Protein 9OCJ (pdb70)

Radius of gyration: 37.41 Å; Cα contacts (8 Å, |Δi|>4): 1611; chains: 3; bounding box: 56×73×122 Å

Solvent-accessible surface area: 49151 Å² total; per-residue (Å²): 148,31,140,92,19,26,110,74,6,66,119,33,10,132,81,1,98,106,49,11,89,34,0,70,111,53,2,81,69,8,24,107,9,78,73,66,58,82,123,38,40,34,112,3,37,81,41,4,50,46,127,37,79,78,156,35,13,60,59,1,20,118,92,32,28,91,68,19,93,33,22,10,65,14,32,0,30,18,1,7,26,1,33,40,0,46,18,59,8,27,14,46,0,22,41,69,0,1,36,11,0,4,121,0,14,13,9,11,35,35,109,23,64,11,1,48,4,6,14,18,5,11,40,3,0,49,38,2,3,39,25,24,0,19,3,22,0,1,35,65,35,2,92,60,38,14,96,33,17,60,44,127,0,105,95,45,11,83,110,1,14,131,75,8,107,102,87,82,10,22,43,126,63,42,12,151,89,28,48,87,130,20,43,68,1,16,87,69,5,30,49,3,41,3,130,7,7,13,12,0,37,21,2,8,18,5,10,87,19,1,25,17,13,1,0,25,108,71,1,15,54,66,4,98,121,23,14,67,96,7,39,96,31,54,79,82,63,29,66,43,50,13,95,15,28,36,68,9,94,72,54,22,13,40,28,5,32,81,4,20,65,26,1,63,103,22,60,146,94,62,114,31,87,83,44,35,17,43,43,0,3,20,58,7,14,3,4,0,17,8,23,12,0,36,28,26,0,104,6,33,14,41,5,26,0,4,6,2,57,63,0,10,60,30,34,74,77,147,32,106,78,63,92,127,21,119,59,54,51,140,112,16,130,0,20,0,55,2,78,99,0,38,5,16,60,72,62,60,97,110,93,80,39,2,87,30,2,82,19,39,0,130,52,32,73,24,2,2,4,21,13,62,40,49,4,10,11,50,9,1,7,15,1,1,12,36,21,36,61,33,96,26,42,96,6,18,2,34,106,94,39,9,31,82,10,76,72,83,38,6,9,42,33,3,4,18,3,35,54,54,9,44,3,11,43,23,26,0,52,94,4,0,10,12,22,57,172,105,20,116,69,111,88,0,64,61,6,0,104,53,0,68,0,47,93,21,0,106,118,33,101,119,19,15,137,20,75,0,4,26,98,3,64,80,33,35,16,0,33,21,4,22,2,3,2,0,12,0,25,5,30,90,3,55,0,1,0,5,9,11,3,24,32,10,6,7,25,82,12,27,64,54,6,49,98,25,25,92,148,40,50,27,2,0,1,16,1,8,31,68,126,129,27,6,138,151,21,138,59,94,24,65,0,85,130,1,104,47,86,251,217,128,90,10,5,60,6,9,50,56,46,39,63,24,47,8,47,15,19,51,22,43,52,33,26,77,22,15,10,152,65,55,201,100,12,96,51,40,20,51,71,22,84,151,90,26,62,88,7,73,85,27,12,56,98,14,2,78,31,57,46,30,21,24,111,127,5,26,74,16,57,109,48,144,98,205,51,45,67,64,12,24,101,45,37,72,52,17,5,64,47,47,50,60,4,25,11,44,10,46,43,1,14,16,67,16,24,24,119,19,14,2,72,0,0,12,2,0,6,147,3,6,8,27,10,31,51,114,33,41,11,0,33,0,6,6,21,0,22,30,2,0,37,61,4,11,84,23,27,25,67,11,38,14,6,76,29,18,1,62,12,34,7,111,24,5,35,40,37,1,86,163,22,17,103,58,3,7,119,46,0,76,123,51,30,83,122,18,70,99,94,21,153,159,70,4,128,102,17,28,97,7,13,50,91,15,31,70,9,30,0,81,2,8,18,22,2,3,33,2,8,55,11,2,73,20,0,20,17,12,22,21,33,134,25,5,8,88,85,6,80,90,49,11,106,77,6,63,72,19,21,81,98,41,7,97,15,76,14,69,33,29,84,45,14,36,51,19,9,39,87,6,74,37,35,13,12,118,67,1,0,89,49,30,73,89,65,74,46,72,30,46,66,4,31,25,2,8,36,26,1,32,1,18,2,46,3,11,37,3,36,7,31,8,68,14,48,43,16,54,12,8,4,6,5,98,68,0,19,78,6,41,86,46,108,54,166,51,54,115,73,19,165,69,74,49,176,121,15,90,0,45,1,57,6,70,91,0,24,4,9,65,54,87,75,99,124,61,92,40,0,81,34,2,86,21,51,2,108,41,32,52,8,4,0,2,0,0,37,32,46,7,9,19,50,11,1,5,14,1,6,23,37,20,18,66,36,89,26,42,103,13,33,3,46,47,89,54,9,38,85,8,64,56,68,14,7,7,115,27,8,2,14,3,37,59,53,13,78,5,12,22,23,11,0,47,82,1,0,1,6,13,36,100,154,118,17,82,79,131,88,0,42,46,6,0,75,86,5,25,0,64,97,42,0,65,45,27,82,112,17,27,91,16,117,6,18,41,73,0,69,52,18,38,2,4,33,38,5,9,0,2,4,0,10,0,14,23,23,140,5,20,1,0,0,0,8,12,7,8,30,6,5,14,78,111,25,33,91,73,2,62,79,14,1,35,121,27,103,62,64,143,66,18,0,4,0,4,1,5,25,66,20,70,7,0,90,121,8,60,74,0,21,6,0,71,50,1,24,53,138,22,39,15,48,28,108,102,0,46,136,123,134,24,53,1,85,52,12,40,101,51,103

Secondary structure (DSSP, 8-state):
-HHHHHHGGGGG-HHHHHHHHHHHHHHHHHHHTHHHHHTTSS---HHHHHHHHHHHHHHHHHHHHHHHHHHHHHHHHHHHHHHHHHHHHHTS-TTHHHHS-HHHHHHIIIIIHHHHHHHHHHHHHHHHHHHHHHHHHHHHHHHH-HHHHHHHHTTHHHHHHHHHHSHHHHHHHHHHHHHHHHHHHHHHHHHHHTHHHHHHTT-HHHHHHHHHHHHHHHHHHHHHHHHHHHHHHHHHHHHHHHHHHHHHHHHHHHHHTTSS-HHHHHHHHHHHHHHHHHHHHHHHHHHHHHHHHHHTHHHHHHHHPPPSSPPP--B--S-----EEEEEEEE--TTSTTS-SEEEEEEEE-TT-EEEEE-STTSSHHHHHHHHTTSS--SEEEEEETTEEGGGB-HHHHHHHEEEE-SS----SSBHHHHHTTT-SSPPPHHHHHHHHHHHT-HHHHTTSTTGGG-B--TT-TTS-HHHHHHHHHHHHHTT--SEEEEESTTSS--HHHHHHHHHHHHT-GGGGG-EEEEE-S-GGGGGG-SEEEEEETTEEEEEE-HHHHHHHTSHHHHHHH--/-HHHHHHHHHHHTGGGHHHHHHHHHHHHHHHHHHTTHHHHHHHHHHHHHS---HHHHHHHHHHHHHHHHHHHHHHHHHHHHHHHHHHHHHHHHHHHHHHHHTTS-TTHHHHS-HHHHHHHHSSSHHHHHTIIIIIIHHHHHHHHHHHHHHHHHHHH-HHHHHHTTSS-SS-HHHHHHHHHHHHHHHHHHHHHHHHHHHHHHHHHHTHHHHHHHT-HHHHHHHHHHHHHHHHHHHHHHHHHHHHHHHHHHHHHHHHHHHHHHHHHHHHHTT---HHHHHHHHHHHHHHHHHHHHHHHHHHHHHHHHHHTHHHHHHHHPPPSSPPPP-B--S-----EEEEEEEE--TTSTTS-SEEEEEEEE-TT-EEEEE--TTSSHHHHHHHHTTSS--SEEEEEETTEEGGGB-HHHHHHHEEEE-SS----SSBHHHHHTTT-S---HHHHHHHHHHTT-HHHHTTSSSGGG-B--GGGTTS-HHHHHHHHHHHHHTT--SEEEEESTTSSS-HHHHHTT--TTSSS-SEEEEE-S-TTGGGG-SEEEEEETTEE--/--PPPHHHHHHHHHHHHHHHHHS-GGGG-

GO terms:
  GO:0015433 ABC-type peptide antigen transporter activity (F, IDA)
  GO:0042824 MHC class I peptide loading complex (C, IDA)
  GO:1904680 peptide transmembrane transporter activity (F, IMP)
  GO:0005789 endoplasmic reticulum membrane (C, IDA)
  GO:0042605 peptide antigen binding (F, IDA)
  GO:0015433 ABC-type peptide antigen transporter activity (F, EXP)
  GO:0005789 endoplasmic reticulum membrane (C, EXP)
  GO:0015433 ABC-type peptide antigen transporter activity (F, IMP)
  GO:0005524 ATP binding (F, IMP)
  GO:0005515 protein binding (F, IPI)
  GO:0033116 endoplasmic reticulum-Golgi intermediate compartment membrane (C, TAS)
  GO:0005789 endoplasmic reticulum membrane (C, TAS)
  GO:0030670 phagocytic vesicle membrane (C, TAS)
  GO:0005783 endoplasmic reticulum (C, IDA)
  GO:0015833 peptide transport (P, IDA)
  GO:0005524 ATP binding (F, IDA)
  GO:0016020 membrane (C, IDA)
  GO:0043531 ADP binding (F, IDA)
  GO:0042825 TAP complex (C, IDA)
  GO:0015433 ABC-type peptide antigen transporter activity (F, IGI)

Organism: Homo sapiens (NCBI:txid9606)

Nearest PDB structures (foldseek):
  8t46-assembly1_A  TM=7.840E-01  e=2.504E-68  Homo sapiens
  8t4f-assembly1_A  TM=7.287E-01  e=4.686E-63  Homo sapiens
  1jj7-assembly1_A  TM=9.822E-01  e=2.251E-39  Homo sapiens
  2ixe-assembly1_A  TM=9.748E-01  e=9.278E-34  Rattus norvegicus
  2ixf-assembly2_C  TM=9.710E-01  e=2.887E-33  Rattus norvegicus

InterPro domains:
  IPR003439 ABC transporter-like, ATP-binding domain [PF00005] (521-671)
  IPR003439 ABC transporter-like, ATP-binding domain [PS50893] (503-742)
  IPR003593 AAA+ ATPase domain [SM00382] (530-734)
  IPR011527 ABC transporte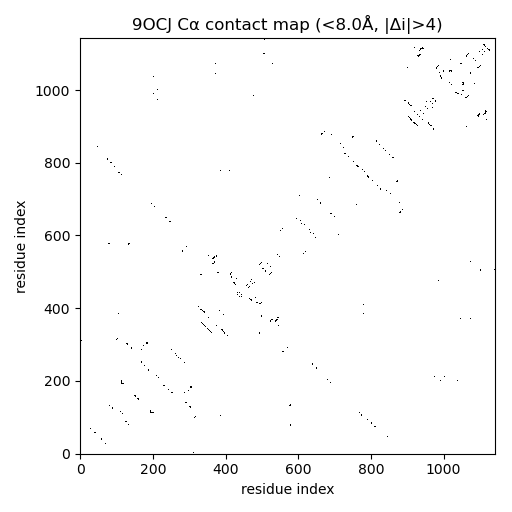r type 1, transmembrane domain [PF00664] (189-458)
  IPR011527 ABC transporter type 1, transmembrane domain [PS50929] (189-470)
  IPR013305 ABC transporter Tap-like [TIGR00958] (21-740)
  IPR017871 ABC transporter-like, conserved site [PS00211] (643-657)
  IPR027417 P-loop containing nucleoside triphosphate hydrolase [G3DSA:3.40.50.300] (500-740)
  IPR027417 P-loop containing nucleoside triphosphate hydrolase [SSF52540] (493-741)
  IPR036640 ABC transporter type 1, transmembrane domain superfamily [G3DSA:1.20.1560.10] (166-486)
  IPR036640 ABC transporter type 1, transmembrane domain superfamily [SSF90123] (174-489)
  IPR039421 Type 1 protein exporter [PTHR43394] (169-742)

Sequence (1143 aa):
NNKVLMWRLLKLSRPDLPLLVAAFFFLVLAVLGETLIPHYSGRVIDILGGDFDPHAFASAIFFMCLFSFGSSLSAGCRGGCFTYTMSRINLRIREQLFSSLLRQDLGFFQETKTGELNSRLSSDTTLMSNWLPLNANVLLRSLVKVVGLYGFMLSISPRLTLLSLLHMPFTIAAEKVYNTRHQEVLREIQDAVARAGQVVREAVGGLQTVRSFGAEEHEVCRYKEALEQCRQLYWRRDLERALYLLVRRVLHLGVQMLMLSCGLQQMQDGELTQGSLLSFMIYQESVGSYVQTLVYIYGDMLSNVGAAEKVFSYMDRQPNLPSPGTLAPTTLQGVVKFQDVSFAYPNRPDRPVLKGLTFTLRPGEVTALVGPNGSGKSTVAALLQNLYQPTGGQVLLDEKPISQYEHCYLHSQVVSVGQEPVLFSGSVRNNIAYGLQSCEDDKVMAAAQAAHADDFIQEMEHGIYTDVGEKGSQLAAGQKQRLAIARALVRDPRVLILDQATSALDVQCEQALQDWNSRGDRTVLVIAHRLQTVQRAHQILVLQEGKLQKRFKICPYHWYKQHMSLLFRRYYHKLDSIINPVRRLLGCLGSETRRLSLFLVLVVLSSLGEMAIPFFTGRLTDWFTRNLTLMSILTIASAVLEFVGDGIYNNTMGHVHSHLQGEVFGAVLRQETEFFQQNQTGNIMSRVTEDTSTLSDSLSENLSLFLWYLVRGLCLLGIMLWGSVSLTMVTLITLPLLFLLPKKVGKWYQLLEVQVRESLAKSSQVAIEALSAMPTVRSFANEEGEAQKFREKLQEIKTLNQKEAVAYAVNSWTTSISGMLLKVGILYIGGQLVTSGAVSSGNLVTFVLYQMQFTQAVEVLLSIYPRVQKAVGSSEKIFEYLDRTPRCPPSGLLTPLHLEGLVQFQDVSFAYPNRPDVLVLQGLTFTLRPGEVTALVGPNGSGKSTVAALLQNLYQPTGGQLLLDGKPLPQYEHRYLHRQVAAVGQEPQVFGRSLQENIAYGLTQKPTMEEITAAAVKSGAHSFISGLPQGYDTEVDEAGSQLSGGQRQAVALARALIRKPCVLILDDATSALDANSQLQVEQLLYESPERYSRSVLLITQHLSLVEQADHILFLEGGAIREGGTHQQLMEKKGCYWAMVQAP

Structure (mmCIF, N/CA/C/O backbone):
data_9OCJ
#
_entry.id   9OCJ
#
_cell.length_a   1.00
_cell.length_b   1.00
_cell.length_c   1.00
_cell.angle_alpha   90.00
_cell.angle_beta   90.00
_cell.angle_gamma   90.00
#
_symmetry.space_group_name_H-M   'P 1'
#
loop_
_entity.id
_entity.type
_entity.pdbx_description
1 polymer 'Antigen peptide transporter 2'
2 polymer 'TAP transporter inhibitor CPXV012'
3 polymer 'Antigen peptide transporter 1'
4 non-polymer "ADENOSINE-5'-TRIPHOSPHATE"
5 non-polymer 'MAGNESIUM ION'
#
loop_
_atom_site.group_PDB
_atom_site.id
_atom_site.type_symbol
_atom_site.label_atom_id
_atom_site.label_alt_id
_atom_site.label_comp_id
_atom_site.label_asym_id
_atom_site.label_entity_id
_atom_site.label_seq_id
_atom_site.pdbx_PDB_ins_code
_atom_site.Cartn_x
_atom_site.Cartn_y
_atom_site.Cartn_z
_atom_site.occupancy
_atom_site.B_iso_or_equiv
_atom_site.auth_seq_id
_atom_site.auth_comp_id
_atom_site.auth_asym_id
_atom_site.auth_atom_id
_atom_site.pdbx_PDB_model_num
ATOM 1 N N . ASN A 1 133 ? 169.501 179.917 187.818 1.00 122.72 133 ASN B N 1
ATOM 2 C CA . ASN A 1 133 ? 170.242 180.025 186.568 1.00 128.04 133 ASN B CA 1
ATOM 3 C C . ASN A 1 133 ? 171.743 179.923 186.796 1.00 130.67 133 ASN B C 1
ATOM 4 O O . ASN A 1 133 ? 172.424 179.125 186.154 1.00 130.10 133 ASN B O 1
ATOM 9 N N . ASN A 1 134 ? 172.253 180.747 187.713 1.00 124.45 134 ASN B N 1
ATOM 10 C CA . ASN A 1 134 ? 173.682 180.754 187.998 1.00 123.35 134 ASN B CA 1
ATOM 11 C C . ASN A 1 134 ? 174.164 179.435 188.585 1.00 123.79 134 ASN B C 1
ATOM 12 O O . ASN A 1 134 ? 175.359 179.134 188.502 1.00 124.28 134 ASN B O 1
ATOM 17 N N . LYS A 1 135 ? 173.265 178.642 189.173 1.00 120.21 135 LYS B N 1
ATOM 18 C CA . LYS A 1 135 ? 173.668 177.348 189.713 1.00 120.23 135 LYS B CA 1
ATOM 19 C C . LYS A 1 135 ? 174.159 176.420 188.609 1.00 118.30 135 LYS B C 1
ATOM 20 O O . LYS A 1 135 ? 175.123 175.672 188.800 1.00 117.18 135 LYS B O 1
ATOM 26 N N . VAL A 1 136 ? 173.511 176.458 187.444 1.00 118.22 136 VAL B N 1
ATOM 27 C CA . VAL A 1 136 ? 173.929 175.608 186.332 1.00 120.20 136 VAL B CA 1
ATOM 28 C C . VAL A 1 136 ? 175.322 176.001 185.852 1.00 121.52 136 VAL B C 1
ATOM 29 O O . VAL A 1 136 ? 176.171 175.140 185.591 1.00 123.21 136 VAL B O 1
ATOM 33 N N . LEU A 1 137 ? 175.580 177.305 185.726 1.00 115.55 137 LEU B N 1
ATOM 34 C CA . LEU A 1 137 ? 176.904 177.757 185.309 1.00 114.98 137 LEU B CA 1
ATOM 35 C C . LEU A 1 137 ? 177.960 177.395 186.345 1.00 116.42 137 LEU B C 1
ATOM 36 O O . LEU A 1 137 ? 179.081 177.000 185.996 1.00 117.26 137 LEU B O 1
ATOM 41 N N . MET A 1 138 ? 177.619 177.526 187.628 1.00 113.64 138 MET B N 1
ATOM 42 C CA . MET A 1 138 ? 178.545 177.141 188.685 1.00 112.44 138 MET B CA 1
ATOM 43 C C . MET A 1 138 ? 178.854 175.651 188.620 1.00 115.38 138 MET B C 1
ATOM 44 O O . MET A 1 138 ? 180.005 175.234 188.799 1.00 117.99 138 MET B O 1
ATOM 49 N N . TRP A 1 139 ? 177.834 174.834 188.354 1.00 115.64 139 TRP B N 1
ATOM 50 C CA . TRP A 1 139 ? 178.039 173.397 188.211 1.00 117.09 139 TRP B CA 1
ATOM 51 C C . TRP A 1 139 ? 178.910 173.081 187.002 1.00 118.50 139 TRP B C 1
ATOM 52 O O . TRP A 1 139 ? 179.731 172.159 187.043 1.00 119.52 139 TRP B O 1
ATOM 63 N N . ARG A 1 140 ? 178.735 173.826 185.909 1.00 109.43 140 ARG B N 1
ATOM 64 C CA . ARG A 1 140 ? 179.597 173.643 184.745 1.00 107.33 140 ARG B CA 1
ATOM 65 C C . ARG A 1 140 ? 181.048 173.962 185.081 1.00 106.20 140 ARG B C 1
ATOM 66 O O . ARG A 1 140 ? 181.965 173.221 184.700 1.00 107.47 140 ARG B O 1
ATOM 74 N N . LEU A 1 141 ? 181.274 175.063 185.801 1.00 104.49 141 LEU B N 1
ATOM 75 C CA . LEU A 1 141 ? 182.631 175.404 186.218 1.00 105.41 141 LEU B CA 1
ATOM 76 C C . LEU A 1 141 ? 183.214 174.324 187.119 1.00 104.78 141 LEU B C 1
ATOM 77 O O . LEU A 1 141 ? 184.402 173.999 187.020 1.00 102.97 141 LEU B O 1
ATOM 82 N N . LEU A 1 142 ? 182.393 173.765 188.009 1.00 108.97 142 LEU B N 1
ATOM 83 C CA . LEU A 1 142 ? 182.846 172.663 188.852 1.00 106.63 142 LEU B CA 1
ATOM 84 C C . LEU A 1 142 ? 183.223 171.451 188.006 1.00 108.15 142 LEU B C 1
ATOM 85 O O . LEU A 1 142 ? 184.230 170.784 188.268 1.00 108.45 142 LEU B O 1
ATOM 90 N N . LYS A 1 143 ? 182.413 171.148 186.989 1.00 111.13 143 LYS B N 1
ATOM 91 C CA . LYS A 1 143 ? 182.727 170.047 186.083 1.00 112.52 143 LYS B CA 1
ATOM 92 C C . LYS A 1 143 ? 184.053 170.277 185.375 1.00 110.05 143 LYS B C 1
ATOM 93 O O . LYS A 1 143 ? 184.805 169.328 185.124 1.00 109.39 143 LYS B O 1
ATOM 99 N N . LEU A 1 144 ? 184.355 171.531 185.038 1.00 103.09 144 LEU B N 1
ATOM 100 C CA . LEU A 1 144 ? 185.584 171.809 184.304 1.00 103.23 144 LEU B CA 1
ATOM 101 C C . LEU A 1 144 ? 186.822 171.665 185.182 1.00 107.64 144 LEU B C 1
ATOM 102 O O . LEU A 1 144 ? 187.909 171.371 184.672 1.00 105.95 144 LEU B O 1
ATOM 107 N N . SER A 1 145 ? 186.683 171.849 186.495 1.00 109.12 145 SER B N 1
ATOM 108 C CA . SER A 1 145 ? 187.841 171.897 187.381 1.00 102.88 145 SER B CA 1
ATOM 109 C C . SER A 1 145 ? 188.324 170.524 187.828 1.00 100.32 145 SER B C 1
ATOM 110 O O . SER A 1 145 ? 189.199 170.452 188.696 1.00 97.73 145 SER B O 1
ATOM 113 N N . ARG A 1 146 ? 187.776 169.444 187.277 1.00 104.43 146 ARG B N 1
ATOM 114 C CA . ARG A 1 146 ? 188.216 168.104 187.659 1.00 102.41 146 ARG B CA 1
ATOM 115 C C . ARG A 1 146 ? 189.714 167.861 187.490 1.00 103.93 146 ARG B C 1
ATOM 116 O O . ARG A 1 146 ? 190.311 167.260 188.399 1.00 107.76 146 ARG B O 1
ATOM 124 N N . PRO A 1 147 ? 190.377 168.272 186.402 1.00 100.00 147 PRO B N 1
ATOM 125 C CA . PRO A 1 147 ? 191.820 167.994 186.283 1.00 100.31 147 PRO B CA 1
ATOM 126 C C . PRO A 1 147 ? 192.684 168.687 187.328 1.00 97.47 147 PRO B C 1
ATOM 127 O O . PRO A 1 147 ? 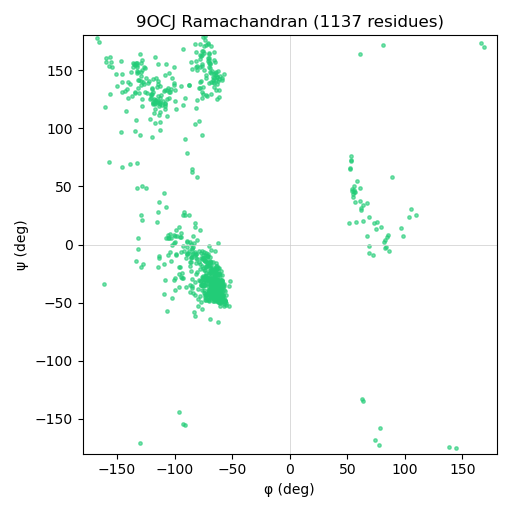193.894 168.435 187.360 1.00 98.90 147 PRO B O 1
ATOM 131 N N . ASP A 1 148 ? 192.118 169.546 188.172 1.00 98.78 148 ASP B N 1
ATOM 132 C CA . ASP A 1 148 ? 192.873 170.226 189.216 1.00 102.48 148 ASP B CA 1
ATOM 133 C C . ASP A 1 148 ? 192.628 169.648 190.604 1.00 108.05 148 ASP B C 1
ATOM 134 O O . ASP A 1 148 ? 193.069 170.242 191.592 1.00 113.36 148 ASP B O 1
ATOM 139 N N . LEU A 1 149 ? 191.937 168.514 190.700 1.00 107.17 149 LEU B N 1
ATOM 140 C CA . LEU A 1 149 ? 191.597 167.952 192.006 1.00 106.74 149 LEU B CA 1
ATOM 141 C C . LEU A 1 149 ? 192.805 167.590 192.870 1.00 108.84 149 LEU B C 1
ATOM 142 O O . LEU A 1 149 ? 192.786 167.921 194.071 1.00 110.73 149 LEU B O 1
ATOM 147 N N . PRO A 1 150 ? 193.851 166.922 192.365 1.00 104.34 150 PRO B N 1
ATOM 148 C CA . PRO A 1 150 ? 194.977 166.564 193.245 1.00 104.65 150 PRO B CA 1
ATOM 149 C C . PRO A 1 150 ? 195.684 167.758 193.859 1.00 104.21 150 PRO B C 1
ATOM 150 O O . PRO A 1 150 ? 196.375 167.595 194.871 1.00 105.03 150 PRO B O 1
ATOM 154 N N . LEU A 1 151 ? 195.547 168.947 193.278 1.00 95.95 151 LEU B N 1
ATOM 155 C CA . LEU A 1 151 ? 196.086 170.168 193.861 1.00 91.78 151 LEU B CA 1
ATOM 156 C C . LEU A 1 151 ? 195.092 170.860 194.783 1.00 95.07 151 LEU B C 1
ATOM 157 O O . LEU A 1 151 ? 195.485 171.411 195.819 1.00 104.43 151 LEU B O 1
ATOM 162 N N . LEU A 1 152 ? 193.805 170.829 194.431 1.00 91.74 152 LEU B N 1
ATOM 163 C CA . LEU A 1 152 ? 192.789 171.435 195.283 1.00 95.41 152 LEU B CA 1
ATOM 164 C C . LEU A 1 152 ? 192.698 170.724 196.625 1.00 100.13 152 LEU B C 1
ATOM 165 O O . LEU A 1 152 ? 192.452 171.362 197.656 1.00 100.30 152 LEU B O 1
ATOM 170 N N . VAL A 1 153 ? 192.884 169.402 196.636 1.00 108.09 153 VAL B N 1
ATOM 171 C CA . VAL A 1 153 ? 192.819 168.671 197.900 1.00 107.85 153 VAL B CA 1
ATOM 172 C C . VAL A 1 153 ? 193.933 169.126 198.840 1.00 104.25 153 VAL B C 1
ATOM 173 O O . VAL A 1 153 ? 193.703 169.352 200.036 1.00 108.01 153 VAL B O 1
ATOM 177 N N . ALA A 1 154 ? 195.147 169.300 198.313 1.00 94.77 154 ALA B N 1
ATOM 178 C CA . ALA A 1 154 ? 196.246 169.793 199.136 1.00 100.04 154 ALA B CA 1
ATOM 179 C C . ALA A 1 154 ? 196.004 171.231 199.573 1.00 103.27 154 ALA B C 1
ATOM 180 O O . ALA A 1 154 ? 196.352 171.612 200.698 1.00 108.44 154 ALA B O 1
ATOM 182 N N . ALA A 1 155 ? 195.414 172.045 198.695 1.00 99.55 155 ALA B N 1
ATOM 183 C CA . ALA A 1 155 ? 195.093 173.419 199.069 1.00 99.64 155 ALA B CA 1
ATOM 184 C C . ALA A 1 155 ? 194.126 173.452 200.246 1.00 100.85 155 ALA B C 1
ATOM 185 O O . ALA A 1 155 ? 194.320 174.208 201.205 1.00 105.75 155 ALA B O 1
ATOM 187 N N . PHE A 1 156 ? 193.083 172.620 200.200 1.00 97.99 156 PHE B N 1
ATOM 188 C CA . PHE A 1 156 ? 192.133 172.573 201.309 1.00 98.35 156 PHE B CA 1
ATOM 189 C C . PHE A 1 156 ? 192.768 172.012 202.575 1.00 103.62 156 PHE B C 1
ATOM 190 O O . PHE A 1 156 ? 192.437 172.455 203.681 1.00 108.23 156 PHE B O 1
ATOM 198 N N . PHE A 1 157 ? 193.672 171.040 202.439 1.00 102.65 157 PHE B N 1
ATOM 199 C CA . PHE A 1 157 ? 194.367 170.506 203.608 1.00 98.92 157 PHE B CA 1
ATOM 200 C C . PHE A 1 157 ? 195.197 171.588 204.296 1.00 100.85 157 PHE B C 1
ATOM 201 O O . PHE A 1 157 ? 195.154 171.742 205.526 1.00 105.78 157 PHE B O 1
ATOM 209 N N . PHE A 1 158 ? 195.952 172.358 203.510 1.00 97.88 158 PHE B N 1
ATOM 210 C CA . PHE A 1 158 ? 196.719 173.458 204.084 1.00 97.95 158 PHE B CA 1
ATOM 211 C C . PHE A 1 158 ? 195.812 174.534 204.664 1.00 96.10 158 PHE B C 1
ATOM 212 O O . PHE A 1 158 ? 196.152 175.147 205.682 1.00 101.48 158 PHE B O 1
ATOM 220 N N . LEU A 1 159 ? 194.661 174.780 204.034 1.00 91.44 159 LEU B N 1
ATOM 221 C CA . LEU A 1 159 ? 193.694 175.717 204.597 1.00 90.70 159 LEU B CA 1
ATOM 222 C C . LEU A 1 159 ? 193.234 175.263 205.975 1.00 94.95 159 LEU B C 1
ATOM 223 O O . LEU A 1 159 ? 193.147 176.070 206.909 1.00 97.55 159 LEU B O 1
ATOM 228 N N . VAL A 1 160 ? 192.931 173.972 206.116 1.00 103.18 160 VAL B N 1
ATOM 229 C CA . VAL A 1 160 ? 192.486 173.444 207.403 1.00 103.91 160 VAL B CA 1
ATOM 230 C C . VAL A 1 160 ? 193.584 173.598 208.448 1.00 106.44 160 VAL B C 1
ATOM 231 O O . VAL A 1 160 ? 193.332 174.032 209.580 1.00 109.05 160 VAL B O 1
ATOM 235 N N . LEU A 1 161 ? 194.823 173.252 208.082 1.00 109.63 161 LEU B N 1
ATOM 236 C CA . LEU A 1 161 ? 195.919 173.399 209.037 1.00 104.02 161 LEU B CA 1
ATOM 237 C C . LEU A 1 161 ? 196.113 174.849 209.460 1.00 105.60 161 LEU B C 1
ATOM 238 O O . LEU A 1 161 ? 196.302 175.127 210.650 1.00 112.89 161 LEU B O 1
ATOM 243 N N . ALA A 1 162 ? 196.066 175.786 208.511 1.00 112.61 162 ALA B N 1
ATOM 244 C CA . ALA A 1 162 ? 196.260 177.192 208.849 1.00 114.27 162 ALA B CA 1
ATOM 245 C C . ALA A 1 162 ? 195.138 177.706 209.741 1.00 117.13 162 ALA B C 1
ATOM 246 O O . ALA A 1 162 ? 195.382 178.461 210.691 1.00 120.22 162 ALA B O 1
ATOM 248 N N . VAL A 1 163 ? 193.895 177.320 209.442 1.00 115.09 163 VAL B N 1
ATOM 249 C CA . VAL A 1 163 ? 192.779 177.807 210.244 1.00 115.12 163 VAL B CA 1
ATOM 250 C C . VAL A 1 163 ? 192.826 177.214 211.647 1.00 118.35 163 VAL B C 1
ATOM 251 O O . VAL A 1 163 ? 192.412 177.865 212.614 1.00 119.29 163 VAL B O 1
ATOM 255 N N . LEU A 1 164 ? 193.325 175.984 211.791 1.00 123.75 164 LEU B N 1
ATOM 256 C CA . LEU A 1 164 ? 193.539 175.432 213.125 1.00 123.08 164 LEU B CA 1
ATOM 257 C C . LEU A 1 164 ? 194.630 176.206 213.857 1.00 122.22 164 LEU B C 1
ATOM 258 O O . LEU A 1 164 ? 194.490 176.541 215.038 1.00 122.29 164 LEU B O 1
ATOM 263 N N . GLY A 1 165 ? 195.734 176.489 213.165 1.00 130.86 165 GLY B N 1
ATOM 264 C CA . GLY A 1 165 ? 196.861 177.137 213.816 1.00 130.37 165 GLY B CA 1
ATOM 265 C C . GLY A 1 165 ? 196.565 178.559 214.253 1.00 131.19 165 GLY B C 1
ATOM 266 O O . GLY A 1 165 ? 197.087 179.026 215.269 1.00 132.97 165 GLY B O 1
ATOM 267 N N . GLU A 1 166 ? 195.738 179.274 213.487 1.00 142.87 166 GLU B N 1
ATOM 268 C CA . GLU A 1 166 ? 195.523 180.693 213.766 1.00 144.64 166 GLU B CA 1
ATOM 269 C C . GLU A 1 166 ? 194.805 180.900 215.097 1.00 144.37 166 GLU B C 1
ATOM 270 O O . GLU A 1 166 ? 195.033 181.905 215.782 1.00 144.80 166 GLU B O 1
ATOM 276 N N . THR A 1 167 ? 193.943 179.957 215.486 1.00 142.25 167 THR B N 1
ATOM 277 C CA . THR A 1 167 ? 193.127 180.123 216.685 1.00 144.28 167 THR B CA 1
ATOM 278 C C . THR A 1 167 ? 193.929 180.070 217.982 1.00 147.79 167 THR B C 1
ATOM 279 O O . THR A 1 167 ? 193.444 180.557 219.009 1.00 144.23 167 THR B O 1
ATOM 283 N N . LEU A 1 168 ? 195.131 179.492 217.972 1.00 156.92 168 LEU B N 1
ATOM 284 C CA . LEU A 1 168 ? 195.831 179.220 219.222 1.00 153.46 168 LEU B CA 1
ATOM 285 C C . LEU A 1 168 ? 196.878 180.267 219.580 1.00 154.84 168 LEU B C 1
ATOM 286 O O . LEU A 1 168 ? 197.427 180.223 220.688 1.00 156.07 168 LEU B O 1
ATOM 291 N N . ILE A 1 169 ? 197.185 181.197 218.672 1.00 159.73 169 ILE B N 1
ATOM 292 C CA . ILE A 1 169 ? 198.126 182.272 219.006 1.00 159.39 169 ILE B CA 1
ATOM 293 C C . ILE A 1 169 ? 197.593 183.180 220.106 1.00 159.74 169 ILE B C 1
ATOM 294 O O . ILE A 1 169 ? 198.333 183.447 221.067 1.00 160.85 169 ILE B O 1
ATOM 299 N N . PRO A 1 170 ? 196.353 183.690 220.051 1.00 161.32 170 PRO B N 1
ATOM 300 C CA . PRO A 1 170 ? 195.892 184.588 221.125 1.00 163.66 170 PRO B CA 1
ATOM 301 C C . PRO A 1 170 ? 195.879 183.949 222.503 1.00 163.33 170 PRO B C 1
ATOM 302 O O . PRO A 1 170 ? 196.054 184.660 223.501 1.00 163.29 170 PRO B O 1
ATOM 306 N N . HIS A 1 171 ? 195.679 182.633 222.592 1.00 155.04 171 HIS B N 1
ATOM 307 C CA . HIS A 1 171 ? 195.743 181.960 223.886 1.00 152.69 171 HIS B CA 1
ATOM 308 C C . HIS A 1 171 ? 197.096 182.179 224.550 1.00 153.08 171 HIS B C 1
ATOM 309 O O . HIS A 1 171 ? 197.174 182.582 225.718 1.00 155.03 171 HIS B O 1
ATOM 316 N N . TYR A 1 172 ? 198.179 181.942 223.812 1.00 157.64 172 TYR B N 1
ATOM 317 C CA . TYR A 1 172 ? 199.506 182.094 224.397 1.00 158.54 172 TYR B CA 1
ATOM 318 C C . TYR A 1 172 ? 199.881 183.564 224.524 1.00 158.48 172 TYR B C 1
ATOM 319 O O . TYR A 1 172 ? 200.636 183.941 225.429 1.00 160.39 172 TYR B O 1
ATOM 328 N N . SER A 1 173 ? 199.338 184.416 223.652 1.00 155.39 173 SER B N 1
ATOM 329 C CA . SER A 1 173 ? 199.496 185.853 223.850 1.00 156.02 173 SER B CA 1
ATOM 330 C C . SER A 1 173 ? 198.949 186.272 225.209 1.00 158.33 173 SER B C 1
ATOM 331 O O . SER A 1 173 ? 199.601 187.012 225.958 1.00 158.33 173 SER B O 1
ATOM 334 N N . GLY A 1 174 ? 197.752 185.791 225.549 1.00 166.95 174 GLY B N 1
ATOM 335 C CA . GLY A 1 174 ? 197.182 186.077 226.853 1.00 165.66 174 GLY B CA 1
ATOM 336 C C . GLY A 1 174 ? 197.946 185.435 227.993 1.00 167.26 174 GLY B C 1
ATOM 337 O O . GLY A 1 174 ? 198.087 186.032 229.063 1.00 168.35 174 GLY B O 1
ATOM 338 N N . ARG A 1 175 ? 198.445 184.215 227.789 1.00 163.27 175 ARG B N 1
ATOM 339 C CA . ARG A 1 175 ? 199.215 183.520 228.812 1.00 159.63 175 ARG B CA 1
ATOM 340 C C . ARG A 1 175 ? 200.616 184.100 228.990 1.00 159.66 175 ARG B C 1
ATOM 341 O O . ARG A 1 175 ? 201.322 183.713 229.926 1.00 158.69 175 ARG B O 1
ATOM 349 N N . VAL A 1 176 ? 201.036 185.005 228.105 1.00 160.65 176 VAL B N 1
ATOM 350 C CA . VAL A 1 176 ? 202.297 185.719 228.250 1.00 159.94 176 VAL B CA 1
ATOM 351 C C . VAL A 1 176 ? 202.094 187.116 228.822 1.00 158.32 176 VAL B C 1
ATOM 352 O O . VAL A 1 176 ? 202.891 187.580 229.652 1.00 159.05 176 VAL B O 1
ATOM 356 N N . ILE A 1 177 ? 201.031 187.803 228.398 1.00 161.59 177 ILE B N 1
ATOM 357 C CA . ILE A 1 177 ? 200.803 189.167 228.862 1.00 162.81 177 ILE B CA 1
ATOM 358 C C . ILE A 1 177 ? 200.536 189.194 230.363 1.00 164.64 177 ILE B C 1
ATOM 359 O O . ILE A 1 177 ? 200.940 190.136 231.056 1.00 163.70 177 ILE B O 1
ATOM 364 N N . ASP A 1 178 ? 199.879 188.162 230.899 1.00 171.76 178 ASP B N 1
ATOM 365 C CA . ASP A 1 178 ? 199.642 188.100 232.335 1.00 169.75 178 ASP B CA 1
ATOM 366 C C . ASP A 1 178 ? 200.891 187.716 233.119 1.00 168.93 178 ASP B C 1
ATOM 367 O O . ASP A 1 178 ? 201.054 188.174 234.255 1.00 170.29 178 ASP B O 1
ATOM 372 N N . ILE A 1 179 ? 201.769 186.888 232.547 1.00 161.32 179 ILE B N 1
ATOM 373 C CA . ILE A 1 179 ? 203.066 186.651 233.172 1.00 161.66 179 ILE B CA 1
ATOM 374 C C . ILE A 1 179 ? 203.847 187.952 233.261 1.00 163.09 179 ILE B C 1
ATOM 375 O O . ILE A 1 179 ? 204.530 188.218 234.257 1.00 162.27 179 ILE B O 1
ATOM 380 N N . LEU A 1 180 ? 203.758 188.786 232.224 1.00 169.26 180 LEU B N 1
ATOM 381 C CA . LEU A 1 180 ? 204.311 190.132 232.335 1.00 169.23 180 LEU B CA 1
ATOM 382 C C . LEU A 1 180 ? 203.609 190.934 233.424 1.00 168.71 180 LEU B C 1
ATOM 383 O O . LEU A 1 180 ? 204.261 191.687 234.155 1.00 167.84 180 LEU B O 1
ATOM 388 N N . GLY A 1 181 ? 202.288 190.789 233.543 1.00 163.91 181 GLY B N 1
ATOM 389 C CA . GLY A 1 181 ? 201.563 191.511 234.577 1.00 162.38 181 GLY B CA 1
ATOM 390 C C . GLY A 1 181 ? 201.909 191.056 235.983 1.00 162.58 181 GLY B C 1
ATOM 391 O O . GLY A 1 181 ? 202.109 191.881 236.879 1.00 160.40 181 GLY B O 1
ATOM 392 N N . GLY A 1 182 ? 201.987 189.749 236.198 1.00 175.06 182 GLY B N 1
ATOM 393 C CA . GLY A 1 182 ? 202.200 189.181 237.517 1.00 174.95 182 GLY B CA 1
ATOM 394 C C . GLY A 1 182 ? 203.658 188.942 237.839 1.00 175.92 182 GLY B C 1
ATOM 395 O O . GLY A 1 182 ? 204.555 189.600 237.303 1.00 175.33 182 GLY B O 1
ATOM 396 N N . ASP A 1 183 ? 203.897 187.991 238.741 1.00 186.37 183 ASP B N 1
ATOM 397 C CA . ASP A 1 183 ? 205.260 187.620 239.099 1.00 185.00 183 ASP B CA 1
ATOM 398 C C . ASP A 1 183 ? 205.980 187.069 237.876 1.00 184.48 183 ASP B C 1
ATOM 399 O O . ASP A 1 183 ? 205.394 186.330 237.079 1.00 183.86 183 ASP B O 1
ATOM 404 N N . PHE A 1 184 ? 207.257 187.428 237.729 1.00 178.37 184 PHE B N 1
ATOM 405 C CA . PHE A 1 184 ? 207.944 187.196 236.463 1.00 179.32 184 PHE B CA 1
ATOM 406 C C . PHE A 1 184 ? 208.182 185.709 236.217 1.00 181.24 184 PHE B C 1
ATOM 407 O O . PHE A 1 184 ? 207.634 185.138 235.266 1.00 183.00 184 PHE B O 1
ATOM 415 N N . ASP A 1 185 ? 208.985 185.060 237.072 1.00 177.22 185 ASP B N 1
ATOM 416 C CA . ASP A 1 185 ? 209.314 183.643 236.935 1.00 175.63 185 ASP B CA 1
ATOM 417 C C . ASP A 1 185 ? 209.846 183.347 235.536 1.00 176.46 185 ASP B C 1
ATOM 418 O O . ASP A 1 185 ? 209.117 182.796 234.700 1.00 177.16 185 ASP B O 1
ATOM 423 N N . PRO A 1 186 ? 211.101 183.706 235.246 1.00 169.87 186 PRO B N 1
ATOM 424 C CA . PRO A 1 186 ? 211.596 183.667 233.856 1.00 168.84 186 PRO B CA 1
ATOM 425 C C . PRO A 1 186 ? 211.383 182.345 233.130 1.00 169.47 186 PRO B C 1
ATOM 426 O O . PRO A 1 186 ? 211.212 182.350 231.902 1.00 169.89 186 PRO B O 1
ATOM 430 N N . HIS A 1 187 ? 211.404 181.214 233.840 1.00 171.71 187 HIS B N 1
ATOM 431 C CA . HIS A 1 187 ? 211.234 179.925 233.175 1.00 171.63 187 HIS B CA 1
ATOM 432 C C . HIS A 1 187 ? 209.869 179.819 232.503 1.00 171.63 187 HIS B C 1
ATOM 433 O O . HIS A 1 187 ? 209.772 179.389 231.346 1.00 171.79 187 HIS B O 1
ATOM 440 N N . ALA A 1 188 ? 208.805 180.213 233.209 1.00 164.85 188 ALA B N 1
ATOM 441 C CA . ALA A 1 188 ? 207.470 180.175 232.621 1.00 163.65 188 ALA B CA 1
ATOM 442 C C . ALA A 1 188 ? 207.370 181.114 231.426 1.00 163.53 188 ALA B C 1
ATOM 443 O O . ALA A 1 188 ? 206.770 180.768 230.399 1.00 162.77 188 ALA B O 1
ATOM 445 N N . PHE A 1 189 ? 207.960 182.304 231.547 1.00 157.86 189 PHE B N 1
ATOM 446 C CA . PHE A 1 189 ? 207.967 183.273 230.459 1.00 158.18 189 PHE B CA 1
ATOM 447 C C . PHE A 1 189 ? 208.600 182.679 229.204 1.00 157.33 189 PHE B C 1
ATOM 448 O O . PHE A 1 189 ? 208.011 182.709 228.114 1.00 157.67 189 PHE B O 1
ATOM 456 N N . ALA A 1 190 ? 209.796 182.104 229.351 1.00 158.89 190 ALA B N 1
ATOM 457 C CA . ALA A 1 190 ? 210.492 181.534 228.202 1.00 160.39 190 ALA B CA 1
ATOM 458 C C . ALA A 1 190 ? 209.733 180.349 227.617 1.00 161.61 190 ALA B C 1
ATOM 459 O O . ALA A 1 190 ? 209.658 180.195 226.390 1.00 162.43 190 ALA B O 1
ATOM 461 N N . SER A 1 191 ? 209.172 179.494 228.476 1.00 156.02 191 SER B N 1
ATOM 462 C CA . SER A 1 191 ? 208.451 178.325 227.982 1.00 155.18 191 SER B CA 1
ATOM 463 C C . SER A 1 191 ? 207.226 178.738 227.178 1.00 154.84 191 SER B C 1
ATOM 464 O O . SER A 1 191 ? 206.913 178.133 226.146 1.00 154.21 191 SER B O 1
ATOM 467 N N . ALA A 1 192 ? 206.509 179.764 227.642 1.00 154.80 192 ALA B N 1
ATOM 468 C CA . ALA A 1 192 ? 205.370 180.260 226.876 1.00 156.22 192 ALA B CA 1
ATOM 469 C C . ALA A 1 192 ? 205.818 180.876 225.555 1.00 157.97 192 ALA B C 1
ATOM 470 O O . ALA A 1 192 ? 205.186 180.656 224.511 1.00 157.95 192 ALA B O 1
ATOM 472 N N . ILE A 1 193 ? 206.916 181.637 225.578 1.00 153.51 193 ILE B N 1
ATOM 473 C CA . ILE A 1 193 ? 207.368 182.337 224.376 1.00 150.82 193 ILE B CA 1
ATOM 474 C C . ILE A 1 193 ? 207.792 181.349 223.295 1.00 151.08 193 ILE B C 1
ATOM 475 O O . ILE A 1 193 ? 207.525 181.554 222.101 1.00 152.64 193 ILE B O 1
ATOM 480 N N . PHE A 1 194 ? 208.480 180.276 223.689 1.00 147.78 194 PHE B N 1
ATOM 481 C CA . PHE A 1 194 ? 208.943 179.300 222.707 1.00 146.53 194 PHE B CA 1
ATOM 482 C C . PHE A 1 194 ? 207.769 178.663 221.969 1.00 148.08 194 PHE B C 1
ATOM 483 O O . PHE A 1 194 ? 207.790 178.525 220.738 1.00 152.09 194 PHE B O 1
ATOM 491 N N . PHE A 1 195 ? 206.726 178.279 222.708 1.00 148.87 195 PHE B N 1
ATOM 492 C CA . PHE A 1 195 ? 205.537 177.716 222.077 1.00 149.71 195 PHE B CA 1
ATOM 493 C C . PHE A 1 195 ? 204.840 178.745 221.193 1.00 149.63 195 PHE B C 1
ATOM 494 O O . PHE A 1 195 ? 204.329 178.405 220.115 1.00 150.23 195 PHE B O 1
ATOM 502 N N . MET A 1 196 ? 204.794 180.005 221.644 1.00 147.43 196 MET B N 1
ATOM 503 C CA . MET A 1 196 ? 204.247 181.074 220.810 1.00 147.28 196 MET B CA 1
ATOM 504 C C . MET A 1 196 ? 204.901 181.120 219.436 1.00 146.64 196 MET B C 1
ATOM 505 O O . MET A 1 196 ? 204.215 181.095 218.402 1.00 146.14 196 MET B O 1
ATOM 510 N N . CYS A 1 197 ? 206.234 181.185 219.411 1.00 139.87 197 CYS B N 1
ATOM 511 C CA . CYS A 1 197 ? 206.952 181.279 218.143 1.00 137.12 197 CYS B CA 1
ATOM 512 C C . CYS A 1 197 ? 206.762 180.020 217.304 1.00 139.68 197 CYS B C 1
ATOM 513 O O . CYS A 1 197 ? 206.622 180.092 216.077 1.00 142.66 197 CYS B O 1
ATOM 516 N N . LEU A 1 198 ? 206.748 178.853 217.957 1.00 142.82 198 LEU B N 1
ATOM 517 C CA . LEU A 1 198 ? 206.572 177.596 217.230 1.00 143.18 198 LEU B CA 1
ATOM 518 C C . LEU A 1 198 ? 205.239 177.603 216.490 1.00 141.85 198 LEU B C 1
ATOM 519 O O . LEU A 1 198 ? 205.176 177.283 215.292 1.00 142.84 198 LEU B O 1
ATOM 524 N N . PHE A 1 199 ? 204.162 177.973 217.184 1.00 135.72 199 PHE B N 1
ATOM 525 C CA . PHE A 1 199 ? 202.851 177.922 216.547 1.00 135.56 199 PHE B CA 1
ATOM 526 C C . PHE A 1 199 ? 202.701 179.006 215.487 1.00 137.50 199 PHE B C 1
ATOM 527 O O . PHE A 1 199 ? 202.075 178.767 214.442 1.00 140.81 199 PHE B O 1
ATOM 535 N N . SER A 1 200 ? 203.280 180.189 215.719 1.00 129.17 200 SER B N 1
ATOM 536 C CA . SER A 1 200 ? 203.269 181.211 214.677 1.00 128.98 200 SER B CA 1
ATOM 537 C C . SER A 1 200 ? 203.998 180.726 213.429 1.00 131.14 200 SER B C 1
ATOM 538 O O . SER A 1 200 ? 203.526 180.930 212.303 1.00 131.83 200 SER B O 1
ATOM 541 N N . PHE A 1 201 ? 205.145 180.068 213.616 1.00 129.82 201 PHE B N 1
ATOM 542 C CA . PHE A 1 201 ? 205.909 179.515 212.501 1.00 128.65 201 PHE B CA 1
ATOM 543 C C . PHE A 1 201 ? 205.073 178.518 211.703 1.00 130.27 201 PHE B C 1
ATOM 544 O O . PHE A 1 201 ? 205.014 178.575 210.463 1.00 130.60 201 PHE B O 1
ATOM 552 N N . GLY A 1 202 ? 204.413 177.593 212.406 1.00 122.66 202 GLY B N 1
ATOM 553 C CA . GLY A 1 202 ? 203.585 176.613 211.718 1.00 119.96 202 GLY B CA 1
ATOM 554 C C . GLY A 1 202 ? 202.448 177.235 210.928 1.00 120.69 202 GLY B C 1
ATOM 555 O O . GLY A 1 202 ? 202.213 176.869 209.765 1.00 124.45 202 GLY B O 1
ATOM 556 N N . SER A 1 203 ? 201.735 178.189 211.535 1.00 115.38 203 SER B N 1
ATOM 557 C CA . SER A 1 203 ? 200.633 178.840 210.835 1.00 115.87 203 SER B CA 1
ATOM 558 C C . SER A 1 203 ? 201.132 179.589 209.603 1.00 119.11 203 SER B C 1
ATOM 559 O O . SER A 1 203 ? 200.484 179.581 208.548 1.00 121.83 203 SER B O 1
ATOM 562 N N . SER A 1 204 ? 202.291 180.243 209.722 1.00 111.64 204 SER B N 1
ATOM 563 C CA . SER A 1 204 ? 202.857 180.957 208.582 1.00 110.68 204 SER B CA 1
ATOM 564 C C . SER A 1 204 ? 203.160 180.011 207.428 1.00 112.39 204 SER B C 1
ATOM 565 O O . SER A 1 204 ? 202.842 180.309 206.265 1.00 115.81 204 SER B O 1
ATOM 568 N N . LEU A 1 205 ? 203.784 178.868 207.728 1.00 105.59 205 LEU B N 1
ATOM 569 C CA . LEU A 1 205 ? 204.090 177.909 206.670 1.00 102.51 205 LEU B CA 1
ATOM 570 C C . LEU A 1 205 ? 202.819 177.423 205.985 1.00 102.13 205 LEU B C 1
ATOM 571 O O . LEU A 1 205 ? 202.757 177.338 204.746 1.00 104.94 205 LEU B O 1
ATOM 576 N N . SER A 1 206 ? 201.789 177.108 206.778 1.00 104.42 206 SER B N 1
ATOM 577 C CA . SER A 1 206 ? 200.536 176.638 206.193 1.00 103.78 206 SER B CA 1
ATOM 578 C C . SER A 1 206 ? 199.924 177.691 205.276 1.00 103.73 206 SER B C 1
ATOM 579 O O . SER A 1 206 ? 199.466 177.374 204.167 1.00 105.19 206 SER B O 1
ATOM 582 N N . ALA A 1 207 ? 199.918 178.953 205.716 1.00 98.13 207 ALA B N 1
ATOM 583 C CA . ALA A 1 207 ? 199.336 180.015 204.900 1.00 97.21 207 ALA B CA 1
ATOM 584 C C . ALA A 1 207 ? 200.089 180.185 203.587 1.00 100.83 207 ALA B C 1
ATOM 585 O O . ALA A 1 207 ? 199.472 180.348 202.523 1.00 106.84 207 ALA B O 1
ATOM 587 N N . GLY A 1 208 ? 201.422 180.149 203.637 1.00 89.50 208 GLY B N 1
ATOM 588 C CA . GLY A 1 208 ? 202.192 180.283 202.409 1.00 87.05 208 GLY B CA 1
ATOM 589 C C . GLY A 1 208 ? 201.911 179.169 201.418 1.00 88.90 208 GLY B C 1
ATOM 590 O O . GLY A 1 208 ? 201.720 179.420 200.217 1.00 89.54 208 GLY B O 1
ATOM 591 N N . CYS A 1 209 ? 201.873 177.923 201.903 1.00 101.26 209 CYS B N 1
ATOM 592 C CA . CYS A 1 209 ? 201.585 176.806 201.007 1.00 99.92 209 CYS B CA 1
ATOM 593 C C . CYS A 1 209 ? 200.196 176.935 200.390 1.00 100.69 209 CYS B C 1
ATOM 594 O O . CYS A 1 209 ? 200.017 176.697 199.184 1.00 109.52 209 CYS B O 1
ATOM 597 N N . ARG A 1 210 ? 199.205 177.322 201.199 1.00 88.66 210 ARG B N 1
ATOM 598 C CA . ARG A 1 210 ? 197.849 177.497 200.688 1.00 88.30 210 ARG B CA 1
ATOM 599 C C . ARG A 1 210 ? 197.807 178.540 199.579 1.00 88.20 210 ARG B C 1
ATOM 600 O O . ARG A 1 210 ? 197.195 178.323 198.521 1.00 93.54 210 ARG B O 1
ATOM 608 N N . GLY A 1 211 ? 198.457 179.684 199.804 1.00 81.24 211 GLY B N 1
ATOM 609 C CA . GLY A 1 211 ? 198.455 180.730 198.795 1.00 82.86 211 GLY B CA 1
ATOM 610 C C . GLY A 1 211 ? 199.086 180.285 197.490 1.00 85.44 211 GLY B C 1
ATOM 611 O O . GLY A 1 211 ? 198.534 180.521 196.407 1.00 92.01 211 GLY B O 1
ATOM 612 N N . GLY A 1 212 ? 200.244 179.626 197.573 1.00 79.65 212 GLY B N 1
ATOM 613 C CA . GLY A 1 212 ? 200.889 179.155 196.354 1.00 79.80 212 GLY B CA 1
ATOM 614 C C . GLY A 1 212 ? 200.019 178.188 195.572 1.00 80.51 212 GLY B C 1
ATOM 615 O O . GLY A 1 212 ? 199.858 178.315 194.348 1.00 91.08 212 GLY B O 1
ATOM 616 N N . CYS A 1 213 ? 199.432 177.211 196.273 1.00 85.96 213 CYS B N 1
ATOM 617 C CA . CYS A 1 213 ? 198.609 176.219 195.590 1.00 87.38 213 CYS B CA 1
ATOM 618 C C . CYS A 1 213 ? 197.407 176.865 194.912 1.00 92.75 213 CYS B C 1
ATOM 619 O O . CYS A 1 213 ? 197.084 176.540 193.759 1.00 97.69 213 CYS B O 1
ATOM 622 N N . PHE A 1 214 ? 196.736 177.793 195.601 1.00 88.30 214 PHE B N 1
ATOM 623 C CA . PHE A 1 214 ? 195.557 178.404 194.996 1.00 84.80 214 PHE B CA 1
ATOM 624 C C . PHE A 1 214 ? 195.920 179.276 193.799 1.00 84.52 214 PHE B C 1
ATOM 625 O O . PHE A 1 214 ? 195.177 179.302 192.806 1.00 91.66 214 PHE B O 1
ATOM 633 N N . THR A 1 215 ? 197.056 179.978 193.856 1.00 73.58 215 THR B N 1
ATOM 634 C CA . THR A 1 215 ? 197.476 180.762 192.697 1.00 75.21 215 THR B CA 1
ATOM 635 C C . THR A 1 215 ? 197.717 179.869 191.484 1.00 79.91 215 THR B C 1
ATOM 636 O O . THR A 1 215 ? 197.271 180.181 190.366 1.00 87.01 215 THR B O 1
ATOM 640 N N . TYR A 1 216 ? 198.415 178.745 191.684 1.00 67.42 216 TYR B N 1
ATOM 641 C CA . TYR A 1 216 ? 198.664 177.855 190.551 1.00 62.46 216 TYR B CA 1
ATOM 642 C C . TYR A 1 216 ? 197.361 177.286 189.996 1.00 74.68 216 TYR B C 1
ATOM 643 O O . TYR A 1 216 ? 197.204 177.154 188.771 1.00 85.74 216 TYR B O 1
ATOM 652 N N . THR A 1 217 ? 196.415 176.949 190.877 1.00 75.19 217 THR B N 1
ATOM 653 C CA . THR A 1 217 ? 195.122 176.452 190.415 1.00 73.15 217 THR B CA 1
ATOM 654 C C . THR A 1 217 ? 194.412 177.487 189.549 1.00 78.57 217 THR B C 1
ATOM 655 O O . THR A 1 217 ? 193.843 177.157 188.499 1.00 86.92 217 THR B O 1
ATOM 659 N N . MET A 1 218 ? 194.436 178.752 189.980 1.00 78.86 218 MET B N 1
ATOM 660 C CA . MET A 1 218 ? 193.804 179.809 189.194 1.00 73.12 218 MET B CA 1
ATOM 661 C C . MET A 1 218 ? 194.425 179.916 187.807 1.00 75.66 218 MET B C 1
ATOM 662 O O . MET A 1 218 ? 193.709 180.030 186.800 1.00 83.98 218 MET B O 1
ATOM 667 N N . SER A 1 219 ? 195.758 179.879 187.735 1.00 65.31 219 SER B N 1
ATOM 668 C CA . SER A 1 219 ? 196.410 179.986 186.430 1.00 64.08 219 SER B CA 1
ATOM 669 C C . SER A 1 219 ? 196.018 178.828 185.515 1.00 64.95 219 SER B C 1
ATOM 670 O O . SER A 1 219 ? 195.719 179.035 184.325 1.00 71.18 219 SER B O 1
ATOM 673 N N . ARG A 1 220 ? 196.004 177.605 186.054 1.00 72.01 220 ARG B N 1
ATOM 674 C CA . ARG A 1 220 ? 195.619 176.452 185.244 1.00 72.99 220 ARG B CA 1
ATOM 675 C C . ARG A 1 220 ? 194.193 176.587 184.724 1.00 80.92 220 ARG B C 1
ATOM 676 O O . ARG A 1 220 ? 193.922 176.293 183.550 1.00 92.39 220 ARG B O 1
ATOM 684 N N . ILE A 1 221 ? 193.268 177.020 185.584 1.00 67.32 221 ILE B N 1
ATOM 685 C CA . ILE A 1 221 ? 191.875 177.159 185.164 1.00 58.63 221 ILE B CA 1
ATOM 686 C C . ILE A 1 221 ? 191.761 178.182 184.041 1.00 59.76 221 ILE B C 1
ATOM 687 O O . ILE A 1 221 ? 191.038 177.975 183.056 1.00 69.05 221 ILE B O 1
ATOM 692 N N . ASN A 1 222 ? 192.472 179.306 184.171 1.00 59.67 222 ASN B N 1
ATOM 693 C CA . ASN A 1 222 ? 192.416 180.333 183.133 1.00 57.98 222 ASN B CA 1
ATOM 694 C C . ASN A 1 222 ? 192.897 179.793 181.791 1.00 57.93 222 ASN B C 1
ATOM 695 O O . ASN A 1 222 ? 192.255 180.006 180.749 1.00 63.56 222 ASN B O 1
ATOM 700 N N . LEU A 1 223 ? 194.035 179.090 181.794 1.00 62.43 223 LEU B N 1
ATOM 701 C CA . LEU A 1 223 ? 194.559 178.569 180.534 1.00 55.67 223 LEU B CA 1
ATOM 702 C C . LEU A 1 223 ? 193.608 177.555 179.911 1.00 59.03 223 LEU B C 1
ATOM 703 O O . LEU A 1 223 ? 193.390 177.561 178.689 1.00 70.72 223 LEU B O 1
ATOM 708 N N . ARG A 1 224 ? 193.029 176.677 180.732 1.00 71.77 224 ARG B N 1
ATOM 709 C CA . ARG A 1 224 ? 192.084 175.698 180.204 1.00 68.65 224 ARG B CA 1
ATOM 710 C C . ARG A 1 224 ? 190.875 176.380 179.576 1.00 73.79 224 ARG B C 1
ATOM 711 O O . ARG A 1 224 ? 190.415 175.977 178.498 1.00 79.69 224 ARG B O 1
ATOM 719 N N . ILE A 1 225 ? 190.353 177.419 180.234 1.00 69.52 225 ILE B N 1
ATOM 720 C CA . ILE A 1 225 ? 189.209 178.146 179.691 1.00 61.74 225 ILE B CA 1
ATOM 721 C C . ILE A 1 225 ? 189.553 178.735 178.330 1.00 65.91 225 ILE B C 1
ATOM 722 O O . ILE A 1 225 ? 188.780 178.615 177.369 1.00 70.74 225 ILE B O 1
ATOM 727 N N . ARG A 1 226 ? 190.716 179.385 178.229 1.00 63.34 226 ARG B N 1
ATOM 728 C CA . ARG A 1 226 ? 191.093 180.005 176.961 1.00 59.26 226 ARG B CA 1
ATOM 729 C C . ARG A 1 226 ? 191.206 178.967 175.850 1.00 63.39 226 ARG B C 1
ATOM 730 O O . ARG A 1 226 ? 190.714 179.177 174.731 1.00 69.18 226 ARG B O 1
ATOM 738 N N . GLU A 1 227 ? 191.857 177.838 176.141 1.00 69.45 227 GLU B N 1
ATOM 739 C CA . GLU A 1 227 ? 192.036 176.821 175.109 1.00 67.01 227 GLU B CA 1
ATOM 740 C C . GLU A 1 227 ? 190.700 176.262 174.638 1.00 67.55 227 GLU B C 1
ATOM 741 O O . GLU A 1 227 ? 190.475 176.130 173.426 1.00 68.62 227 GLU B O 1
ATOM 747 N N . GLN A 1 228 ? 189.798 175.945 175.573 1.00 66.97 228 GLN B N 1
ATOM 748 C CA . GLN A 1 228 ? 188.497 175.421 175.172 1.00 65.68 228 GLN B CA 1
ATOM 749 C C . GLN A 1 228 ? 187.712 176.441 174.361 1.00 69.80 228 GLN B C 1
ATOM 750 O O . GLN A 1 228 ? 187.069 176.085 173.367 1.00 74.06 228 GLN B O 1
ATOM 756 N N . LEU A 1 229 ? 187.753 177.713 174.764 1.00 66.43 229 LEU B N 1
ATOM 757 C CA . LEU A 1 229 ? 186.998 178.732 174.044 1.00 61.81 229 LEU B CA 1
ATOM 758 C C . LEU A 1 229 ? 187.498 178.883 172.614 1.00 68.70 229 LEU B C 1
ATOM 759 O O . LEU A 1 229 ? 186.700 178.982 171.674 1.00 74.15 229 LEU B O 1
ATOM 764 N N . PHE A 1 230 ? 188.819 178.896 172.421 1.00 63.94 230 PHE B N 1
ATOM 765 C CA . PHE A 1 230 ? 189.344 179.038 171.064 1.00 53.95 230 PHE B CA 1
ATOM 766 C C . PHE A 1 230 ? 189.004 177.819 170.211 1.00 61.14 230 PHE B C 1
ATOM 767 O O . PHE A 1 230 ? 188.594 177.950 169.045 1.00 59.39 230 PHE B O 1
ATOM 775 N N . SER A 1 231 ? 189.171 176.617 170.775 1.00 71.74 231 SER B N 1
ATOM 776 C CA . SER A 1 231 ? 188.850 175.410 170.018 1.00 60.16 231 SER B CA 1
ATOM 777 C C . SER A 1 231 ? 187.373 175.350 169.657 1.00 65.57 231 SER B C 1
ATOM 778 O O . SER A 1 231 ? 187.017 174.814 168.603 1.00 69.57 231 SER B O 1
ATOM 781 N N . SER A 1 232 ? 186.500 175.889 170.510 1.00 69.79 232 SER B N 1
ATOM 782 C CA . SER A 1 232 ? 185.081 175.922 170.179 1.00 58.33 232 SER B CA 1
ATOM 783 C C . SER A 1 232 ? 184.760 176.985 169.139 1.00 62.38 232 SER B C 1
ATOM 784 O O . SER A 1 232 ? 183.888 176.769 168.292 1.00 70.70 232 SER B O 1
ATOM 787 N N . LEU A 1 233 ? 185.442 178.132 169.188 1.00 67.75 233 LEU B N 1
ATOM 788 C CA . LEU A 1 233 ? 185.198 179.176 168.199 1.00 61.44 233 LEU B CA 1
ATOM 789 C C . LEU A 1 233 ? 185.599 178.723 166.804 1.00 55.89 233 LEU B C 1
ATOM 790 O O . LEU A 1 233 ? 184.949 179.088 165.818 1.00 56.24 233 LEU B O 1
ATOM 795 N N . LEU A 1 234 ? 186.671 177.936 166.696 1.00 65.93 234 LEU B N 1
ATOM 796 C CA . LEU A 1 234 ? 187.121 177.515 165.370 1.00 68.32 234 LEU B CA 1
ATOM 797 C C . LEU A 1 234 ? 186.109 176.633 164.642 1.00 74.17 234 LEU B C 1
ATOM 798 O O . LEU A 1 234 ? 186.231 176.454 163.426 1.00 77.80 234 LEU B O 1
ATOM 803 N N . ARG A 1 235 ? 185.118 176.075 165.343 1.00 82.66 235 ARG B N 1
ATOM 804 C CA . ARG A 1 235 ? 184.178 175.160 164.700 1.00 76.27 235 ARG B CA 1
ATOM 805 C C . ARG A 1 235 ? 183.008 175.868 164.029 1.00 78.22 235 ARG B C 1
ATOM 806 O O . ARG A 1 235 ? 182.305 175.243 163.230 1.00 78.16 235 ARG B O 1
ATOM 814 N N . GLN A 1 236 ? 182.775 177.140 164.336 1.00 76.22 236 GLN B N 1
ATOM 815 C CA . GLN A 1 236 ? 181.528 177.786 163.954 1.00 71.46 236 GLN B CA 1
ATOM 816 C C . GLN A 1 236 ? 181.439 177.994 162.446 1.00 74.46 236 GLN B C 1
ATOM 817 O O . GLN A 1 236 ? 182.449 178.073 161.744 1.00 75.12 236 GLN B O 1
ATOM 823 N N . ASP A 1 237 ? 180.206 178.082 161.955 1.00 73.98 237 ASP B N 1
ATOM 824 C CA . ASP A 1 237 ? 179.967 178.322 160.540 1.00 70.13 237 ASP B CA 1
ATOM 825 C C . ASP A 1 237 ? 180.363 179.743 160.160 1.00 75.50 237 ASP B C 1
ATOM 826 O O . ASP A 1 237 ? 180.471 180.631 161.009 1.00 82.68 237 ASP B O 1
ATOM 831 N N . LEU A 1 238 ? 180.572 179.954 158.859 1.00 72.16 238 LEU B N 1
ATOM 832 C CA . LEU A 1 238 ? 181.084 181.232 158.376 1.00 71.65 238 LEU B CA 1
ATOM 833 C C . LEU A 1 238 ? 180.132 182.389 158.646 1.00 75.96 238 LEU B C 1
ATOM 834 O O . LEU A 1 238 ? 180.582 183.536 158.728 1.00 80.83 238 LEU B O 1
ATOM 839 N N . GLY A 1 239 ? 178.831 182.123 158.774 1.00 68.01 239 GLY B N 1
ATOM 840 C CA . GLY A 1 239 ? 177.903 183.186 159.116 1.00 67.02 239 GLY B CA 1
ATOM 841 C C . GLY A 1 239 ? 178.162 183.781 160.485 1.00 69.55 239 GLY B C 1
ATOM 842 O O . GLY A 1 239 ? 177.917 184.968 160.708 1.00 72.77 239 GLY B O 1
ATOM 843 N N . PHE A 1 240 ? 178.665 182.968 161.416 1.00 72.30 240 PHE B N 1
ATOM 844 C CA . PHE A 1 240 ? 178.927 183.446 162.770 1.00 70.47 240 PHE B CA 1
ATOM 845 C C . PHE A 1 240 ? 179.959 184.566 162.779 1.00 75.04 240 PHE B C 1
ATOM 846 O O . PHE A 1 240 ? 179.894 185.473 163.618 1.00 80.12 240 PHE B O 1
ATOM 854 N N . PHE A 1 241 ? 180.918 184.525 161.857 1.00 74.98 241 PHE B N 1
ATOM 855 C CA . PHE A 1 241 ? 181.999 185.500 161.853 1.00 76.67 241 PHE B CA 1
ATOM 856 C C . PHE A 1 241 ? 181.622 186.815 161.188 1.00 80.34 241 PHE B C 1
ATOM 857 O O . PHE A 1 241 ? 182.416 187.761 161.239 1.00 83.46 241 PHE B O 1
ATOM 865 N N . GLN A 1 242 ? 180.446 186.905 160.574 1.00 85.75 242 GLN B N 1
ATOM 866 C CA . GLN A 1 242 ? 179.950 188.176 160.062 1.00 83.96 242 GLN B CA 1
ATOM 867 C C . GLN A 1 242 ? 179.009 188.878 161.027 1.00 90.75 242 GLN B C 1
ATOM 868 O O . GLN A 1 242 ? 178.880 190.104 160.967 1.00 97.31 242 GLN B O 1
ATOM 874 N N . GLU A 1 243 ? 178.349 188.133 161.913 1.00 95.06 243 GLU B N 1
ATOM 875 C CA . GLU A 1 243 ? 177.517 188.748 162.937 1.00 93.40 243 GLU B CA 1
ATOM 876 C C . GLU A 1 243 ? 178.331 189.321 164.088 1.00 91.73 243 GLU B C 1
ATOM 877 O O . GLU A 1 243 ? 177.776 190.060 164.907 1.00 96.21 243 GLU B O 1
ATOM 883 N N . THR A 1 244 ? 179.621 189.003 164.172 1.00 82.94 244 THR B N 1
ATOM 884 C CA . THR A 1 244 ? 180.467 189.460 165.262 1.00 82.99 244 THR B CA 1
ATOM 885 C C . THR A 1 244 ? 181.734 190.077 164.691 1.00 83.39 244 THR B C 1
ATOM 886 O O . THR A 1 244 ? 182.070 189.888 163.520 1.00 84.59 244 THR B O 1
ATOM 890 N N . LYS A 1 245 ? 182.434 190.825 165.536 1.00 81.23 245 LYS B N 1
ATOM 891 C CA . LYS A 1 245 ? 183.675 191.483 165.163 1.00 79.33 245 LYS B CA 1
ATOM 892 C C . LYS A 1 245 ? 184.854 190.734 165.767 1.00 80.41 245 LYS B C 1
ATOM 893 O O . LYS A 1 245 ? 184.745 190.161 166.854 1.00 88.60 245 LYS B O 1
ATOM 899 N N . THR A 1 246 ? 185.980 190.740 165.051 1.00 66.09 246 THR B N 1
ATOM 900 C CA . THR A 1 246 ? 187.159 190.019 165.519 1.00 63.47 246 THR B CA 1
ATOM 901 C C . THR A 1 246 ? 187.689 190.604 166.821 1.00 72.95 246 THR B C 1
ATOM 902 O O . THR A 1 246 ? 188.085 189.862 167.728 1.00 85.23 246 THR B O 1
ATOM 906 N N . GLY A 1 247 ? 187.710 191.934 166.930 1.00 71.43 247 GLY B N 1
ATOM 907 C CA . GLY A 1 247 ? 188.172 192.561 168.155 1.00 73.64 247 GLY B CA 1
ATOM 908 C C . GLY A 1 247 ? 187.317 192.217 169.356 1.00 70.71 247 GLY B C 1
ATOM 909 O O . GLY A 1 247 ? 187.838 192.034 170.459 1.00 72.57 247 GLY B O 1
ATOM 910 N N . GLU A 1 248 ? 186.002 192.112 169.163 1.00 68.33 248 GLU B N 1
ATOM 911 C CA . GLU A 1 248 ? 185.125 191.703 170.254 1.00 66.26 248 GLU B CA 1
ATOM 912 C C . GLU A 1 248 ? 185.414 190.270 170.685 1.00 74.91 248 GLU B C 1
ATOM 913 O O . GLU A 1 248 ? 185.446 189.968 171.882 1.00 81.68 248 GLU B O 1
ATOM 919 N N . LEU A 1 249 ? 185.632 189.371 169.725 1.00 67.87 249 LEU B N 1
ATOM 920 C CA . LEU A 1 249 ? 185.963 187.993 170.076 1.00 60.09 249 LEU B CA 1
ATOM 921 C C . LEU A 1 249 ? 187.279 187.926 170.839 1.00 62.33 249 LEU B C 1
ATOM 922 O O . LEU A 1 249 ? 187.405 187.193 171.828 1.00 70.33 249 LEU B O 1
ATOM 927 N N . ASN A 1 250 ? 188.275 188.694 170.395 1.00 57.83 250 ASN B N 1
ATOM 928 C CA . ASN A 1 250 ? 189.555 188.691 171.092 1.00 55.82 250 ASN B CA 1
ATOM 929 C C . ASN A 1 250 ? 189.432 189.287 172.486 1.00 67.41 250 ASN B C 1
ATOM 930 O O . ASN A 1 250 ? 190.100 188.825 173.416 1.00 74.60 250 ASN B O 1
ATOM 935 N N . SER A 1 251 ? 188.587 190.304 172.654 1.00 74.61 251 SER B N 1
ATOM 936 C CA . SER A 1 251 ? 188.342 190.862 173.976 1.00 68.60 251 SER B CA 1
ATOM 937 C C . SER A 1 251 ? 187.462 189.967 174.832 1.00 70.14 251 SER B C 1
ATOM 938 O O . SER A 1 251 ? 187.335 190.219 176.033 1.00 72.87 251 SER B O 1
ATOM 941 N N . ARG A 1 252 ? 186.810 188.971 174.239 1.00 78.95 252 ARG B N 1
ATOM 942 C CA . ARG A 1 252 ? 186.206 187.898 175.020 1.00 70.60 252 ARG B CA 1
ATOM 943 C C . ARG A 1 252 ? 187.241 186.870 175.454 1.00 72.70 252 ARG B C 1
ATOM 944 O O . ARG A 1 252 ? 187.167 186.351 176.571 1.00 79.94 252 ARG B O 1
ATOM 952 N N . LEU A 1 253 ? 188.200 186.554 174.580 1.00 72.95 253 LEU B N 1
ATOM 953 C CA . LEU A 1 253 ? 189.265 185.632 174.963 1.00 69.96 253 LEU B CA 1
ATOM 954 C C . LEU A 1 253 ? 190.123 186.209 176.081 1.00 75.48 253 LEU B C 1
ATOM 955 O O . LEU A 1 253 ? 190.507 185.493 177.013 1.00 74.53 253 LEU B O 1
ATOM 960 N N . SER A 1 254 ? 190.443 187.494 176.002 1.00 80.54 254 SER B N 1
ATOM 961 C CA . SER A 1 254 ? 191.250 188.138 177.025 1.00 74.11 254 SER B CA 1
ATOM 962 C C . SER A 1 254 ? 190.374 188.962 177.960 1.00 79.76 254 SER B C 1
ATOM 963 O O . SER A 1 254 ? 189.373 189.551 177.545 1.00 86.87 254 SER B O 1
ATOM 966 N N . SER A 1 255 ? 190.743 188.969 179.241 1.00 82.64 255 SER B N 1
ATOM 967 C CA . SER A 1 255 ? 190.130 189.832 180.247 1.00 83.84 255 SER B CA 1
ATOM 968 C C . SER A 1 255 ? 188.689 189.450 180.571 1.00 81.43 255 SER B C 1
ATOM 969 O O . SER A 1 255 ? 188.057 190.085 181.420 1.00 88.18 255 SER B O 1
ATOM 972 N N . ASP A 1 256 ? 188.152 188.429 179.905 1.00 75.58 256 ASP B N 1
ATOM 973 C CA . ASP A 1 256 ? 186.829 187.938 180.275 1.00 75.96 256 ASP B CA 1
ATOM 974 C C . ASP A 1 256 ? 186.921 186.578 180.953 1.00 81.66 256 ASP B C 1
ATOM 975 O O . ASP A 1 256 ? 186.091 186.243 181.805 1.00 84.26 256 ASP B O 1
ATOM 980 N N . THR A 1 257 ? 187.924 185.781 180.585 1.00 73.22 257 THR B N 1
ATOM 981 C CA . THR A 1 257 ? 188.115 184.486 181.222 1.00 69.42 257 THR B CA 1
ATOM 982 C C . THR A 1 257 ? 188.660 184.615 182.639 1.00 72.16 257 THR B C 1
ATOM 983 O O . THR A 1 257 ? 188.554 183.663 183.420 1.00 81.58 257 THR B O 1
ATOM 987 N N . THR A 1 258 ? 189.242 185.765 182.987 1.00 75.97 258 THR B N 1
ATOM 988 C CA . THR A 1 258 ? 189.753 185.960 184.340 1.00 83.69 258 THR B CA 1
ATOM 989 C C . THR A 1 258 ? 188.634 185.944 185.375 1.00 90.14 258 THR B C 1
ATOM 990 O O . THR A 1 258 ? 188.810 185.395 186.471 1.00 96.44 258 THR B O 1
ATOM 994 N N . LEU A 1 259 ? 187.486 186.546 185.051 1.00 81.83 259 LEU B N 1
ATOM 995 C CA . LEU A 1 259 ? 186.355 186.531 185.973 1.00 81.83 259 LEU B CA 1
ATOM 996 C C . LEU A 1 259 ? 185.883 185.109 186.238 1.00 79.43 259 LEU B C 1
ATOM 997 O O . LEU A 1 259 ? 185.557 184.759 187.378 1.00 83.33 259 LEU B O 1
ATOM 1002 N N . MET A 1 260 ? 185.834 184.277 185.197 1.00 73.80 260 MET B N 1
ATOM 1003 C CA . MET A 1 260 ? 185.518 182.868 185.383 1.00 78.05 260 MET B CA 1
ATOM 1004 C C . MET A 1 260 ? 186.625 182.128 186.120 1.00 81.67 260 MET B C 1
ATOM 1005 O O . MET A 1 260 ? 186.353 181.108 186.761 1.00 86.09 260 MET B O 1
ATOM 1010 N N . SER A 1 261 ? 187.862 182.616 186.040 1.00 81.14 261 SER B N 1
ATOM 1011 C CA . SER A 1 261 ? 188.972 181.999 186.752 1.00 80.36 261 SER B CA 1
ATOM 1012 C C . SER A 1 261 ? 188.958 182.300 188.243 1.00 86.31 261 SER B C 1
ATOM 1013 O O . SER A 1 261 ? 189.443 181.484 189.032 1.00 91.21 261 SER B O 1
ATOM 1016 N N . ASN A 1 262 ? 188.417 183.450 188.645 1.00 95.67 262 ASN B N 1
ATOM 1017 C CA . ASN A 1 262 ? 188.477 183.859 190.044 1.00 96.33 262 ASN B CA 1
ATOM 1018 C C . ASN A 1 262 ? 187.472 183.139 190.936 1.00 95.58 262 ASN B C 1
ATOM 1019 O O . ASN A 1 262 ? 187.526 183.312 192.158 1.00 95.27 262 ASN B O 1
ATOM 1024 N N . TRP A 1 263 ? 186.558 182.350 190.365 1.00 104.70 263 TRP B N 1
ATOM 1025 C CA . TRP A 1 263 ? 185.453 181.801 191.146 1.00 102.61 263 TRP B CA 1
ATOM 1026 C C . TRP A 1 263 ? 185.935 180.887 192.271 1.00 107.47 263 TRP B C 1
ATOM 1027 O O . TRP A 1 263 ? 185.775 181.203 193.454 1.00 112.93 263 TRP B O 1
ATOM 1038 N N . LEU A 1 264 ? 186.530 179.745 191.922 1.00 104.02 264 LEU B N 1
ATOM 1039 C CA . LEU A 1 264 ? 186.857 178.748 192.940 1.00 100.15 264 LEU B CA 1
ATOM 1040 C C . LEU A 1 264 ? 188.086 179.119 193.768 1.00 102.29 264 LEU B C 1
ATOM 1041 O O . LEU A 1 264 ? 187.991 179.160 195.002 1.00 104.55 264 LEU B O 1
ATOM 1046 N N . PRO A 1 265 ? 189.252 179.378 193.158 1.00 97.91 265 PRO B N 1
ATOM 1047 C CA . PRO A 1 265 ? 190.463 179.557 193.973 1.00 97.91 265 PRO B CA 1
ATOM 1048 C C . PRO A 1 265 ? 190.420 180.756 194.902 1.00 103.09 265 PRO B C 1
ATOM 1049 O O . PRO A 1 265 ? 191.131 180.751 195.913 1.00 108.05 265 PRO B O 1
ATOM 1053 N N . LEU A 1 266 ? 189.618 181.777 194.606 1.00 95.81 266 LEU B N 1
ATOM 1054 C CA . LEU A 1 266 ? 189.638 183.017 195.374 1.00 94.11 266 LEU B CA 1
ATOM 1055 C C . LEU A 1 266 ? 188.414 183.143 196.274 1.00 96.60 266 LEU B C 1
ATOM 1056 O O . LEU A 1 266 ? 188.558 183.288 197.489 1.00 102.99 266 LEU B O 1
ATOM 1061 N N . ASN A 1 267 ? 187.206 183.086 195.713 1.00 95.90 267 ASN B N 1
ATOM 1062 C CA . ASN A 1 267 ? 186.013 183.386 196.500 1.00 96.03 267 ASN B CA 1
ATOM 1063 C C . ASN A 1 267 ? 185.692 182.266 197.484 1.00 96.10 267 ASN B C 1
ATOM 1064 O O . ASN A 1 267 ? 185.450 182.519 198.671 1.00 104.57 267 ASN B O 1
ATOM 1069 N N . ALA A 1 268 ? 185.694 181.018 197.008 1.00 93.21 268 ALA B N 1
ATOM 1070 C CA . ALA A 1 268 ? 185.278 179.903 197.853 1.00 101.24 268 ALA B CA 1
ATOM 1071 C C . ALA A 1 268 ? 186.248 179.669 199.003 1.00 106.13 268 ALA B C 1
ATOM 1072 O O . ALA A 1 268 ? 185.828 179.258 200.090 1.00 108.13 268 ALA B O 1
ATOM 1074 N N . ASN A 1 269 ? 187.537 179.931 198.787 1.00 98.25 269 ASN B N 1
ATOM 1075 C CA . ASN A 1 269 ? 188.525 179.767 199.847 1.00 98.52 269 ASN B CA 1
ATOM 1076 C C . ASN A 1 269 ? 188.194 180.681 201.024 1.00 102.47 269 ASN B C 1
ATOM 1077 O O . ASN A 1 269 ? 188.085 180.229 202.173 1.00 105.12 269 ASN B O 1
ATOM 1082 N N . VAL A 1 270 ? 188.010 181.974 200.749 1.00 92.85 270 VAL B N 1
ATOM 1083 C CA . VAL A 1 270 ? 187.700 182.922 201.813 1.00 90.21 270 VAL B CA 1
ATOM 1084 C C . VAL A 1 270 ? 186.333 182.634 202.416 1.00 90.93 270 VAL B C 1
ATOM 1085 O O . VAL A 1 270 ? 186.138 182.791 203.627 1.00 92.08 270 VAL B O 1
ATOM 1089 N N . LEU A 1 271 ? 185.368 182.208 201.597 1.00 91.77 271 LEU B N 1
ATOM 1090 C CA . LEU A 1 271 ? 184.046 181.879 202.121 1.00 91.67 271 LEU B CA 1
ATOM 1091 C C . LEU A 1 271 ? 184.127 180.741 203.134 1.00 97.46 271 LEU B C 1
ATOM 1092 O O . LEU A 1 271 ? 183.548 180.819 204.225 1.00 101.02 271 LEU B O 1
ATOM 1097 N N . LEU A 1 272 ? 184.857 179.678 202.790 1.00 100.73 272 LEU B N 1
ATOM 1098 C CA . LEU A 1 272 ? 185.007 178.549 203.702 1.00 101.00 272 LEU B CA 1
ATOM 1099 C C . LEU A 1 272 ? 185.762 178.960 204.960 1.00 101.52 272 LEU B C 1
ATOM 1100 O O . LEU A 1 272 ? 185.399 178.555 206.073 1.00 102.94 272 LEU B O 1
ATOM 1105 N N . ARG A 1 273 ? 186.817 179.766 204.802 1.00 99.25 273 ARG B N 1
ATOM 1106 C CA . ARG A 1 273 ? 187.575 180.215 205.965 1.00 97.23 273 ARG B CA 1
ATOM 1107 C C . ARG A 1 273 ? 186.717 181.050 206.904 1.00 100.75 273 ARG B C 1
ATOM 1108 O O . ARG A 1 273 ? 186.875 180.964 208.127 1.00 102.50 273 ARG B O 1
ATOM 1116 N N . SER A 1 274 ? 185.809 181.858 206.358 1.00 96.57 274 SER B N 1
ATOM 1117 C CA . SER A 1 274 ? 184.930 182.654 207.207 1.00 93.21 274 SER B CA 1
ATOM 1118 C C . SER A 1 274 ? 183.886 181.780 207.891 1.00 96.40 274 SER B C 1
ATOM 1119 O O . SER A 1 274 ? 183.591 181.969 209.075 1.00 101.88 274 SER B O 1
ATOM 1122 N N . LEU A 1 275 ? 183.306 180.828 207.157 1.00 100.44 275 LEU B N 1
ATOM 1123 C CA . LEU A 1 275 ? 182.260 179.983 207.729 1.00 100.55 275 LEU B CA 1
ATOM 1124 C C . LEU A 1 275 ? 182.799 179.117 208.861 1.00 102.06 275 LEU B C 1
ATOM 1125 O O . LEU A 1 275 ? 182.161 178.975 209.917 1.00 105.91 275 LEU B O 1
ATOM 1130 N N . VAL A 1 276 ? 183.975 178.517 208.655 1.00 112.06 276 VAL B N 1
ATOM 1131 C CA . VAL A 1 276 ? 184.521 177.612 209.655 1.00 115.12 276 VAL B CA 1
ATOM 1132 C C . VAL A 1 276 ? 184.878 178.344 210.941 1.00 115.56 276 VAL B C 1
ATOM 1133 O O . VAL A 1 276 ? 184.943 177.720 212.006 1.00 119.19 276 VAL B O 1
ATOM 1137 N N . LYS A 1 277 ? 185.100 179.658 210.877 1.00 110.30 277 LYS B N 1
ATOM 1138 C CA . LYS A 1 277 ? 185.374 180.440 212.077 1.00 112.69 277 LYS B CA 1
ATOM 1139 C C . LYS A 1 277 ? 184.112 181.042 212.676 1.00 114.56 277 LYS B C 1
ATOM 1140 O O . LYS A 1 277 ? 184.041 181.226 213.899 1.00 118.23 277 LYS B O 1
ATOM 1146 N N . VAL A 1 278 ? 183.104 181.324 211.850 1.00 111.26 278 VAL B N 1
ATOM 1147 C CA . VAL A 1 278 ? 181.806 181.734 212.378 1.00 108.77 278 VAL B CA 1
ATOM 1148 C C . VAL A 1 278 ? 181.226 180.628 213.249 1.00 109.85 278 VAL B C 1
ATOM 1149 O O . VAL A 1 278 ? 180.701 180.880 214.343 1.00 113.61 278 VAL B O 1
ATOM 1153 N N . VAL A 1 279 ? 181.311 179.383 212.772 1.00 114.04 279 VAL B N 1
ATOM 1154 C CA . VAL A 1 279 ? 180.757 178.284 213.558 1.00 114.49 279 VAL B CA 1
ATOM 1155 C C . VAL A 1 279 ? 181.515 178.126 214.874 1.00 118.03 279 VAL B C 1
ATOM 1156 O O . VAL A 1 279 ? 180.906 177.854 215.917 1.00 120.57 279 VAL B O 1
ATOM 1160 N N . GLY A 1 280 ? 182.834 178.335 214.867 1.00 124.59 280 GLY B N 1
ATOM 1161 C CA . GLY A 1 280 ? 183.593 178.238 216.104 1.00 124.91 280 GLY B CA 1
ATOM 1162 C C . GLY A 1 280 ? 183.260 179.347 217.084 1.00 123.52 280 GLY B C 1
ATOM 1163 O O . GLY A 1 280 ? 183.166 179.118 218.294 1.00 120.64 280 GLY B O 1
ATOM 1164 N N . LEU A 1 281 ? 183.088 180.569 216.577 1.00 123.21 281 LEU B N 1
ATOM 1165 C CA . LEU A 1 281 ? 182.710 181.675 217.449 1.00 120.36 281 LEU B CA 1
ATOM 1166 C C . LEU A 1 281 ? 181.338 181.444 218.068 1.00 122.01 281 LEU B C 1
ATOM 1167 O O . LEU A 1 281 ? 181.131 181.727 219.254 1.00 123.84 281 LEU B O 1
ATOM 1172 N N . TYR A 1 282 ? 180.386 180.927 217.286 1.00 130.91 282 TYR B N 1
ATOM 1173 C CA . TYR A 1 282 ? 179.082 180.600 217.860 1.00 130.27 282 TYR B CA 1
ATOM 1174 C C . TYR A 1 282 ? 179.194 179.489 218.896 1.00 134.12 282 TYR B C 1
ATOM 1175 O O . TYR A 1 282 ? 178.510 179.521 219.928 1.00 138.03 282 TYR B O 1
ATOM 1184 N N . GLY A 1 283 ? 180.037 178.488 218.635 1.00 131.92 283 GLY B N 1
ATOM 1185 C CA . GLY A 1 283 ? 180.253 177.447 219.625 1.00 131.36 283 GLY B CA 1
ATOM 1186 C C . GLY A 1 283 ? 180.797 177.993 220.931 1.00 134.96 283 GLY B C 1
ATOM 1187 O O . GLY A 1 283 ? 180.371 177.583 222.013 1.00 134.18 283 GLY B O 1
ATOM 1188 N N . PHE A 1 284 ? 181.748 178.925 220.846 1.00 145.16 284 PHE B N 1
ATOM 1189 C CA . PHE A 1 284 ? 182.262 179.573 222.050 1.00 143.93 284 PHE B CA 1
ATOM 1190 C C . PHE A 1 284 ? 181.173 180.374 222.756 1.00 141.62 284 PHE B C 1
ATOM 1191 O O . PHE A 1 284 ? 181.074 180.353 223.988 1.00 139.80 284 PHE B O 1
ATOM 1199 N N . MET A 1 285 ? 180.350 181.096 221.990 1.00 138.98 285 MET B N 1
ATOM 1200 C CA . MET A 1 285 ? 179.294 181.903 222.595 1.00 135.43 285 MET B CA 1
ATOM 1201 C C . MET A 1 285 ? 178.263 181.045 223.313 1.00 135.50 285 MET B C 1
ATOM 1202 O O . MET A 1 285 ? 177.708 181.469 224.333 1.00 136.84 285 MET B O 1
ATOM 1207 N N . LEU A 1 286 ? 177.984 179.848 222.791 1.00 142.95 286 LEU B N 1
ATOM 1208 C CA . LEU A 1 286 ? 176.947 179.005 223.383 1.00 144.78 286 LEU B CA 1
ATOM 1209 C C . LEU A 1 286 ? 177.241 178.667 224.839 1.00 145.69 286 LEU B C 1
ATOM 1210 O O . LEU A 1 286 ? 176.311 178.479 225.631 1.00 145.44 286 LEU B O 1
ATOM 1215 N N . SER A 1 287 ? 178.519 178.584 225.214 1.00 148.57 287 SER B N 1
ATOM 1216 C CA . SER A 1 287 ? 178.867 178.207 226.578 1.00 148.43 287 SER B CA 1
ATOM 1217 C C . SER A 1 287 ? 178.581 179.313 227.586 1.00 149.62 287 SER B C 1
ATOM 1218 O O . SER A 1 287 ? 178.381 179.016 228.768 1.00 148.87 287 SER B O 1
ATOM 1221 N N . ILE A 1 288 ? 178.552 180.570 227.155 1.00 146.01 288 ILE B N 1
ATOM 1222 C CA . ILE A 1 288 ? 178.383 181.685 228.083 1.00 145.05 288 ILE B CA 1
ATOM 1223 C C . ILE A 1 288 ? 176.917 181.906 228.431 1.00 145.21 288 ILE B C 1
ATOM 1224 O O . ILE A 1 288 ? 176.522 181.801 229.594 1.00 147.24 288 ILE B O 1
ATOM 1229 N N . SER A 1 289 ? 176.085 182.210 227.437 1.00 140.03 289 SER B N 1
ATOM 1230 C CA . SER A 1 289 ? 174.677 182.526 227.681 1.00 142.12 289 SER B CA 1
ATOM 1231 C C . SER A 1 289 ? 173.848 182.037 226.508 1.00 143.93 289 SER B C 1
ATOM 1232 O O . SER A 1 289 ? 173.732 182.719 225.481 1.00 146.89 289 SER B O 1
ATOM 1235 N N . PRO A 1 290 ? 173.252 180.848 226.622 1.00 140.50 290 PRO B N 1
ATOM 1236 C CA . PRO A 1 290 ? 172.393 180.352 225.534 1.00 140.98 290 PRO B CA 1
ATOM 1237 C C . PRO A 1 290 ? 171.246 181.288 225.193 1.00 143.14 290 PRO B C 1
ATOM 1238 O O . PRO A 1 290 ? 170.874 181.402 224.020 1.00 144.59 290 PRO B O 1
ATOM 1242 N N . ARG A 1 291 ? 170.673 181.960 226.192 1.00 149.22 291 ARG B N 1
ATOM 1243 C CA . ARG A 1 291 ? 169.606 182.921 225.928 1.00 149.01 291 ARG B CA 1
ATOM 1244 C C . ARG A 1 291 ? 170.107 184.072 225.062 1.00 150.43 291 ARG B C 1
ATOM 1245 O O . ARG A 1 291 ? 169.441 184.484 224.104 1.00 149.90 291 ARG B O 1
ATOM 1253 N N . LEU A 1 292 ? 171.290 184.598 225.382 1.00 143.97 292 LEU B N 1
ATOM 1254 C CA . LEU A 1 292 ? 171.858 185.669 224.573 1.00 142.27 292 LEU B CA 1
ATOM 1255 C C . LEU A 1 292 ? 172.210 185.188 223.171 1.00 142.10 292 LEU B C 1
ATOM 1256 O O . LEU A 1 292 ? 172.028 185.930 222.202 1.00 140.53 292 LEU B O 1
ATOM 1261 N N . THR A 1 293 ? 172.701 183.954 223.036 1.00 144.65 293 THR B N 1
ATOM 1262 C CA . THR A 1 293 ? 172.980 183.427 221.703 1.00 143.41 293 THR B CA 1
ATOM 1263 C C . THR A 1 293 ? 171.705 183.253 220.888 1.00 143.24 293 THR B C 1
ATOM 1264 O O . THR A 1 293 ? 171.714 183.479 219.674 1.00 146.83 293 THR B O 1
ATOM 1268 N N . LEU A 1 294 ? 170.608 182.839 221.526 1.00 139.77 294 LEU B N 1
ATOM 1269 C CA . LEU A 1 294 ? 169.333 182.770 220.819 1.00 142.28 294 LEU B CA 1
ATOM 1270 C C . LEU A 1 294 ? 168.871 184.159 220.396 1.00 143.14 294 LEU B C 1
ATOM 1271 O O . LEU A 1 294 ? 168.388 184.345 219.273 1.00 142.96 294 LEU B O 1
ATOM 1276 N N . LEU A 1 295 ? 169.015 185.147 221.283 1.00 143.68 295 LEU B N 1
ATOM 1277 C CA . LEU A 1 295 ? 168.686 186.521 220.916 1.00 143.69 295 LEU B CA 1
ATOM 1278 C C . LEU A 1 295 ? 169.589 187.033 219.801 1.00 143.93 295 LEU B C 1
ATOM 1279 O O . LEU A 1 295 ? 169.210 187.952 219.066 1.00 143.25 295 LEU B O 1
ATOM 1284 N N . SER A 1 296 ? 170.785 186.458 219.668 1.00 150.27 296 SER B N 1
ATOM 1285 C CA . SER A 1 296 ? 171.733 186.884 218.647 1.00 150.53 296 SER B CA 1
ATOM 1286 C C . SER A 1 296 ? 171.256 186.610 217.229 1.00 149.67 296 SER B C 1
ATOM 1287 O O . SER A 1 296 ? 171.760 187.241 216.294 1.00 149.53 296 SER B O 1
ATOM 1290 N N . LEU A 1 297 ? 170.309 185.696 217.044 1.00 143.95 297 LEU B N 1
ATOM 1291 C CA . LEU A 1 297 ? 169.781 185.399 215.721 1.00 141.90 297 LEU B CA 1
ATOM 1292 C C . LEU A 1 297 ? 168.704 186.381 215.281 1.00 142.19 297 LEU B C 1
ATOM 1293 O O . LEU A 1 297 ? 167.935 186.063 214.368 1.00 140.78 297 LEU B O 1
ATOM 1298 N N . LEU A 1 298 ? 168.630 187.557 215.902 1.00 148.10 298 LEU B N 1
ATOM 1299 C CA . LEU A 1 298 ? 167.586 188.523 215.586 1.00 150.30 298 LEU B CA 1
ATOM 1300 C C . LEU A 1 298 ? 167.881 189.228 214.268 1.00 151.87 298 LEU B C 1
ATOM 1301 O O . LEU A 1 298 ? 168.647 190.198 214.233 1.00 151.24 298 LEU B O 1
ATOM 1306 N N . HIS A 1 299 ? 167.312 188.710 213.176 1.00 154.43 299 HIS B N 1
ATOM 1307 C CA . HIS A 1 299 ? 167.334 189.343 211.859 1.00 153.15 299 HIS B CA 1
ATOM 1308 C C . HIS A 1 299 ? 168.729 189.358 211.241 1.00 151.63 299 HIS B C 1
ATOM 1309 O O . HIS A 1 299 ? 168.883 189.700 210.065 1.00 148.25 299 HIS B O 1
ATOM 1316 N N . MET A 1 300 ? 169.746 188.945 212.009 1.00 152.82 300 MET B N 1
ATOM 1317 C CA . MET A 1 300 ? 171.146 188.947 211.596 1.00 152.02 300 MET B CA 1
ATOM 1318 C C . MET A 1 300 ? 171.628 190.361 211.269 1.00 151.65 300 MET B C 1
ATOM 1319 O O . MET A 1 300 ? 170.813 191.280 211.113 1.00 151.09 300 MET B O 1
ATOM 1324 N N . PRO A 1 301 ? 172.942 190.587 211.195 1.00 141.33 301 PRO B N 1
ATOM 1325 C CA . PRO A 1 301 ? 173.440 191.927 210.861 1.00 138.88 301 PRO B CA 1
ATOM 1326 C C . PRO A 1 301 ? 173.039 192.440 209.482 1.00 138.98 301 PRO B C 1
ATOM 1327 O O . PRO A 1 301 ? 173.436 193.545 209.102 1.00 138.41 301 PRO B O 1
ATOM 1331 N N . PHE A 1 302 ? 172.262 191.668 208.723 1.00 138.21 302 PHE B N 1
ATOM 1332 C CA . PHE A 1 302 ? 171.943 192.030 207.346 1.00 136.67 302 PHE B CA 1
ATOM 1333 C C . PHE A 1 302 ? 170.461 191.816 207.081 1.00 136.11 302 PHE B C 1
ATOM 1334 O O . PHE A 1 302 ? 169.809 190.998 207.732 1.00 134.76 302 PHE B O 1
ATOM 1342 N N . THR A 1 303 ? 169.947 192.551 206.098 1.00 136.54 303 THR B N 1
ATOM 1343 C CA . THR A 1 303 ? 168.593 192.373 205.587 1.00 137.20 303 THR B CA 1
ATOM 1344 C C . THR A 1 303 ? 168.673 191.656 204.246 1.00 138.59 303 THR B C 1
ATOM 1345 O O . THR A 1 303 ? 169.456 192.049 203.375 1.00 138.34 303 THR B O 1
ATOM 1349 N N . ILE A 1 304 ? 167.867 190.604 204.088 1.00 137.34 304 ILE B N 1
ATOM 1350 C CA . ILE A 1 304 ? 167.901 189.816 202.861 1.00 136.95 304 ILE B CA 1
ATOM 1351 C C . ILE A 1 304 ? 167.396 190.627 201.674 1.00 134.36 304 ILE B C 1
ATOM 1352 O O . ILE A 1 304 ? 167.808 190.392 200.531 1.00 133.67 304 ILE B O 1
ATOM 1357 N N . ALA A 1 305 ? 166.499 191.587 201.914 1.00 128.01 305 ALA B N 1
ATOM 1358 C CA . ALA A 1 305 ? 165.928 192.359 200.813 1.00 126.94 305 ALA B CA 1
ATOM 1359 C C . ALA A 1 305 ? 166.984 193.204 200.113 1.00 127.84 305 ALA B C 1
ATOM 1360 O O . ALA A 1 305 ? 167.028 193.256 198.879 1.00 128.83 305 ALA B O 1
ATOM 1362 N N . ALA A 1 306 ? 167.844 193.876 200.883 1.00 120.46 306 ALA B N 1
ATOM 1363 C CA . ALA A 1 306 ? 168.875 194.718 200.282 1.00 118.27 306 ALA B CA 1
ATOM 1364 C C . ALA A 1 306 ? 169.863 193.890 199.471 1.00 120.29 306 ALA B C 1
ATOM 1365 O O . ALA A 1 306 ? 170.289 194.304 198.383 1.00 124.87 306 ALA B O 1
ATOM 1367 N N . GLU A 1 307 ? 170.236 192.716 199.987 1.00 111.38 307 GLU B N 1
ATOM 1368 C CA . GLU A 1 307 ? 171.176 191.858 199.277 1.00 111.66 307 GLU B CA 1
ATOM 1369 C C . GLU A 1 307 ? 170.627 191.460 197.916 1.00 113.90 307 GLU B C 1
ATOM 1370 O O . GLU A 1 307 ? 171.361 191.449 196.922 1.00 120.58 307 GLU B O 1
ATOM 1376 N N . LYS A 1 308 ? 169.333 191.139 197.853 1.00 106.96 308 LYS B N 1
ATOM 1377 C CA . LYS A 1 308 ? 168.724 190.738 196.591 1.00 106.25 308 LYS B CA 1
ATOM 1378 C C . LYS A 1 308 ? 168.804 191.854 195.556 1.00 108.27 308 LYS B C 1
ATOM 1379 O O . LYS A 1 308 ? 169.208 191.620 194.410 1.00 113.98 308 LYS B O 1
ATOM 1385 N N . VAL A 1 309 ? 168.446 193.077 195.947 1.00 96.28 309 VAL B N 1
ATOM 1386 C CA . VAL A 1 309 ? 168.459 194.196 195.009 1.00 98.98 309 VAL B CA 1
ATOM 1387 C C . VAL A 1 309 ? 169.881 194.485 194.543 1.00 101.40 309 VAL B C 1
ATOM 1388 O O . VAL A 1 309 ? 170.135 194.695 193.347 1.00 106.57 309 VAL B O 1
ATOM 1392 N N . TYR A 1 310 ? 170.831 194.504 195.481 1.00 83.29 310 TYR B N 1
ATOM 1393 C CA . TYR A 1 310 ? 172.208 194.805 195.107 1.00 82.26 310 TYR B CA 1
ATOM 1394 C C . TYR A 1 310 ? 172.770 193.741 194.173 1.00 89.83 310 TYR B C 1
ATOM 1395 O O . TYR A 1 310 ? 173.468 194.058 193.202 1.00 98.24 310 TYR B O 1
ATOM 1404 N N . ASN A 1 311 ? 172.484 192.467 194.455 1.00 93.89 311 ASN B N 1
ATOM 1405 C CA . ASN A 1 311 ? 172.967 191.401 193.588 1.00 95.05 311 ASN B CA 1
ATOM 1406 C C . ASN A 1 311 ? 172.294 191.447 192.226 1.00 96.42 311 ASN B C 1
ATOM 1407 O O . ASN A 1 311 ? 172.895 191.048 191.223 1.00 104.11 311 ASN B O 1
ATOM 1412 N N . THR A 1 312 ? 171.050 191.924 192.169 1.00 84.44 312 THR B N 1
ATOM 1413 C CA . THR A 1 312 ? 170.388 192.094 190.882 1.00 79.48 312 THR B CA 1
ATOM 1414 C C . THR A 1 312 ? 171.076 193.168 190.048 1.00 82.71 312 THR B C 1
ATOM 1415 O O . THR A 1 312 ? 171.299 192.987 188.846 1.00 88.41 312 THR B O 1
ATOM 1419 N N . ARG A 1 313 ? 171.420 194.296 190.671 1.00 82.68 313 ARG B N 1
ATOM 1420 C CA . ARG A 1 313 ? 171.977 195.409 189.900 1.00 88.87 313 ARG B CA 1
ATOM 1421 C C . ARG A 1 313 ? 173.445 195.191 189.533 1.00 91.34 313 ARG B C 1
ATOM 1422 O O . ARG A 1 313 ? 173.892 195.623 188.459 1.00 94.51 313 ARG B O 1
ATOM 1430 N N . HIS A 1 314 ? 174.210 194.544 190.417 1.00 77.05 314 HIS B N 1
ATOM 1431 C CA . HIS A 1 314 ? 175.648 194.408 190.207 1.00 73.94 314 HIS B CA 1
ATOM 1432 C C . HIS A 1 314 ? 175.956 193.559 188.977 1.00 85.98 314 HIS B C 1
ATOM 1433 O O . HIS A 1 314 ? 176.843 193.897 188.183 1.00 96.90 314 HIS B O 1
ATOM 1440 N N . GLN A 1 315 ? 175.232 192.453 188.806 1.00 89.53 315 GLN B N 1
ATOM 1441 C CA . GLN A 1 315 ? 175.435 191.596 187.644 1.00 90.08 315 GLN B CA 1
ATOM 1442 C C . GLN A 1 315 ? 175.149 192.344 186.349 1.00 94.90 315 GLN B C 1
ATOM 1443 O O . GLN A 1 315 ? 175.904 192.235 185.372 1.00 102.83 315 GLN B O 1
ATOM 1449 N N . GLU A 1 316 ? 174.061 193.113 186.328 1.00 85.22 316 GLU B N 1
ATOM 1450 C CA . GLU A 1 316 ? 173.694 193.871 185.138 1.00 87.57 316 GLU B CA 1
ATOM 1451 C C . GLU A 1 316 ? 174.767 194.896 184.790 1.00 89.56 316 GLU B C 1
ATOM 1452 O O . GLU A 1 316 ? 175.164 195.027 183.622 1.00 93.09 316 GLU B O 1
ATOM 1458 N N . VAL A 1 317 ? 175.262 195.626 185.794 1.00 72.22 317 VAL B N 1
ATOM 1459 C CA . VAL A 1 317 ? 176.276 196.631 185.489 1.00 66.55 317 VAL B CA 1
ATOM 1460 C C . VAL A 1 317 ? 177.573 195.972 185.031 1.00 72.79 317 VAL B C 1
ATOM 1461 O O . VAL A 1 317 ? 178.261 196.498 184.147 1.00 77.04 317 VAL B O 1
ATOM 1465 N N . LEU A 1 318 ? 177.923 194.806 185.589 1.00 77.21 318 LEU B N 1
ATOM 1466 C CA . LEU A 1 318 ? 179.129 194.114 185.136 1.00 74.44 318 LEU B CA 1
ATOM 1467 C C . LEU A 1 318 ? 179.002 193.670 183.683 1.00 79.83 318 LEU B C 1
ATOM 1468 O O . LEU A 1 318 ? 179.953 193.793 182.897 1.00 86.13 318 LEU B O 1
ATOM 1473 N N . ARG A 1 319 ? 177.834 193.142 183.312 1.00 88.97 319 ARG B N 1
ATOM 1474 C CA . ARG A 1 319 ? 177.614 192.739 181.926 1.00 89.95 319 ARG B CA 1
ATOM 1475 C C . ARG A 1 319 ? 177.731 193.930 180.980 1.00 93.09 319 ARG B C 1
ATOM 1476 O O . ARG A 1 319 ? 178.366 193.833 179.915 1.00 95.11 319 ARG B O 1
ATOM 1484 N N . GLU A 1 320 ? 177.141 195.067 181.361 1.00 83.90 320 GLU B N 1
ATOM 1485 C CA . GLU A 1 320 ? 177.269 196.266 180.540 1.00 75.97 320 GLU B CA 1
ATOM 1486 C C . GLU A 1 320 ? 178.726 196.690 180.407 1.00 80.75 320 GLU B C 1
ATOM 1487 O O . GLU A 1 320 ? 179.165 197.103 179.325 1.00 88.64 320 GLU B O 1
ATOM 1493 N N . ILE A 1 321 ? 179.489 196.598 181.498 1.00 70.74 321 ILE B N 1
ATOM 1494 C CA . ILE A 1 321 ? 180.899 196.980 181.459 1.00 71.18 321 ILE B CA 1
ATOM 1495 C C . ILE A 1 321 ? 181.658 196.111 180.465 1.00 73.01 321 ILE B C 1
ATOM 1496 O O . ILE A 1 321 ? 182.465 196.606 179.669 1.00 78.78 321 ILE B O 1
ATOM 1501 N N . GLN A 1 322 ? 181.416 194.799 180.504 1.00 72.94 322 GLN B N 1
ATOM 1502 C CA . GLN A 1 322 ? 182.113 193.903 179.583 1.00 73.61 322 GLN B CA 1
ATOM 1503 C C . GLN A 1 322 ? 181.776 194.224 178.132 1.00 77.74 322 GLN B C 1
ATOM 1504 O O . GLN A 1 322 ? 182.669 194.266 177.270 1.00 84.66 322 GLN B O 1
ATOM 1510 N N . ASP A 1 323 ? 180.493 194.460 177.841 1.00 85.92 323 ASP B N 1
ATOM 1511 C CA . ASP A 1 323 ? 180.118 194.795 176.470 1.00 86.42 323 ASP B CA 1
ATOM 1512 C C . ASP A 1 323 ? 180.788 196.086 176.011 1.00 80.69 323 ASP B C 1
ATOM 1513 O O . ASP A 1 323 ? 181.289 196.169 174.879 1.00 84.60 323 ASP B O 1
ATOM 1518 N N . ALA A 1 324 ? 180.815 197.101 176.879 1.00 66.45 324 ALA B N 1
ATOM 1519 C CA . ALA A 1 324 ? 181.442 198.368 176.516 1.00 69.50 324 ALA B CA 1
ATOM 1520 C C . ALA A 1 324 ? 182.934 198.197 176.268 1.00 76.74 324 ALA B C 1
ATOM 1521 O O . ALA A 1 324 ? 183.493 198.813 175.351 1.00 78.50 324 ALA B O 1
ATOM 1523 N N . VAL A 1 325 ? 183.600 197.370 177.076 1.00 71.67 325 VAL B N 1
ATOM 1524 C CA . VAL A 1 325 ? 185.030 197.138 176.882 1.00 64.65 325 VAL B CA 1
ATOM 1525 C C . VAL A 1 325 ? 185.287 196.472 175.536 1.00 72.68 325 VAL B C 1
ATOM 1526 O O . VAL A 1 325 ? 186.237 196.824 174.823 1.00 75.19 325 VAL B O 1
ATOM 1530 N N . ALA A 1 326 ? 184.453 195.495 175.167 1.00 73.28 326 ALA B N 1
ATOM 1531 C CA . ALA A 1 326 ? 184.626 194.856 173.863 1.00 62.88 326 ALA B CA 1
ATOM 1532 C C . ALA A 1 326 ? 184.433 195.854 172.723 1.00 67.84 326 ALA B C 1
ATOM 1533 O O . ALA A 1 326 ? 185.212 195.869 171.754 1.00 82.10 326 ALA B O 1
ATOM 1535 N N . ARG A 1 327 ? 183.402 196.698 172.825 1.00 67.53 327 ARG B N 1
ATOM 1536 C CA . ARG A 1 327 ? 183.187 197.712 171.796 1.00 69.13 327 ARG B CA 1
ATOM 1537 C C . ARG A 1 327 ? 184.373 198.662 171.703 1.00 66.08 327 ARG B C 1
ATOM 1538 O O . ARG A 1 327 ? 184.743 199.099 170.607 1.00 66.77 327 ARG B O 1
ATOM 1546 N N . ALA A 1 328 ? 184.977 199.002 172.842 1.00 62.05 328 ALA B N 1
ATOM 1547 C CA . ALA A 1 328 ? 186.153 199.866 172.821 1.00 65.74 328 ALA B CA 1
ATOM 1548 C C . ALA A 1 328 ? 187.337 199.181 172.147 1.00 66.35 328 ALA B C 1
ATOM 1549 O O . ALA A 1 328 ? 188.089 199.821 171.404 1.00 68.45 328 ALA B O 1
ATOM 1551 N N . GLY A 1 329 ? 187.524 197.885 172.402 1.00 63.25 329 GLY B N 1
ATOM 1552 C CA . GLY A 1 329 ? 188.647 197.177 171.802 1.00 58.68 329 GLY B CA 1
ATOM 1553 C C . GLY A 1 329 ? 188.533 197.052 170.293 1.00 59.43 329 GLY B C 1
ATOM 1554 O O . GLY A 1 329 ? 189.545 197.042 169.577 1.00 63.80 329 GLY B O 1
ATOM 1555 N N . GLN A 1 330 ? 187.301 196.931 169.790 1.00 66.60 330 GLN B N 1
ATOM 1556 C CA . GLN A 1 330 ? 187.120 196.822 168.342 1.00 60.02 330 GLN B CA 1
ATOM 1557 C C . GLN A 1 330 ? 187.687 198.029 167.599 1.00 65.19 330 GLN B C 1
ATOM 1558 O O . GLN A 1 330 ? 188.186 197.890 166.474 1.00 70.97 330 GLN B O 1
ATOM 1564 N N . VAL A 1 331 ? 187.622 199.216 168.208 1.00 68.97 331 VAL B N 1
ATOM 1565 C CA . VAL A 1 331 ? 188.140 200.418 167.559 1.00 59.88 331 VAL B CA 1
ATOM 1566 C C . VAL A 1 331 ? 189.642 200.305 167.343 1.00 58.79 331 VAL B C 1
ATOM 1567 O O . VAL A 1 331 ? 190.157 200.634 166.267 1.00 65.21 331 VAL B O 1
ATOM 1571 N N . VAL A 1 332 ? 190.371 199.853 168.366 1.00 60.00 332 VAL B N 1
ATOM 1572 C CA . VAL A 1 332 ? 191.810 199.660 168.222 1.00 57.34 332 VAL B CA 1
ATOM 1573 C C . VAL A 1 332 ? 192.096 198.600 167.173 1.00 54.38 332 VAL B C 1
ATOM 1574 O O . VAL A 1 332 ? 193.029 198.739 166.372 1.00 59.05 332 VAL B O 1
ATOM 1578 N N . ARG A 1 333 ? 191.308 197.522 167.165 1.00 65.96 333 ARG B N 1
ATOM 1579 C CA . ARG A 1 333 ? 191.494 196.498 166.138 1.00 64.53 333 ARG B CA 1
ATOM 1580 C C . ARG A 1 333 ? 191.420 197.099 164.740 1.00 64.77 333 ARG B C 1
ATOM 1581 O O . ARG A 1 333 ? 192.332 196.911 163.924 1.00 68.17 333 ARG B O 1
ATOM 1589 N N . GLU A 1 334 ? 190.352 197.847 164.455 1.00 69.91 334 GLU B N 1
ATOM 1590 C CA . GLU A 1 334 ? 190.189 198.437 163.128 1.00 63.41 334 GLU B CA 1
ATOM 1591 C C . GLU A 1 334 ? 191.290 199.443 162.816 1.00 63.75 334 GLU B C 1
ATOM 1592 O O . GLU A 1 334 ? 191.823 199.462 161.702 1.00 64.40 334 GLU B O 1
ATOM 1598 N N . ALA A 1 335 ? 191.637 200.294 163.784 1.00 72.44 335 ALA B N 1
ATOM 1599 C CA . ALA A 1 335 ? 192.600 201.360 163.520 1.00 67.17 335 ALA B CA 1
ATOM 1600 C C . ALA A 1 335 ? 194.000 200.817 163.275 1.00 68.33 335 ALA B C 1
ATOM 1601 O O . ALA A 1 335 ? 194.715 201.330 162.408 1.00 67.87 335 ALA B O 1
ATOM 1603 N N . VAL A 1 336 ? 194.413 199.788 164.015 1.00 70.32 336 VAL B N 1
ATOM 1604 C CA . VAL A 1 336 ? 195.767 199.271 163.850 1.00 54.48 336 VAL B CA 1
ATOM 1605 C C . VAL A 1 336 ? 195.843 198.315 162.668 1.00 55.83 336 VAL B C 1
ATOM 1606 O O . VAL A 1 336 ? 196.874 198.230 161.992 1.00 60.97 336 VAL B O 1
ATOM 1610 N N . GLY A 1 337 ? 194.759 197.588 162.387 1.00 60.58 337 GLY B N 1
ATOM 1611 C CA . GLY A 1 337 ? 194.793 196.638 161.288 1.00 64.65 337 GLY B CA 1
ATOM 1612 C C . GLY A 1 337 ? 195.025 197.290 159.938 1.00 73.16 337 GLY B C 1
ATOM 1613 O O . GLY A 1 337 ? 195.832 196.811 159.136 1.00 83.11 337 GLY B O 1
ATOM 1614 N N . GLY A 1 338 ? 194.330 198.391 159.671 1.00 63.10 338 GLY B N 1
ATOM 1615 C CA . GLY A 1 338 ? 194.384 199.051 158.380 1.00 62.40 338 GLY B CA 1
ATOM 1616 C C . GLY A 1 338 ? 195.111 200.378 158.399 1.00 64.52 338 GLY B C 1
ATOM 1617 O O . GLY A 1 338 ? 194.628 201.357 157.826 1.00 69.91 338 GLY B O 1
ATOM 1618 N N . LEU A 1 339 ? 196.261 200.432 159.073 1.00 67.61 339 LEU B N 1
ATOM 1619 C CA . LEU A 1 339 ? 196.886 201.716 159.377 1.00 62.69 339 LEU B CA 1
ATOM 1620 C C . LEU A 1 339 ? 197.343 202.453 158.122 1.00 68.39 339 LEU B C 1
ATOM 1621 O O . LEU A 1 339 ? 197.333 203.687 158.090 1.00 71.84 339 LEU B O 1
ATOM 1626 N N . GLN A 1 340 ? 197.773 201.727 157.088 1.00 73.58 340 GLN B N 1
ATOM 1627 C CA . GLN A 1 340 ? 198.276 202.407 155.897 1.00 68.57 340 GLN B CA 1
ATOM 1628 C C . GLN A 1 340 ? 197.191 203.228 155.212 1.00 70.21 340 GLN B C 1
ATOM 1629 O O . GLN A 1 340 ? 197.464 204.334 154.732 1.00 71.46 340 GLN B O 1
ATOM 1635 N N . THR A 1 341 ? 195.960 202.719 155.164 1.00 67.92 341 THR B N 1
ATOM 1636 C CA . THR A 1 341 ? 194.864 203.502 154.603 1.00 69.71 341 THR B CA 1
ATOM 1637 C C . THR A 1 341 ? 194.596 204.753 155.433 1.00 68.83 341 THR B C 1
ATOM 1638 O O . THR A 1 341 ? 194.377 205.840 154.881 1.00 71.63 341 THR B O 1
ATOM 1642 N N . VAL A 1 342 ? 194.617 204.619 156.762 1.00 57.13 342 VAL B N 1
ATOM 1643 C CA . VAL A 1 342 ? 194.402 205.767 157.639 1.00 58.77 342 VAL B CA 1
ATOM 1644 C C . VAL A 1 342 ? 195.483 206.817 157.416 1.00 62.97 342 VAL B C 1
ATOM 1645 O O . VAL A 1 342 ? 195.203 208.020 157.377 1.00 72.53 342 VAL B O 1
ATOM 1649 N N . ARG A 1 343 ? 196.735 206.378 157.278 1.00 58.17 343 ARG B N 1
ATOM 1650 C CA . ARG A 1 343 ? 197.820 207.294 156.943 1.00 52.81 343 ARG B CA 1
ATOM 1651 C C . ARG A 1 343 ? 197.560 207.980 155.610 1.00 58.75 343 ARG B C 1
ATOM 1652 O O . ARG A 1 343 ? 197.723 209.198 155.481 1.00 67.34 343 ARG B O 1
ATOM 1660 N N . SER A 1 344 ? 197.161 207.206 154.601 1.00 58.56 344 SER B N 1
ATOM 1661 C CA . SER A 1 344 ? 196.927 207.763 153.276 1.00 57.52 344 SER B CA 1
ATOM 1662 C C . SER A 1 344 ? 195.803 208.786 153.273 1.00 65.32 344 SER B C 1
ATOM 1663 O O . SER A 1 344 ? 195.811 209.692 152.434 1.00 72.96 344 SER B O 1
ATOM 1666 N N . PHE A 1 345 ? 194.840 208.668 154.186 1.00 62.44 345 PHE B N 1
ATOM 1667 C CA . PHE A 1 345 ? 193.783 209.663 154.317 1.00 57.02 345 PHE B CA 1
ATOM 1668 C C . PHE A 1 345 ? 194.000 210.608 155.492 1.00 60.07 345 PHE B C 1
ATOM 1669 O O . PHE A 1 345 ? 193.187 211.513 155.702 1.00 63.79 345 PHE B O 1
ATOM 1677 N N . GLY A 1 346 ? 195.078 210.428 156.252 1.00 71.64 346 GLY B N 1
ATOM 1678 C CA . GLY A 1 346 ? 195.390 211.333 157.343 1.00 67.63 346 GLY B CA 1
ATOM 1679 C C . GLY A 1 346 ? 194.342 211.411 158.427 1.00 65.63 346 GLY B C 1
ATOM 1680 O O . GLY A 1 346 ? 194.105 212.492 158.968 1.00 68.12 346 GLY B O 1
ATOM 1681 N N . ALA A 1 347 ? 193.705 210.294 158.766 1.00 67.33 347 ALA B N 1
ATOM 1682 C CA . ALA A 1 347 ? 192.610 210.285 159.723 1.00 68.84 347 ALA B CA 1
ATOM 1683 C C . ALA A 1 347 ? 192.985 209.669 161.063 1.00 75.79 347 ALA B C 1
ATOM 1684 O O . ALA A 1 347 ? 192.130 209.049 161.701 1.00 84.05 347 ALA B O 1
ATOM 1686 N N . GLU A 1 348 ? 194.239 209.809 161.500 1.00 75.88 348 GLU B N 1
ATOM 1687 C CA . GLU A 1 348 ? 194.626 209.262 162.797 1.00 75.81 348 GLU B CA 1
ATOM 1688 C C . GLU A 1 348 ? 193.881 209.951 163.933 1.00 73.29 348 GLU B C 1
ATOM 1689 O O . GLU A 1 348 ? 193.408 209.293 164.869 1.00 76.18 348 GLU B O 1
ATOM 1695 N N . GLU A 1 349 ? 193.764 211.279 163.865 1.00 82.06 349 GLU B N 1
ATOM 1696 C CA . GLU A 1 349 ? 193.110 212.021 164.937 1.00 85.54 349 GLU B CA 1
ATOM 1697 C C . GLU A 1 349 ? 191.642 211.643 165.062 1.00 87.49 349 GLU B C 1
ATOM 1698 O O . GLU A 1 349 ? 191.103 211.602 166.174 1.00 95.41 349 GLU B O 1
ATOM 1704 N N . HIS A 1 350 ? 190.981 211.361 163.939 1.00 80.66 350 HIS B N 1
ATOM 1705 C CA . HIS A 1 350 ? 189.597 210.904 163.986 1.00 81.01 350 HIS B CA 1
ATOM 1706 C C . HIS A 1 350 ? 189.475 209.593 164.755 1.00 82.78 350 HIS B C 1
ATOM 1707 O O . HIS A 1 350 ? 188.578 209.434 165.594 1.00 89.63 350 HIS B O 1
ATOM 1714 N N . GLU A 1 351 ? 190.388 208.654 164.502 1.00 67.88 351 GLU B N 1
ATOM 1715 C CA . GLU A 1 351 ? 190.368 207.386 165.221 1.00 65.96 351 GLU B CA 1
ATOM 1716 C C . GLU A 1 351 ? 190.660 207.577 166.703 1.00 71.60 351 GLU B C 1
ATOM 1717 O O . GLU A 1 351 ? 190.044 206.912 167.546 1.00 76.08 351 GLU B O 1
ATOM 1723 N N . VAL A 1 352 ? 191.590 208.474 167.042 1.00 69.89 352 VAL B N 1
ATOM 1724 C CA . VAL A 1 352 ? 191.890 208.732 168.449 1.00 59.89 352 VAL B CA 1
ATOM 1725 C C . VAL A 1 352 ? 190.675 209.320 169.158 1.00 68.81 352 VAL B C 1
ATOM 1726 O O . VAL A 1 352 ? 190.358 208.946 170.296 1.00 78.83 352 VAL B O 1
ATOM 1730 N N . CYS A 1 353 ? 189.982 210.254 168.503 1.00 66.41 353 CYS B N 1
ATOM 1731 C CA . CYS A 1 353 ? 188.771 210.819 169.087 1.00 65.11 353 CYS B CA 1
ATOM 1732 C C . CYS A 1 353 ? 187.702 209.752 169.283 1.00 72.32 353 CYS B C 1
ATOM 1733 O O . CYS A 1 353 ? 187.017 209.731 170.314 1.00 80.26 353 CYS B O 1
ATOM 1736 N N . ARG A 1 354 ? 187.542 208.859 168.304 1.00 64.27 354 ARG B N 1
ATOM 1737 C CA . ARG A 1 354 ? 186.578 207.773 168.457 1.00 60.87 354 ARG B CA 1
ATOM 1738 C C . ARG A 1 354 ? 186.934 206.885 169.642 1.00 66.00 354 ARG B C 1
ATOM 1739 O O . ARG A 1 354 ? 186.057 206.489 170.420 1.00 77.39 354 ARG B O 1
ATOM 1747 N N . TYR A 1 355 ? 188.220 206.570 169.801 1.00 59.64 355 TYR B N 1
ATOM 1748 C CA . TYR A 1 355 ? 188.641 205.723 170.913 1.00 53.87 355 TYR B CA 1
ATOM 1749 C C . TYR A 1 355 ? 188.380 206.396 172.256 1.00 59.28 355 TYR B C 1
ATOM 1750 O O . TYR A 1 355 ? 187.937 205.747 173.210 1.00 72.14 355 TYR B O 1
ATOM 1759 N N . LYS A 1 356 ? 188.663 207.696 172.356 1.00 52.54 356 LYS B N 1
ATOM 1760 C CA . LYS A 1 356 ? 188.414 208.397 173.614 1.00 53.55 356 LYS B CA 1
ATOM 1761 C C . LYS A 1 356 ? 186.922 208.457 173.928 1.00 53.27 356 LYS B C 1
ATOM 1762 O O . LYS A 1 356 ? 186.507 208.267 175.083 1.00 62.86 356 LYS B O 1
ATOM 1768 N N . GLU A 1 357 ? 186.100 208.719 172.910 1.00 61.99 357 GLU B N 1
ATOM 1769 C CA . GLU A 1 357 ? 184.657 208.738 173.114 1.00 71.77 357 GLU B CA 1
ATOM 1770 C C . GLU A 1 357 ? 184.132 207.367 173.517 1.00 74.17 357 GLU B C 1
ATOM 1771 O O . GLU A 1 357 ? 183.129 207.277 174.232 1.00 82.16 357 GLU B O 1
ATOM 1777 N N . ALA A 1 358 ? 184.786 206.295 173.067 1.00 65.73 358 ALA B N 1
ATOM 1778 C CA . ALA A 1 358 ? 184.409 204.961 173.523 1.00 56.43 358 ALA B CA 1
ATOM 1779 C C . ALA A 1 358 ? 184.869 204.693 174.951 1.00 61.02 358 ALA B C 1
ATOM 1780 O O . ALA A 1 358 ? 184.180 203.990 175.697 1.00 75.59 358 ALA B O 1
ATOM 1782 N N . LEU A 1 359 ? 186.025 205.234 175.341 1.00 59.93 359 LEU B N 1
ATOM 1783 C CA . LEU A 1 359 ? 186.522 205.041 176.703 1.00 60.28 359 LEU B CA 1
ATOM 1784 C C . LEU A 1 359 ? 185.641 205.752 177.723 1.00 65.13 359 LEU B C 1
ATOM 1785 O O . LEU A 1 359 ? 185.524 205.310 178.876 1.00 70.04 359 LEU B O 1
ATOM 1790 N N . GLU A 1 360 ? 185.047 206.879 177.324 1.00 70.61 360 GLU B N 1
ATOM 1791 C CA . GLU A 1 360 ? 184.223 207.646 178.256 1.00 68.48 360 GLU B CA 1
ATOM 1792 C C . GLU A 1 360 ? 183.060 206.823 178.808 1.00 71.45 360 GLU B C 1
ATOM 1793 O O . GLU A 1 360 ? 182.740 206.916 180.002 1.00 79.25 360 GLU B O 1
ATOM 1799 N N . GLN A 1 361 ? 182.420 206.014 177.962 1.00 69.49 361 GLN B N 1
ATOM 1800 C CA . GLN A 1 361 ? 181.296 205.198 178.414 1.00 72.33 361 GLN B CA 1
ATOM 1801 C C . GLN A 1 361 ? 181.734 204.166 179.446 1.00 74.00 361 GLN B C 1
ATOM 1802 O O . GLN A 1 361 ? 181.037 203.938 180.445 1.00 84.31 361 GLN B O 1
ATOM 1808 N N . CYS A 1 362 ? 182.884 203.527 179.218 1.00 65.00 362 CYS B N 1
ATOM 1809 C CA . CYS A 1 362 ? 183.406 202.579 180.195 1.00 68.92 362 CYS B CA 1
ATOM 1810 C C . CYS A 1 362 ? 183.708 203.272 181.515 1.00 73.84 362 CYS B C 1
ATOM 1811 O O . CYS A 1 362 ? 183.446 202.717 182.590 1.00 83.92 362 CYS B O 1
ATOM 1814 N N . ARG A 1 363 ? 184.254 204.489 181.454 1.00 62.08 363 ARG B N 1
ATOM 1815 C CA . ARG A 1 363 ? 184.505 205.240 182.682 1.00 62.62 363 ARG B CA 1
ATOM 1816 C C . ARG A 1 363 ? 183.212 205.490 183.450 1.00 70.90 363 ARG B C 1
ATOM 1817 O O . ARG A 1 363 ? 183.159 205.321 184.679 1.00 81.05 363 ARG B O 1
ATOM 1825 N N . GLN A 1 364 ? 182.157 205.895 182.740 1.00 65.21 364 GLN B N 1
ATOM 1826 C CA . GLN A 1 364 ? 180.884 206.154 183.404 1.00 58.04 364 GLN B CA 1
ATOM 1827 C C . GLN A 1 364 ? 180.321 204.888 184.040 1.00 56.11 364 GLN B C 1
ATOM 1828 O O . GLN A 1 364 ? 179.793 204.930 185.159 1.00 61.34 364 GLN B O 1
ATOM 1834 N N . LEU A 1 365 ? 180.426 203.753 183.347 1.00 53.11 365 LEU B N 1
ATOM 1835 C CA . LEU A 1 365 ? 179.940 202.501 183.922 1.00 52.00 365 LEU B CA 1
ATOM 1836 C C . LEU A 1 365 ? 180.732 202.114 185.168 1.00 59.70 365 LEU B C 1
ATOM 1837 O O . LEU A 1 365 ? 180.154 201.641 186.161 1.00 74.44 365 LEU B O 1
ATOM 1842 N N . TYR A 1 366 ? 182.053 202.312 185.140 1.00 60.18 366 TYR B N 1
ATOM 1843 C CA . TYR A 1 366 ? 182.870 202.015 186.314 1.00 60.90 366 TYR B CA 1
ATOM 1844 C C . TYR A 1 366 ? 182.432 202.855 187.507 1.00 70.90 366 TYR B C 1
ATOM 1845 O O . TYR A 1 366 ? 182.294 202.345 188.629 1.00 77.21 366 TYR B O 1
ATOM 1854 N N . TRP A 1 367 ? 182.211 204.152 187.279 1.00 67.60 367 TRP B N 1
ATOM 1855 C CA . TRP A 1 367 ? 181.755 205.018 188.364 1.00 62.96 367 TRP B CA 1
ATOM 1856 C C . TRP A 1 367 ? 180.397 204.574 188.894 1.00 66.27 367 TRP B C 1
ATOM 1857 O O . TRP A 1 367 ? 180.164 204.569 190.114 1.00 76.35 367 TRP B O 1
ATOM 1868 N N . ARG A 1 368 ? 179.486 204.202 187.990 1.00 65.96 368 ARG B N 1
ATOM 1869 C CA . ARG A 1 368 ? 178.162 203.756 188.410 1.00 60.19 368 ARG B CA 1
ATOM 1870 C C . ARG A 1 368 ? 178.251 202.527 189.302 1.00 67.78 368 ARG B C 1
ATOM 1871 O O . ARG A 1 368 ? 177.504 202.405 190.279 1.00 78.90 368 ARG B O 1
ATOM 1879 N N . ARG A 1 369 ? 179.153 201.603 188.979 1.00 75.08 369 ARG B N 1
ATOM 1880 C CA . ARG A 1 369 ? 179.329 200.426 189.828 1.00 76.86 369 ARG B CA 1
ATOM 1881 C C . ARG A 1 369 ? 179.904 200.800 191.193 1.00 77.36 369 ARG B C 1
ATOM 1882 O O . ARG A 1 369 ? 179.392 200.372 192.243 1.00 86.79 369 ARG B O 1
ATOM 1890 N N . ASP A 1 370 ? 180.972 201.604 191.197 1.00 74.83 370 ASP B N 1
ATOM 1891 C CA . ASP A 1 370 ? 181.687 201.880 192.440 1.00 76.81 370 ASP B CA 1
ATOM 1892 C C . ASP A 1 370 ? 180.836 202.655 193.440 1.00 80.44 370 ASP B C 1
ATOM 1893 O O . ASP A 1 370 ? 180.862 202.351 194.643 1.00 81.17 370 ASP B O 1
ATOM 1898 N N . LEU A 1 371 ? 180.087 203.657 192.972 1.00 80.74 371 LEU B N 1
ATOM 1899 C CA . LEU A 1 371 ? 179.279 204.455 193.891 1.00 74.69 371 LEU B CA 1
ATOM 1900 C C . LEU A 1 371 ? 178.238 203.595 194.600 1.00 77.97 371 LEU B C 1
ATOM 1901 O O . LEU A 1 371 ? 178.046 203.705 195.820 1.00 86.01 371 LEU B O 1
ATOM 1906 N N . GLU A 1 372 ? 177.561 202.726 193.848 1.00 72.91 372 GLU B N 1
ATOM 1907 C CA . GLU A 1 372 ? 176.558 201.856 194.446 1.00 72.67 372 GLU B CA 1
ATOM 1908 C C . GLU A 1 372 ? 177.186 200.890 195.440 1.00 81.09 372 GLU B C 1
ATOM 1909 O O . GLU A 1 372 ? 176.612 200.626 196.506 1.00 92.79 372 GLU B O 1
ATOM 1915 N N . ARG A 1 373 ? 178.368 200.353 195.116 1.00 81.55 373 ARG B N 1
ATOM 1916 C CA . ARG A 1 373 ? 179.025 199.463 196.069 1.00 81.92 373 ARG B CA 1
ATOM 1917 C C . ARG A 1 373 ? 179.317 200.180 197.383 1.00 87.00 373 ARG B C 1
ATOM 1918 O O . ARG A 1 373 ? 179.055 199.641 198.471 1.00 92.70 373 ARG B O 1
ATOM 1926 N N . ALA A 1 374 ? 179.843 201.405 197.302 1.00 81.68 374 ALA B N 1
ATOM 1927 C CA . ALA A 1 374 ? 180.145 202.156 198.518 1.00 78.85 374 ALA B CA 1
ATOM 1928 C C . ALA A 1 374 ? 178.884 202.429 199.331 1.00 77.06 374 ALA B C 1
ATOM 1929 O O . ALA A 1 374 ? 178.883 202.285 200.563 1.00 84.09 374 ALA B O 1
ATOM 1931 N N . LEU A 1 375 ? 177.799 202.820 198.658 1.00 72.94 375 LEU B N 1
ATOM 1932 C CA . LEU A 1 375 ? 176.556 203.111 199.368 1.00 78.17 375 LEU B CA 1
ATOM 1933 C C . LEU A 1 375 ? 176.030 201.874 200.088 1.00 82.32 375 LEU B C 1
ATOM 1934 O O . LEU A 1 375 ? 175.583 201.951 201.244 1.00 90.56 375 LEU B O 1
ATOM 1939 N N . TYR A 1 376 ? 176.078 200.720 199.419 1.00 79.58 376 TYR B N 1
ATOM 1940 C CA . TYR A 1 376 ? 175.595 199.485 200.028 1.00 80.78 376 TYR B CA 1
ATOM 1941 C C . TYR A 1 376 ? 176.427 199.116 201.252 1.00 84.08 376 TYR B C 1
ATOM 1942 O O . TYR A 1 376 ? 175.886 198.693 202.287 1.00 97.49 376 TYR B O 1
ATOM 1951 N N . LEU A 1 377 ? 177.750 199.286 201.161 1.00 82.28 377 LEU B N 1
ATOM 1952 C CA . LEU A 1 377 ? 178.593 199.000 202.319 1.00 87.02 377 LEU B CA 1
ATOM 1953 C C . LEU A 1 377 ? 178.287 199.934 203.486 1.00 88.54 377 LEU B C 1
ATOM 1954 O O . LEU A 1 377 ? 178.287 199.501 204.646 1.00 90.06 377 LEU B O 1
ATOM 1959 N N . LEU A 1 378 ? 178.021 201.212 203.204 1.00 88.83 378 LEU B N 1
ATOM 1960 C CA . LEU A 1 378 ? 177.642 202.140 204.269 1.00 87.72 378 LEU B CA 1
ATOM 1961 C C . LEU A 1 378 ? 176.353 201.696 204.955 1.00 87.42 378 LEU B C 1
ATOM 1962 O O . LEU A 1 378 ? 176.237 201.737 206.191 1.00 92.71 378 LEU B O 1
ATOM 1967 N N . VAL A 1 379 ? 175.365 201.276 204.160 1.00 79.30 379 VAL B N 1
ATOM 1968 C CA . VAL A 1 379 ? 174.102 200.815 204.734 1.00 78.34 379 VAL B CA 1
ATOM 1969 C C . VAL A 1 379 ? 174.335 199.616 205.647 1.00 82.74 379 VAL B C 1
ATOM 1970 O O . VAL A 1 379 ? 173.777 199.534 206.754 1.00 89.43 379 VAL B O 1
ATOM 1974 N N . ARG A 1 380 ? 175.163 198.666 205.203 1.00 93.99 380 ARG B N 1
ATOM 1975 C CA . ARG A 1 380 ? 175.452 197.511 206.050 1.00 95.20 380 ARG B CA 1
ATOM 1976 C C . ARG A 1 380 ? 176.180 197.908 207.331 1.00 96.28 380 ARG B C 1
ATOM 1977 O O . ARG A 1 380 ? 175.941 197.308 208.388 1.00 99.19 380 ARG B O 1
ATOM 1985 N N . ARG A 1 381 ? 177.068 198.903 207.261 1.00 98.31 381 ARG B N 1
ATOM 1986 C CA . ARG A 1 381 ? 177.721 199.384 208.475 1.00 98.36 381 ARG B CA 1
ATOM 1987 C C . ARG A 1 381 ? 176.702 199.921 209.473 1.00 104.03 381 ARG B C 1
ATOM 1988 O O . ARG A 1 381 ? 176.776 199.629 210.678 1.00 105.95 381 ARG B O 1
ATOM 1996 N N . VAL A 1 382 ? 175.738 200.705 208.985 1.00 103.04 382 VAL B N 1
ATOM 1997 C CA . VAL A 1 382 ? 174.699 201.234 209.868 1.00 97.38 382 VAL B CA 1
ATOM 1998 C C . VAL A 1 382 ? 173.898 200.099 210.502 1.00 102.19 382 VAL B C 1
ATOM 1999 O O . VAL A 1 382 ? 173.594 200.123 211.706 1.00 110.81 382 VAL B O 1
ATOM 2003 N N . LEU A 1 383 ? 173.545 199.088 209.703 1.00 101.14 383 LEU B N 1
ATOM 2004 C CA . LEU A 1 383 ? 172.787 197.958 210.234 1.00 99.98 383 LEU B CA 1
ATOM 2005 C C . LEU A 1 383 ? 173.562 197.229 211.327 1.00 104.79 383 LEU B C 1
ATOM 2006 O O . LEU A 1 383 ? 172.993 196.855 212.366 1.00 107.67 383 LEU B O 1
ATOM 2011 N N . HIS A 1 384 ? 174.859 197.007 211.103 1.00 111.56 384 HIS B N 1
ATOM 2012 C CA . HIS A 1 384 ? 175.681 196.354 212.115 1.00 112.07 384 HIS B CA 1
ATOM 2013 C C . HIS A 1 384 ? 175.711 197.162 213.402 1.00 114.11 384 HIS B C 1
ATOM 2014 O O . HIS A 1 384 ? 175.622 196.598 214.502 1.00 118.77 384 HIS B O 1
ATOM 2021 N N . LEU A 1 385 ? 175.840 198.486 213.285 1.00 116.96 385 LEU B N 1
ATOM 2022 C CA . LEU A 1 385 ? 175.825 199.326 214.479 1.00 117.03 385 LEU B CA 1
ATOM 2023 C C . LEU A 1 385 ? 174.523 199.160 215.254 1.00 117.25 385 LEU B C 1
ATOM 2024 O O . LEU A 1 385 ? 174.535 199.005 216.482 1.00 122.42 385 LEU B O 1
ATOM 2029 N N . GLY A 1 386 ? 173.389 199.176 214.549 1.00 118.31 386 GLY B N 1
ATOM 2030 C CA . GLY A 1 386 ? 172.109 199.034 215.233 1.00 116.65 386 GLY B CA 1
ATOM 2031 C C . GLY A 1 386 ? 171.972 197.704 215.953 1.00 117.60 386 GLY B C 1
ATOM 2032 O O . GLY A 1 386 ? 171.500 197.640 217.098 1.00 121.03 386 GLY B O 1
ATOM 2033 N N . VAL A 1 387 ? 172.380 196.620 215.288 1.00 124.76 387 VAL B N 1
ATOM 2034 C CA . VAL A 1 387 ? 172.304 195.302 215.914 1.00 126.15 387 VAL B CA 1
ATOM 2035 C C . VAL A 1 387 ? 173.199 195.262 217.148 1.00 125.48 387 VAL B C 1
ATOM 2036 O O . VAL A 1 387 ? 172.812 194.726 218.198 1.00 126.04 387 VAL B O 1
ATOM 2040 N N . GLN A 1 388 ? 174.398 195.842 217.048 1.00 136.80 388 GLN B N 1
ATOM 2041 C CA . GLN A 1 388 ? 175.293 195.907 218.200 1.00 135.49 388 GLN B CA 1
ATOM 2042 C C . GLN A 1 388 ? 174.626 196.627 219.365 1.00 134.90 388 GLN B C 1
ATOM 2043 O O . GLN A 1 388 ? 174.732 196.197 220.520 1.00 137.34 388 GLN B O 1
ATOM 2049 N N . MET A 1 389 ? 173.945 197.741 219.081 1.00 139.58 389 MET B N 1
ATOM 2050 C CA . MET A 1 389 ? 173.325 198.513 220.156 1.00 139.39 389 MET B CA 1
ATOM 2051 C C . MET A 1 389 ? 172.224 197.726 220.852 1.00 139.47 389 MET B C 1
ATOM 2052 O O . MET A 1 389 ? 172.145 197.698 222.089 1.00 142.16 389 MET B O 1
ATOM 2057 N N . LEU A 1 390 ? 171.364 197.070 220.069 1.00 140.38 390 LEU B N 1
ATOM 2058 C CA . LEU A 1 390 ? 170.308 196.264 220.678 1.00 140.95 390 LEU B CA 1
ATOM 2059 C C . LEU A 1 390 ? 170.901 195.160 221.544 1.00 140.42 390 LEU B C 1
ATOM 2060 O O . LEU A 1 390 ? 170.426 194.906 222.662 1.00 140.16 390 LEU B O 1
ATOM 2065 N N . MET A 1 391 ? 171.949 194.500 221.048 1.00 147.62 391 MET B N 1
ATOM 2066 C CA . MET A 1 391 ? 172.559 193.406 221.795 1.00 146.73 391 MET B CA 1
ATOM 2067 C C . MET A 1 391 ? 173.162 193.900 223.105 1.00 146.42 391 MET B C 1
ATOM 2068 O O . MET A 1 391 ? 173.041 193.242 224.147 1.00 147.86 391 MET B O 1
ATOM 2073 N N . LEU A 1 392 ? 173.824 195.059 223.070 1.00 149.62 392 LEU B N 1
ATOM 2074 C CA . LEU A 1 392 ? 174.381 195.622 224.295 1.00 150.95 392 LEU B CA 1
ATOM 2075 C C . LEU A 1 392 ? 173.278 195.976 225.283 1.00 152.91 392 LEU B C 1
ATOM 2076 O O . LEU A 1 392 ? 173.447 195.815 226.497 1.00 150.98 392 LEU B O 1
ATOM 2081 N N . SER A 1 393 ? 172.136 196.458 224.782 1.00 158.68 393 SER B N 1
ATOM 2082 C CA . SER A 1 393 ? 171.018 196.758 225.673 1.00 155.47 393 SER B CA 1
ATOM 2083 C C . SER A 1 393 ? 170.509 195.499 226.371 1.00 155.43 393 SER B C 1
ATOM 2084 O O . SER A 1 393 ? 170.266 195.507 227.587 1.00 153.49 393 SER B O 1
ATOM 2087 N N . CYS A 1 394 ? 170.347 194.403 225.624 1.00 162.59 394 CYS B N 1
ATOM 2088 C CA . CYS A 1 394 ? 169.891 193.165 226.260 1.00 159.93 394 CYS B CA 1
ATOM 2089 C C . CYS A 1 394 ? 170.928 192.620 227.240 1.00 159.12 394 CYS B C 1
ATOM 2090 O O . CYS A 1 394 ? 170.570 192.089 228.301 1.00 159.75 394 CYS B O 1
ATOM 2093 N N . GLY A 1 395 ? 172.214 192.742 226.908 1.00 160.64 395 GLY B N 1
ATOM 2094 C CA . GLY A 1 395 ? 173.243 192.331 227.850 1.00 160.61 395 GLY B CA 1
ATOM 2095 C C . GLY A 1 395 ? 173.213 193.145 229.131 1.00 160.80 395 GLY B C 1
ATOM 2096 O O . GLY A 1 395 ? 173.390 192.608 230.228 1.00 160.52 395 GLY B O 1
ATOM 2097 N N . LEU A 1 396 ? 172.977 194.453 229.010 1.00 166.85 396 LEU B N 1
ATOM 2098 C CA . LEU A 1 396 ? 172.853 195.290 230.197 1.00 168.49 396 LEU B CA 1
ATOM 2099 C C . LEU A 1 396 ? 171.645 194.877 231.029 1.00 168.65 396 LEU B C 1
ATOM 2100 O O . LEU A 1 396 ? 171.708 194.872 232.265 1.00 166.98 396 LEU B O 1
ATOM 2105 N N . GLN A 1 397 ? 170.533 194.531 230.371 1.00 170.03 397 GLN B N 1
ATOM 2106 C CA . GLN A 1 397 ? 169.373 194.050 231.119 1.00 167.48 397 GLN B CA 1
ATOM 2107 C C . GLN A 1 397 ? 169.704 192.776 231.888 1.00 167.84 397 GLN B C 1
ATOM 2108 O O . GLN A 1 397 ? 169.314 192.626 233.052 1.00 165.31 397 GLN B O 1
ATOM 2114 N N . GLN A 1 398 ? 170.418 191.843 231.249 1.00 177.77 398 GLN B N 1
ATOM 2115 C CA . GLN A 1 398 ? 170.852 190.636 231.952 1.00 177.28 398 GLN B CA 1
ATOM 2116 C C . GLN A 1 398 ? 171.771 190.970 233.119 1.00 175.88 398 GLN B C 1
ATOM 2117 O O . GLN A 1 398 ? 171.773 190.271 234.140 1.00 174.37 398 GLN B O 1
ATOM 2123 N N . MET A 1 399 ? 172.586 192.013 232.970 1.00 175.14 399 MET B N 1
ATOM 2124 C CA . MET A 1 399 ? 173.400 192.483 234.086 1.00 174.53 399 MET B CA 1
ATOM 2125 C C . MET A 1 399 ? 172.546 192.987 235.244 1.00 174.93 399 MET B C 1
ATOM 2126 O O . MET A 1 399 ? 172.823 192.672 236.408 1.00 173.89 399 MET B O 1
ATOM 2131 N N . GLN A 1 400 ? 171.509 193.776 234.947 1.00 183.32 400 GLN B N 1
ATOM 2132 C CA . GLN A 1 400 ? 170.748 194.439 236.005 1.00 183.66 400 GLN B CA 1
ATOM 2133 C C . GLN A 1 400 ? 170.004 193.432 236.873 1.00 184.14 400 GLN B C 1
ATOM 2134 O O . GLN A 1 400 ? 169.807 193.665 238.072 1.00 183.95 400 GLN B O 1
ATOM 2140 N N . ASP A 1 401 ? 169.579 192.312 236.290 1.00 179.05 401 ASP B N 1
ATOM 2141 C CA . ASP A 1 401 ? 168.835 191.293 237.021 1.00 178.55 401 ASP B CA 1
ATOM 2142 C C . ASP A 1 401 ? 169.727 190.242 237.671 1.00 179.07 401 ASP B C 1
ATOM 2143 O O . ASP A 1 401 ? 169.202 189.290 238.259 1.00 178.07 401 ASP B O 1
ATOM 2148 N N . GLY A 1 402 ? 171.048 190.380 237.577 1.00 173.41 402 GLY B N 1
ATOM 2149 C CA . GLY A 1 402 ? 171.953 189.470 238.249 1.00 170.16 402 GLY B CA 1
ATOM 2150 C C . GLY A 1 402 ? 172.163 188.137 237.570 1.00 169.75 402 GLY B C 1
ATOM 2151 O O . GLY A 1 402 ? 172.679 187.212 238.207 1.00 168.41 402 GLY B O 1
ATOM 2152 N N . GLU A 1 403 ? 171.780 188.004 236.301 1.00 177.38 403 GLU B N 1
ATOM 2153 C CA . GLU A 1 403 ? 171.920 186.743 235.586 1.00 178.50 403 GLU B CA 1
ATOM 2154 C C . GLU A 1 403 ? 173.294 186.550 234.957 1.00 177.56 403 GLU B C 1
ATOM 2155 O O . GLU A 1 403 ? 173.544 185.484 234.385 1.00 175.88 403 GLU B O 1
ATOM 2161 N N . LEU A 1 404 ? 174.184 187.538 235.044 1.00 179.03 404 LEU B N 1
ATOM 2162 C CA . LEU A 1 404 ? 175.454 187.483 234.332 1.00 178.45 404 LEU B CA 1
ATOM 2163 C C . LEU A 1 404 ? 176.532 188.186 235.149 1.00 178.79 404 LEU B C 1
ATOM 2164 O O . LEU A 1 404 ? 176.244 189.025 236.008 1.00 179.73 404 LEU B O 1
ATOM 2169 N N . THR A 1 405 ? 177.787 187.830 234.871 1.00 180.12 405 THR B N 1
ATOM 2170 C CA . THR A 1 405 ? 178.951 188.443 235.498 1.00 180.44 405 THR B CA 1
ATOM 2171 C C . THR A 1 405 ? 179.771 189.194 234.454 1.00 180.58 405 THR B C 1
ATOM 2172 O O . THR A 1 405 ? 179.726 188.876 233.261 1.00 180.66 405 THR B O 1
ATOM 2176 N N . GLN A 1 406 ? 180.529 190.191 234.926 1.00 179.01 406 GLN B N 1
ATOM 2177 C CA . GLN A 1 406 ? 181.118 191.182 234.025 1.00 180.75 406 GLN B CA 1
ATOM 2178 C C . GLN A 1 406 ? 182.115 190.559 233.061 1.00 180.50 406 GLN B C 1
ATOM 2179 O O . GLN A 1 406 ? 182.148 190.921 231.878 1.00 180.37 406 GLN B O 1
ATOM 2185 N N . GLY A 1 407 ? 182.952 189.642 233.547 1.00 174.28 407 GLY B N 1
ATOM 2186 C CA . GLY A 1 407 ? 183.912 188.999 232.663 1.00 173.82 407 GLY B CA 1
ATOM 2187 C C . GLY A 1 407 ? 183.238 188.222 231.551 1.00 174.23 407 GLY B C 1
ATOM 2188 O O . GLY A 1 407 ? 183.647 188.296 230.387 1.00 174.46 407 GLY B O 1
ATOM 2189 N N . SER A 1 408 ? 182.183 187.477 231.893 1.00 172.17 408 SER B N 1
ATOM 2190 C CA . SER A 1 408 ? 181.433 186.744 230.881 1.00 172.60 408 SER B CA 1
ATOM 2191 C C . SER A 1 408 ? 180.768 187.693 229.894 1.00 174.07 408 SER B C 1
ATOM 2192 O O . SER A 1 408 ? 180.732 187.415 228.692 1.00 173.52 408 SER B O 1
ATOM 2195 N N . LEU A 1 409 ? 180.238 188.818 230.381 1.00 164.98 409 LEU B N 1
ATOM 2196 C CA . LEU A 1 409 ? 179.628 189.795 229.483 1.00 163.29 409 LEU B CA 1
ATOM 2197 C C . LEU A 1 409 ? 180.658 190.366 228.516 1.00 163.23 409 LEU B C 1
ATOM 2198 O O . LEU A 1 409 ? 180.380 190.537 227.324 1.00 163.20 409 LEU B O 1
ATOM 2203 N N . LEU A 1 410 ? 181.859 190.669 229.014 1.00 154.47 410 LEU B N 1
ATOM 2204 C CA . LEU A 1 410 ? 182.912 191.201 228.153 1.00 151.90 410 LEU B CA 1
ATOM 2205 C C . LEU A 1 410 ? 183.317 190.187 227.089 1.00 151.54 410 LEU B C 1
ATOM 2206 O O . LEU A 1 410 ? 183.458 190.527 225.906 1.00 153.19 410 LEU B O 1
ATOM 2211 N N . SER A 1 411 ? 183.505 188.927 227.494 1.00 149.60 411 SER B N 1
ATOM 2212 C CA . SER A 1 411 ? 183.855 187.891 226.526 1.00 150.48 411 SER B CA 1
ATOM 2213 C C . SER A 1 411 ? 182.751 187.712 225.490 1.00 151.36 411 SER B C 1
ATOM 2214 O O . SER A 1 411 ? 183.024 187.573 224.288 1.00 152.98 411 SER B O 1
ATOM 2217 N N . PHE A 1 412 ? 181.494 187.720 225.940 1.00 148.50 412 PHE B N 1
ATOM 2218 C CA . PHE A 1 412 ? 180.372 187.575 225.024 1.00 150.20 412 PHE B CA 1
ATOM 2219 C C . PHE A 1 412 ? 180.323 188.727 224.032 1.00 152.21 412 PHE B C 1
ATOM 2220 O O . PHE A 1 412 ? 180.051 188.523 222.847 1.00 154.16 412 PHE B O 1
ATOM 2228 N N . MET A 1 413 ? 180.577 189.952 224.499 1.00 143.88 413 MET B N 1
ATOM 2229 C CA . MET A 1 413 ? 180.577 191.094 223.590 1.00 142.69 413 MET B CA 1
ATOM 2230 C C . MET A 1 413 ? 181.710 191.009 222.576 1.00 142.92 413 MET B C 1
ATOM 2231 O O . MET A 1 413 ? 181.522 191.368 221.408 1.00 143.80 413 MET B O 1
ATOM 2236 N N . ILE A 1 414 ? 182.889 190.548 222.999 1.00 141.27 414 ILE B N 1
ATOM 2237 C CA . ILE A 1 414 ? 183.995 190.380 222.057 1.00 140.21 414 ILE B CA 1
ATOM 2238 C C . ILE A 1 414 ? 183.607 189.389 220.963 1.00 140.36 414 ILE B C 1
ATOM 2239 O O . ILE A 1 414 ? 183.738 189.664 219.756 1.00 144.43 414 ILE B O 1
ATOM 2244 N N . TYR A 1 415 ? 183.101 188.224 221.377 1.00 136.31 415 TYR B N 1
ATOM 2245 C CA . TYR A 1 415 ? 182.687 187.217 220.407 1.00 137.79 415 TYR B CA 1
ATOM 2246 C C . TYR A 1 415 ? 181.568 187.739 219.513 1.00 139.84 415 TYR B C 1
ATOM 2247 O O . TYR A 1 415 ? 181.522 187.425 218.319 1.00 142.03 415 TYR B O 1
ATOM 2256 N N . GLN A 1 416 ? 180.653 188.531 220.076 1.00 135.92 416 GLN B N 1
ATOM 2257 C CA . GLN A 1 416 ? 179.552 189.080 219.293 1.00 135.51 416 GLN B CA 1
ATOM 2258 C C . GLN A 1 416 ? 180.047 190.049 218.230 1.00 134.23 416 GLN B C 1
ATOM 2259 O O . GLN A 1 416 ? 179.559 190.034 217.096 1.00 135.16 416 GLN B O 1
ATOM 2265 N N . GLU A 1 417 ? 180.997 190.915 218.582 1.00 130.64 417 GLU B N 1
ATOM 2266 C CA . GLU A 1 417 ? 181.585 191.797 217.580 1.00 131.89 417 GLU B CA 1
ATOM 2267 C C . GLU A 1 417 ? 182.199 190.989 216.445 1.00 132.85 417 GLU B C 1
ATOM 2268 O O . GLU A 1 417 ? 181.957 191.272 215.257 1.00 134.29 417 GLU B O 1
ATOM 2274 N N . SER A 1 418 ? 182.968 189.952 216.794 1.00 124.29 418 SER B N 1
ATOM 2275 C CA . SER A 1 418 ? 183.581 189.116 215.765 1.00 121.06 418 SER B CA 1
ATOM 2276 C C . SER A 1 418 ? 182.525 188.483 214.863 1.00 124.14 418 SER B C 1
ATOM 2277 O O . SER A 1 418 ? 182.633 188.530 213.630 1.00 128.25 418 SER B O 1
ATOM 2280 N N . VAL A 1 419 ? 181.486 187.900 215.465 1.00 116.14 419 VAL B N 1
ATOM 2281 C CA . VAL A 1 419 ? 180.455 187.203 214.698 1.00 111.97 419 VAL B CA 1
ATOM 2282 C C . VAL A 1 419 ? 179.718 188.176 213.787 1.00 111.97 419 VAL B C 1
ATOM 2283 O O . VAL A 1 419 ? 179.441 187.878 212.616 1.00 117.91 419 VAL B O 1
ATOM 2287 N N . GLY A 1 420 ? 179.368 189.347 214.321 1.00 107.83 420 GLY B N 1
ATOM 2288 C CA . GLY A 1 420 ? 178.630 190.320 213.540 1.00 110.76 420 GLY B CA 1
ATOM 2289 C C . GLY A 1 420 ? 179.406 190.815 212.343 1.00 109.96 420 GLY B C 1
ATOM 2290 O O . GLY A 1 420 ? 178.828 191.072 211.285 1.00 114.80 420 GLY B O 1
ATOM 2291 N N . SER A 1 421 ? 180.721 190.957 212.487 1.00 105.93 421 SER B N 1
ATOM 2292 C CA . SER A 1 421 ? 181.532 191.288 211.320 1.00 107.60 421 SER B CA 1
ATOM 2293 C C . SER A 1 421 ? 181.590 190.128 210.325 1.00 107.36 421 SER B C 1
ATOM 2294 O O . SER A 1 421 ? 181.401 190.321 209.110 1.00 110.05 421 SER B O 1
ATOM 2297 N N . TYR A 1 422 ? 181.829 188.912 210.825 1.00 105.44 422 TYR B N 1
ATOM 2298 C CA . TYR A 1 422 ? 182.149 187.798 209.940 1.00 102.58 422 TYR B CA 1
ATOM 2299 C C . TYR A 1 422 ? 180.942 187.374 209.113 1.00 108.66 422 TYR B C 1
ATOM 2300 O O . TYR A 1 422 ? 181.093 186.962 207.956 1.00 114.13 422 TYR B O 1
ATOM 2309 N N . VAL A 1 423 ? 179.737 187.450 209.688 1.00 100.59 423 VAL B N 1
ATOM 2310 C CA . VAL A 1 423 ? 178.540 187.074 208.933 1.00 97.17 423 VAL B CA 1
ATOM 2311 C C . VAL A 1 423 ? 178.354 187.988 207.728 1.00 100.38 423 VAL B C 1
ATOM 2312 O O . VAL A 1 423 ? 178.060 187.527 206.614 1.00 107.40 423 VAL B O 1
ATOM 2316 N N . GLN A 1 424 ? 178.527 189.296 207.929 1.00 98.21 424 GLN B N 1
ATOM 2317 C CA . GLN A 1 424 ? 178.425 190.235 206.819 1.00 98.86 424 GLN B CA 1
ATOM 2318 C C . GLN A 1 424 ? 179.486 189.952 205.765 1.00 99.76 424 GLN B C 1
ATOM 2319 O O . GLN A 1 424 ? 179.202 189.989 204.559 1.00 103.09 424 GLN B O 1
ATOM 2325 N N . THR A 1 425 ? 180.718 189.666 206.203 1.00 100.25 425 THR B N 1
ATOM 2326 C CA . THR A 1 425 ? 181.765 189.328 205.240 1.00 102.54 425 THR B CA 1
ATOM 2327 C C . THR A 1 425 ? 181.377 188.110 204.407 1.00 96.23 425 THR B C 1
ATOM 2328 O O . THR A 1 425 ? 181.538 188.107 203.177 1.00 101.00 425 THR B O 1
ATOM 2332 N N . LEU A 1 426 ? 180.846 187.077 205.062 1.00 74.83 426 LEU B N 1
ATOM 2333 C CA . LEU A 1 426 ? 180.446 185.857 204.368 1.00 80.43 426 LEU B CA 1
ATOM 2334 C C . LEU A 1 426 ? 179.371 186.143 203.326 1.00 83.74 426 LEU B C 1
ATOM 2335 O O . LEU A 1 426 ? 179.458 185.683 202.177 1.00 88.06 426 LEU B O 1
ATOM 2340 N N . VAL A 1 427 ? 178.343 186.900 203.714 1.00 89.97 427 VAL B N 1
ATOM 2341 C CA . VAL A 1 427 ? 177.250 187.180 202.785 1.00 91.13 427 VAL B CA 1
ATOM 2342 C C . VAL A 1 427 ? 177.757 187.972 201.585 1.00 96.78 427 VAL B C 1
ATOM 2343 O O . VAL A 1 427 ? 177.387 187.690 200.436 1.00 96.91 427 VAL B O 1
ATOM 2347 N N . TYR A 1 428 ? 178.612 188.970 201.828 1.00 100.10 428 TYR B N 1
ATOM 2348 C CA . TYR A 1 428 ? 179.145 189.764 200.725 1.00 94.77 428 TYR B CA 1
ATOM 2349 C C . TYR A 1 428 ? 179.954 188.902 199.764 1.00 98.72 428 TYR B C 1
ATOM 2350 O O . TYR A 1 428 ? 179.842 189.041 198.536 1.00 106.23 428 TYR B O 1
ATOM 2359 N N . ILE A 1 429 ? 180.788 188.011 200.306 1.00 89.38 429 ILE B N 1
ATOM 2360 C CA . ILE A 1 429 ? 181.609 187.159 199.450 1.00 89.46 429 ILE B CA 1
ATOM 2361 C C . ILE A 1 429 ? 180.732 186.249 198.600 1.00 94.77 429 ILE B C 1
ATOM 2362 O O . ILE A 1 429 ? 180.974 186.076 197.398 1.00 96.11 429 ILE B O 1
ATOM 2367 N N . TYR A 1 430 ? 179.698 185.655 199.204 1.00 95.82 430 TYR B N 1
ATOM 2368 C CA . TYR A 1 430 ? 178.794 184.801 198.436 1.00 97.32 430 TYR B CA 1
ATOM 2369 C C . TYR A 1 430 ? 178.099 185.575 197.321 1.00 97.12 430 TYR B C 1
ATOM 2370 O O . TYR A 1 430 ? 178.001 185.083 196.183 1.00 95.69 430 TYR B O 1
ATOM 2379 N N . GLY A 1 431 ? 177.628 186.787 197.622 1.00 90.76 431 GLY B N 1
ATOM 2380 C CA . GLY A 1 431 ? 176.987 187.591 196.595 1.00 86.80 431 GLY B CA 1
ATOM 2381 C C . GLY A 1 431 ? 177.911 187.902 195.433 1.00 88.05 431 GLY B C 1
ATOM 2382 O O . GLY A 1 431 ? 177.524 187.763 194.268 1.00 96.96 431 GLY B O 1
ATOM 2383 N N . ASP A 1 432 ? 179.145 188.317 195.730 1.00 86.35 432 ASP B N 1
ATOM 2384 C CA . ASP A 1 432 ? 180.089 188.640 194.662 1.00 88.64 432 ASP B CA 1
ATOM 2385 C C . ASP A 1 432 ? 180.425 187.406 193.830 1.00 92.77 432 ASP B C 1
ATOM 2386 O O . ASP A 1 432 ? 180.544 187.481 192.596 1.00 97.49 432 ASP B O 1
ATOM 2391 N N . MET A 1 433 ? 180.599 186.260 194.495 1.00 92.99 433 MET B N 1
ATOM 2392 C CA . MET A 1 433 ? 180.913 185.026 193.784 1.00 94.02 433 MET B CA 1
ATOM 2393 C C . MET A 1 433 ? 179.812 184.671 192.797 1.00 94.83 433 MET B C 1
ATOM 2394 O O . MET A 1 433 ? 180.085 184.295 191.653 1.00 101.82 433 MET B O 1
ATOM 2399 N N . LEU A 1 434 ? 178.551 184.789 193.222 1.00 92.83 434 LEU B N 1
ATOM 2400 C CA . LEU A 1 434 ? 177.464 184.539 192.278 1.00 93.45 434 LEU B CA 1
ATOM 2401 C C . LEU A 1 434 ? 177.432 185.574 191.157 1.00 91.42 434 LEU B C 1
ATOM 2402 O O . LEU A 1 434 ? 177.199 185.220 189.992 1.00 94.68 434 LEU B O 1
ATOM 2407 N N . SER A 1 435 ? 177.663 186.849 191.486 1.00 95.74 435 SER B N 1
ATOM 2408 C CA . SER A 1 435 ? 177.512 187.912 190.497 1.00 94.08 435 SER B CA 1
ATOM 2409 C C . SER A 1 435 ? 178.522 187.780 189.363 1.00 96.23 435 SER B C 1
ATOM 2410 O O . SER A 1 435 ? 178.172 187.981 188.194 1.00 96.31 435 SER B O 1
ATOM 2413 N N . ASN A 1 436 ? 179.779 187.456 189.680 1.00 99.70 436 ASN B N 1
ATOM 2414 C CA . ASN A 1 436 ? 180.783 187.358 188.619 1.00 96.18 436 ASN B CA 1
ATOM 2415 C C . ASN A 1 436 ? 180.465 186.227 187.644 1.00 96.00 436 ASN B C 1
ATOM 2416 O O . ASN A 1 436 ? 180.531 186.411 186.417 1.00 93.80 436 ASN B O 1
ATOM 2421 N N . VAL A 1 437 ? 180.113 185.053 188.170 1.00 92.45 437 VAL B N 1
ATOM 2422 C CA . VAL A 1 437 ? 179.776 183.921 187.315 1.00 89.09 437 VAL B CA 1
ATOM 2423 C C . VAL A 1 437 ? 178.544 184.229 186.481 1.00 91.90 437 VAL B C 1
ATOM 2424 O O . VAL A 1 437 ? 178.473 183.856 185.303 1.00 92.78 437 VAL B O 1
ATOM 2428 N N . GLY A 1 438 ? 177.564 184.921 187.057 1.00 100.30 438 GLY B N 1
ATOM 2429 C CA . GLY A 1 438 ? 176.407 185.318 186.282 1.00 99.22 438 GLY B CA 1
ATOM 2430 C C . GLY A 1 438 ? 176.744 186.282 185.162 1.00 94.92 438 GLY B C 1
ATOM 2431 O O . GLY A 1 438 ? 176.211 186.170 184.054 1.00 94.51 438 GLY B O 1
ATOM 2432 N N . ALA A 1 439 ? 177.633 187.237 185.443 1.00 94.39 439 ALA B N 1
ATOM 2433 C CA . ALA A 1 439 ? 178.012 188.225 184.440 1.00 98.48 439 ALA B CA 1
ATOM 2434 C C . ALA A 1 439 ? 178.851 187.625 183.322 1.00 99.27 439 ALA B C 1
ATOM 2435 O O . ALA A 1 439 ? 178.873 188.174 182.216 1.00 103.05 439 ALA B O 1
ATOM 2437 N N . ALA A 1 440 ? 179.548 186.522 183.581 1.00 91.28 440 ALA B N 1
ATOM 2438 C CA . ALA A 1 440 ? 180.419 185.941 182.564 1.00 91.05 440 ALA B CA 1
ATOM 2439 C C . ALA A 1 440 ? 179.709 184.967 181.625 1.00 93.93 440 ALA B C 1
ATOM 2440 O O . ALA A 1 440 ? 180.370 184.083 181.071 1.00 97.67 440 ALA B O 1
ATOM 2442 N N . GLU A 1 441 ? 178.392 185.092 181.437 1.00 99.98 441 GLU B N 1
ATOM 2443 C CA . GLU A 1 441 ? 177.632 184.089 180.694 1.00 97.87 441 GLU B CA 1
ATOM 2444 C C . GLU A 1 441 ? 177.895 184.106 179.191 1.00 101.09 441 GLU B C 1
ATOM 2445 O O . GLU A 1 441 ? 177.576 183.124 178.508 1.00 102.76 441 GLU B O 1
ATOM 2451 N N . LYS A 1 442 ? 178.443 185.196 178.650 1.00 90.42 442 LYS B N 1
ATOM 2452 C CA . LYS A 1 442 ? 178.659 185.265 177.206 1.00 88.59 442 LYS B CA 1
ATOM 2453 C C . LYS A 1 442 ? 179.659 184.212 176.742 1.00 86.24 442 LYS B C 1
ATOM 2454 O O . LYS A 1 442 ? 179.493 183.612 175.672 1.00 89.94 442 LYS B O 1
ATOM 2460 N N . VAL A 1 443 ? 180.709 183.981 177.531 1.00 74.76 443 VAL B N 1
ATOM 2461 C CA . VAL A 1 443 ? 181.698 182.971 177.173 1.00 73.04 443 VAL B CA 1
ATOM 2462 C C . VAL A 1 443 ? 181.066 181.585 177.150 1.00 75.10 443 VAL B C 1
ATOM 2463 O O . VAL A 1 443 ? 181.334 180.781 176.249 1.00 90.45 443 VAL B O 1
ATOM 2467 N N . PHE A 1 444 ? 180.223 181.277 178.138 1.00 76.99 444 PHE B N 1
ATOM 2468 C CA . PHE A 1 444 ? 179.523 179.998 178.129 1.00 81.35 444 PHE B CA 1
ATOM 2469 C C . PHE A 1 444 ? 178.596 179.879 176.931 1.00 82.30 444 PHE B C 1
ATOM 2470 O O . PHE A 1 444 ? 178.441 178.789 176.371 1.00 83.60 444 PHE B O 1
ATOM 2478 N N . SER A 1 445 ? 177.961 180.982 176.533 1.00 81.32 445 SER B N 1
ATOM 2479 C CA . SER A 1 445 ? 177.118 180.956 175.342 1.00 87.33 445 SER B CA 1
ATOM 2480 C C . SER A 1 445 ? 177.938 180.633 174.099 1.00 83.31 445 SER B C 1
ATOM 2481 O O . SER A 1 445 ? 177.516 179.839 173.251 1.00 86.02 445 SER B O 1
ATOM 2484 N N . TYR A 1 446 ? 179.116 181.247 173.973 1.00 76.05 446 TYR B N 1
ATOM 2485 C CA . TYR A 1 446 ? 179.976 180.967 172.825 1.00 71.28 446 TYR B CA 1
ATOM 2486 C C . TYR A 1 446 ? 180.463 179.523 172.829 1.00 76.85 446 TYR B C 1
ATOM 2487 O O . TYR A 1 446 ? 180.520 178.877 171.778 1.00 85.70 446 TYR B O 1
ATOM 2496 N N . MET A 1 447 ? 180.827 179.002 174.003 1.00 81.49 447 MET B N 1
ATOM 2497 C CA . MET A 1 447 ? 181.418 177.668 174.070 1.00 76.42 447 MET B CA 1
ATOM 2498 C C . MET A 1 447 ? 180.409 176.583 173.715 1.00 79.44 447 MET B C 1
ATOM 2499 O O . MET A 1 447 ? 180.797 175.465 173.356 1.00 87.97 447 MET B O 1
ATOM 2504 N N . ASP A 1 448 ? 179.117 176.882 173.815 1.00 93.49 448 ASP B N 1
ATOM 2505 C CA . ASP A 1 448 ? 178.095 175.859 173.642 1.00 100.23 448 ASP B CA 1
ATOM 2506 C C . ASP A 1 448 ? 177.349 175.949 172.319 1.00 104.71 448 ASP B C 1
ATOM 2507 O O . ASP A 1 448 ? 176.565 175.045 172.012 1.00 105.88 448 ASP B O 1
ATOM 2512 N N . ARG A 1 449 ? 177.552 177.011 171.545 1.00 96.29 449 ARG B N 1
ATOM 2513 C CA . ARG A 1 449 ? 176.774 177.216 170.329 1.00 87.45 449 ARG B CA 1
ATOM 2514 C C . ARG A 1 449 ? 176.993 176.080 169.341 1.00 87.48 449 ARG B C 1
ATOM 2515 O O . ARG A 1 449 ? 178.131 175.751 168.995 1.00 89.29 449 ARG B O 1
ATOM 2523 N N . GLN A 1 450 ? 175.898 175.482 168.896 1.00 94.50 450 GLN B N 1
ATOM 2524 C CA . GLN A 1 450 ? 175.964 174.406 167.916 1.00 96.73 450 GLN B CA 1
ATOM 2525 C C . GLN A 1 450 ? 176.119 174.991 166.521 1.00 99.31 450 GLN B C 1
ATOM 2526 O O . GLN A 1 450 ? 175.299 175.825 166.116 1.00 100.81 450 GLN B O 1
ATOM 2532 N N . PRO A 1 451 ? 177.143 174.602 165.762 1.00 95.67 451 PRO B N 1
ATOM 2533 C CA . PRO A 1 451 ? 177.337 175.184 164.429 1.00 93.55 451 PRO B CA 1
ATOM 2534 C C . PRO A 1 451 ? 176.151 174.909 163.517 1.00 98.01 451 PRO B C 1
ATOM 2535 O O . PRO A 1 451 ? 175.522 173.852 163.584 1.00 101.19 451 PRO B O 1
ATOM 2539 N N . ASN A 1 452 ? 175.846 175.885 162.661 1.00 102.15 452 ASN B N 1
ATOM 2540 C CA . ASN A 1 452 ? 174.785 175.747 161.664 1.00 97.48 452 ASN B CA 1
ATOM 2541 C C . ASN A 1 452 ? 175.364 175.060 160.427 1.00 97.91 452 ASN B C 1
ATOM 2542 O O . ASN A 1 452 ? 175.453 175.621 159.333 1.00 101.06 452 ASN B O 1
ATOM 2547 N N . LEU A 1 453 ? 175.769 173.815 160.625 1.00 97.41 453 LEU B N 1
ATOM 2548 C CA . LEU A 1 453 ? 176.424 173.003 159.614 1.00 98.73 453 LEU B CA 1
ATOM 2549 C C . LEU A 1 453 ? 175.798 171.619 159.599 1.00 97.53 453 LEU B C 1
ATOM 2550 O O . LEU A 1 453 ? 175.250 171.166 160.609 1.00 102.28 453 LEU B O 1
ATOM 2555 N N . PRO A 1 454 ? 175.865 170.919 158.471 1.00 94.11 454 PRO B N 1
ATOM 2556 C CA . PRO A 1 454 ? 175.347 169.549 158.424 1.00 97.54 454 PRO B CA 1
ATOM 2557 C C . PRO A 1 454 ? 176.231 168.600 159.218 1.00 102.58 454 PRO B C 1
ATOM 2558 O O . PRO A 1 454 ? 177.310 168.952 159.698 1.00 103.70 454 PRO B O 1
ATOM 2562 N N . SER A 1 455 ? 175.743 167.371 159.360 1.00 113.39 455 SER B N 1
ATOM 2563 C CA . SER A 1 455 ? 176.492 166.355 160.078 1.00 110.80 455 SER B CA 1
ATOM 2564 C C . SER A 1 455 ? 177.800 166.054 159.345 1.00 112.82 455 SER B C 1
ATOM 2565 O O . SER A 1 455 ? 177.855 166.105 158.113 1.00 114.05 455 SER B O 1
ATOM 2568 N N . PRO A 1 456 ? 178.870 165.753 160.080 1.00 108.21 456 PRO B N 1
ATOM 2569 C CA . PRO A 1 456 ? 180.159 165.494 159.428 1.00 110.00 456 PRO B CA 1
ATOM 2570 C C . PRO A 1 456 ? 180.096 164.274 158.523 1.00 108.27 456 PRO B C 1
ATOM 2571 O O . PRO A 1 456 ? 179.415 163.289 158.819 1.00 107.44 456 PRO B O 1
ATOM 2575 N N . GLY A 1 457 ? 180.816 164.352 157.409 1.00 98.81 457 GLY B N 1
ATOM 2576 C CA . GLY A 1 457 ? 180.834 163.268 156.453 1.00 97.90 457 GLY B CA 1
ATOM 2577 C C . GLY A 1 457 ? 181.809 162.173 156.837 1.00 97.06 457 GLY B C 1
ATOM 2578 O O . GLY A 1 457 ? 182.591 162.282 157.782 1.00 98.70 457 GLY B O 1
ATOM 2579 N N . THR A 1 458 ? 181.752 161.083 156.074 1.00 97.19 458 THR B N 1
ATOM 2580 C CA . THR A 1 458 ? 182.623 159.934 156.310 1.00 96.77 458 THR B CA 1
ATOM 2581 C C . THR A 1 458 ? 183.282 159.376 155.059 1.00 95.05 458 THR B C 1
ATOM 2582 O O . THR A 1 458 ? 184.226 158.590 155.191 1.00 94.81 458 THR B O 1
ATOM 2586 N N . LEU A 1 459 ? 182.837 159.738 153.859 1.00 91.04 459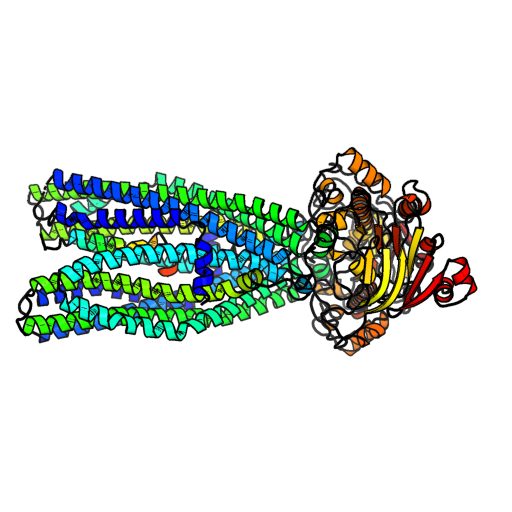 LEU B N 1
ATOM 2587 C CA . LEU A 1 459 ? 183.392 159.158 152.643 1.00 90.18 459 LEU B CA 1
ATOM 2588 C C . LEU A 1 459 ? 184.818 159.640 152.413 1.00 90.37 459 LEU B C 1
ATOM 2589 O O . LEU A 1 459 ? 185.129 160.818 152.612 1.00 89.27 459 LEU B O 1
ATOM 2594 N N . ALA A 1 460 ? 185.684 158.719 151.989 1.00 92.45 460 ALA B N 1
ATOM 2595 C CA . ALA A 1 460 ? 187.060 159.046 151.610 1.00 91.34 460 ALA B CA 1
ATOM 2596 C C . ALA A 1 460 ? 187.578 157.958 150.680 1.00 89.63 460 ALA B C 1
ATOM 2597 O O . ALA A 1 460 ? 188.435 157.149 151.052 1.00 88.97 460 ALA B O 1
ATOM 2599 N N . PRO A 1 461 ? 187.070 157.910 149.450 1.00 94.64 461 PRO B N 1
ATOM 2600 C CA . PRO A 1 461 ? 187.454 156.829 148.539 1.00 92.69 461 PRO B CA 1
ATOM 2601 C C . PRO A 1 461 ? 188.902 156.947 148.098 1.00 95.90 461 PRO B C 1
ATOM 2602 O O . PRO A 1 461 ? 189.502 158.024 148.120 1.00 99.21 461 PRO B O 1
ATOM 2606 N N . THR A 1 462 ? 189.465 155.806 147.697 1.00 101.44 462 THR B N 1
ATOM 2607 C CA . THR A 1 462 ? 190.848 155.773 147.240 1.00 102.28 462 THR B CA 1
ATOM 2608 C C . THR A 1 462 ? 191.035 156.471 145.901 1.00 103.38 462 THR B C 1
ATOM 2609 O O . THR A 1 462 ? 192.124 156.989 145.634 1.00 102.98 462 THR B O 1
ATOM 2613 N N . THR A 1 463 ? 190.007 156.495 145.055 1.00 105.24 463 THR B N 1
ATOM 2614 C CA . THR A 1 463 ? 190.092 157.134 143.752 1.00 106.60 463 THR B CA 1
ATOM 2615 C C . THR A 1 463 ? 188.883 158.034 143.548 1.00 103.45 463 THR B C 1
ATOM 2616 O O . THR A 1 463 ? 187.788 157.751 144.040 1.00 103.02 463 THR B O 1
ATOM 2620 N N . LEU A 1 464 ? 189.093 159.120 142.810 1.00 95.66 464 LEU B N 1
ATOM 2621 C CA . LEU A 1 464 ? 188.042 160.087 142.534 1.00 97.25 464 LEU B CA 1
ATOM 2622 C C . LEU A 1 464 ? 188.172 160.553 141.093 1.00 100.35 464 LEU B C 1
ATOM 2623 O O . LEU A 1 464 ? 189.246 160.995 140.677 1.00 100.95 464 LEU B O 1
ATOM 2628 N N . GLN A 1 465 ? 187.081 160.443 140.332 1.00 100.24 465 GLN B N 1
ATOM 2629 C CA . GLN A 1 465 ? 187.117 160.850 138.931 1.00 99.38 465 GLN B CA 1
ATOM 2630 C C . GLN A 1 465 ? 187.136 162.367 138.796 1.00 98.51 465 GLN B C 1
ATOM 2631 O O . GLN A 1 465 ? 187.951 162.924 138.051 1.00 100.01 465 GLN B O 1
ATOM 2637 N N . GLY A 1 466 ? 186.252 163.051 139.509 1.00 84.60 466 GLY B N 1
ATOM 2638 C CA . GLY A 1 466 ? 186.172 164.490 139.458 1.00 86.83 466 GLY B CA 1
ATOM 2639 C C . GLY A 1 466 ? 185.006 165.063 138.683 1.00 88.25 466 GLY B C 1
ATOM 2640 O O . GLY A 1 466 ? 185.142 166.152 138.114 1.00 95.28 466 GLY B O 1
ATOM 2641 N N . VAL A 1 467 ? 183.873 164.372 138.636 1.00 73.86 467 VAL B N 1
ATOM 2642 C CA . VAL A 1 467 ? 182.696 164.886 137.945 1.00 72.10 467 VAL B CA 1
ATOM 2643 C C . VAL A 1 467 ? 181.848 165.679 138.930 1.00 73.06 467 VAL B C 1
ATOM 2644 O O . VAL A 1 467 ? 181.481 165.176 139.997 1.00 79.49 467 VAL B O 1
ATOM 2648 N N . VAL A 1 468 ? 181.533 166.919 138.571 1.00 65.72 468 VAL B N 1
ATOM 2649 C CA . VAL A 1 468 ? 180.787 167.832 139.427 1.00 64.99 468 VAL B CA 1
ATOM 2650 C C . VAL A 1 468 ? 179.500 168.224 138.718 1.00 70.67 468 VAL B C 1
ATOM 2651 O O . VAL A 1 468 ? 179.516 168.563 137.530 1.00 80.33 468 VAL B O 1
ATOM 2655 N N . LYS A 1 469 ? 178.386 168.178 139.446 1.00 68.65 469 LYS B N 1
ATOM 2656 C CA . LYS A 1 469 ? 177.083 168.511 138.891 1.00 71.49 469 LYS B CA 1
ATOM 2657 C C . LYS A 1 469 ? 176.340 169.473 139.806 1.00 74.36 469 LYS B C 1
ATOM 2658 O O . LYS A 1 469 ? 176.295 169.277 141.024 1.00 75.63 469 LYS B O 1
ATOM 2664 N N . PHE A 1 470 ? 175.758 170.507 139.210 1.00 73.42 470 PHE B N 1
ATOM 2665 C CA . PHE A 1 470 ? 174.813 171.389 139.879 1.00 66.92 470 PHE B CA 1
ATOM 2666 C C . PHE A 1 470 ? 173.418 171.066 139.368 1.00 76.49 470 PHE B C 1
ATOM 2667 O O . PHE A 1 470 ? 173.222 170.908 138.159 1.00 82.68 470 PHE B O 1
ATOM 2675 N N . GLN A 1 471 ? 172.454 170.968 140.279 1.00 90.41 471 GLN B N 1
ATOM 2676 C CA . GLN A 1 471 ? 171.093 170.570 139.930 1.00 90.59 471 GLN B CA 1
ATOM 2677 C C . GLN A 1 471 ? 170.106 171.499 140.621 1.00 95.45 471 GLN B C 1
ATOM 2678 O O . GLN A 1 471 ? 169.783 171.299 141.797 1.00 94.91 471 GLN B O 1
ATOM 2684 N N . ASP A 1 472 ? 169.622 172.504 139.887 1.00 98.31 472 ASP B N 1
ATOM 2685 C CA . ASP A 1 472 ? 168.625 173.453 140.391 1.00 96.46 472 ASP B CA 1
ATOM 2686 C C . ASP A 1 472 ? 169.083 174.124 141.682 1.00 95.03 472 ASP B C 1
ATOM 2687 O O . ASP A 1 472 ? 168.296 174.316 142.612 1.00 96.41 472 ASP B O 1
ATOM 2692 N N . VAL A 1 473 ? 170.365 174.483 141.750 1.00 78.21 473 VAL B N 1
ATOM 2693 C CA . VAL A 1 473 ? 170.903 175.080 142.964 1.00 75.86 473 VAL B CA 1
ATOM 2694 C C . VAL A 1 473 ? 170.374 176.497 143.117 1.00 81.57 473 VAL B C 1
ATOM 2695 O O . VAL A 1 473 ? 170.463 177.316 142.194 1.00 89.06 473 VAL B O 1
ATOM 2699 N N . SER A 1 474 ? 169.818 176.793 144.289 1.00 76.56 474 SER B N 1
ATOM 2700 C CA . SER A 1 474 ? 169.366 178.130 144.643 1.00 73.26 474 SER B CA 1
ATOM 2701 C C . SER A 1 474 ? 169.955 178.498 145.994 1.00 76.79 474 SER B C 1
ATOM 2702 O O . SER A 1 474 ? 169.978 177.673 146.912 1.00 83.06 474 SER B O 1
ATOM 2705 N N . PHE A 1 475 ? 170.424 179.736 146.121 1.00 59.17 475 PHE B N 1
ATOM 2706 C CA . PHE A 1 475 ? 171.155 180.125 147.316 1.00 62.36 475 PHE B CA 1
ATOM 2707 C C . PHE A 1 475 ? 170.869 181.577 147.666 1.00 65.94 475 PHE B C 1
ATOM 2708 O O . PHE A 1 475 ? 170.659 182.417 146.789 1.00 71.64 475 PHE B O 1
ATOM 2716 N N . ALA A 1 476 ? 170.866 181.854 148.968 1.00 66.56 476 ALA B N 1
ATOM 2717 C CA . ALA A 1 476 ? 170.766 183.204 149.500 1.00 66.43 476 ALA B CA 1
ATOM 2718 C C . ALA A 1 476 ? 171.514 183.236 150.822 1.00 71.99 476 ALA B C 1
ATOM 2719 O O . ALA A 1 476 ? 171.383 182.317 151.634 1.00 75.84 476 ALA B O 1
ATOM 2721 N N . TYR A 1 477 ? 172.296 184.289 151.031 1.00 68.85 477 TYR B N 1
ATOM 2722 C CA . TYR A 1 477 ? 173.199 184.322 152.172 1.00 72.27 477 TYR B CA 1
ATOM 2723 C C . TYR A 1 477 ? 172.411 184.371 153.479 1.00 72.16 477 TYR B C 1
ATOM 2724 O O . TYR A 1 477 ? 171.389 185.057 153.565 1.00 79.64 477 TYR B O 1
ATOM 2733 N N . PRO A 1 478 ? 172.857 183.645 154.507 1.00 79.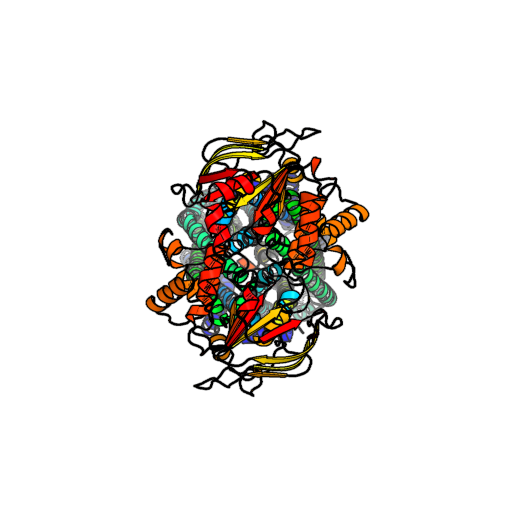57 478 PRO B N 1
ATOM 2734 C CA . PRO A 1 478 ? 172.078 183.565 155.754 1.00 83.28 478 PRO B CA 1
ATOM 2735 C C . PRO A 1 478 ? 171.833 184.901 156.429 1.00 83.67 478 PRO B C 1
ATOM 2736 O O . PRO A 1 478 ? 170.752 185.104 156.998 1.00 82.87 478 PRO B O 1
ATOM 2740 N N . ASN A 1 479 ? 172.791 185.826 156.385 1.00 100.71 479 ASN B N 1
ATOM 2741 C CA . ASN A 1 479 ? 172.613 187.110 157.050 1.00 105.85 479 ASN B CA 1
ATOM 2742 C C . ASN A 1 479 ? 171.677 188.043 156.294 1.00 106.47 479 ASN B C 1
ATOM 2743 O O . ASN A 1 479 ? 171.314 189.096 156.829 1.00 106.55 479 ASN B O 1
ATOM 2748 N N . ARG A 1 480 ? 171.287 187.690 155.074 1.00 102.14 480 ARG B N 1
ATOM 2749 C CA . ARG A 1 480 ? 170.343 188.473 154.291 1.00 97.66 480 ARG B CA 1
ATOM 2750 C C . ARG A 1 480 ? 169.485 187.524 153.464 1.00 101.52 480 ARG B C 1
ATOM 2751 O O . ARG A 1 480 ? 169.573 187.520 152.230 1.00 102.67 480 ARG B O 1
ATOM 2759 N N . PRO A 1 481 ? 168.644 186.705 154.104 1.00 94.70 481 PRO B N 1
ATOM 2760 C CA . PRO A 1 481 ? 167.967 185.623 153.374 1.00 94.78 481 PRO B CA 1
ATOM 2761 C C . PRO A 1 481 ? 166.841 186.085 152.467 1.00 95.92 481 PRO B C 1
ATOM 2762 O O . PRO A 1 481 ? 166.291 185.253 151.733 1.00 98.33 481 PRO B O 1
ATOM 2766 N N . ASP A 1 482 ? 166.473 187.365 152.488 1.00 113.69 482 ASP B N 1
ATOM 2767 C CA . ASP A 1 482 ? 165.355 187.835 151.681 1.00 113.31 482 ASP B CA 1
ATOM 2768 C C . ASP A 1 482 ? 165.746 188.179 150.248 1.00 116.30 482 ASP B C 1
ATOM 2769 O O . ASP A 1 482 ? 164.854 188.386 149.418 1.00 114.94 482 ASP B O 1
ATOM 2774 N N . ARG A 1 483 ? 167.034 188.244 149.936 1.00 111.28 483 ARG B N 1
ATOM 2775 C CA . ARG A 1 483 ? 167.495 188.598 148.593 1.00 107.75 483 ARG B CA 1
ATOM 2776 C C . ARG A 1 483 ? 168.249 187.429 147.978 1.00 106.54 483 ARG B C 1
ATOM 2777 O O . ARG A 1 483 ? 169.406 187.173 148.361 1.00 110.24 483 ARG B O 1
ATOM 2785 N N . PRO A 1 484 ? 167.654 186.696 147.039 1.00 85.63 484 PRO B N 1
ATOM 2786 C CA . PRO A 1 484 ? 168.351 185.551 146.442 1.00 84.38 484 PRO B CA 1
ATOM 2787 C C . PRO A 1 484 ? 169.521 185.986 145.576 1.00 86.41 484 PRO B C 1
ATOM 2788 O O . PRO A 1 484 ? 169.506 187.057 144.963 1.00 89.10 484 PRO B O 1
ATOM 2792 N N . VAL A 1 485 ? 170.544 185.138 145.531 1.00 67.17 485 VAL B N 1
ATOM 2793 C CA . VAL A 1 485 ? 171.730 185.390 144.725 1.00 59.36 485 VAL B CA 1
ATOM 2794 C C . VAL A 1 485 ? 171.800 184.456 143.524 1.00 68.54 485 VAL B C 1
ATOM 2795 O O . VAL A 1 485 ? 172.129 184.887 142.420 1.00 79.01 485 VAL B O 1
ATOM 2799 N N . LEU A 1 486 ? 171.487 183.177 143.720 1.00 81.11 486 LEU B N 1
ATOM 2800 C CA . LEU A 1 486 ? 171.434 182.204 142.639 1.00 83.12 486 LEU B CA 1
ATOM 2801 C C . LEU A 1 486 ? 170.000 181.727 142.478 1.00 80.28 486 LEU B C 1
ATOM 2802 O O . LEU A 1 486 ? 169.289 181.527 143.466 1.00 80.88 486 LEU B O 1
ATOM 2807 N N . LYS A 1 487 ? 169.582 181.540 141.231 1.00 84.13 487 LYS B N 1
ATOM 2808 C CA . LYS A 1 487 ? 168.177 181.349 140.888 1.00 83.03 487 LYS B CA 1
ATOM 2809 C C . LYS A 1 487 ? 167.993 180.103 140.032 1.00 82.84 487 LYS B C 1
ATOM 2810 O O . LYS A 1 487 ? 167.366 180.130 138.972 1.00 83.56 487 LYS B O 1
ATOM 2816 N N . GLY A 1 488 ? 168.546 178.983 140.488 1.00 81.09 488 GLY B N 1
ATOM 2817 C CA . GLY A 1 488 ? 168.345 177.718 139.807 1.00 80.66 488 GLY B CA 1
ATOM 2818 C C . GLY A 1 488 ? 169.355 177.409 138.721 1.00 82.71 488 GLY B C 1
ATOM 2819 O O . GLY A 1 488 ? 168.983 177.199 137.562 1.00 82.16 488 GLY B O 1
ATOM 2820 N N . LEU A 1 489 ? 170.634 177.380 139.081 1.00 80.28 489 LEU B N 1
ATOM 2821 C CA . LEU A 1 489 ? 171.683 177.020 138.140 1.00 71.80 489 LEU B CA 1
ATOM 2822 C C . LEU A 1 489 ? 171.718 175.515 137.911 1.00 71.33 489 LEU B C 1
ATOM 2823 O O . LEU A 1 489 ? 171.282 174.725 138.752 1.00 75.81 489 LEU B O 1
ATOM 2828 N N . THR A 1 490 ? 172.248 175.122 136.755 1.00 72.88 490 THR B N 1
ATOM 2829 C CA . THR A 1 490 ? 172.495 173.717 136.458 1.00 78.43 490 THR B CA 1
ATOM 2830 C C . THR A 1 490 ? 173.594 173.618 135.410 1.00 80.62 490 THR B C 1
ATOM 2831 O O . THR A 1 490 ? 173.537 174.294 134.379 1.00 82.85 490 THR B O 1
ATOM 2835 N N . PHE A 1 491 ? 174.599 172.791 135.690 1.00 70.15 491 PHE B N 1
ATOM 2836 C CA . PHE A 1 491 ? 175.723 172.597 134.784 1.00 67.52 491 PHE B CA 1
ATOM 2837 C C . PHE A 1 491 ? 176.512 171.380 135.245 1.00 70.95 491 PHE B C 1
ATOM 2838 O O . PHE A 1 491 ? 176.192 170.754 136.257 1.00 73.97 491 PHE B O 1
ATOM 2846 N N . THR A 1 492 ? 177.553 171.052 134.483 1.00 76.52 492 THR B N 1
ATOM 2847 C CA . THR A 1 492 ? 178.389 169.893 134.758 1.00 75.14 492 THR B CA 1
ATOM 2848 C C . THR A 1 492 ? 179.833 170.190 134.379 1.00 73.50 492 THR B C 1
ATOM 2849 O O . THR A 1 492 ? 180.097 170.823 133.353 1.00 80.72 492 THR B O 1
ATOM 2853 N N . LEU A 1 493 ? 180.761 169.734 135.216 1.00 73.44 493 LEU B N 1
ATOM 2854 C CA . LEU A 1 493 ? 182.188 169.803 134.937 1.00 73.77 493 LEU B CA 1
ATOM 2855 C C . LEU A 1 493 ? 182.736 168.391 134.787 1.00 80.13 493 LEU B C 1
ATOM 2856 O O . LEU A 1 493 ? 182.380 167.494 135.558 1.00 90.46 493 LEU B O 1
ATOM 2861 N N . ARG A 1 494 ? 183.599 168.193 133.797 1.00 88.57 494 ARG B N 1
ATOM 2862 C CA . ARG A 1 494 ? 184.121 166.869 133.503 1.00 88.48 494 ARG B CA 1
ATOM 2863 C C . ARG A 1 494 ? 185.640 166.900 133.444 1.00 95.54 494 ARG B C 1
ATOM 2864 O O . ARG A 1 494 ? 186.232 167.926 133.096 1.00 99.21 494 ARG B O 1
ATOM 2872 N N . PRO A 1 495 ? 186.295 165.790 133.782 1.00 94.26 495 PRO B N 1
ATOM 2873 C CA . PRO A 1 495 ? 187.762 165.764 133.763 1.00 90.40 495 PRO B CA 1
ATOM 2874 C C . PRO A 1 495 ? 188.315 165.969 132.362 1.00 92.63 495 PRO B C 1
ATOM 2875 O O . PRO A 1 495 ? 187.711 165.573 131.364 1.00 91.81 495 PRO B O 1
ATOM 2879 N N . GLY A 1 496 ? 189.485 166.598 132.300 1.00 102.36 496 GLY B N 1
ATOM 2880 C CA . GLY A 1 496 ? 190.170 166.824 131.046 1.00 104.24 496 GLY B CA 1
ATOM 2881 C C . GLY A 1 496 ? 189.698 168.020 130.252 1.00 104.95 496 GLY B C 1
ATOM 2882 O O . GLY A 1 496 ? 190.211 168.249 129.149 1.00 106.85 496 GLY B O 1
ATOM 2883 N N . GLU A 1 497 ? 188.745 168.790 130.766 1.00 103.43 497 GLU B N 1
ATOM 2884 C CA . GLU A 1 497 ? 188.226 169.959 130.076 1.00 103.91 497 GLU B CA 1
ATOM 2885 C C . GLU A 1 497 ? 188.310 171.175 130.985 1.00 105.39 497 GLU B C 1
ATOM 2886 O O . GLU A 1 497 ? 188.282 171.056 132.214 1.00 106.44 497 GLU B O 1
ATOM 2892 N N . VAL A 1 498 ? 188.413 172.347 130.368 1.00 83.07 498 VAL B N 1
ATOM 2893 C CA . VAL A 1 498 ? 188.492 173.614 131.081 1.00 80.02 498 VAL B CA 1
ATOM 2894 C C . VAL A 1 498 ? 187.176 174.346 130.872 1.00 80.16 498 VAL B C 1
ATOM 2895 O O . VAL A 1 498 ? 186.791 174.633 129.733 1.00 83.25 498 VAL B O 1
ATOM 2899 N N . THR A 1 499 ? 186.488 174.641 131.969 1.00 68.93 499 THR B N 1
ATOM 2900 C CA . THR A 1 499 ? 185.197 175.313 131.942 1.00 63.13 499 THR B CA 1
ATOM 2901 C C . THR A 1 499 ? 185.365 176.728 132.472 1.00 65.58 499 THR B C 1
ATOM 2902 O O . THR A 1 499 ? 185.990 176.932 133.516 1.00 74.42 499 THR B O 1
ATOM 2906 N N . ALA A 1 500 ? 184.813 177.700 131.754 1.00 61.45 500 ALA B N 1
ATOM 2907 C CA . ALA A 1 500 ? 184.935 179.101 132.123 1.00 61.33 500 ALA B CA 1
ATOM 2908 C C . ALA A 1 500 ? 183.583 179.664 132.533 1.00 66.49 500 ALA B C 1
ATOM 2909 O O . ALA A 1 500 ? 182.568 179.413 131.878 1.00 71.88 500 ALA B O 1
ATOM 2911 N N . LEU A 1 501 ? 183.578 180.428 133.620 1.00 69.50 501 LEU B N 1
ATOM 2912 C CA . LEU A 1 501 ? 182.382 181.083 134.132 1.00 58.13 501 LEU B CA 1
ATOM 2913 C C . LEU A 1 501 ? 182.613 182.587 134.100 1.00 63.97 501 LEU B C 1
ATOM 2914 O O . LEU A 1 501 ? 183.554 183.085 134.725 1.00 70.47 501 LEU B O 1
ATOM 2919 N N . VAL A 1 502 ? 181.759 183.307 133.373 1.00 64.58 502 VAL B N 1
ATOM 2920 C CA . VAL A 1 502 ? 181.936 184.737 133.156 1.00 66.98 502 VAL B CA 1
ATOM 2921 C C . VAL A 1 502 ? 180.644 185.467 133.491 1.00 71.12 502 VAL B C 1
ATOM 2922 O O . VAL A 1 502 ? 179.552 184.890 133.464 1.00 68.43 502 VAL B O 1
ATOM 2926 N N . GLY A 1 503 ? 180.779 186.752 133.809 1.00 75.03 503 GLY B N 1
ATOM 2927 C CA . GLY A 1 503 ? 179.651 187.584 134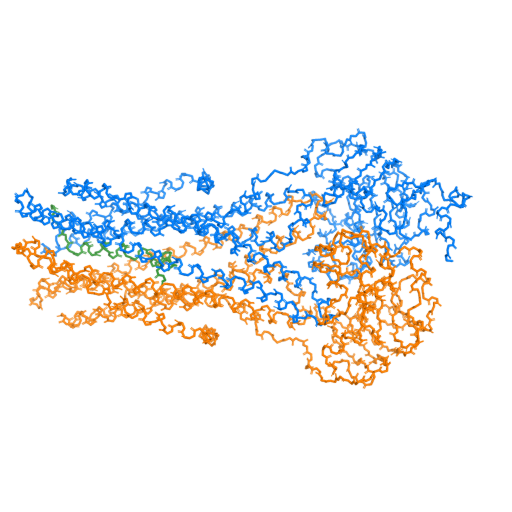.150 1.00 71.02 503 GLY B CA 1
ATOM 2928 C C . GLY A 1 503 ? 180.084 188.917 134.724 1.00 74.96 503 GLY B C 1
ATOM 2929 O O . GLY A 1 503 ? 181.260 189.135 135.029 1.00 81.86 503 GLY B O 1
ATOM 2930 N N . PRO A 1 504 ? 179.139 189.840 134.880 1.00 72.29 504 PRO B N 1
ATOM 2931 C CA . PRO A 1 504 ? 179.466 191.146 135.461 1.00 72.27 504 PRO B CA 1
ATOM 2932 C C . PRO A 1 504 ? 179.669 191.050 136.966 1.00 68.43 504 PRO B C 1
ATOM 2933 O O . PRO A 1 504 ? 179.546 189.988 137.578 1.00 71.84 504 PRO B O 1
ATOM 2937 N N . ASN A 1 505 ? 179.995 192.195 137.563 1.00 70.54 505 ASN B N 1
ATOM 2938 C CA . ASN A 1 505 ? 180.196 192.253 139.004 1.00 77.15 505 ASN B CA 1
ATOM 2939 C C . ASN A 1 505 ? 178.890 191.991 139.741 1.00 72.19 505 ASN B C 1
ATOM 2940 O O . ASN A 1 505 ? 177.818 192.437 139.324 1.00 75.52 505 ASN B O 1
ATOM 2945 N N . GLY A 1 506 ? 178.986 191.262 140.850 1.00 67.35 506 GLY B N 1
ATOM 2946 C CA . GLY A 1 506 ? 177.819 190.959 141.648 1.00 69.79 506 GLY B CA 1
ATOM 2947 C C . GLY A 1 506 ? 176.903 189.904 141.077 1.00 72.17 506 GLY B C 1
ATOM 2948 O O . GLY A 1 506 ? 175.775 189.763 141.556 1.00 70.97 506 GLY B O 1
ATOM 2949 N N . SER A 1 507 ? 177.346 189.155 140.071 1.00 64.83 507 SER B N 1
ATOM 2950 C CA . SER A 1 507 ? 176.501 188.150 139.443 1.00 58.33 507 SER B CA 1
ATOM 2951 C C . SER A 1 507 ? 176.528 186.805 140.158 1.00 69.75 507 SER B C 1
ATOM 2952 O O . SER A 1 507 ? 175.695 185.947 139.849 1.00 75.78 507 SER B O 1
ATOM 2955 N N . GLY A 1 508 ? 177.447 186.593 141.095 1.00 72.90 508 GLY B N 1
ATOM 2956 C CA . GLY A 1 508 ? 177.460 185.387 141.896 1.00 65.93 508 GLY B CA 1
ATOM 2957 C C . GLY A 1 508 ? 178.494 184.343 141.531 1.00 61.74 508 GLY B C 1
ATOM 2958 O O . GLY A 1 508 ? 178.290 183.166 141.845 1.00 68.32 508 GLY B O 1
ATOM 2959 N N . LYS A 1 509 ? 179.592 184.724 140.877 1.00 51.96 509 LYS B N 1
ATOM 2960 C CA . LYS A 1 509 ? 180.607 183.743 140.506 1.00 52.53 509 LYS B CA 1
ATOM 2961 C C . LYS A 1 509 ? 181.353 183.229 141.732 1.00 58.90 509 LYS B C 1
ATOM 2962 O O . LYS A 1 509 ? 181.537 182.016 141.900 1.00 70.23 509 LYS B O 1
ATOM 2968 N N . SER A 1 510 ? 181.797 184.139 142.600 1.00 48.91 510 SER B N 1
ATOM 2969 C CA . SER A 1 510 ? 182.474 183.714 143.819 1.00 41.97 510 SER B CA 1
ATOM 2970 C C . SER A 1 510 ? 181.532 182.955 144.743 1.00 45.06 510 SER B C 1
ATOM 2971 O O . SER A 1 510 ? 181.978 182.098 145.511 1.00 57.80 510 SER B O 1
ATOM 2974 N N . THR A 1 511 ? 180.230 183.240 144.676 1.00 54.54 511 THR B N 1
ATOM 2975 C CA . THR A 1 511 ? 179.264 182.439 145.421 1.00 58.37 511 THR B CA 1
ATOM 2976 C C . THR A 1 511 ? 179.230 181.006 144.907 1.00 54.36 511 THR B C 1
ATOM 2977 O O . THR A 1 511 ? 179.150 180.057 145.695 1.00 63.56 511 THR B O 1
ATOM 2981 N N . VAL A 1 512 ? 179.290 180.830 143.585 1.00 41.18 512 VAL B N 1
ATOM 2982 C CA . VAL A 1 512 ? 179.370 179.487 143.017 1.00 40.15 512 VAL B CA 1
ATOM 2983 C C . VAL A 1 512 ? 180.643 178.793 143.478 1.00 54.98 512 VAL B C 1
ATOM 2984 O O . VAL A 1 512 ? 180.628 177.611 143.844 1.00 72.30 512 VAL B O 1
ATOM 2988 N N . ALA A 1 513 ? 181.764 179.517 143.473 1.00 50.62 513 ALA B N 1
ATOM 2989 C CA . ALA A 1 513 ? 183.020 178.927 143.924 1.00 45.62 513 ALA B CA 1
ATOM 2990 C C . ALA A 1 513 ? 182.941 178.498 145.384 1.00 53.77 513 ALA B C 1
ATOM 2991 O O . ALA A 1 513 ? 183.436 177.426 145.751 1.00 55.59 513 ALA B O 1
ATOM 2993 N N . ALA A 1 514 ? 182.326 179.323 146.234 1.00 51.05 514 ALA B N 1
ATOM 2994 C CA . ALA A 1 514 ? 182.182 178.968 147.644 1.00 37.02 514 ALA B CA 1
ATOM 2995 C C . ALA A 1 514 ? 181.258 177.775 147.835 1.00 34.66 514 ALA B C 1
ATOM 2996 O O . ALA A 1 514 ? 181.525 176.916 148.680 1.00 43.20 514 ALA B O 1
ATOM 2998 N N . LEU A 1 515 ? 180.164 177.708 147.072 1.00 46.03 515 LEU B N 1
ATOM 2999 C CA . LEU A 1 515 ? 179.268 176.559 147.165 1.00 49.43 515 LEU B CA 1
ATOM 3000 C C . LEU A 1 515 ? 179.966 175.280 146.730 1.00 54.98 515 LEU B C 1
ATOM 3001 O O . LEU A 1 515 ? 179.715 174.207 147.289 1.00 57.71 515 LEU B O 1
ATOM 3006 N N . LEU A 1 516 ? 180.838 175.373 145.725 1.00 55.89 516 LEU B N 1
ATOM 3007 C CA . LEU A 1 516 ? 181.537 174.188 145.245 1.00 50.67 516 LEU B CA 1
ATOM 3008 C C . LEU A 1 516 ? 182.523 173.658 146.278 1.00 53.14 516 LEU B C 1
ATOM 3009 O O . LEU A 1 516 ? 182.858 172.468 146.261 1.00 58.48 516 LEU B O 1
ATOM 3014 N N . GLN A 1 517 ? 182.986 174.511 147.188 1.00 48.27 517 GLN B N 1
ATOM 3015 C CA . GLN A 1 517 ? 183.943 174.123 148.215 1.00 47.07 517 GLN B CA 1
ATOM 3016 C C . GLN A 1 517 ? 183.283 173.757 149.536 1.00 60.84 517 GLN B C 1
ATOM 3017 O O . GLN A 1 517 ? 183.988 173.544 150.526 1.00 66.85 517 GLN B O 1
ATOM 3023 N N . ASN A 1 518 ? 181.951 173.701 149.575 1.00 64.20 518 ASN B N 1
ATOM 3024 C CA . ASN A 1 518 ? 181.197 173.347 150.778 1.00 55.60 518 ASN B CA 1
ATOM 3025 C C . ASN A 1 518 ? 181.430 174.349 151.907 1.00 54.30 518 ASN B C 1
ATOM 3026 O O . ASN A 1 518 ? 181.407 173.993 153.086 1.00 56.87 518 ASN B O 1
ATOM 3031 N N . LEU A 1 519 ? 181.664 175.615 151.557 1.00 57.86 519 LEU B N 1
ATOM 3032 C CA . LEU A 1 519 ? 181.711 176.663 152.569 1.00 57.95 519 LEU B CA 1
ATOM 3033 C C . LEU A 1 519 ? 180.314 177.128 152.956 1.00 61.82 519 LEU B C 1
ATOM 3034 O O . LEU A 1 519 ? 180.120 177.640 154.063 1.00 66.28 519 LEU B O 1
ATOM 3039 N N . TYR A 1 520 ? 179.342 176.963 152.062 1.00 61.29 520 TYR B N 1
ATOM 3040 C CA . TYR A 1 520 ? 177.953 177.292 152.334 1.00 55.84 520 TYR B CA 1
ATOM 3041 C C . TYR A 1 520 ? 177.067 176.169 151.817 1.00 62.03 520 TYR B C 1
ATOM 3042 O O . TYR A 1 520 ? 177.441 175.421 150.911 1.00 68.05 520 TYR B O 1
ATOM 3051 N N . GLN A 1 521 ? 175.882 176.061 152.402 1.00 63.43 521 GLN B N 1
ATOM 3052 C CA . GLN A 1 521 ? 174.969 175.034 151.923 1.00 59.82 521 GLN B CA 1
ATOM 3053 C C . GLN A 1 521 ? 173.923 175.641 150.999 1.00 62.11 521 GLN B C 1
ATOM 3054 O O . GLN A 1 521 ? 173.398 176.722 151.284 1.00 68.43 521 GLN B O 1
ATOM 3060 N N . PRO A 1 522 ? 173.602 174.983 149.888 1.00 65.39 522 PRO B N 1
ATOM 3061 C CA . PRO A 1 522 ? 172.551 175.505 149.010 1.00 68.21 522 PRO B CA 1
ATOM 3062 C C . PRO A 1 522 ? 171.186 175.415 149.672 1.00 72.12 522 PRO B C 1
ATOM 3063 O O . PRO A 1 522 ? 170.859 174.427 150.332 1.00 73.02 522 PRO B O 1
ATOM 3067 N N . THR A 1 523 ? 170.383 176.464 149.483 1.00 75.47 523 THR B N 1
ATOM 3068 C CA . THR A 1 523 ? 169.032 176.482 150.028 1.00 69.62 523 THR B CA 1
ATOM 3069 C C . THR A 1 523 ? 168.073 175.612 149.231 1.00 72.64 523 THR B C 1
ATOM 3070 O O . THR A 1 523 ? 167.007 175.257 149.743 1.00 73.51 523 THR B O 1
ATOM 3074 N N . GLY A 1 524 ? 168.426 175.268 147.998 1.00 83.06 524 GLY B N 1
ATOM 3075 C CA . GLY A 1 524 ? 167.616 174.376 147.192 1.00 82.57 524 GLY B CA 1
ATOM 3076 C C . GLY A 1 524 ? 168.484 173.673 146.177 1.00 86.37 524 GLY B C 1
ATOM 3077 O O . GLY A 1 524 ? 169.528 174.186 145.764 1.00 93.52 524 GLY B O 1
ATOM 3078 N N . GLY A 1 525 ? 168.043 172.489 145.778 1.00 82.96 525 GLY B N 1
ATOM 3079 C CA . GLY A 1 525 ? 168.840 171.701 144.866 1.00 85.48 525 GLY B CA 1
ATOM 3080 C C . GLY A 1 525 ? 169.991 171.011 145.580 1.00 86.00 525 GLY B C 1
ATOM 3081 O O . GLY A 1 525 ? 170.111 171.027 146.804 1.00 86.68 525 GLY B O 1
ATOM 3082 N N . GLN A 1 526 ? 170.855 170.396 144.775 1.00 84.97 526 GLN B N 1
ATOM 3083 C CA . GLN A 1 526 ? 171.959 169.603 145.295 1.00 82.53 526 GLN B CA 1
ATOM 3084 C C . GLN A 1 526 ? 173.234 169.913 144.528 1.00 89.16 526 GLN B C 1
ATOM 3085 O O . GLN A 1 526 ? 173.199 170.308 143.360 1.00 95.61 526 GLN B O 1
ATOM 3091 N N . VAL A 1 527 ? 174.364 169.721 145.201 1.00 75.49 527 VAL B N 1
ATOM 3092 C CA . VAL A 1 527 ? 175.685 169.773 144.586 1.00 72.35 527 VAL B CA 1
ATOM 3093 C C . VAL A 1 527 ? 176.302 168.392 144.736 1.00 73.95 527 VAL B C 1
ATOM 3094 O O . VAL A 1 527 ? 176.472 167.900 145.858 1.00 78.35 527 VAL B O 1
ATOM 3098 N N . LEU A 1 528 ? 176.636 167.763 143.614 1.00 70.91 528 LEU B N 1
ATOM 3099 C CA . LEU A 1 528 ? 177.092 166.382 143.602 1.00 68.78 528 LEU B CA 1
ATOM 3100 C C . LEU A 1 528 ? 178.533 166.303 143.121 1.00 73.65 528 LEU B C 1
ATOM 3101 O O . LEU A 1 528 ? 178.907 166.950 142.139 1.00 82.69 528 LEU B O 1
ATOM 3106 N N . LEU A 1 529 ? 179.333 165.502 143.819 1.00 74.74 529 LEU B N 1
ATOM 3107 C CA . LEU A 1 529 ? 180.707 165.209 143.435 1.00 72.89 529 LEU B CA 1
ATOM 3108 C C . LEU A 1 529 ? 180.832 163.704 143.263 1.00 72.52 529 LEU B C 1
ATOM 3109 O O . LEU A 1 529 ? 180.815 162.963 144.252 1.00 80.40 529 LEU B O 1
ATOM 3114 N N . ASP A 1 530 ? 180.958 163.258 142.014 1.00 88.45 530 ASP B N 1
ATOM 3115 C CA . ASP A 1 530 ? 180.965 161.836 141.675 1.00 93.81 530 ASP B CA 1
ATOM 3116 C C . ASP A 1 530 ? 179.711 161.141 142.204 1.00 98.21 530 ASP B C 1
ATOM 3117 O O . ASP A 1 530 ? 179.771 160.075 142.819 1.00 101.32 530 ASP B O 1
ATOM 3122 N N . GLU A 1 531 ? 178.562 161.776 141.964 1.00 95.41 531 GLU B N 1
ATOM 3123 C CA . GLU A 1 531 ? 177.228 161.287 142.308 1.00 93.25 531 GLU B CA 1
ATOM 3124 C C . GLU A 1 531 ? 176.978 161.214 143.808 1.00 90.70 531 GLU B C 1
ATOM 3125 O O . GLU A 1 531 ? 175.940 160.690 144.229 1.00 88.06 531 GLU B O 1
ATOM 3131 N N . LYS A 1 532 ? 177.891 161.722 144.627 1.00 76.35 532 LYS B N 1
ATOM 3132 C CA . LYS A 1 532 ? 177.649 161.835 146.057 1.00 72.37 532 LYS B CA 1
ATOM 3133 C C . LYS A 1 532 ? 177.450 163.293 146.442 1.00 79.22 532 LYS B C 1
ATOM 3134 O O . LYS A 1 532 ? 178.070 164.179 145.845 1.00 85.11 532 LYS B O 1
ATOM 3140 N N . PRO A 1 533 ? 176.591 163.580 147.418 1.00 75.42 533 PRO B N 1
ATOM 3141 C CA . PRO A 1 533 ? 176.487 164.952 147.921 1.00 70.33 533 PRO B CA 1
ATOM 3142 C C . PRO A 1 533 ? 177.828 165.429 148.459 1.00 74.59 533 PRO B C 1
ATOM 3143 O O . PRO A 1 533 ? 178.588 164.663 149.052 1.00 83.77 533 PRO B O 1
ATOM 3147 N N . ILE A 1 534 ? 178.119 166.711 148.232 1.00 73.30 534 ILE B N 1
ATOM 3148 C CA . ILE A 1 534 ? 179.438 167.249 148.555 1.00 74.10 534 ILE B CA 1
ATOM 3149 C C . ILE A 1 534 ? 179.698 167.212 150.055 1.00 80.48 534 ILE B C 1
ATOM 3150 O O . ILE A 1 534 ? 180.853 167.138 150.489 1.00 87.41 534 ILE B O 1
ATOM 3155 N N . SER A 1 535 ? 178.645 167.255 150.869 1.00 81.64 535 SER B N 1
ATOM 3156 C CA . SER A 1 535 ? 178.810 167.325 152.315 1.00 81.37 535 SER B CA 1
ATOM 3157 C C . SER A 1 535 ? 179.015 165.965 152.968 1.00 82.62 535 SER B C 1
ATOM 3158 O O . SER A 1 535 ? 179.189 165.908 154.190 1.00 86.24 535 SER B O 1
ATOM 3161 N N . GLN A 1 536 ? 178.991 164.874 152.205 1.00 80.94 536 GLN B N 1
ATOM 3162 C CA . GLN A 1 536 ? 179.193 163.549 152.774 1.00 79.03 536 GLN B CA 1
ATOM 3163 C C . GLN A 1 536 ? 180.653 163.121 152.805 1.00 81.03 536 GLN B C 1
ATOM 3164 O O . GLN A 1 536 ? 180.962 162.080 153.394 1.00 82.48 536 GLN B O 1
ATOM 3170 N N . TYR A 1 537 ? 181.551 163.882 152.188 1.00 84.99 537 TYR B N 1
ATOM 3171 C CA . TYR A 1 537 ? 182.965 163.544 152.201 1.00 83.84 537 TYR B CA 1
ATOM 3172 C C . TYR A 1 537 ? 183.634 164.081 153.461 1.00 83.66 537 TYR B C 1
ATOM 3173 O O . TYR A 1 537 ? 183.215 165.092 154.030 1.00 87.88 537 TYR B O 1
ATOM 3182 N N . GLU A 1 538 ? 184.681 163.384 153.898 1.00 86.18 538 GLU B N 1
ATOM 3183 C CA . GLU A 1 538 ? 185.391 163.776 155.107 1.00 86.79 538 GLU B CA 1
ATOM 3184 C C . GLU A 1 538 ? 186.020 165.151 154.930 1.00 88.90 538 GLU B C 1
ATOM 3185 O O . GLU A 1 538 ? 186.479 165.507 153.841 1.00 89.20 538 GLU B O 1
ATOM 3191 N N . HIS A 1 539 ? 186.036 165.929 156.015 1.00 79.60 539 HIS B N 1
ATOM 3192 C CA . HIS A 1 539 ? 186.477 167.319 155.937 1.00 79.41 539 HIS B CA 1
ATOM 3193 C C . HIS A 1 539 ? 187.934 167.419 155.503 1.00 79.45 539 HIS B C 1
ATOM 3194 O O . HIS A 1 539 ? 188.290 168.265 154.676 1.00 82.01 539 HIS B O 1
ATOM 3201 N N . CYS A 1 540 ? 188.797 166.565 156.056 1.00 87.38 540 CYS B N 1
ATOM 3202 C CA . CYS A 1 540 ? 190.212 166.630 155.705 1.00 85.69 540 CYS B CA 1
ATOM 3203 C C . CYS A 1 540 ? 190.476 166.061 154.318 1.00 86.01 540 CYS B C 1
ATOM 3204 O O . CYS A 1 540 ? 191.387 166.525 153.624 1.00 91.40 540 CYS B O 1
ATOM 3207 N N . TYR A 1 541 ? 189.702 165.059 153.902 1.00 73.68 541 TYR B N 1
ATOM 3208 C CA . TYR A 1 541 ? 189.891 164.464 152.583 1.00 73.38 541 TYR B CA 1
ATOM 3209 C C . TYR A 1 541 ? 189.365 165.372 151.478 1.00 76.66 541 TYR B C 1
ATOM 3210 O O . TYR A 1 541 ? 189.995 165.505 150.424 1.00 80.50 541 TYR B O 1
ATOM 3219 N N . LEU A 1 542 ? 188.206 165.994 151.699 1.00 71.73 542 LEU B N 1
ATOM 3220 C CA . LEU A 1 542 ? 187.569 166.791 150.656 1.00 68.87 542 LEU B CA 1
ATOM 3221 C C . LEU A 1 542 ? 188.444 167.962 150.229 1.00 70.82 542 LEU B C 1
ATOM 3222 O O . LEU A 1 542 ? 188.604 168.231 149.034 1.00 75.98 542 LEU B O 1
ATOM 3227 N N . HIS A 1 543 ? 189.026 168.668 151.195 1.00 64.56 543 HIS B N 1
ATOM 3228 C CA . HIS A 1 543 ? 189.795 169.862 150.878 1.00 52.84 543 HIS B CA 1
ATOM 3229 C C . HIS A 1 543 ? 191.206 169.556 150.401 1.00 58.55 543 HIS B C 1
ATOM 3230 O O . HIS A 1 543 ? 191.979 170.493 150.181 1.00 69.89 543 HIS B O 1
ATOM 3237 N N . SER A 1 544 ? 191.562 168.284 150.241 1.00 63.41 544 SER B N 1
ATOM 3238 C CA . SER A 1 544 ? 192.816 167.929 149.592 1.00 68.24 544 SER B CA 1
ATOM 3239 C C . SER A 1 544 ? 192.631 167.611 148.117 1.00 74.12 544 SER B C 1
ATOM 3240 O O . SER A 1 544 ? 193.601 167.653 147.353 1.00 74.73 544 SER B O 1
ATOM 3243 N N . GLN A 1 545 ? 191.405 167.295 147.699 1.00 71.17 545 GLN B N 1
ATOM 3244 C CA . GLN A 1 545 ? 191.101 167.012 146.303 1.00 65.18 545 GLN B CA 1
ATOM 3245 C C . GLN A 1 545 ? 190.471 168.187 145.575 1.00 66.62 545 GLN B C 1
ATOM 3246 O O . GLN A 1 545 ? 190.639 168.308 144.358 1.00 81.36 545 GLN B O 1
ATOM 3252 N N . VAL A 1 546 ? 189.746 169.047 146.284 1.00 48.35 546 VAL B N 1
ATOM 3253 C CA . VAL A 1 546 ? 189.125 170.233 145.707 1.00 52.58 546 VAL B CA 1
ATOM 3254 C C . VAL A 1 546 ? 189.822 171.451 146.293 1.00 58.75 546 VAL B C 1
ATOM 3255 O O . VAL A 1 546 ? 189.589 171.809 147.453 1.00 70.43 546 VAL B O 1
ATOM 3259 N N . VAL A 1 547 ? 190.667 172.095 145.491 1.00 56.82 547 VAL B N 1
ATOM 3260 C CA . VAL A 1 547 ? 191.485 173.209 145.950 1.00 51.02 547 VAL B CA 1
ATOM 3261 C C . VAL A 1 547 ? 191.219 174.403 145.047 1.00 55.51 547 VAL B C 1
ATOM 3262 O O . VAL A 1 547 ? 191.022 174.257 143.838 1.00 64.29 547 VAL B O 1
ATOM 3266 N N . SER A 1 548 ? 191.207 175.593 145.643 1.00 61.41 548 SER B N 1
ATOM 3267 C CA . SER A 1 548 ? 190.862 176.804 144.919 1.00 68.46 548 SER B CA 1
ATOM 3268 C C . SER A 1 548 ? 191.866 177.902 145.232 1.00 67.40 548 SER B C 1
ATOM 3269 O O . SER A 1 548 ? 192.530 177.891 146.270 1.00 74.30 548 SER B O 1
ATOM 3272 N N . VAL A 1 549 ? 191.963 178.855 144.311 1.00 67.61 549 VAL B N 1
ATOM 3273 C CA . VAL A 1 549 ? 192.736 180.075 144.501 1.00 70.74 549 VAL B CA 1
ATOM 3274 C C . VAL A 1 549 ? 191.741 181.213 144.667 1.00 75.16 549 VAL B C 1
ATOM 3275 O O . VAL A 1 549 ? 190.974 181.514 143.744 1.00 80.64 549 VAL B O 1
ATOM 3279 N N . GLY A 1 550 ? 191.750 181.845 145.838 1.00 76.06 550 GLY B N 1
ATOM 3280 C CA . GLY A 1 550 ? 190.741 182.832 146.148 1.00 73.62 550 GLY B CA 1
ATOM 3281 C C . GLY A 1 550 ? 190.978 184.165 145.466 1.00 81.34 550 GLY B C 1
ATOM 3282 O O . GLY A 1 550 ? 192.070 184.475 144.994 1.00 82.08 550 GLY B O 1
ATOM 3283 N N . GLN A 1 551 ? 189.916 184.964 145.418 1.00 89.19 551 GLN B N 1
ATOM 3284 C CA . GLN A 1 551 ? 190.022 186.324 144.910 1.00 87.11 551 GLN B CA 1
ATOM 3285 C C . GLN A 1 551 ? 190.682 187.209 145.958 1.00 91.77 551 GLN B C 1
ATOM 3286 O O . GLN A 1 551 ? 190.279 187.206 147.125 1.00 89.20 551 GLN B O 1
ATOM 3292 N N . GLU A 1 552 ? 191.693 187.975 145.536 1.00 93.35 552 GLU B N 1
ATOM 3293 C CA . GLU A 1 552 ? 192.520 188.760 146.446 1.00 88.29 552 GLU B CA 1
ATOM 3294 C C . GLU A 1 552 ? 193.058 187.852 147.546 1.00 88.90 552 GLU B C 1
ATOM 3295 O O . GLU A 1 552 ? 192.598 187.924 148.693 1.00 90.84 552 GLU B O 1
ATOM 3301 N N . PRO A 1 553 ? 194.017 186.981 147.232 1.00 75.80 553 PRO B N 1
ATOM 3302 C CA . PRO A 1 553 ? 194.433 185.956 148.196 1.00 77.82 553 PRO B CA 1
ATOM 3303 C C . PRO A 1 553 ? 195.067 186.561 149.437 1.00 80.86 553 PRO B C 1
ATOM 3304 O O . PRO A 1 553 ? 195.578 187.683 149.422 1.00 83.81 553 PRO B O 1
ATOM 3308 N N . VAL A 1 554 ? 195.028 185.794 150.523 1.00 72.43 554 VAL B N 1
ATOM 3309 C CA . VAL A 1 554 ? 195.568 186.205 151.812 1.00 72.89 554 VAL B CA 1
ATOM 3310 C C . VAL A 1 554 ? 196.602 185.180 152.256 1.00 75.91 554 VAL B C 1
ATOM 3311 O O . VAL A 1 554 ? 196.416 183.972 152.071 1.00 84.32 554 VAL B O 1
ATOM 3315 N N . LEU A 1 555 ? 197.704 185.668 152.815 1.00 67.41 555 LEU B N 1
ATOM 3316 C CA . LEU A 1 555 ? 198.776 184.825 153.316 1.00 62.15 555 LEU B CA 1
ATOM 3317 C C . LEU A 1 555 ? 198.920 185.019 154.819 1.00 65.62 555 LEU B C 1
ATOM 3318 O O . LEU A 1 555 ? 198.451 186.008 155.388 1.00 69.59 555 LEU B O 1
ATOM 3323 N N . PHE A 1 556 ? 199.576 184.061 155.459 1.00 65.20 556 PHE B N 1
ATOM 3324 C CA . PHE A 1 556 ? 199.769 184.087 156.899 1.00 63.95 556 PHE B CA 1
ATOM 3325 C C . PHE A 1 556 ? 201.217 184.413 157.233 1.00 69.22 556 PHE B C 1
ATOM 3326 O O . PHE A 1 556 ? 202.125 184.189 156.430 1.00 73.89 556 PHE B O 1
ATOM 3334 N N . SER A 1 557 ? 201.420 184.965 158.427 1.00 69.41 557 SER B N 1
ATOM 3335 C CA . SER A 1 557 ? 202.763 185.278 158.890 1.00 68.20 557 SER B CA 1
ATOM 3336 C C . SER A 1 557 ? 203.583 184.003 159.031 1.00 75.87 557 SER B C 1
ATOM 3337 O O . SER A 1 557 ? 203.092 182.980 159.514 1.00 82.60 557 SER B O 1
ATOM 3340 N N . GLY A 1 558 ? 204.838 184.070 158.606 1.00 73.35 558 GLY B N 1
ATOM 3341 C CA . GLY A 1 558 ? 205.731 182.934 158.628 1.00 72.35 558 GLY B CA 1
ATOM 3342 C C . GLY A 1 558 ? 206.552 182.848 157.363 1.00 78.41 558 GLY B C 1
ATOM 3343 O O . GLY A 1 558 ? 206.513 183.721 156.498 1.00 84.49 558 GLY B O 1
ATOM 3344 N N . SER A 1 559 ? 207.311 181.763 157.264 1.00 74.52 559 SER B N 1
ATOM 3345 C CA . SER A 1 559 ? 208.194 181.567 156.127 1.00 70.30 559 SER B CA 1
ATOM 3346 C C . SER A 1 559 ? 207.395 181.281 154.859 1.00 69.33 559 SER B C 1
ATOM 3347 O O . SER A 1 559 ? 206.205 180.957 154.897 1.00 80.62 559 SER B O 1
ATOM 3350 N N . VAL A 1 560 ? 208.074 181.423 153.718 1.00 61.66 560 VAL B N 1
ATOM 3351 C CA . VAL A 1 560 ? 207.466 181.092 152.432 1.00 61.17 560 VAL B CA 1
ATOM 3352 C C . VAL A 1 560 ? 207.114 179.612 152.377 1.00 67.85 560 VAL B C 1
ATOM 3353 O O . VAL A 1 560 ? 206.078 179.222 151.822 1.00 75.59 560 VAL B O 1
ATOM 3357 N N . ARG A 1 561 ? 207.972 178.766 152.949 1.00 75.92 561 ARG B N 1
ATOM 3358 C CA . ARG A 1 561 ? 207.719 177.329 152.950 1.00 73.73 561 ARG B CA 1
ATOM 3359 C C . ARG A 1 561 ? 206.430 176.993 153.689 1.00 72.66 561 ARG B C 1
ATOM 3360 O O . ARG A 1 561 ? 205.623 176.187 153.215 1.00 81.56 561 ARG B O 1
ATOM 3368 N N . ASN A 1 562 ? 206.220 177.599 154.858 1.00 64.39 562 ASN B N 1
ATOM 3369 C CA . ASN A 1 562 ? 205.019 177.310 155.629 1.00 67.03 562 ASN B CA 1
ATOM 3370 C C . ASN A 1 562 ? 203.765 177.871 154.978 1.00 72.12 562 ASN B C 1
ATOM 3371 O O . ASN A 1 562 ? 202.658 177.450 155.330 1.00 72.55 562 ASN B O 1
ATOM 3376 N N . ASN A 1 563 ? 203.908 178.816 154.049 1.00 72.96 563 ASN B N 1
ATOM 3377 C CA . ASN A 1 563 ? 202.754 179.301 153.304 1.00 67.49 563 ASN B CA 1
ATOM 3378 C C . ASN A 1 563 ? 202.459 178.412 152.104 1.00 65.68 563 ASN B C 1
ATOM 3379 O O . ASN A 1 563 ? 201.292 178.181 151.771 1.00 76.70 563 ASN B O 1
ATOM 3384 N N . ILE A 1 564 ? 203.501 177.907 151.442 1.00 57.96 564 ILE B N 1
ATOM 3385 C CA . ILE A 1 564 ? 203.298 176.993 150.323 1.00 61.15 564 ILE B CA 1
ATOM 3386 C C . ILE A 1 564 ? 202.756 175.657 150.818 1.00 66.51 564 ILE B C 1
ATOM 3387 O O . ILE A 1 564 ? 201.809 175.103 150.250 1.00 76.51 564 ILE B O 1
ATOM 3392 N N . ALA A 1 565 ? 203.338 175.128 151.892 1.00 61.62 565 ALA B N 1
ATOM 3393 C CA . ALA A 1 565 ? 202.928 173.836 152.429 1.00 57.63 565 ALA B CA 1
ATOM 3394 C C . ALA A 1 565 ? 201.852 173.999 153.493 1.00 60.64 565 ALA B C 1
ATOM 3395 O O . ALA A 1 565 ? 201.743 173.172 154.402 1.00 64.81 565 ALA B O 1
ATOM 3397 N N . TYR A 1 566 ? 201.066 175.069 153.395 1.00 71.32 566 TYR B N 1
ATOM 3398 C CA . TYR A 1 566 ? 200.031 175.342 154.383 1.00 67.74 566 TYR B CA 1
ATOM 3399 C C . TYR A 1 566 ? 199.001 174.220 154.418 1.00 70.54 566 TYR B C 1
ATOM 3400 O O . TYR A 1 566 ? 198.517 173.770 153.377 1.00 76.47 566 TYR B O 1
ATOM 3409 N N . GLY A 1 567 ? 198.669 173.770 155.626 1.00 67.60 567 GLY B N 1
ATOM 3410 C CA . GLY A 1 567 ? 197.650 172.758 155.809 1.00 65.45 567 GLY B CA 1
ATOM 3411 C C . GLY A 1 567 ? 198.104 171.329 155.623 1.00 73.60 567 GLY B C 1
ATOM 3412 O O . GLY A 1 567 ? 197.269 170.420 155.692 1.00 81.53 567 GLY B O 1
ATOM 3413 N N . LEU A 1 568 ? 199.392 171.095 155.392 1.00 78.90 568 LEU B N 1
ATOM 3414 C CA . LEU A 1 568 ? 199.918 169.753 155.180 1.00 73.20 568 LEU B CA 1
ATOM 3415 C C . LEU A 1 568 ? 200.731 169.320 156.392 1.00 82.18 568 LEU B C 1
ATOM 3416 O O . LEU A 1 568 ? 201.562 170.083 156.894 1.00 84.87 568 LEU B O 1
ATOM 3421 N N . GLN A 1 569 ? 200.487 168.093 156.859 1.00 109.76 569 GLN B N 1
ATOM 3422 C CA . GLN A 1 569 ? 201.230 167.583 158.006 1.00 110.74 569 GLN B CA 1
ATOM 3423 C C . GLN A 1 569 ? 202.691 167.333 157.654 1.00 109.67 569 GLN B C 1
ATOM 3424 O O . GLN A 1 569 ? 203.591 167.706 158.415 1.00 108.96 569 GLN B O 1
ATOM 3430 N N . SER A 1 570 ? 202.947 166.707 156.508 1.00 110.96 570 SER B N 1
ATOM 3431 C CA . SER A 1 570 ? 204.304 166.398 156.079 1.00 109.47 570 SER B CA 1
ATOM 3432 C C . SER A 1 570 ? 204.446 166.718 154.601 1.00 111.43 570 SER B C 1
ATOM 3433 O O . SER A 1 570 ? 203.640 166.260 153.786 1.00 112.33 570 SER B O 1
ATOM 3436 N N . CYS A 1 571 ? 205.467 167.500 154.261 1.00 113.57 571 CYS B N 1
ATOM 3437 C CA . CYS A 1 571 ? 205.734 167.869 152.879 1.00 113.86 571 CYS B CA 1
ATOM 3438 C C . CYS A 1 571 ? 207.236 167.927 152.653 1.00 114.06 571 CYS B C 1
ATOM 3439 O O . CYS A 1 571 ? 207.968 168.532 153.441 1.00 112.42 571 CYS B O 1
ATOM 3442 N N . GLU A 1 572 ? 207.689 167.297 151.574 1.00 121.76 572 GLU B N 1
ATOM 3443 C CA . GLU A 1 572 ? 209.099 167.312 151.224 1.00 122.01 572 GLU B CA 1
ATOM 3444 C C . GLU A 1 572 ? 209.482 168.655 150.615 1.00 124.41 572 GLU B C 1
ATOM 3445 O O . GLU A 1 572 ? 208.652 169.356 150.032 1.00 129.51 572 GLU B O 1
ATOM 3451 N N . ASP A 1 573 ? 210.760 169.010 150.757 1.00 112.74 573 ASP B N 1
ATOM 3452 C CA . ASP A 1 573 ? 211.246 170.249 150.158 1.00 113.89 573 ASP B CA 1
ATOM 3453 C C . ASP A 1 573 ? 211.286 170.159 148.638 1.00 113.43 573 ASP B C 1
ATOM 3454 O O . ASP A 1 573 ? 211.154 171.182 147.953 1.00 116.33 573 ASP B O 1
ATOM 3459 N N . ASP A 1 574 ? 211.470 168.955 148.094 1.00 102.40 574 ASP B N 1
ATOM 3460 C CA . ASP A 1 574 ? 211.468 168.793 146.645 1.00 102.05 574 ASP B CA 1
ATOM 3461 C C . ASP A 1 574 ? 210.107 169.134 146.054 1.00 106.49 574 ASP B C 1
ATOM 3462 O O . ASP A 1 574 ? 210.024 169.786 145.008 1.00 112.16 574 ASP B O 1
ATOM 3467 N N . LYS A 1 575 ? 209.028 168.706 146.714 1.00 97.52 575 LYS B N 1
ATOM 3468 C CA . LYS A 1 575 ? 207.691 169.057 146.249 1.00 98.01 575 LYS B CA 1
ATOM 3469 C C . LYS A 1 575 ? 207.457 170.559 146.329 1.00 100.87 575 LYS B C 1
ATOM 3470 O O . LYS A 1 575 ? 206.829 171.142 145.439 1.00 103.49 575 LYS B O 1
ATOM 3476 N N . VAL A 1 576 ? 207.948 171.199 147.392 1.00 83.95 576 VAL B N 1
ATOM 3477 C CA . VAL A 1 576 ? 207.798 172.645 147.528 1.00 78.73 576 VAL B CA 1
ATOM 3478 C C . VAL A 1 576 ? 208.516 173.362 146.392 1.00 84.05 576 VAL B C 1
ATOM 3479 O O . VAL A 1 576 ? 207.975 174.289 145.778 1.00 93.35 576 VAL B O 1
ATOM 3483 N N . MET A 1 577 ? 209.746 172.939 146.090 1.00 91.02 577 MET B N 1
ATOM 3484 C CA . MET A 1 577 ? 210.488 173.565 145.001 1.00 91.66 577 MET B CA 1
ATOM 3485 C C . MET A 1 577 ? 209.816 173.320 143.654 1.00 89.19 577 MET B C 1
ATOM 3486 O O . MET A 1 577 ? 209.765 174.220 142.808 1.00 96.31 577 MET B O 1
ATOM 3491 N N . ALA A 1 578 ? 209.295 172.110 143.436 1.00 78.45 578 ALA B N 1
ATOM 3492 C CA . ALA A 1 578 ? 208.612 171.817 142.180 1.00 79.76 578 ALA B CA 1
ATOM 3493 C C . ALA A 1 578 ? 207.357 172.664 142.021 1.00 84.44 578 ALA B C 1
ATOM 3494 O O . ALA A 1 578 ? 207.071 173.163 140.928 1.00 90.06 578 ALA B O 1
ATOM 3496 N N . ALA A 1 579 ? 206.593 172.833 143.102 1.00 70.88 579 ALA B N 1
ATOM 3497 C CA . ALA A 1 579 ? 205.408 173.683 143.047 1.00 68.71 579 ALA B CA 1
ATOM 3498 C C . ALA A 1 579 ? 205.782 175.140 142.813 1.00 72.19 579 ALA B C 1
ATOM 3499 O O . ALA A 1 579 ? 205.084 175.856 142.087 1.00 78.54 579 ALA B O 1
ATOM 3501 N N . ALA A 1 580 ? 206.874 175.599 143.426 1.00 78.00 580 ALA B N 1
ATOM 3502 C CA . ALA A 1 580 ? 207.326 176.968 143.203 1.00 76.23 580 ALA B CA 1
ATOM 3503 C C . ALA A 1 580 ? 207.733 177.185 141.752 1.00 80.25 580 ALA B C 1
ATOM 3504 O O . ALA A 1 580 ? 207.450 178.238 141.171 1.00 87.26 580 ALA B O 1
ATOM 3506 N N . GLN A 1 581 ? 208.403 176.202 141.151 1.00 85.69 581 GLN B N 1
ATOM 3507 C CA . GLN A 1 581 ? 208.795 176.331 139.750 1.00 78.60 581 GLN B CA 1
ATOM 3508 C C . GLN A 1 581 ? 207.589 176.225 138.826 1.00 78.24 581 GLN B C 1
ATOM 3509 O O . GLN A 1 581 ? 207.577 176.822 137.743 1.00 84.66 581 GLN B O 1
ATOM 3515 N N . ALA A 1 582 ? 206.571 175.461 139.228 1.00 73.37 582 ALA B N 1
ATOM 3516 C CA . ALA A 1 582 ? 205.378 175.321 138.399 1.00 75.81 582 ALA B CA 1
ATOM 3517 C C . ALA A 1 582 ? 204.619 176.634 138.274 1.00 76.93 582 ALA B C 1
ATOM 3518 O O . ALA A 1 582 ? 203.982 176.887 137.246 1.00 78.90 582 ALA B O 1
ATOM 3520 N N . ALA A 1 583 ? 204.666 177.474 139.304 1.00 74.80 583 ALA B N 1
ATOM 3521 C CA . ALA A 1 583 ? 203.991 178.763 139.297 1.00 69.77 583 ALA B CA 1
ATOM 3522 C C . ALA A 1 583 ? 204.924 179.916 138.955 1.00 74.08 583 ALA B C 1
ATOM 3523 O O . ALA A 1 583 ? 204.541 181.076 139.134 1.00 81.41 583 ALA B O 1
ATOM 3525 N N . HIS A 1 584 ? 206.133 179.623 138.472 1.00 84.36 584 HIS B N 1
ATOM 3526 C CA . HIS A 1 584 ? 207.131 180.646 138.157 1.00 83.93 584 HIS B CA 1
ATOM 3527 C C . HIS A 1 584 ? 207.420 181.526 139.369 1.00 87.14 584 HIS B C 1
ATOM 3528 O O . HIS A 1 584 ? 207.475 182.753 139.278 1.00 89.93 584 HIS B O 1
ATOM 3535 N N . ALA A 1 585 ? 207.602 180.886 140.523 1.00 82.85 585 ALA B N 1
ATOM 3536 C CA . ALA A 1 585 ? 207.881 181.606 141.756 1.00 80.50 585 ALA B CA 1
ATOM 3537 C C . ALA A 1 585 ? 209.343 181.544 142.174 1.00 87.99 585 ALA B C 1
ATOM 3538 O O . ALA A 1 585 ? 209.755 182.319 143.042 1.00 97.97 585 ALA B O 1
ATOM 3540 N N . ASP A 1 586 ? 210.133 180.645 141.584 1.00 92.79 586 ASP B N 1
ATOM 3541 C CA . ASP A 1 586 ? 211.521 180.488 142.009 1.00 94.02 586 ASP B CA 1
ATOM 3542 C C . ASP A 1 586 ? 212.345 181.736 141.711 1.00 95.07 586 ASP B C 1
ATOM 3543 O O . ASP A 1 586 ? 213.196 182.135 142.517 1.00 96.31 586 ASP B O 1
ATOM 3548 N N . ASP A 1 587 ? 212.104 182.366 140.560 1.00 97.94 587 ASP B N 1
ATOM 3549 C CA . ASP A 1 587 ? 212.951 183.456 140.093 1.00 99.01 587 ASP B CA 1
ATOM 3550 C C . ASP A 1 587 ? 212.916 184.680 140.998 1.00 96.99 587 ASP B C 1
ATOM 3551 O O . ASP A 1 587 ? 213.815 185.521 140.900 1.00 100.98 587 ASP B O 1
ATOM 3556 N N . PHE A 1 588 ? 211.911 184.812 141.861 1.00 71.39 588 PHE B N 1
ATOM 3557 C CA . PHE A 1 588 ? 211.914 185.860 142.871 1.00 75.72 588 PHE B CA 1
ATOM 3558 C C . PHE A 1 588 ? 212.130 185.332 144.277 1.00 81.71 588 PHE B C 1
ATOM 3559 O O . PHE A 1 588 ? 212.456 186.112 145.172 1.00 80.43 588 PHE B O 1
ATOM 3567 N N . ILE A 1 589 ? 211.950 184.027 144.492 1.00 85.46 589 ILE B N 1
ATOM 3568 C CA . ILE A 1 589 ? 212.291 183.433 145.780 1.00 73.97 589 ILE B CA 1
ATOM 3569 C C . ILE A 1 589 ? 213.800 183.436 145.982 1.00 78.96 589 ILE B C 1
ATOM 3570 O O . ILE A 1 589 ? 214.293 183.682 147.089 1.00 85.88 589 ILE B O 1
ATOM 3575 N N . GLN A 1 590 ? 214.560 183.180 144.913 1.00 102.06 590 GLN B N 1
ATOM 3576 C CA . GLN A 1 590 ? 216.017 183.162 145.033 1.00 107.43 590 GLN B CA 1
ATOM 3577 C C . GLN A 1 590 ? 216.594 184.510 145.443 1.00 105.82 590 GLN B C 1
ATOM 3578 O O . GLN A 1 590 ? 217.721 184.559 145.947 1.00 104.30 590 GLN B O 1
ATOM 3584 N N . GLU A 1 591 ? 215.857 185.601 145.247 1.00 101.57 591 GLU B N 1
ATOM 3585 C CA . GLU A 1 591 ? 216.347 186.933 145.577 1.00 96.85 591 GLU B CA 1
ATOM 3586 C C . GLU A 1 591 ? 216.042 187.351 147.008 1.00 98.16 591 GLU B C 1
ATOM 3587 O O . GLU A 1 591 ? 216.442 188.447 147.412 1.00 103.99 591 GLU B O 1
ATOM 3593 N N . MET A 1 592 ? 215.346 186.520 147.775 1.00 87.30 592 MET B N 1
ATOM 3594 C CA . MET A 1 592 ? 215.025 186.864 149.150 1.00 88.86 592 MET B CA 1
ATOM 3595 C C . MET A 1 592 ? 216.235 186.647 150.054 1.00 94.86 592 MET B C 1
ATOM 3596 O O . MET A 1 592 ? 217.269 186.120 149.638 1.00 99.97 592 MET B O 1
ATOM 3601 N N . GLU A 1 593 ? 216.095 187.075 151.312 1.00 97.74 593 GLU B N 1
ATOM 3602 C CA . GLU A 1 593 ? 217.210 186.988 152.251 1.00 97.47 593 GLU B CA 1
ATOM 3603 C C . GLU A 1 593 ? 217.608 185.544 152.522 1.00 97.77 593 GLU B C 1
ATOM 3604 O O . GLU A 1 593 ? 218.800 185.218 152.562 1.00 101.12 593 GLU B O 1
ATOM 3610 N N . HIS A 1 594 ? 216.629 184.662 152.717 1.00 92.78 594 HIS B N 1
ATOM 3611 C CA . HIS A 1 594 ? 216.908 183.279 153.078 1.00 94.97 594 HIS B CA 1
ATOM 3612 C C . HIS A 1 594 ? 216.161 182.306 152.175 1.00 95.40 594 HIS B C 1
ATOM 3613 O O . HIS A 1 594 ? 215.891 181.170 152.572 1.00 99.88 594 HIS B O 1
ATOM 3620 N N . GLY A 1 595 ? 215.831 182.731 150.960 1.00 73.12 595 GLY B N 1
ATOM 3621 C CA . GLY A 1 595 ? 215.090 181.861 150.066 1.00 77.89 595 GLY B CA 1
ATOM 3622 C C . GLY A 1 595 ? 213.730 181.510 150.623 1.00 78.16 595 GLY B C 1
ATOM 3623 O O . GLY A 1 595 ? 212.985 182.374 151.100 1.00 81.66 595 GLY B O 1
ATOM 3624 N N . ILE A 1 596 ? 213.397 180.219 150.575 1.00 68.29 596 ILE B N 1
ATOM 3625 C CA . ILE A 1 596 ? 212.097 179.751 151.031 1.00 71.79 596 ILE B CA 1
ATOM 3626 C C . ILE A 1 596 ? 211.919 179.867 152.537 1.00 77.18 596 ILE B C 1
ATOM 3627 O O . ILE A 1 596 ? 210.833 179.578 153.046 1.00 87.44 596 ILE B O 1
ATOM 3632 N N . TYR A 1 597 ? 212.954 180.271 153.266 1.00 71.97 597 TYR B N 1
ATOM 3633 C CA . TYR A 1 597 ? 212.854 180.475 154.704 1.00 72.75 597 TYR B CA 1
ATOM 3634 C C . TYR A 1 597 ? 212.638 181.933 155.082 1.00 77.14 597 TYR B C 1
ATOM 3635 O O . TYR A 1 597 ? 212.672 182.260 156.272 1.00 74.26 597 TYR B O 1
ATOM 3644 N N . THR A 1 598 ? 212.420 182.810 154.107 1.00 81.82 598 THR B N 1
ATOM 3645 C CA . THR A 1 598 ? 212.207 184.219 154.400 1.00 78.37 598 THR B CA 1
ATOM 3646 C C . THR A 1 598 ? 210.795 184.453 154.918 1.00 81.31 598 THR B C 1
ATOM 3647 O O . THR A 1 598 ? 209.831 183.848 154.441 1.00 88.07 598 THR B O 1
ATOM 3651 N N . ASP A 1 599 ? 210.675 185.342 155.900 1.00 85.71 599 ASP B N 1
ATOM 3652 C CA . ASP A 1 599 ? 209.369 185.687 156.445 1.00 85.50 599 ASP B CA 1
ATOM 3653 C C . ASP A 1 599 ? 208.651 186.652 155.510 1.00 89.36 599 ASP B C 1
ATOM 3654 O O . ASP A 1 599 ? 209.266 187.563 154.949 1.00 88.92 599 ASP B O 1
ATOM 3659 N N . VAL A 1 600 ? 207.339 186.453 155.347 1.00 73.95 600 VAL B N 1
ATOM 3660 C CA . VAL A 1 600 ? 206.553 187.290 154.444 1.00 61.16 600 VAL B CA 1
ATOM 3661 C C . VAL A 1 600 ? 205.794 188.393 155.163 1.00 70.33 600 VAL B C 1
ATOM 3662 O O . VAL A 1 600 ? 205.211 189.263 154.499 1.00 78.90 600 VAL B O 1
ATOM 3666 N N . GLY A 1 601 ? 205.776 188.390 156.491 1.00 71.34 601 GLY B N 1
ATOM 3667 C CA . GLY A 1 601 ? 205.083 189.410 157.245 1.00 66.60 601 GLY B CA 1
ATOM 3668 C C . GLY A 1 601 ? 203.593 189.148 157.342 1.00 72.42 601 GLY B C 1
ATOM 3669 O O . GLY A 1 601 ? 203.035 188.249 156.712 1.00 78.59 601 GLY B O 1
ATOM 3670 N N . GLU A 1 602 ? 202.938 189.961 158.167 1.00 83.24 602 GLU B N 1
ATOM 3671 C CA . GLU A 1 602 ? 201.504 189.823 158.375 1.00 80.27 602 GLU B CA 1
ATOM 3672 C C . GLU A 1 602 ? 200.747 190.098 157.081 1.00 81.46 602 GLU B C 1
ATOM 3673 O O . GLU A 1 602 ? 201.013 191.080 156.385 1.00 89.63 602 GLU B O 1
ATOM 3679 N N . LYS A 1 603 ? 199.802 189.217 156.762 1.00 78.48 603 LYS B N 1
ATOM 3680 C CA . LYS A 1 603 ? 198.987 189.280 155.551 1.00 82.74 603 LYS B CA 1
ATOM 3681 C C . LYS A 1 603 ? 199.819 189.279 154.276 1.00 83.93 603 LYS B C 1
ATOM 3682 O O . LYS A 1 603 ? 199.316 189.669 153.216 1.00 84.30 603 LYS B O 1
ATOM 3688 N N . GLY A 1 604 ? 201.076 188.846 154.342 1.00 76.25 604 GLY B N 1
ATOM 3689 C CA . GLY A 1 604 ? 201.940 188.928 153.184 1.00 73.80 604 GLY B CA 1
ATOM 3690 C C . GLY A 1 604 ? 202.220 190.336 152.721 1.00 74.21 604 GLY B C 1
ATOM 3691 O O . GLY A 1 604 ? 202.366 190.566 151.520 1.00 77.23 604 GLY B O 1
ATOM 3692 N N . SER A 1 605 ? 202.302 191.292 153.647 1.00 71.76 605 SER B N 1
ATOM 3693 C CA . SER A 1 605 ? 202.466 192.694 153.284 1.00 76.61 605 SER B CA 1
ATOM 3694 C C . SER A 1 605 ? 203.875 193.032 152.818 1.00 83.77 605 SER B C 1
ATOM 3695 O O . SER A 1 605 ? 204.080 194.124 152.280 1.00 89.08 605 SER B O 1
ATOM 3698 N N . GLN A 1 606 ? 204.846 192.140 153.008 1.00 75.16 606 GLN B N 1
ATOM 3699 C CA . GLN A 1 606 ? 206.210 192.376 152.562 1.00 68.44 606 GLN B CA 1
ATOM 3700 C C . GLN A 1 606 ? 206.475 191.819 151.170 1.00 70.09 606 GLN B C 1
ATOM 3701 O O . GLN A 1 606 ? 207.626 191.510 150.844 1.00 72.45 606 GLN B O 1
ATOM 3707 N N . LEU A 1 607 ? 205.438 191.679 150.350 1.00 56.65 607 LEU B N 1
ATOM 3708 C CA . LEU A 1 607 ? 205.553 191.138 149.006 1.00 56.56 607 LEU B CA 1
ATOM 3709 C C . LEU A 1 607 ? 204.810 192.027 148.021 1.00 57.73 607 LEU B C 1
ATOM 3710 O O . LEU A 1 607 ? 203.891 192.763 148.393 1.00 59.49 607 LEU B O 1
ATOM 3715 N N . ALA A 1 608 ? 205.216 191.956 146.758 1.00 50.81 608 ALA B N 1
ATOM 3716 C CA . ALA A 1 608 ? 204.423 192.553 145.699 1.00 51.25 608 ALA B CA 1
ATOM 3717 C C . ALA A 1 608 ? 203.147 191.743 145.493 1.00 66.23 608 ALA B C 1
ATOM 3718 O O . ALA A 1 608 ? 203.044 190.585 145.903 1.00 80.74 608 ALA B O 1
ATOM 3720 N N . ALA A 1 609 ? 202.157 192.371 144.856 1.00 62.86 609 ALA B N 1
ATOM 3721 C CA . ALA A 1 609 ? 200.883 191.693 144.631 1.00 63.73 609 ALA B CA 1
ATOM 3722 C C . ALA A 1 609 ? 201.052 190.470 143.739 1.00 67.82 609 ALA B C 1
ATOM 3723 O O . ALA A 1 609 ? 200.465 189.413 144.005 1.00 75.01 609 ALA B O 1
ATOM 3725 N N . GLY A 1 610 ? 201.849 190.592 142.678 1.00 62.34 610 GLY B N 1
ATOM 3726 C CA . GLY A 1 610 ? 202.068 189.458 141.797 1.00 62.12 610 GLY B CA 1
ATOM 3727 C C . GLY A 1 610 ? 202.787 188.314 142.485 1.00 68.04 610 GLY B C 1
ATOM 3728 O O . GLY A 1 610 ? 202.470 187.144 142.257 1.00 80.35 610 GLY B O 1
ATOM 3729 N N . GLN A 1 611 ? 203.767 188.634 143.331 1.00 56.28 611 GLN B N 1
ATOM 3730 C CA . GLN A 1 611 ? 204.472 187.599 144.080 1.00 60.75 611 GLN B CA 1
ATOM 3731 C C . GLN A 1 611 ? 203.534 186.880 145.041 1.00 59.91 611 GLN B C 1
ATOM 3732 O O . GLN A 1 611 ? 203.578 185.650 145.165 1.00 74.19 611 GLN B O 1
ATOM 3738 N N . LYS A 1 612 ? 202.676 187.634 145.727 1.00 46.11 612 LYS B N 1
ATOM 3739 C CA . LYS A 1 612 ? 201.699 187.025 146.620 1.00 53.56 612 LYS B CA 1
ATOM 3740 C C . LYS A 1 612 ? 200.746 186.119 145.852 1.00 63.12 612 LYS B C 1
ATOM 3741 O O . LYS A 1 612 ? 200.405 185.023 146.313 1.00 70.11 612 LYS B O 1
ATOM 3747 N N . GLN A 1 613 ? 200.314 186.555 144.669 1.00 60.06 613 GLN B N 1
ATOM 3748 C CA . GLN A 1 613 ? 199.400 185.738 143.881 1.00 54.38 613 GLN B CA 1
ATOM 3749 C C . GLN A 1 613 ? 200.084 184.473 143.370 1.00 62.61 613 GLN B C 1
ATOM 3750 O O . GLN A 1 613 ? 199.466 183.403 143.318 1.00 79.59 613 GLN B O 1
ATOM 3756 N N . ARG A 1 614 ? 201.360 184.573 142.995 1.00 50.65 614 ARG B N 1
ATOM 3757 C CA . ARG A 1 614 ? 202.099 183.387 142.575 1.00 45.77 614 ARG B CA 1
ATOM 3758 C C . ARG A 1 614 ? 202.263 182.404 143.726 1.00 53.60 614 ARG B C 1
ATOM 3759 O O . ARG A 1 614 ? 202.154 181.187 143.533 1.00 62.61 614 ARG B O 1
ATOM 3767 N N . LEU A 1 615 ? 202.538 182.909 144.931 1.00 40.42 615 LEU B N 1
ATOM 3768 C CA . LEU A 1 615 ? 202.598 182.023 146.089 1.00 36.62 615 LEU B CA 1
ATOM 3769 C C . LEU A 1 615 ? 201.251 181.368 146.361 1.00 43.24 615 LEU B C 1
ATOM 3770 O O . LEU A 1 615 ? 201.199 180.192 146.736 1.00 55.04 615 LEU B O 1
ATOM 3775 N N . ALA A 1 616 ? 200.154 182.106 146.179 1.00 40.54 616 ALA B N 1
ATOM 3776 C CA . ALA A 1 616 ? 198.834 181.505 146.335 1.00 40.55 616 ALA B CA 1
ATOM 3777 C C . ALA A 1 616 ? 198.589 180.406 145.309 1.00 41.03 616 ALA B C 1
ATOM 3778 O O . ALA A 1 616 ? 197.984 179.380 145.637 1.00 49.94 616 ALA B O 1
ATOM 3780 N N . ILE A 1 617 ? 199.035 180.606 144.068 1.00 45.91 617 ILE B N 1
ATOM 3781 C CA . ILE A 1 617 ? 198.889 179.569 143.047 1.00 43.31 617 ILE B CA 1
ATOM 3782 C C . ILE A 1 617 ? 199.713 178.338 143.412 1.00 54.17 617 ILE B C 1
ATOM 3783 O O . ILE A 1 617 ? 199.260 177.198 143.256 1.00 62.70 617 ILE B O 1
ATOM 3788 N N . ALA A 1 618 ? 200.943 178.551 143.886 1.00 58.49 618 ALA B N 1
ATOM 3789 C CA . ALA A 1 618 ? 201.794 177.429 144.271 1.00 51.29 618 ALA B CA 1
ATOM 3790 C C . ALA A 1 618 ? 201.203 176.661 145.446 1.00 47.48 618 ALA B C 1
ATOM 3791 O O . ALA A 1 618 ? 201.307 175.429 145.512 1.00 51.14 618 ALA B O 1
ATOM 3793 N N . ARG A 1 619 ? 200.587 177.375 146.391 1.00 48.37 619 ARG B N 1
ATOM 3794 C CA . ARG A 1 619 ? 199.941 176.719 147.523 1.00 43.81 619 ARG B CA 1
ATOM 3795 C C . ARG A 1 619 ? 198.862 175.748 147.067 1.00 57.50 619 ARG B C 1
ATOM 3796 O O . ARG A 1 619 ? 198.619 174.734 147.729 1.00 66.26 619 ARG B O 1
ATOM 3804 N N . ALA A 1 620 ? 198.210 176.036 145.941 1.00 51.72 620 ALA B N 1
ATOM 3805 C CA . ALA A 1 620 ? 197.195 175.131 145.416 1.00 47.74 620 ALA B CA 1
ATOM 3806 C C . ALA A 1 620 ? 197.820 174.029 144.571 1.00 51.63 620 ALA B C 1
ATOM 3807 O O . ALA A 1 620 ? 197.354 172.886 144.585 1.00 65.18 620 ALA B O 1
ATOM 3809 N N . LEU A 1 621 ? 198.878 174.355 143.827 1.00 57.27 621 LEU B N 1
ATOM 3810 C CA . LEU A 1 621 ? 199.480 173.367 142.935 1.00 60.94 621 LEU B CA 1
ATOM 3811 C C . LEU A 1 621 ? 200.274 172.312 143.694 1.00 66.14 621 LEU B C 1
ATOM 3812 O O . LEU A 1 621 ? 200.498 171.217 143.168 1.00 71.15 621 LEU B O 1
ATOM 3817 N N . VAL A 1 622 ? 200.712 172.616 144.917 1.00 64.14 622 VAL B N 1
ATOM 3818 C CA . VAL A 1 622 ? 201.508 171.654 145.672 1.00 62.08 622 VAL B CA 1
ATOM 3819 C C . VAL A 1 622 ? 200.697 170.434 146.092 1.00 64.41 622 VAL B C 1
ATOM 3820 O O . VAL A 1 622 ? 201.274 169.398 146.435 1.00 69.09 622 VAL B O 1
ATOM 3824 N N . ARG A 1 623 ? 199.368 170.523 146.069 1.00 63.56 623 ARG B N 1
ATOM 3825 C CA . ARG A 1 623 ? 198.526 169.451 146.587 1.00 63.24 623 ARG B CA 1
ATOM 3826 C C . ARG A 1 623 ? 198.144 168.411 145.542 1.00 72.41 623 ARG B C 1
ATOM 3827 O O . ARG A 1 623 ? 197.625 167.354 145.917 1.00 75.22 623 ARG B O 1
ATOM 3835 N N . ASP A 1 624 ? 198.382 168.677 144.261 1.00 82.81 624 ASP B N 1
ATOM 3836 C CA . ASP A 1 624 ? 197.915 167.828 143.170 1.00 84.82 624 ASP B CA 1
ATOM 3837 C C . ASP A 1 624 ? 196.409 167.565 143.272 1.00 88.47 624 ASP B C 1
ATOM 3838 O O . ASP A 1 624 ? 195.986 166.427 143.494 1.00 88.45 624 ASP B O 1
ATOM 3843 N N . PRO A 1 625 ? 195.579 168.595 143.120 1.00 71.65 625 PRO B N 1
ATOM 3844 C CA . PRO A 1 625 ? 194.139 168.410 143.313 1.00 62.39 625 PRO B CA 1
ATOM 3845 C C . PRO A 1 625 ? 193.479 167.746 142.115 1.00 64.51 625 PRO B C 1
ATOM 3846 O O . PRO A 1 625 ? 193.944 167.849 140.978 1.00 73.24 625 PRO B O 1
ATOM 3850 N N . ARG A 1 626 ? 192.374 167.051 142.390 1.00 73.05 626 ARG B N 1
ATOM 3851 C CA . ARG A 1 626 ? 191.548 166.511 141.317 1.00 72.58 626 ARG B CA 1
ATOM 3852 C C . ARG A 1 626 ? 190.714 167.602 140.660 1.00 73.51 626 ARG B C 1
ATOM 3853 O O . ARG A 1 626 ? 190.544 167.608 139.436 1.00 83.04 626 ARG B O 1
ATOM 3861 N N . VAL A 1 627 ? 190.186 168.529 141.456 1.00 57.83 627 VAL B N 1
ATOM 3862 C CA . VAL A 1 627 ? 189.382 169.642 140.967 1.00 54.77 627 VAL B CA 1
ATOM 3863 C C . VAL A 1 627 ? 190.067 170.933 141.386 1.00 55.56 627 VAL B C 1
ATOM 3864 O O . VAL A 1 627 ? 190.349 171.134 142.573 1.00 72.92 627 VAL B O 1
ATOM 3868 N N . LEU A 1 628 ? 190.329 171.806 140.419 1.00 43.10 628 LEU B N 1
ATOM 3869 C CA . LEU A 1 628 ? 191.015 173.067 140.659 1.00 37.10 628 LEU B CA 1
ATOM 3870 C C . LEU A 1 628 ? 190.099 174.218 140.273 1.00 49.07 628 LEU B C 1
ATOM 3871 O O . LEU A 1 628 ? 189.514 174.212 139.186 1.00 58.35 628 LEU B O 1
ATOM 3876 N N . ILE A 1 629 ? 189.976 175.198 141.163 1.00 55.16 629 ILE B N 1
ATOM 3877 C CA . ILE A 1 629 ? 189.135 176.371 140.947 1.00 56.93 629 ILE B CA 1
ATOM 3878 C C . ILE A 1 629 ? 190.034 177.597 140.929 1.00 59.93 629 ILE B C 1
ATOM 3879 O O . ILE A 1 629 ? 190.776 177.845 141.887 1.00 64.93 629 ILE B O 1
ATOM 3884 N N . LEU A 1 630 ? 189.969 178.364 139.849 1.00 67.05 630 LEU B N 1
ATOM 3885 C CA . LEU A 1 630 ? 190.772 179.573 139.686 1.00 69.54 630 LEU B CA 1
ATOM 3886 C C . LEU A 1 630 ? 189.825 180.768 139.697 1.00 74.84 630 LEU B C 1
ATOM 3887 O O . LEU A 1 630 ? 189.203 181.096 138.686 1.00 84.19 630 LEU B O 1
ATOM 3892 N N . ASP A 1 631 ? 189.721 181.423 140.852 1.00 76.42 631 ASP B N 1
ATOM 3893 C CA . ASP A 1 631 ? 188.844 182.582 141.007 1.00 79.21 631 ASP B CA 1
ATOM 3894 C C . ASP A 1 631 ? 189.635 183.835 140.646 1.00 77.65 631 ASP B C 1
ATOM 3895 O O . ASP A 1 631 ? 190.101 184.590 141.503 1.00 82.90 631 ASP B O 1
ATOM 3900 N N . GLN A 1 632 ? 189.778 184.055 139.338 1.00 81.92 632 GLN B N 1
ATOM 3901 C CA . GLN A 1 632 ? 190.522 185.195 138.801 1.00 85.22 632 GLN B CA 1
ATOM 3902 C C . GLN A 1 632 ? 191.950 185.218 139.338 1.00 92.09 632 GLN B C 1
ATOM 3903 O O . GLN A 1 632 ? 192.434 186.234 139.838 1.00 93.97 632 GLN B O 1
ATOM 3909 N N . ALA A 1 633 ? 192.629 184.074 139.233 1.00 94.32 633 ALA B N 1
ATOM 3910 C CA . ALA A 1 633 ? 193.950 183.903 139.822 1.00 90.44 633 ALA B CA 1
ATOM 3911 C C . ALA A 1 633 ? 195.040 184.681 139.100 1.00 90.23 633 ALA B C 1
ATOM 3912 O O . ALA A 1 633 ? 196.164 184.740 139.605 1.00 94.72 633 ALA B O 1
ATOM 3914 N N . THR A 1 634 ? 194.757 185.258 137.934 1.00 91.82 634 THR B N 1
ATOM 3915 C CA . THR A 1 634 ? 195.753 186.020 137.192 1.00 94.87 634 THR B CA 1
ATOM 3916 C C . THR A 1 634 ? 195.409 187.501 137.100 1.00 89.36 634 THR B C 1
ATOM 3917 O O . THR A 1 634 ? 195.800 188.157 136.130 1.00 90.69 634 THR B O 1
ATOM 3921 N N . SER A 1 635 ? 194.683 188.041 138.081 1.00 80.01 635 SER B N 1
ATOM 3922 C CA . SER A 1 635 ? 194.308 189.449 138.033 1.00 81.11 635 SER B CA 1
ATOM 3923 C C . SER A 1 635 ? 195.517 190.368 138.125 1.00 82.08 635 SER B C 1
ATOM 3924 O O . SER A 1 635 ? 195.607 191.351 137.382 1.00 88.20 635 SER B O 1
ATOM 3927 N N . ALA A 1 636 ? 196.456 190.069 139.023 1.00 76.90 636 ALA B N 1
ATOM 3928 C CA . ALA A 1 636 ? 197.604 190.934 139.258 1.00 77.95 636 ALA B CA 1
ATOM 3929 C C . ALA A 1 636 ? 198.839 190.537 138.462 1.00 79.02 636 ALA B C 1
ATOM 3930 O O . ALA A 1 636 ? 199.830 191.273 138.485 1.00 78.47 636 ALA B O 1
ATOM 3932 N N . LEU A 1 637 ? 198.808 189.406 137.764 1.00 71.28 637 LEU B N 1
ATOM 3933 C CA . LEU A 1 637 ? 199.973 188.962 137.011 1.00 69.08 637 LEU B CA 1
ATOM 3934 C C . LEU A 1 637 ? 200.175 189.827 135.775 1.00 75.09 637 LEU B C 1
ATOM 3935 O O . LEU A 1 637 ? 199.214 190.298 135.162 1.00 76.30 637 LEU B O 1
ATOM 3940 N N . ASP A 1 638 ? 201.437 190.035 135.410 1.00 89.38 638 ASP B N 1
ATOM 3941 C CA . ASP A 1 638 ? 201.746 190.836 134.238 1.00 88.23 638 ASP B CA 1
ATOM 3942 C C . ASP A 1 638 ? 201.421 190.069 132.959 1.00 89.43 638 ASP B C 1
ATOM 3943 O O . ASP A 1 638 ? 201.032 188.898 132.983 1.00 90.79 638 ASP B O 1
ATOM 3948 N N . VAL A 1 639 ? 201.588 190.756 131.829 1.00 99.42 639 VAL B N 1
ATOM 3949 C CA . VAL A 1 639 ? 201.230 190.175 130.538 1.00 101.00 639 VAL B CA 1
ATOM 3950 C C . VAL A 1 639 ? 202.090 188.954 130.236 1.00 99.89 639 VAL B C 1
ATOM 3951 O O . VAL A 1 639 ? 201.584 187.917 129.791 1.00 101.15 639 VAL B O 1
ATOM 3955 N N . GLN A 1 640 ? 203.400 189.055 130.470 1.00 107.64 640 GLN B N 1
ATOM 3956 C CA . GLN A 1 640 ? 204.307 187.973 130.102 1.00 108.76 640 GLN B CA 1
ATOM 3957 C C . GLN A 1 640 ? 204.030 186.712 130.911 1.00 109.28 640 GLN B C 1
ATOM 3958 O O . GLN A 1 640 ? 203.989 185.606 130.361 1.00 109.64 640 GLN B O 1
ATOM 3964 N N . CYS A 1 641 ? 203.839 186.858 132.224 1.00 106.86 641 CYS B N 1
ATOM 3965 C CA . CYS A 1 641 ? 203.658 185.689 133.079 1.00 104.32 641 CYS B CA 1
ATOM 3966 C C . CYS A 1 641 ? 202.311 185.020 132.848 1.00 107.49 641 CYS B C 1
ATOM 3967 O O . CYS A 1 641 ? 202.191 183.801 133.015 1.00 108.15 641 CYS B O 1
ATOM 3970 N N . GLU A 1 642 ? 201.290 185.792 132.471 1.00 115.79 642 GLU B N 1
ATOM 3971 C CA . GLU A 1 642 ? 199.975 185.207 132.231 1.00 114.63 642 GLU B CA 1
ATOM 3972 C C . GLU A 1 642 ? 199.999 184.246 131.051 1.00 116.13 642 GLU B C 1
ATOM 3973 O O . GLU A 1 642 ? 199.283 183.239 131.058 1.00 113.01 642 GLU B O 1
ATOM 3979 N N . GLN A 1 643 ? 200.808 184.540 130.030 1.00 124.28 643 GLN B N 1
ATOM 3980 C CA . GLN A 1 643 ? 200.915 183.643 128.884 1.00 121.77 643 GLN B CA 1
ATOM 3981 C C . GLN A 1 643 ? 201.493 182.294 129.291 1.00 119.39 643 GLN B C 1
ATOM 3982 O O . GLN A 1 643 ? 201.036 181.246 128.821 1.00 120.17 643 GLN B O 1
ATOM 3988 N N . ALA A 1 644 ? 202.495 182.301 130.162 1.00 104.83 644 ALA B N 1
ATOM 3989 C CA . ALA A 1 644 ? 203.195 181.088 130.572 1.00 105.87 644 ALA B CA 1
ATOM 3990 C C . ALA A 1 644 ? 202.428 180.263 131.590 1.00 111.01 644 ALA B C 1
ATOM 3991 O O . ALA A 1 644 ? 203.027 179.354 132.174 1.00 110.87 644 ALA B O 1
ATOM 3993 N N . LEU A 1 645 ? 201.144 180.524 131.837 1.00 113.05 645 LEU B N 1
ATOM 3994 C CA . LEU A 1 645 ? 200.385 179.766 132.819 1.00 108.60 645 LEU B CA 1
ATOM 3995 C C . LEU A 1 645 ? 199.035 179.281 132.310 1.00 105.76 645 LEU B C 1
ATOM 3996 O O . LEU A 1 645 ? 198.266 178.719 133.096 1.00 106.92 645 LEU B O 1
ATOM 4001 N N . GLN A 1 646 ? 198.724 179.473 131.027 1.00 116.39 646 GLN B N 1
ATOM 4002 C CA . GLN A 1 646 ? 197.443 179.030 130.491 1.00 114.01 646 GLN B CA 1
ATOM 4003 C C . GLN A 1 646 ? 197.342 177.516 130.367 1.00 116.75 646 GLN B C 1
ATOM 4004 O O . GLN A 1 646 ? 196.249 177.008 130.095 1.00 118.22 646 GLN B O 1
ATOM 4010 N N . ASP A 1 647 ? 198.440 176.789 130.553 1.00 116.73 647 ASP B N 1
ATOM 4011 C CA . ASP A 1 647 ? 198.438 175.328 130.490 1.00 116.97 647 ASP B CA 1
ATOM 4012 C C . ASP A 1 647 ? 197.945 174.676 131.779 1.00 118.33 647 ASP B C 1
ATOM 4013 O O . ASP A 1 647 ? 198.656 173.878 132.393 1.00 118.02 647 ASP B O 1
ATOM 4018 N N . TRP A 1 648 ? 196.721 174.999 132.201 1.00 108.75 648 TRP B N 1
ATOM 4019 C CA . TRP A 1 648 ? 196.216 174.492 133.472 1.00 108.27 648 TRP B CA 1
ATOM 4020 C C . TRP A 1 648 ? 195.991 172.987 133.440 1.00 111.44 648 TRP B C 1
ATOM 4021 O O . TRP A 1 648 ? 196.138 172.317 134.469 1.00 112.57 648 TRP B O 1
ATOM 4032 N N . ASN A 1 649 ? 195.642 172.436 132.283 1.00 121.69 649 ASN B N 1
ATOM 4033 C CA . ASN A 1 649 ? 195.283 171.027 132.162 1.00 123.02 649 ASN B CA 1
ATOM 4034 C C . ASN A 1 649 ? 196.135 170.339 131.109 1.00 120.96 649 ASN B C 1
ATOM 4035 O O . ASN A 1 649 ? 195.624 169.642 130.227 1.00 122.44 649 ASN B O 1
ATOM 4040 N N . SER A 1 650 ? 197.454 170.536 131.180 1.00 125.45 650 SER B N 1
ATOM 4041 C CA . SER A 1 650 ? 198.352 169.906 130.217 1.00 126.12 650 SER B CA 1
ATOM 4042 C C . SER A 1 650 ? 198.287 168.386 130.294 1.00 127.59 650 SER B C 1
ATOM 4043 O O . SER A 1 650 ? 198.327 167.712 129.258 1.00 129.33 650 SER B O 1
ATOM 4046 N N . ARG A 1 651 ? 198.187 167.827 131.500 1.00 115.58 651 ARG B N 1
ATOM 4047 C CA . ARG A 1 651 ? 198.111 166.380 131.648 1.00 116.03 651 ARG B CA 1
ATOM 4048 C C . ARG A 1 651 ? 196.725 165.822 131.352 1.00 116.79 651 ARG B C 1
ATOM 4049 O O . ARG A 1 651 ? 196.594 164.609 131.161 1.00 118.76 651 ARG B O 1
ATOM 4057 N N . GLY A 1 652 ? 195.698 166.668 131.307 1.00 110.17 652 GLY B N 1
ATOM 4058 C CA . GLY A 1 652 ? 194.367 166.201 130.974 1.00 112.43 652 GLY B CA 1
ATOM 4059 C C . GLY A 1 652 ? 193.717 165.322 132.015 1.00 112.61 652 GLY B C 1
ATOM 4060 O O . GLY A 1 652 ? 192.826 164.538 131.680 1.00 115.72 652 GLY B O 1
ATOM 4061 N N . ASP A 1 653 ? 194.137 165.428 133.275 1.00 106.45 653 ASP B N 1
ATOM 4062 C CA . ASP A 1 653 ? 193.597 164.602 134.345 1.00 105.87 653 ASP B CA 1
ATOM 4063 C C . ASP A 1 653 ? 192.810 165.386 135.384 1.00 106.21 653 ASP B C 1
ATOM 4064 O O . ASP A 1 653 ? 192.130 164.771 136.212 1.00 107.45 653 ASP B O 1
ATOM 4069 N N . ARG A 1 654 ? 192.882 166.711 135.367 1.00 89.59 654 ARG B N 1
ATOM 4070 C CA . ARG A 1 654 ? 192.189 167.534 136.343 1.00 84.50 654 ARG B CA 1
ATOM 4071 C C . ARG A 1 654 ? 190.815 167.950 135.836 1.00 85.88 654 ARG B C 1
ATOM 4072 O O . ARG A 1 654 ? 190.477 167.788 134.661 1.00 91.30 654 ARG B O 1
ATOM 4080 N N . THR A 1 655 ? 190.023 168.495 136.751 1.00 74.71 655 THR B N 1
ATOM 4081 C CA . THR A 1 655 ? 188.827 169.249 136.415 1.00 72.92 655 THR B CA 1
ATOM 4082 C C . THR A 1 655 ? 189.072 170.702 136.798 1.00 74.99 655 THR B C 1
ATOM 4083 O O . THR A 1 655 ? 189.346 171.001 137.964 1.00 81.75 655 THR B O 1
ATOM 4087 N N . VAL A 1 656 ? 188.985 171.600 135.822 1.00 58.12 656 VAL B N 1
ATOM 4088 C CA . VAL A 1 656 ? 189.388 172.987 136.013 1.00 58.97 656 VAL B CA 1
ATOM 4089 C C . VAL A 1 656 ? 188.190 173.890 135.775 1.00 60.42 656 VAL B C 1
ATOM 4090 O O . VAL A 1 656 ? 187.511 173.773 134.750 1.00 66.33 656 VAL B O 1
ATOM 4094 N N . LEU A 1 657 ? 187.932 174.784 136.724 1.00 57.42 657 LEU B N 1
ATOM 4095 C CA . LEU A 1 657 ? 186.938 175.839 136.583 1.00 61.18 657 LEU B CA 1
ATOM 4096 C C . LEU A 1 657 ? 187.660 177.176 136.637 1.00 65.75 657 LEU B C 1
ATOM 4097 O O . LEU A 1 657 ? 188.381 177.454 137.601 1.00 70.47 657 LEU B O 1
ATOM 4102 N N . VAL A 1 658 ? 187.470 177.997 135.611 1.00 64.81 658 VAL B N 1
ATOM 4103 C CA . VAL A 1 658 ? 188.164 179.272 135.485 1.00 58.63 658 VAL B CA 1
ATOM 4104 C C . VAL A 1 658 ? 187.131 180.385 135.560 1.00 65.53 658 VAL B C 1
ATOM 4105 O O . VAL A 1 658 ? 186.192 180.427 134.756 1.00 72.83 658 VAL B O 1
ATOM 4109 N N . ILE A 1 659 ? 187.307 181.286 136.519 1.00 70.76 659 ILE B N 1
ATOM 4110 C CA . ILE A 1 659 ? 186.468 182.467 136.668 1.00 68.46 659 ILE B CA 1
ATOM 4111 C C . ILE A 1 659 ? 187.285 183.668 136.223 1.00 68.44 659 ILE B C 1
ATOM 4112 O O . ILE A 1 659 ? 188.394 183.887 136.722 1.00 78.47 659 ILE B O 1
ATOM 4117 N N . ALA A 1 660 ? 186.751 184.438 135.280 1.00 65.71 660 ALA B N 1
ATOM 4118 C CA . ALA A 1 660 ? 187.511 185.546 134.728 1.00 69.47 660 ALA B CA 1
ATOM 4119 C C . ALA A 1 660 ? 186.575 186.603 134.165 1.00 75.72 660 ALA B C 1
ATOM 4120 O O . ALA A 1 660 ? 185.426 186.321 133.816 1.00 75.71 660 ALA B O 1
ATOM 4122 N N . HIS A 1 661 ? 187.091 187.828 134.085 1.00 90.14 661 HIS B N 1
ATOM 4123 C CA . HIS A 1 661 ? 186.449 188.932 133.388 1.00 92.93 661 HIS B CA 1
ATOM 4124 C C . HIS A 1 661 ? 187.052 189.171 132.013 1.00 96.26 661 HIS B C 1
ATOM 4125 O O . HIS A 1 661 ? 186.352 189.618 131.099 1.00 95.57 661 HIS B O 1
ATOM 4132 N N . ARG A 1 662 ? 188.339 188.873 131.852 1.00 121.52 662 ARG B N 1
ATOM 4133 C CA . ARG A 1 662 ? 189.037 189.114 130.596 1.00 124.59 662 ARG B CA 1
ATOM 4134 C C . ARG A 1 662 ? 188.632 188.074 129.559 1.00 127.08 662 ARG B C 1
ATOM 4135 O O . ARG A 1 662 ? 188.671 186.869 129.827 1.00 122.70 662 ARG B O 1
ATOM 4143 N N . LEU A 1 663 ? 188.249 188.543 128.371 1.00 138.86 663 LEU B N 1
ATOM 4144 C CA . LEU A 1 663 ? 187.840 187.656 127.289 1.00 136.10 663 LEU B CA 1
ATOM 4145 C C . LEU A 1 663 ? 189.021 186.980 126.605 1.00 134.96 663 LEU B C 1
ATOM 4146 O O . LEU A 1 663 ? 188.807 186.140 125.725 1.00 131.58 663 LEU B O 1
ATOM 4151 N N . GLN A 1 664 ? 190.253 187.343 126.963 1.00 148.93 664 GLN B N 1
ATOM 4152 C CA . GLN A 1 664 ? 191.418 186.735 126.330 1.00 150.57 664 GLN B CA 1
ATOM 4153 C C . GLN A 1 664 ? 191.628 185.304 126.810 1.00 151.29 664 GLN B C 1
ATOM 4154 O O . GLN A 1 664 ? 191.886 184.400 126.006 1.00 151.27 664 GLN B O 1
ATOM 4160 N N . THR A 1 665 ? 191.522 185.078 128.122 1.00 136.74 665 THR B N 1
ATOM 4161 C CA . THR A 1 665 ? 191.856 183.768 128.674 1.00 135.93 665 THR B CA 1
ATOM 4162 C C . THR A 1 665 ? 190.749 182.745 128.447 1.00 135.69 665 THR B C 1
ATOM 4163 O O . THR A 1 665 ? 191.009 181.537 128.498 1.00 134.29 665 THR B O 1
ATOM 4167 N N . VAL A 1 666 ? 189.517 183.196 128.200 1.00 135.60 666 VAL B N 1
ATOM 4168 C CA . VAL A 1 666 ? 188.411 182.266 128.000 1.00 134.08 666 VAL B CA 1
ATOM 4169 C C . VAL A 1 666 ? 188.527 181.538 126.665 1.00 137.63 666 VAL B C 1
ATOM 4170 O O . VAL A 1 666 ? 187.879 180.503 126.465 1.00 139.11 666 VAL B O 1
ATOM 4174 N N . GLN A 1 667 ? 189.358 182.040 125.749 1.00 138.73 667 GLN B N 1
ATOM 4175 C CA . GLN A 1 667 ? 189.491 181.426 124.431 1.00 136.48 667 GLN B CA 1
ATOM 4176 C C . GLN A 1 667 ? 190.005 179.994 124.501 1.00 137.46 667 GLN B C 1
ATOM 4177 O O . GLN A 1 667 ? 189.746 179.210 123.583 1.00 135.24 667 GLN B O 1
ATOM 4183 N N . ARG A 1 668 ? 190.725 179.636 125.563 1.00 132.54 668 ARG B N 1
ATOM 4184 C CA . ARG A 1 668 ? 191.257 178.289 125.713 1.00 130.20 668 ARG B CA 1
ATOM 4185 C C . ARG A 1 668 ? 190.232 177.295 126.241 1.00 131.82 668 ARG B C 1
ATOM 4186 O O . ARG A 1 668 ? 190.521 176.094 126.276 1.00 133.88 668 ARG B O 1
ATOM 4194 N N . ALA A 1 669 ? 189.057 177.757 126.653 1.00 109.17 669 ALA B N 1
ATOM 4195 C CA . ALA A 1 669 ? 188.093 176.898 127.322 1.00 103.18 669 ALA B CA 1
ATOM 4196 C C . ALA A 1 669 ? 187.313 176.052 126.324 1.00 100.72 669 ALA B C 1
ATOM 4197 O O . ALA A 1 669 ? 187.133 176.426 125.162 1.00 107.72 669 ALA B O 1
ATOM 4199 N N . HIS A 1 670 ? 186.846 174.896 126.797 1.00 93.59 670 HIS B N 1
ATOM 4200 C CA . HIS A 1 670 ? 185.993 174.023 126.004 1.00 98.97 670 HIS B CA 1
ATOM 4201 C C . HIS A 1 670 ? 184.512 174.257 126.258 1.00 101.82 670 HIS B C 1
ATOM 4202 O O . HIS A 1 670 ? 183.697 174.018 125.360 1.00 104.34 670 HIS B O 1
ATOM 4209 N N . GLN A 1 671 ? 184.150 174.712 127.453 1.00 84.00 671 GLN B N 1
ATOM 4210 C CA . GLN A 1 671 ? 182.773 175.022 127.805 1.00 76.11 671 GLN B CA 1
ATOM 4211 C C . GLN A 1 671 ? 182.745 176.399 128.444 1.00 79.37 671 GLN B C 1
ATOM 4212 O O . GLN A 1 671 ? 183.531 176.677 129.354 1.00 88.78 671 GLN B O 1
ATOM 4218 N N . ILE A 1 672 ? 181.849 177.258 127.969 1.00 67.56 672 ILE B N 1
ATOM 4219 C CA . ILE A 1 672 ? 181.742 178.629 128.454 1.00 69.46 672 ILE B CA 1
ATOM 4220 C C . ILE A 1 672 ? 180.361 178.808 129.062 1.00 72.62 672 ILE B C 1
ATOM 4221 O O . ILE A 1 672 ? 179.347 178.538 128.406 1.00 75.17 672 ILE B O 1
ATOM 4226 N N . LEU A 1 673 ? 180.320 179.258 130.312 1.00 70.61 673 LEU B N 1
ATOM 4227 C CA . LEU A 1 673 ? 179.077 179.522 131.022 1.00 71.09 673 LEU B CA 1
ATOM 4228 C C . LEU A 1 673 ? 178.982 181.016 131.288 1.00 75.56 673 LEU B C 1
ATOM 4229 O O . LEU A 1 673 ? 179.917 181.611 131.835 1.00 78.66 673 LEU B O 1
ATOM 4234 N N . VAL A 1 674 ? 177.862 181.618 130.901 1.00 78.11 674 VAL B N 1
ATOM 4235 C CA . VAL A 1 674 ? 177.622 183.043 131.092 1.00 77.85 674 VAL B CA 1
ATOM 4236 C C . VAL A 1 674 ? 176.578 183.196 132.185 1.00 78.11 674 VAL B C 1
ATOM 4237 O O . VAL A 1 674 ? 175.460 182.680 132.064 1.00 84.19 674 VAL B O 1
ATOM 4241 N N . LEU A 1 675 ? 176.939 183.904 133.249 1.00 76.04 675 LEU B N 1
ATOM 4242 C CA . LEU A 1 675 ? 176.080 184.083 134.411 1.00 78.41 675 LEU B CA 1
ATOM 4243 C C . LEU A 1 675 ? 175.659 185.543 134.491 1.00 85.39 675 LEU B C 1
ATOM 4244 O O . LEU A 1 675 ? 176.510 186.436 134.552 1.00 92.56 675 LEU B O 1
ATOM 4249 N N . GLN A 1 676 ? 174.351 185.781 134.488 1.00 95.73 676 GLN B N 1
ATOM 4250 C CA . GLN A 1 676 ? 173.807 187.127 134.579 1.00 92.71 676 GLN B CA 1
ATOM 4251 C C . GLN A 1 676 ? 172.676 187.143 135.593 1.00 96.97 676 GLN B C 1
ATOM 4252 O O . GLN A 1 676 ? 171.792 186.284 135.556 1.00 101.31 676 GLN B O 1
ATOM 4258 N N . GLU A 1 677 ? 172.735 188.109 136.514 1.00 102.22 677 GLU B N 1
ATOM 4259 C CA . GLU A 1 677 ? 171.720 188.346 137.548 1.00 102.59 677 GLU B CA 1
ATOM 4260 C C . GLU A 1 677 ? 171.384 187.083 138.343 1.00 101.53 677 GLU B C 1
ATOM 4261 O O . GLU A 1 677 ? 170.360 187.025 139.031 1.00 103.36 677 GLU B O 1
ATOM 4267 N N . GLY A 1 678 ? 172.254 186.080 138.304 1.00 84.49 678 GLY B N 1
ATOM 4268 C CA . GLY A 1 678 ? 172.041 184.854 139.039 1.00 80.21 678 GLY B CA 1
ATOM 4269 C C . GLY A 1 678 ? 171.460 183.705 138.248 1.00 84.30 678 GLY B C 1
ATOM 4270 O O . GLY A 1 678 ? 171.121 182.679 138.846 1.00 89.17 678 GLY B O 1
ATOM 4271 N N . LYS A 1 679 ? 171.325 183.841 136.931 1.00 88.80 679 LYS B N 1
ATOM 4272 C CA . LYS A 1 679 ? 170.800 182.783 136.081 1.00 86.30 679 LYS B CA 1
ATOM 4273 C C . LYS A 1 679 ? 171.717 182.587 134.885 1.00 88.51 679 LYS B C 1
ATOM 4274 O O . LYS A 1 679 ? 172.247 183.556 134.334 1.00 95.53 679 LYS B O 1
ATOM 4280 N N . LEU A 1 680 ? 171.903 181.332 134.486 1.00 84.53 680 LEU B N 1
ATOM 4281 C CA . LEU A 1 680 ? 172.724 181.038 133.320 1.00 91.88 680 LEU B CA 1
ATOM 4282 C C . LEU A 1 680 ? 171.991 181.433 132.045 1.00 96.27 680 LEU B C 1
ATOM 4283 O O . LEU A 1 680 ? 170.838 181.046 131.834 1.00 96.89 680 LEU B O 1
ATOM 4288 N N . GLN A 1 681 ? 172.661 182.200 131.192 1.00 101.34 681 GLN B N 1
ATOM 4289 C CA . GLN A 1 681 ? 172.079 182.590 129.918 1.00 99.62 681 GLN B CA 1
ATOM 4290 C C . GLN A 1 681 ? 172.336 181.517 128.868 1.00 100.38 681 GLN B C 1
ATOM 4291 O O . GLN A 1 681 ? 173.263 180.710 128.985 1.00 100.47 681 GLN B O 1
ATOM 4297 N N . LYS A 1 682 ? 171.499 181.510 127.837 1.00 114.18 682 LYS B N 1
ATOM 4298 C CA . LYS A 1 682 ? 171.663 180.570 126.735 1.00 119.22 682 LYS B CA 1
ATOM 4299 C C . LYS A 1 682 ? 172.767 181.030 125.788 1.00 119.05 682 LYS B C 1
ATOM 4300 O O . LYS A 1 682 ? 172.629 182.045 125.105 1.00 116.68 682 LYS B O 1
ATOM 4306 N N . ARG B 2 95 ? 192.085 207.664 231.216 1.00 182.12 41 ARG D N 1
ATOM 4307 C CA . ARG B 2 95 ? 193.533 207.836 231.223 1.00 181.88 41 ARG D CA 1
ATOM 4308 C C . ARG B 2 95 ? 194.412 206.892 230.402 1.00 182.15 41 ARG D C 1
ATOM 4309 O O . ARG B 2 95 ? 194.021 206.449 229.323 1.00 182.15 41 ARG D O 1
ATOM 4317 N N . PHE B 2 96 ? 195.603 206.587 230.922 1.00 179.75 42 PHE D N 1
ATOM 4318 C CA . PHE B 2 96 ? 196.546 205.733 230.203 1.00 178.10 42 PHE D CA 1
ATOM 4319 C C . PHE B 2 96 ? 196.032 204.303 229.684 1.00 178.05 42 PHE D C 1
ATOM 4320 O O . PHE B 2 96 ? 196.278 203.772 228.596 1.00 176.90 42 PHE D O 1
ATOM 4328 N N . LYS B 2 97 ? 195.169 203.784 230.555 1.00 170.44 43 LYS D N 1
ATOM 4329 C CA . LYS B 2 97 ? 194.650 202.433 230.389 1.00 169.52 43 LYS D CA 1
ATOM 4330 C C . LYS B 2 97 ? 193.907 201.960 229.143 1.00 171.14 43 LYS D C 1
ATOM 4331 O O . LYS B 2 97 ? 193.185 202.725 228.498 1.00 172.55 43 LYS D O 1
ATOM 4337 N N . ILE B 2 98 ? 194.097 200.686 228.805 1.00 157.99 44 ILE D N 1
ATOM 4338 C CA . ILE B 2 98 ? 193.561 200.114 227.573 1.00 156.69 44 ILE D CA 1
ATOM 4339 C C . ILE B 2 98 ? 192.223 199.443 227.858 1.00 154.84 44 ILE D C 1
ATOM 4340 O O . ILE B 2 98 ? 192.067 198.741 228.864 1.00 151.33 44 ILE D O 1
ATOM 4345 N N . CYS B 2 99 ? 191.251 199.663 226.968 1.00 158.53 45 CYS D N 1
ATOM 4346 C CA . CYS B 2 99 ? 189.984 198.946 227.004 1.00 156.10 45 CYS D CA 1
ATOM 4347 C C . CYS B 2 99 ? 190.069 197.724 226.106 1.00 156.95 45 CYS D C 1
ATOM 4348 O O . CYS B 2 99 ? 190.310 197.876 224.898 1.00 157.95 45 CYS D O 1
ATOM 4351 N N . PRO B 2 100 ? 189.893 196.511 226.636 1.00 149.75 46 PRO D N 1
ATOM 4352 C CA . PRO B 2 100 ? 189.986 195.316 225.778 1.00 152.40 46 PRO D CA 1
ATOM 4353 C C . PRO B 2 100 ? 188.991 195.303 224.630 1.00 153.59 46 PRO D C 1
ATOM 4354 O O . PRO B 2 100 ? 189.328 194.854 223.527 1.00 154.03 46 PRO D O 1
ATOM 4358 N N . TYR B 2 101 ? 187.768 195.787 224.859 1.00 153.02 47 TYR D N 1
ATOM 4359 C CA . TYR B 2 101 ? 186.755 195.771 223.808 1.00 153.43 47 TYR D CA 1
ATOM 4360 C C . TYR B 2 101 ? 187.139 196.690 222.655 1.00 153.34 47 TYR D C 1
ATOM 4361 O O . TYR B 2 101 ? 187.063 196.295 221.485 1.00 154.84 47 TYR D O 1
ATOM 4370 N N . HIS B 2 102 ? 187.570 197.913 222.965 1.00 152.05 48 HIS D N 1
ATOM 4371 C CA . HIS B 2 102 ? 187.990 198.832 221.913 1.00 152.34 48 HIS D CA 1
ATOM 4372 C C . HIS B 2 102 ? 189.264 198.345 221.235 1.00 154.11 48 HIS D C 1
ATOM 4373 O O . HIS B 2 102 ? 189.456 198.557 220.031 1.00 158.25 48 HIS D O 1
ATOM 4380 N N . TRP B 2 103 ? 190.146 197.687 221.989 1.00 139.87 49 TRP D N 1
ATOM 4381 C CA . TRP B 2 103 ? 191.355 197.127 221.394 1.00 141.96 49 TRP D CA 1
ATOM 4382 C C . TRP B 2 103 ? 191.176 196.099 220.281 1.00 143.78 49 TRP D C 1
ATOM 4383 O O . TRP B 2 103 ? 191.818 196.184 219.227 1.00 145.20 49 TRP D O 1
ATOM 4394 N N . TYR B 2 104 ? 190.227 195.185 220.504 1.00 145.98 50 TYR D N 1
ATOM 4395 C CA . TYR B 2 104 ? 189.880 194.123 219.528 1.00 146.21 50 TYR D CA 1
ATOM 4396 C C . TYR B 2 104 ? 189.086 194.782 218.400 1.00 146.83 50 TYR D C 1
ATOM 4397 O O . TYR B 2 104 ? 189.176 194.310 217.254 1.00 148.54 50 TYR D O 1
ATOM 4406 N N . LYS B 2 105 ? 188.278 195.786 218.746 1.00 140.97 51 LYS D N 1
ATOM 4407 C CA . LYS B 2 105 ? 187.558 196.539 217.692 1.00 141.72 51 LYS D CA 1
ATOM 4408 C C . LYS B 2 105 ? 188.627 197.061 216.737 1.00 142.38 51 LYS D C 1
ATOM 4409 O O . LYS B 2 105 ? 188.482 196.858 215.518 1.00 143.93 51 LYS D O 1
ATOM 4415 N N . GLN B 2 106 ? 189.674 197.682 217.287 1.00 136.30 52 GLN D N 1
ATOM 4416 C CA . GLN B 2 106 ? 190.769 198.132 216.434 1.00 134.43 52 GLN D CA 1
ATOM 4417 C C . GLN B 2 106 ? 191.425 196.975 215.692 1.00 136.49 52 GLN D C 1
ATOM 4418 O O . GLN B 2 106 ? 191.777 197.100 214.512 1.00 139.60 52 GLN D O 1
ATOM 4424 N N . HIS B 2 107 ? 191.609 195.843 216.374 1.00 138.29 53 HIS D N 1
ATOM 4425 C CA . HIS B 2 107 ? 192.204 194.676 215.730 1.00 136.92 53 HIS D CA 1
ATOM 4426 C C . HIS B 2 107 ? 191.346 194.188 214.566 1.00 138.62 53 HIS D C 1
ATOM 4427 O O . HIS B 2 107 ? 191.863 193.896 213.480 1.00 139.60 53 HIS D O 1
ATOM 4434 N N . MET B 2 108 ? 190.030 194.109 214.770 1.00 138.16 54 MET D N 1
ATOM 4435 C CA . MET B 2 108 ? 189.142 193.656 213.704 1.00 136.68 54 MET D CA 1
ATOM 4436 C C . MET B 2 108 ? 189.104 194.655 212.555 1.00 138.05 54 MET D C 1
ATOM 4437 O O . MET B 2 108 ? 189.006 194.265 211.385 1.00 139.04 54 MET D O 1
ATOM 4442 N N . SER B 2 109 ? 189.165 195.952 212.871 1.00 131.07 55 SER D N 1
ATOM 4443 C CA . SER B 2 109 ? 189.228 196.962 211.820 1.00 128.77 55 SER D CA 1
ATOM 4444 C C . SER B 2 109 ? 190.498 196.824 210.994 1.00 128.40 55 SER D C 1
ATOM 4445 O O . SER B 2 109 ? 190.458 196.955 209.766 1.00 127.41 55 SER D O 1
ATOM 4448 N N . LEU B 2 110 ? 191.632 196.562 211.646 1.00 129.60 56 LEU D N 1
ATOM 4449 C CA . LEU B 2 110 ? 192.869 196.326 210.911 1.00 128.37 56 LEU D CA 1
ATOM 4450 C C . LEU B 2 110 ? 192.820 195.037 210.104 1.00 130.45 56 LEU D C 1
ATOM 4451 O O . LEU B 2 110 ? 193.473 194.948 209.059 1.00 128.97 56 LEU D O 1
ATOM 4456 N N . LEU B 2 111 ? 192.072 194.038 210.568 1.00 135.37 57 LEU D N 1
ATOM 4457 C CA . LEU B 2 111 ? 192.023 192.750 209.888 1.00 130.14 57 LEU D CA 1
ATOM 4458 C C . LEU B 2 111 ? 191.125 192.771 208.652 1.00 130.12 57 LEU D C 1
ATOM 4459 O O . LEU B 2 111 ? 191.507 192.250 207.602 1.00 130.12 57 LEU D O 1
ATOM 4464 N N . PHE B 2 112 ? 189.936 193.371 208.756 1.00 122.24 58 PHE D N 1
ATOM 4465 C CA . PHE B 2 112 ? 188.954 193.274 207.677 1.00 118.75 58 PHE D CA 1
ATOM 4466 C C . PHE B 2 112 ? 189.112 194.328 206.587 1.00 120.09 58 PHE D C 1
ATOM 4467 O O . PHE B 2 112 ? 188.294 194.355 205.662 1.00 119.24 58 PHE D O 1
ATOM 4475 N N . ARG B 2 113 ? 190.117 195.201 206.663 1.00 116.26 59 ARG D N 1
ATOM 4476 C CA . ARG B 2 113 ? 190.329 196.137 205.561 1.00 115.87 59 ARG D CA 1
ATOM 4477 C C . ARG B 2 113 ? 190.651 195.396 204.267 1.00 117.57 59 ARG D C 1
ATOM 4478 O O . ARG B 2 113 ? 190.307 195.857 203.172 1.00 114.75 59 ARG D O 1
ATOM 4486 N N . ARG B 2 114 ? 191.297 194.235 204.375 1.00 125.25 60 ARG D N 1
ATOM 4487 C CA . ARG B 2 114 ? 191.727 193.478 203.206 1.00 122.67 60 ARG D CA 1
ATOM 4488 C C . ARG B 2 114 ? 190.630 192.616 202.594 1.00 123.60 60 ARG D C 1
ATOM 4489 O O . ARG B 2 114 ? 190.839 192.067 201.506 1.00 126.33 60 ARG D O 1
ATOM 4497 N N . TYR B 2 115 ? 189.477 192.473 203.247 1.00 126.65 61 TYR D N 1
ATOM 4498 C CA . TYR B 2 115 ? 188.419 191.632 202.697 1.00 126.91 61 TYR D CA 1
ATOM 4499 C C . TYR B 2 115 ? 187.572 192.370 201.666 1.00 129.86 61 TYR D C 1
ATOM 4500 O O . TYR B 2 115 ? 187.468 191.929 200.517 1.00 131.95 61 TYR D O 1
ATOM 4509 N N . TYR B 2 116 ? 186.961 193.489 202.054 1.00 134.12 62 TYR D N 1
ATOM 4510 C CA . TYR B 2 116 ? 186.107 194.231 201.136 1.00 132.53 62 TYR D CA 1
ATOM 4511 C C . TYR B 2 116 ? 186.892 194.916 200.027 1.00 132.19 62 TYR D C 1
ATOM 4512 O O . TYR B 2 116 ? 186.320 195.207 198.971 1.00 130.27 62 TYR D O 1
ATOM 4521 N N . HIS B 2 117 ? 188.180 195.171 200.236 1.00 146.90 63 HIS D N 1
ATOM 4522 C CA . HIS B 2 117 ? 189.048 195.731 199.212 1.00 148.07 63 HIS D CA 1
ATOM 4523 C C . HIS B 2 117 ? 190.299 194.875 199.103 1.00 147.80 63 HIS D C 1
ATOM 4524 O O . HIS B 2 117 ? 190.833 194.417 200.117 1.00 148.43 63 HIS D O 1
ATOM 4531 N N . LYS B 2 118 ? 190.763 194.669 197.870 1.00 140.06 64 LYS D N 1
ATOM 4532 C CA . LYS B 2 118 ? 191.961 193.873 197.603 1.00 142.21 64 LYS D CA 1
ATOM 4533 C C . LYS B 2 118 ? 191.803 192.449 198.136 1.00 142.51 64 LYS D C 1
ATOM 4534 O O . LYS B 2 118 ? 192.620 191.963 198.920 1.00 143.82 64 LYS D O 1
ATOM 4540 N N . LEU B 2 119 ? 190.728 191.778 197.714 1.00 132.37 65 LEU D N 1
ATOM 4541 C CA . LEU B 2 119 ? 190.505 190.394 198.124 1.00 132.41 65 LEU D CA 1
ATOM 4542 C C . LEU B 2 119 ? 191.597 189.472 197.601 1.00 131.67 65 LEU D C 1
ATOM 4543 O O . LEU B 2 119 ? 191.798 188.376 198.137 1.00 131.81 65 LEU D O 1
ATOM 4548 N N . ASP B 2 120 ? 192.312 189.898 196.557 1.00 136.52 66 ASP D N 1
ATOM 4549 C CA . ASP B 2 120 ? 193.401 189.097 196.008 1.00 135.49 66 ASP D CA 1
ATOM 4550 C C . ASP B 2 120 ? 194.472 188.835 197.061 1.00 136.21 66 ASP D C 1
ATOM 4551 O O . ASP B 2 120 ? 195.054 187.745 197.096 1.00 136.22 66 ASP D O 1
ATOM 4556 N N . SER B 2 121 ? 194.721 189.802 197.948 1.00 138.43 67 SER D N 1
ATOM 4557 C CA . SER B 2 121 ? 195.808 189.667 198.913 1.00 139.05 67 SER D CA 1
ATOM 4558 C C . SER B 2 121 ? 195.542 188.573 199.940 1.00 136.74 67 SER D C 1
ATOM 4559 O O . SER B 2 121 ? 196.484 188.073 200.564 1.00 135.43 67 SER D O 1
ATOM 4562 N N . ILE B 2 122 ? 194.277 188.189 200.135 1.00 126.71 68 ILE D N 1
ATOM 4563 C CA . ILE B 2 122 ? 193.927 187.226 201.178 1.00 125.96 68 ILE D CA 1
ATOM 4564 C C . ILE B 2 122 ? 194.047 185.780 200.713 1.00 128.39 68 ILE D C 1
ATOM 4565 O O . ILE B 2 122 ? 194.155 184.876 201.557 1.00 130.59 68 ILE D O 1
ATOM 4570 N N . ILE B 2 123 ? 194.072 185.534 199.403 1.00 122.28 69 ILE D N 1
ATOM 4571 C CA . ILE B 2 123 ? 194.088 184.182 198.837 1.00 120.76 69 ILE D CA 1
ATOM 4572 C C . ILE B 2 123 ? 195.099 183.257 199.516 1.00 121.69 69 ILE D C 1
ATOM 4573 O O . ILE B 2 123 ? 194.874 182.052 199.624 1.00 122.02 69 ILE D O 1
ATOM 4579 N N . ASN C 3 171 ? 214.232 203.810 189.709 1.00 132.36 171 ASN A N 1
ATOM 4580 C CA . ASN C 3 171 ? 213.949 204.851 188.723 1.00 134.32 171 ASN A CA 1
ATOM 4581 C C . ASN C 3 171 ? 212.554 204.729 188.080 1.00 135.11 171 ASN A C 1
ATOM 4582 O O . ASN C 3 171 ? 211.829 205.723 188.026 1.00 134.05 171 ASN A O 1
ATOM 4587 N N . PRO C 3 172 ? 212.168 203.543 187.590 1.00 131.18 172 PRO A N 1
ATOM 4588 C CA . PRO C 3 172 ? 210.838 203.424 186.964 1.00 129.85 172 PRO A CA 1
ATOM 4589 C C . PRO C 3 172 ? 209.682 203.687 187.913 1.00 126.64 172 PRO A C 1
ATOM 4590 O O . PRO C 3 172 ? 208.577 203.992 187.445 1.00 124.86 172 PRO A O 1
ATOM 4594 N N . VAL C 3 173 ? 209.890 203.569 189.227 1.00 119.83 173 VAL A N 1
ATOM 4595 C CA . VAL C 3 173 ? 208.817 203.851 190.176 1.00 120.90 173 VAL A CA 1
ATOM 4596 C C . VAL C 3 173 ? 208.382 205.305 190.077 1.00 123.31 173 VAL A C 1
ATOM 4597 O O . VAL C 3 173 ? 207.185 205.614 190.152 1.00 123.92 173 VAL A O 1
ATOM 4601 N N . ARG C 3 174 ? 209.336 206.220 189.905 1.00 131.98 174 ARG A N 1
ATOM 4602 C CA . ARG C 3 174 ? 208.988 207.622 189.719 1.00 132.93 174 ARG A CA 1
ATOM 4603 C C . ARG C 3 174 ? 208.242 207.841 188.410 1.00 132.94 174 ARG A C 1
ATOM 4604 O O . ARG C 3 174 ? 207.325 208.668 188.350 1.00 132.16 174 ARG A O 1
ATOM 4612 N N . ARG C 3 175 ? 208.604 207.099 187.361 1.00 115.15 175 ARG A N 1
ATOM 4613 C CA . ARG C 3 175 ? 207.859 207.173 186.109 1.00 112.65 175 ARG A CA 1
ATOM 4614 C C . ARG C 3 175 ? 206.418 206.715 186.299 1.00 113.52 175 ARG A C 1
ATOM 4615 O O . ARG C 3 175 ? 205.492 207.317 185.745 1.00 114.93 175 ARG A O 1
ATOM 4623 N N . LEU C 3 176 ? 206.211 205.647 187.073 1.00 112.16 176 LEU A N 1
ATOM 4624 C CA . LEU C 3 176 ? 204.856 205.204 187.386 1.00 111.77 176 LEU A CA 1
ATOM 4625 C C . LEU C 3 176 ? 204.091 206.281 188.144 1.00 111.06 176 LEU A C 1
ATOM 4626 O O . LEU C 3 176 ? 202.955 206.622 187.797 1.00 110.48 176 LEU A O 1
ATOM 4631 N N . LEU C 3 177 ? 204.705 206.828 189.193 1.00 124.76 177 LEU A N 1
ATOM 4632 C CA . LEU C 3 177 ? 204.003 207.768 190.059 1.00 125.51 177 LEU A CA 1
ATOM 4633 C C . LEU C 3 177 ? 203.814 209.135 189.414 1.00 124.92 177 LEU A C 1
ATOM 4634 O O . LEU C 3 177 ? 203.018 209.935 189.916 1.00 126.48 177 LEU A O 1
ATOM 4639 N N . GLY C 3 178 ? 204.526 209.426 188.323 1.00 125.45 178 GLY A N 1
ATOM 4640 C CA . GLY C 3 178 ? 204.349 210.697 187.643 1.00 127.73 178 GLY A CA 1
ATOM 4641 C C . GLY C 3 178 ? 202.962 210.913 187.072 1.00 127.83 178 GLY A C 1
ATOM 4642 O O . GLY C 3 178 ? 202.538 212.064 186.920 1.00 124.35 178 GLY A O 1
ATOM 4643 N N . CYS C 3 179 ? 202.243 209.835 186.750 1.00 139.91 179 CYS A N 1
ATOM 4644 C CA . CYS C 3 179 ? 200.917 209.970 186.154 1.00 138.83 179 CYS A CA 1
ATOM 4645 C C . CYS C 3 179 ? 199.892 210.536 187.128 1.00 138.93 179 CYS A C 1
ATOM 4646 O O . CYS C 3 179 ? 198.819 210.969 186.696 1.00 136.39 179 CYS A O 1
ATOM 4649 N N . LEU C 3 180 ? 200.194 210.543 188.427 1.00 136.42 180 LEU A N 1
ATOM 4650 C CA . LEU C 3 180 ? 199.274 211.083 189.421 1.00 134.72 180 LEU A CA 1
ATOM 4651 C C . LEU C 3 180 ? 199.422 212.587 189.612 1.00 134.36 180 LEU A C 1
ATOM 4652 O O . LEU C 3 180 ? 198.704 213.161 190.437 1.00 132.01 180 LEU A O 1
ATOM 4657 N N . GLY C 3 181 ? 200.326 213.235 188.875 1.00 148.90 181 GLY A N 1
ATOM 4658 C CA . GLY C 3 181 ? 200.578 214.651 189.072 1.00 150.28 181 GLY A CA 1
ATOM 4659 C C . GLY C 3 181 ? 199.441 215.557 188.649 1.00 152.33 181 GLY A C 1
ATOM 466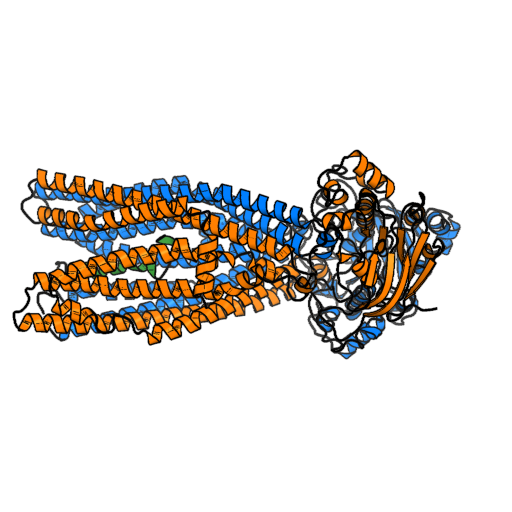0 O O . GLY C 3 181 ? 199.444 216.743 188.997 1.00 151.36 181 GLY A O 1
ATOM 4661 N N . SER C 3 182 ? 198.474 215.038 187.894 1.00 153.14 182 SER A N 1
ATOM 4662 C CA . SER C 3 182 ? 197.364 215.860 187.431 1.00 151.87 182 SER A CA 1
ATOM 4663 C C . SER C 3 182 ? 196.200 215.915 188.413 1.00 152.23 182 SER A C 1
ATOM 4664 O O . SER C 3 182 ? 195.249 216.667 188.173 1.00 152.83 182 SER A O 1
ATOM 4667 N N . GLU C 3 183 ? 196.243 215.147 189.503 1.00 139.21 183 GLU A N 1
ATOM 4668 C CA . GLU C 3 183 ? 195.120 215.048 190.429 1.00 139.23 183 GLU A CA 1
ATOM 4669 C C . GLU C 3 183 ? 195.509 215.306 191.880 1.00 138.61 183 GLU A C 1
ATOM 4670 O O . GLU C 3 183 ? 194.765 214.904 192.782 1.00 142.51 183 GLU A O 1
ATOM 4676 N N . THR C 3 184 ? 196.633 215.984 192.132 1.00 127.24 184 THR A N 1
ATOM 4677 C CA . THR C 3 184 ? 197.189 216.045 193.484 1.00 131.42 184 THR A CA 1
ATOM 4678 C C . THR C 3 184 ? 196.204 216.609 194.502 1.00 132.89 184 THR A C 1
ATOM 4679 O O . THR C 3 184 ? 196.217 216.194 195.665 1.00 133.63 184 THR A O 1
ATOM 4683 N N . ARG C 3 185 ? 195.355 217.553 194.095 1.00 126.53 185 ARG A N 1
ATOM 4684 C CA . ARG C 3 185 ? 194.407 218.147 195.035 1.00 125.22 185 ARG A CA 1
ATOM 4685 C C . ARG C 3 185 ? 193.412 217.115 195.558 1.00 125.84 185 ARG A C 1
ATOM 4686 O O . ARG C 3 185 ? 193.122 217.073 196.762 1.00 125.34 185 ARG A O 1
ATOM 4694 N N . ARG C 3 186 ? 192.888 216.263 194.675 1.00 116.70 186 ARG A N 1
ATOM 4695 C CA . ARG C 3 186 ? 191.906 215.275 195.107 1.00 115.62 186 ARG A CA 1
ATOM 4696 C C . ARG C 3 186 ? 192.538 214.216 196.002 1.00 116.72 186 ARG A C 1
ATOM 4697 O O . ARG C 3 186 ? 191.926 213.788 196.987 1.00 119.38 186 ARG A O 1
ATOM 4705 N N . LEU C 3 187 ? 193.761 213.783 195.685 1.00 114.75 187 LEU A N 1
ATOM 4706 C CA . LEU C 3 187 ? 194.449 212.846 196.568 1.00 117.66 187 LEU A CA 1
ATOM 4707 C C . LEU C 3 187 ? 194.763 213.481 197.917 1.00 117.33 187 LEU A C 1
ATOM 4708 O O . LEU C 3 187 ? 194.704 212.809 198.951 1.00 115.76 187 LEU A O 1
ATOM 4713 N N . SER C 3 188 ? 195.104 214.771 197.932 1.00 112.53 188 SER A N 1
ATOM 4714 C CA . SER C 3 188 ? 195.329 215.447 199.207 1.00 111.66 188 SER A CA 1
ATOM 4715 C C . SER C 3 188 ? 194.054 215.482 200.040 1.00 113.57 188 SER A C 1
ATOM 4716 O O . SER C 3 188 ? 194.086 215.238 201.254 1.00 111.75 188 SER A O 1
ATOM 4719 N N . LEU C 3 189 ? 192.920 215.776 199.402 1.00 108.53 189 LEU A N 1
ATOM 4720 C CA . LEU C 3 189 ? 191.646 215.758 200.115 1.00 109.68 189 LEU A CA 1
ATOM 4721 C C . LEU C 3 189 ? 191.328 214.359 200.634 1.00 108.85 189 LEU A C 1
ATOM 4722 O O . LEU C 3 189 ? 190.836 214.198 201.759 1.00 109.97 189 LEU A O 1
ATOM 4727 N N . PHE C 3 190 ? 191.607 213.335 199.826 1.00 96.44 190 PHE A N 1
ATOM 4728 C CA . PHE C 3 190 ? 191.385 211.958 200.255 1.00 91.10 190 PHE A CA 1
ATOM 4729 C C . PHE C 3 190 ? 192.248 211.615 201.464 1.00 97.49 190 PHE A C 1
ATOM 4730 O O . PHE C 3 190 ? 191.786 210.962 202.407 1.00 104.23 190 PHE A O 1
ATOM 4738 N N . LEU C 3 191 ? 193.511 212.045 201.447 1.00 97.71 191 LEU A N 1
ATOM 4739 C CA . LEU C 3 191 ? 194.399 211.797 202.577 1.00 97.33 191 LEU A CA 1
ATOM 4740 C C . LEU C 3 191 ? 193.900 212.499 203.833 1.00 101.02 191 LEU A C 1
ATOM 4741 O O . LEU C 3 191 ? 193.951 211.934 204.933 1.00 101.15 191 LEU A O 1
ATOM 4746 N N . VAL C 3 192 ? 193.416 213.734 203.686 1.00 92.78 192 VAL A N 1
ATOM 4747 C CA . VAL C 3 192 ? 192.871 214.459 204.832 1.00 90.66 192 VAL A CA 1
ATOM 4748 C C . VAL C 3 192 ? 191.677 213.712 205.411 1.00 87.46 192 VAL A C 1
ATOM 4749 O O . VAL C 3 192 ? 191.553 213.552 206.632 1.00 89.49 192 VAL A O 1
ATOM 4753 N N . LEU C 3 193 ? 190.783 213.237 204.540 1.00 89.89 193 LEU A N 1
ATOM 4754 C CA . LEU C 3 193 ? 189.618 212.492 205.012 1.00 88.42 193 LEU A CA 1
ATOM 4755 C C . LEU C 3 193 ? 190.029 211.201 205.709 1.00 89.73 193 LEU A C 1
ATOM 4756 O O . LEU C 3 193 ? 189.442 210.824 206.730 1.00 92.20 193 LEU A O 1
ATOM 4761 N N . VAL C 3 194 ? 191.033 210.506 205.169 1.00 88.70 194 VAL A N 1
ATOM 4762 C CA . VAL C 3 194 ? 191.493 209.261 205.780 1.00 86.44 194 VAL A CA 1
ATOM 4763 C C . VAL C 3 194 ? 192.052 209.527 207.172 1.00 90.77 194 VAL A C 1
ATOM 4764 O O . VAL C 3 194 ? 191.750 208.806 208.132 1.00 91.04 194 VAL A O 1
ATOM 4768 N N . VAL C 3 195 ? 192.879 210.567 207.301 1.00 97.23 195 VAL A N 1
ATOM 4769 C CA . VAL C 3 195 ? 193.456 210.904 208.601 1.00 98.56 195 VAL A CA 1
ATOM 4770 C C . VAL C 3 195 ? 192.355 211.266 209.590 1.00 99.64 195 VAL A C 1
ATOM 4771 O O . VAL C 3 195 ? 192.379 210.851 210.756 1.00 99.14 195 VAL A O 1
ATOM 4775 N N . LEU C 3 196 ? 191.373 212.050 209.136 1.00 106.79 196 LEU A N 1
ATOM 4776 C CA . LEU C 3 196 ? 190.288 212.461 210.021 1.00 98.53 196 LEU A CA 1
ATOM 4777 C C . LEU C 3 196 ? 189.474 211.264 210.492 1.00 97.07 196 LEU A C 1
ATOM 4778 O O . LEU C 3 196 ? 189.118 211.175 211.672 1.00 103.59 196 LEU A O 1
ATOM 4783 N N . SER C 3 197 ? 189.176 210.327 209.589 1.00 102.72 197 SER A N 1
ATOM 4784 C CA . SER C 3 197 ? 188.437 209.133 209.988 1.00 106.47 197 SER A CA 1
ATOM 4785 C C . SER C 3 197 ? 189.240 208.271 210.953 1.00 105.49 197 SER A C 1
ATOM 4786 O O . SER C 3 197 ? 188.683 207.748 211.928 1.00 108.19 197 SER A O 1
ATOM 4789 N N . SER C 3 198 ? 190.543 208.118 210.705 1.00 110.68 198 SER A N 1
ATOM 4790 C CA . SER C 3 198 ? 191.379 207.332 211.604 1.00 114.95 198 SER A CA 1
ATOM 4791 C C . SER C 3 198 ? 191.401 207.940 213.000 1.00 116.59 198 SER A C 1
ATOM 4792 O O . SER C 3 198 ? 191.277 207.225 214.001 1.00 115.87 198 SER A O 1
ATOM 4795 N N . LEU C 3 199 ? 191.548 209.264 213.087 1.00 121.48 199 LEU A N 1
ATOM 4796 C CA . LEU C 3 199 ? 191.553 209.912 214.395 1.00 118.37 199 LEU A CA 1
ATOM 4797 C C . LEU C 3 199 ? 190.190 209.836 215.069 1.00 119.82 199 LEU A C 1
ATOM 4798 O O . LEU C 3 199 ? 190.112 209.652 216.289 1.00 119.11 199 LEU A O 1
ATOM 4803 N N . GLY C 3 200 ? 189.106 209.983 214.303 1.00 129.57 200 GLY A N 1
ATOM 4804 C CA . GLY C 3 200 ? 187.782 209.863 214.886 1.00 126.98 200 GLY A CA 1
ATOM 4805 C C . GLY C 3 200 ? 187.500 208.480 215.436 1.00 126.71 200 GLY A C 1
ATOM 4806 O O . GLY C 3 200 ? 186.799 208.338 216.440 1.00 127.42 200 GLY A O 1
ATOM 4807 N N . GLU C 3 201 ? 188.029 207.442 214.785 1.00 135.18 201 GLU A N 1
ATOM 4808 C CA . GLU C 3 201 ? 187.842 206.084 215.288 1.00 135.25 201 GLU A CA 1
ATOM 4809 C C . GLU C 3 201 ? 188.784 205.788 216.452 1.00 136.63 201 GLU A C 1
ATOM 4810 O O . GLU C 3 201 ? 188.456 204.994 217.338 1.00 134.74 201 GLU A O 1
ATOM 4816 N N . MET C 3 202 ? 189.966 206.405 216.454 1.00 141.75 202 MET A N 1
ATOM 4817 C CA . MET C 3 202 ? 190.974 206.123 217.465 1.00 140.76 202 MET A CA 1
ATOM 4818 C C . MET C 3 202 ? 190.635 206.723 218.827 1.00 142.07 202 MET A C 1
ATOM 4819 O O . MET C 3 202 ? 190.958 206.105 219.847 1.00 144.67 202 MET A O 1
ATOM 4824 N N . ALA C 3 203 ? 189.933 207.857 218.872 1.00 143.94 203 ALA A N 1
ATOM 4825 C CA . ALA C 3 203 ? 189.747 208.601 220.116 1.00 142.97 203 ALA A CA 1
ATOM 4826 C C . ALA C 3 203 ? 188.607 208.082 220.986 1.00 145.17 203 ALA A C 1
ATOM 4827 O O . ALA C 3 203 ? 188.342 208.672 222.040 1.00 144.13 203 ALA A O 1
ATOM 4829 N N . ILE C 3 204 ? 187.914 207.016 220.574 1.00 152.30 204 ILE A N 1
ATOM 4830 C CA . ILE C 3 204 ? 186.747 206.555 221.335 1.00 151.79 204 ILE A CA 1
ATOM 4831 C C . ILE C 3 204 ? 187.088 206.082 222.744 1.00 153.20 204 ILE A C 1
ATOM 4832 O O . ILE C 3 204 ? 186.366 206.455 223.681 1.00 151.48 204 ILE A O 1
ATOM 4837 N N . PRO C 3 205 ? 188.138 205.274 222.989 1.00 157.15 205 PRO A N 1
ATOM 4838 C CA . PRO C 3 205 ? 188.329 204.766 224.360 1.00 153.57 205 PRO A CA 1
ATOM 4839 C C . PRO C 3 205 ? 188.571 205.858 225.385 1.00 156.28 205 PRO A C 1
ATOM 4840 O O . PRO C 3 205 ? 188.151 205.723 226.542 1.00 156.95 205 PRO A O 1
ATOM 4844 N N . PHE C 3 206 ? 189.249 206.938 224.994 1.00 159.40 206 PHE A N 1
ATOM 4845 C CA . PHE C 3 206 ? 189.515 208.026 225.926 1.00 158.13 206 PHE A CA 1
ATOM 4846 C C . PHE C 3 206 ? 188.239 208.719 226.378 1.00 159.14 206 PHE A C 1
ATOM 4847 O O . PHE C 3 206 ? 188.239 209.372 227.427 1.00 159.80 206 PHE A O 1
ATOM 4855 N N . PHE C 3 207 ? 187.154 208.593 225.616 1.00 165.11 207 PHE A N 1
ATOM 4856 C CA . PHE C 3 207 ? 185.915 209.301 225.900 1.00 165.79 207 PHE A CA 1
ATOM 4857 C C . PHE C 3 207 ? 184.835 208.415 226.508 1.00 165.80 207 PHE A C 1
ATOM 4858 O O . PHE C 3 207 ? 183.788 208.933 226.908 1.00 163.62 207 PHE A O 1
ATOM 4866 N N . THR C 3 208 ? 185.053 207.101 226.593 1.00 160.21 208 THR A N 1
ATOM 4867 C CA . THR C 3 208 ? 184.031 206.211 227.128 1.00 158.18 208 THR A CA 1
ATOM 4868 C C . THR C 3 208 ? 184.534 205.221 228.171 1.00 157.84 208 THR A C 1
ATOM 4869 O O . THR C 3 208 ? 183.716 204.482 228.729 1.00 158.12 208 THR A O 1
ATOM 4873 N N . GLY C 3 209 ? 185.829 205.180 228.459 1.00 159.95 209 GLY A N 1
ATOM 4874 C CA . GLY C 3 209 ? 186.311 204.337 229.534 1.00 159.90 209 GLY A CA 1
ATOM 4875 C C . GLY C 3 209 ? 186.416 202.862 229.173 1.00 160.60 209 GLY A C 1
ATOM 4876 O O . GLY C 3 209 ? 186.510 202.463 228.012 1.00 163.24 209 GLY A O 1
ATOM 4877 N N . ARG C 3 210 ? 186.396 202.044 230.227 1.00 163.63 210 ARG A N 1
ATOM 4878 C CA . ARG C 3 210 ? 186.648 200.610 230.142 1.00 164.07 210 ARG A CA 1
ATOM 4879 C C . ARG C 3 210 ? 185.443 199.796 229.694 1.00 165.12 210 ARG A C 1
ATOM 4880 O O . ARG C 3 210 ? 185.614 198.597 229.446 1.00 166.04 210 ARG A O 1
ATOM 4888 N N . LEU C 3 211 ? 184.247 200.389 229.643 1.00 163.08 211 LEU A N 1
ATOM 4889 C CA . LEU C 3 211 ? 182.990 199.694 229.366 1.00 164.49 211 LEU A CA 1
ATOM 4890 C C . LEU C 3 211 ? 182.592 198.838 230.566 1.00 164.20 211 LEU A C 1
ATOM 4891 O O . LEU C 3 211 ? 181.470 198.326 230.633 1.00 163.12 211 LEU A O 1
ATOM 4896 N N . THR C 3 212 ? 183.492 198.716 231.544 1.00 172.03 212 THR A N 1
ATOM 4897 C CA . THR C 3 212 ? 183.125 198.138 232.830 1.00 171.63 212 THR A CA 1
ATOM 4898 C C . THR C 3 212 ? 182.761 199.217 233.836 1.00 170.33 212 THR A C 1
ATOM 4899 O O . THR C 3 212 ? 182.096 198.925 234.836 1.00 170.09 212 THR A O 1
ATOM 4903 N N . ASP C 3 213 ? 183.189 200.457 233.593 1.00 171.40 213 ASP A N 1
ATOM 4904 C CA . ASP C 3 213 ? 182.756 201.580 234.410 1.00 172.26 213 ASP A CA 1
ATOM 4905 C C . ASP C 3 213 ? 181.287 201.910 234.189 1.00 173.27 213 ASP A C 1
ATOM 4906 O O . ASP C 3 213 ? 180.684 202.590 235.026 1.00 173.88 213 ASP A O 1
ATOM 4911 N N . TRP C 3 214 ? 180.705 201.449 233.087 1.00 162.61 214 TRP A N 1
ATOM 4912 C CA . TRP C 3 214 ? 179.307 201.716 232.774 1.00 161.77 214 TRP A CA 1
ATOM 4913 C C . TRP C 3 214 ? 178.397 201.033 233.784 1.00 160.30 214 TRP A C 1
ATOM 4914 O O . TRP C 3 214 ? 178.378 199.807 233.885 1.00 158.70 214 TRP A O 1
ATOM 4925 N N . PHE C 3 224 ? 174.701 205.258 231.622 1.00 149.16 224 PHE A N 1
ATOM 4926 C CA . PHE C 3 224 ? 174.928 204.266 230.577 1.00 149.95 224 PHE A CA 1
ATOM 4927 C C . PHE C 3 224 ? 174.562 204.840 229.212 1.00 150.51 224 PHE A C 1
ATOM 4928 O O . PHE C 3 224 ? 175.180 204.511 228.200 1.00 151.45 224 PHE A O 1
ATOM 4936 N N . THR C 3 225 ? 173.543 205.702 229.201 1.00 141.60 225 THR A N 1
ATOM 4937 C CA . THR C 3 225 ? 172.998 206.202 227.942 1.00 140.48 225 THR A CA 1
ATOM 4938 C C . THR C 3 225 ? 173.982 207.116 227.220 1.00 142.08 225 THR A C 1
ATOM 4939 O O . THR C 3 225 ? 174.136 207.029 225.996 1.00 142.06 225 THR A O 1
ATOM 4943 N N . ARG C 3 226 ? 174.647 208.008 227.958 1.00 146.38 226 ARG A N 1
ATOM 4944 C CA . ARG C 3 226 ? 175.505 209.006 227.323 1.00 144.54 226 ARG A CA 1
ATOM 4945 C C . ARG C 3 226 ? 176.695 208.357 226.628 1.00 147.21 226 ARG A C 1
ATOM 4946 O O . ARG C 3 226 ? 177.013 208.687 225.478 1.00 151.12 226 ARG A O 1
ATOM 4954 N N . ASN C 3 227 ? 177.367 207.429 227.313 1.00 151.88 227 ASN A N 1
ATOM 4955 C CA . ASN C 3 227 ? 178.532 206.781 226.722 1.00 153.31 227 ASN A CA 1
ATOM 4956 C C . ASN C 3 227 ? 178.132 205.936 225.520 1.00 154.04 227 ASN A C 1
ATOM 4957 O O . ASN C 3 227 ? 178.915 205.775 224.577 1.00 155.17 227 ASN A O 1
ATOM 4962 N N . LEU C 3 228 ? 176.918 205.388 225.540 1.00 143.40 228 LEU A N 1
ATOM 4963 C CA . LEU C 3 228 ? 176.429 204.606 224.410 1.00 141.59 228 LEU A CA 1
ATOM 4964 C C . LEU C 3 228 ? 176.161 205.503 223.203 1.00 141.85 228 LEU A C 1
ATOM 4965 O O . LEU C 3 228 ? 176.602 205.215 222.080 1.00 143.58 228 LEU A O 1
ATOM 4970 N N . THR C 3 229 ? 175.447 206.610 223.424 1.00 128.90 229 THR A N 1
ATOM 4971 C CA . THR C 3 229 ? 175.109 207.510 222.326 1.00 128.81 229 THR A CA 1
ATOM 4972 C C . THR C 3 229 ? 176.355 208.158 221.735 1.00 132.48 229 THR A C 1
ATOM 4973 O O . THR C 3 229 ? 176.413 208.419 220.526 1.00 134.86 229 THR A O 1
ATOM 4977 N N . LEU C 3 230 ? 177.365 208.420 222.569 1.00 142.54 230 LEU A N 1
ATOM 4978 C CA . LEU C 3 230 ? 178.596 209.023 222.067 1.00 141.54 230 LEU A CA 1
ATOM 4979 C C . LEU C 3 230 ? 179.266 208.126 221.033 1.00 140.63 230 LEU A C 1
ATOM 4980 O O . LEU C 3 230 ? 179.627 208.579 219.937 1.00 145.62 230 LEU A O 1
ATOM 4985 N N . MET C 3 231 ? 179.430 206.841 221.356 1.00 132.13 231 MET A N 1
ATOM 4986 C CA . MET C 3 231 ? 180.061 205.939 220.401 1.00 134.22 231 MET A CA 1
ATOM 4987 C C . MET C 3 231 ? 179.150 205.666 219.210 1.00 133.11 231 MET A C 1
ATOM 4988 O O . MET C 3 231 ? 179.646 205.440 218.102 1.00 135.95 231 MET A O 1
ATOM 4993 N N . SER C 3 232 ? 177.827 205.725 219.401 1.00 125.17 232 SER A N 1
ATOM 4994 C CA . SER C 3 232 ? 176.919 205.658 218.257 1.00 127.58 232 SER A CA 1
ATOM 4995 C C . SER C 3 232 ? 177.214 206.767 217.257 1.00 126.94 232 SER A C 1
ATOM 4996 O O . SER C 3 232 ? 177.406 206.517 216.055 1.00 131.68 232 SER A O 1
ATOM 4999 N N . ILE C 3 233 ? 177.257 208.006 217.746 1.00 111.64 233 ILE A N 1
ATOM 5000 C CA . ILE C 3 233 ? 177.475 209.154 216.874 1.00 111.39 233 ILE A CA 1
ATOM 5001 C C . ILE C 3 233 ? 178.841 209.060 216.210 1.00 115.32 233 ILE A C 1
ATOM 5002 O O . ILE C 3 233 ? 178.987 209.321 215.009 1.00 121.24 233 ILE A O 1
ATOM 5007 N N . LEU C 3 234 ? 179.864 208.685 216.984 1.00 111.85 234 LEU A N 1
ATOM 5008 C CA . LEU C 3 234 ? 181.205 208.590 216.415 1.00 110.96 234 LEU A CA 1
ATOM 5009 C C . LEU C 3 234 ? 181.286 207.520 215.333 1.00 112.97 234 LEU A C 1
ATOM 5010 O O . LEU C 3 234 ? 181.916 207.744 214.291 1.00 114.67 234 LEU A O 1
ATOM 5015 N N . THR C 3 235 ? 180.652 206.364 215.548 1.00 109.70 235 THR A N 1
ATOM 5016 C CA . THR C 3 235 ? 180.657 205.315 214.535 1.00 109.17 235 THR A CA 1
ATOM 5017 C C . THR C 3 235 ? 179.964 205.780 213.260 1.00 110.18 235 THR A C 1
ATOM 5018 O O . THR C 3 235 ? 180.463 205.549 212.150 1.00 113.25 235 THR A O 1
ATOM 5022 N N . ILE C 3 236 ? 178.815 206.447 213.398 1.00 105.16 236 ILE A N 1
ATOM 5023 C CA . ILE C 3 236 ? 178.104 206.923 212.212 1.00 104.00 236 ILE A CA 1
ATOM 5024 C C . ILE C 3 236 ? 178.950 207.938 211.451 1.00 103.69 236 ILE A C 1
ATOM 5025 O O . ILE C 3 236 ? 179.045 207.893 210.214 1.00 107.13 236 ILE A O 1
ATOM 5030 N N . ALA C 3 237 ? 179.580 208.866 212.175 1.00 101.05 237 ALA A N 1
ATOM 5031 C CA . ALA C 3 237 ? 180.408 209.878 211.528 1.00 103.02 237 ALA A CA 1
ATOM 5032 C C . ALA C 3 237 ? 181.580 209.242 210.792 1.00 107.05 237 ALA A C 1
ATOM 5033 O O . ALA C 3 237 ? 181.897 209.620 209.656 1.00 117.48 237 ALA A O 1
ATOM 5035 N N . SER C 3 238 ? 182.236 208.266 211.424 1.00 99.43 238 SER A N 1
ATOM 5036 C CA . SER C 3 238 ? 183.350 207.593 210.768 1.00 105.78 238 SER A CA 1
ATOM 5037 C C . SER C 3 238 ? 182.901 206.855 209.514 1.00 105.36 238 SER A C 1
ATOM 5038 O O . SER C 3 238 ? 183.597 206.897 208.491 1.00 104.90 238 SER A O 1
ATOM 5041 N N . ALA C 3 239 ? 181.749 206.183 209.569 1.00 94.55 239 ALA A N 1
ATOM 5042 C CA . ALA C 3 239 ? 181.258 205.468 208.394 1.00 93.23 239 ALA A CA 1
ATOM 5043 C C . ALA C 3 239 ? 180.969 206.429 207.246 1.00 97.29 239 ALA A C 1
ATOM 5044 O O . ALA C 3 239 ? 181.322 206.161 206.089 1.00 104.56 239 ALA A O 1
ATOM 5046 N N . VAL C 3 240 ? 180.337 207.566 207.549 1.00 87.34 240 VAL A N 1
ATOM 5047 C CA . VAL C 3 240 ? 180.036 208.539 206.500 1.00 86.41 240 VAL A CA 1
ATOM 5048 C C . VAL C 3 240 ? 181.322 209.102 205.900 1.00 90.79 240 VAL A C 1
ATOM 5049 O O . VAL C 3 240 ? 181.434 209.272 204.676 1.00 95.17 240 VAL A O 1
ATOM 5053 N N . LEU C 3 241 ? 182.310 209.405 206.748 1.00 85.77 241 LEU A N 1
ATOM 5054 C CA . LEU C 3 241 ? 183.574 209.932 206.243 1.00 84.52 241 LEU A CA 1
ATOM 5055 C C . LEU C 3 241 ? 184.273 208.921 205.343 1.00 88.08 241 LEU A C 1
ATOM 5056 O O . LEU C 3 241 ? 184.827 209.285 204.296 1.00 95.89 241 LEU A O 1
ATOM 5061 N N . GLU C 3 242 ? 184.257 207.645 205.734 1.00 90.95 242 GLU A N 1
ATOM 5062 C CA . GLU C 3 242 ? 184.853 206.610 204.895 1.00 91.37 242 GLU A CA 1
ATOM 5063 C C . GLU C 3 242 ? 184.139 206.512 203.554 1.00 92.79 242 GLU A C 1
ATOM 5064 O O . GLU C 3 242 ? 184.784 206.355 202.509 1.00 97.86 242 GLU A O 1
ATOM 5070 N N . PHE C 3 243 ? 182.806 206.599 203.566 1.00 84.10 243 PHE A N 1
ATOM 5071 C CA . PHE C 3 243 ? 182.053 206.578 202.315 1.00 82.09 243 PHE A CA 1
ATOM 5072 C C . PHE C 3 243 ? 182.471 207.719 201.395 1.00 86.81 243 PHE A C 1
ATOM 5073 O O . PHE C 3 243 ? 182.708 207.509 200.198 1.00 92.59 243 PHE A O 1
ATOM 5081 N N . VAL C 3 244 ? 182.574 208.934 201.940 1.00 80.00 244 VAL A N 1
ATOM 5082 C CA . VAL C 3 244 ? 182.941 210.085 201.115 1.00 75.28 244 VAL A CA 1
ATOM 5083 C C . VAL C 3 244 ? 184.346 209.914 200.546 1.00 83.77 244 VAL A C 1
ATOM 5084 O O . VAL C 3 244 ? 184.592 210.176 199.357 1.00 90.41 244 VAL A O 1
ATOM 5088 N N . GLY C 3 245 ? 185.290 209.474 201.382 1.00 88.87 245 GLY A N 1
ATOM 5089 C CA . GLY C 3 245 ? 186.653 209.293 200.908 1.00 86.84 245 GLY A CA 1
ATOM 5090 C C . GLY C 3 245 ? 186.751 208.262 199.800 1.00 93.92 245 GLY A C 1
ATOM 5091 O O . GLY C 3 245 ? 187.422 208.480 198.784 1.00 99.78 245 GLY A O 1
ATOM 5092 N N . ASP C 3 246 ? 186.080 207.121 199.982 1.00 87.26 246 ASP A N 1
ATOM 5093 C CA . ASP C 3 246 ? 186.091 206.093 198.949 1.00 81.30 246 ASP A CA 1
ATOM 5094 C C . ASP C 3 246 ? 185.457 206.592 197.661 1.00 81.34 246 ASP A C 1
ATOM 5095 O O . ASP C 3 246 ? 185.956 206.292 196.569 1.00 90.38 246 ASP A O 1
ATOM 5100 N N . GLY C 3 247 ? 184.364 207.351 197.762 1.00 72.27 247 GLY A N 1
ATOM 5101 C CA . GLY C 3 247 ? 183.761 207.911 196.564 1.00 74.05 247 GLY A CA 1
ATOM 5102 C C . GLY C 3 247 ? 184.721 208.797 195.796 1.00 78.10 247 GLY A C 1
ATOM 5103 O O . GLY C 3 247 ? 184.867 208.668 194.577 1.00 93.35 247 GLY A O 1
ATOM 5104 N N . ILE C 3 248 ? 185.410 209.696 196.505 1.00 61.22 248 ILE A N 1
ATOM 5105 C CA . ILE C 3 248 ? 186.342 210.601 195.831 1.00 64.39 248 ILE A CA 1
ATOM 5106 C C . ILE C 3 248 ? 187.474 209.817 195.171 1.00 72.41 248 ILE A C 1
ATOM 5107 O O . ILE C 3 248 ? 187.842 210.075 194.012 1.00 76.96 248 ILE A O 1
ATOM 5112 N N . TYR C 3 249 ? 188.040 208.847 195.892 1.00 73.75 249 TYR A N 1
ATOM 5113 C CA . TYR C 3 249 ? 189.169 208.092 195.356 1.00 68.73 249 TYR A CA 1
ATOM 5114 C C . TYR C 3 249 ? 188.769 207.297 194.117 1.00 74.49 249 TYR A C 1
ATOM 5115 O O . TYR C 3 249 ? 189.490 207.285 193.107 1.00 84.54 249 TYR A O 1
ATOM 5124 N N . ASN C 3 250 ? 187.615 206.627 194.173 1.00 70.15 250 ASN A N 1
ATOM 5125 C CA . ASN C 3 250 ? 187.165 205.841 193.034 1.00 61.81 250 ASN A CA 1
ATOM 5126 C C . ASN C 3 250 ? 186.769 206.724 191.860 1.00 65.73 250 ASN A C 1
ATOM 5127 O O . ASN C 3 250 ? 186.853 206.289 190.707 1.00 77.89 250 ASN A O 1
ATOM 5132 N N . ASN C 3 251 ? 186.329 207.956 192.124 1.00 67.32 251 ASN A N 1
ATOM 5133 C CA . ASN C 3 251 ? 186.058 208.874 191.024 1.00 68.77 251 ASN A CA 1
ATOM 5134 C C . ASN C 3 251 ? 187.348 209.300 190.335 1.00 75.45 251 ASN A C 1
ATOM 5135 O O . ASN C 3 251 ? 187.395 209.406 189.105 1.00 78.48 251 ASN A O 1
ATOM 5140 N N . THR C 3 252 ? 188.404 209.552 191.112 1.00 76.61 252 THR A N 1
ATOM 5141 C CA . THR C 3 252 ? 189.656 210.017 190.515 1.00 73.15 252 THR A CA 1
ATOM 5142 C C . THR C 3 252 ? 190.354 208.909 189.727 1.00 74.46 252 THR A C 1
ATOM 5143 O O . THR C 3 252 ? 190.931 209.161 188.654 1.00 84.48 252 THR A O 1
ATOM 5147 N N . MET C 3 253 ? 190.320 207.678 190.244 1.00 74.23 253 MET A N 1
ATOM 5148 C CA . MET C 3 253 ? 191.072 206.608 189.597 1.00 70.79 253 MET A CA 1
ATOM 5149 C C . MET C 3 253 ? 190.547 206.275 188.205 1.00 75.44 253 MET A C 1
ATOM 5150 O O . MET C 3 253 ? 191.342 205.918 187.328 1.00 83.47 253 MET A O 1
ATOM 5155 N N . GLY C 3 254 ? 189.237 206.388 187.976 1.00 69.44 254 GLY A N 1
ATOM 5156 C CA . GLY C 3 254 ? 188.709 206.156 186.642 1.00 72.69 254 GLY A CA 1
ATOM 5157 C C . GLY C 3 254 ? 189.202 207.166 185.627 1.00 72.87 254 GLY A C 1
ATOM 5158 O O . GLY C 3 254 ? 189.538 206.802 184.493 1.00 73.64 254 GLY A O 1
ATOM 5159 N N . HIS C 3 255 ? 189.256 208.442 186.015 1.00 69.85 255 HIS A N 1
ATOM 5160 C CA . HIS C 3 255 ? 189.835 209.455 185.142 1.00 68.18 255 HIS A CA 1
ATOM 5161 C C . HIS C 3 255 ? 191.285 209.132 184.826 1.00 72.13 255 HIS A C 1
ATOM 5162 O O . HIS C 3 255 ? 191.712 209.233 183.668 1.00 85.15 255 HIS A O 1
ATOM 5169 N N . VAL C 3 256 ? 192.054 208.733 185.843 1.00 64.10 256 VAL A N 1
ATOM 5170 C CA . VAL C 3 256 ? 193.460 208.402 185.607 1.00 61.41 256 VAL A CA 1
ATOM 5171 C C . VAL C 3 256 ? 193.582 207.256 184.607 1.00 65.68 256 VAL A C 1
ATOM 5172 O O . VAL C 3 256 ? 194.377 207.317 183.658 1.00 71.43 256 VAL A O 1
ATOM 5176 N N . HIS C 3 257 ? 192.786 206.202 184.798 1.00 58.80 257 HIS A N 1
ATOM 5177 C CA . HIS C 3 257 ? 192.857 205.031 183.928 1.00 50.94 257 HIS A CA 1
ATOM 5178 C C . HIS C 3 257 ? 192.506 205.382 182.486 1.00 56.65 257 HIS A C 1
ATOM 5179 O O . HIS C 3 257 ? 193.225 205.007 181.545 1.00 70.49 257 HIS A O 1
ATOM 5186 N N . SER C 3 258 ? 191.397 206.100 182.291 1.00 57.21 258 SER A N 1
ATOM 5187 C CA . SER C 3 258 ? 190.986 206.447 180.936 1.00 63.28 258 SER A CA 1
ATOM 5188 C C . SER C 3 258 ? 192.006 207.351 180.257 1.00 63.38 258 SER A C 1
ATOM 5189 O O . SER C 3 258 ? 192.311 207.157 179.073 1.00 74.54 258 SER A O 1
ATOM 5192 N N . HIS C 3 259 ? 192.545 208.334 180.983 1.00 58.85 259 HIS A N 1
ATOM 5193 C CA . HIS C 3 259 ? 193.550 209.210 180.396 1.00 62.23 259 HIS A CA 1
ATOM 5194 C C . HIS C 3 259 ? 194.786 208.425 179.982 1.00 66.59 259 HIS A C 1
ATOM 5195 O O . HIS C 3 259 ? 195.346 208.659 178.902 1.00 77.60 259 HIS A O 1
ATOM 5202 N N . LEU C 3 260 ? 195.225 207.486 180.825 1.00 62.92 260 LEU A N 1
ATOM 5203 C CA . LEU C 3 260 ? 196.397 206.689 180.484 1.00 63.66 260 LEU A CA 1
ATOM 5204 C C . LEU C 3 260 ? 196.166 205.873 179.220 1.00 62.76 260 LEU A C 1
ATOM 5205 O O . LEU C 3 260 ? 197.019 205.852 178.323 1.00 69.38 260 LEU A O 1
ATOM 5210 N N . GLN C 3 261 ? 195.015 205.202 179.122 1.00 55.88 261 GLN A N 1
ATOM 5211 C CA . GLN C 3 261 ? 194.750 204.398 177.929 1.00 51.41 261 GLN A CA 1
ATOM 5212 C C . GLN C 3 261 ? 194.686 205.266 176.676 1.00 55.42 261 GLN A C 1
ATOM 5213 O O . GLN C 3 261 ? 195.249 204.909 175.629 1.00 59.60 261 GLN A O 1
ATOM 5219 N N . GLY C 3 262 ? 194.009 206.413 176.765 1.00 64.69 262 GLY A N 1
ATOM 5220 C CA . GLY C 3 262 ? 193.910 207.287 175.610 1.00 59.75 262 GLY A CA 1
ATOM 5221 C C . GLY C 3 262 ? 195.261 207.791 175.144 1.00 58.16 262 GLY A C 1
ATOM 5222 O O . GLY C 3 262 ? 195.552 207.797 173.944 1.00 63.57 262 GLY A O 1
ATOM 5223 N N . GLU C 3 263 ? 196.114 208.204 176.084 1.00 67.99 263 GLU A N 1
ATOM 5224 C CA . GLU C 3 263 ? 197.430 208.692 175.695 1.00 68.42 263 GLU A CA 1
ATOM 5225 C C . GLU C 3 263 ? 198.318 207.581 175.157 1.00 67.19 263 GLU A C 1
ATOM 5226 O O . GLU C 3 263 ? 199.124 207.831 174.255 1.00 73.24 263 GLU A O 1
ATOM 5232 N N . VAL C 3 264 ? 198.180 206.355 175.666 1.00 57.25 264 VAL A N 1
ATOM 5233 C CA . VAL C 3 264 ? 198.953 205.247 175.111 1.00 55.98 264 VAL A CA 1
ATOM 5234 C C . VAL C 3 264 ? 198.561 205.001 173.659 1.00 60.17 264 VAL A C 1
ATOM 5235 O O . VAL C 3 264 ? 199.422 204.831 172.786 1.00 62.67 264 VAL A O 1
ATOM 5239 N N . PHE C 3 265 ? 197.255 204.989 173.373 1.00 53.91 265 PHE A N 1
ATOM 5240 C CA . PHE C 3 265 ? 196.819 204.787 171.992 1.00 42.97 265 PHE A CA 1
ATOM 5241 C C . PHE C 3 265 ? 197.291 205.922 171.089 1.00 50.63 265 PHE A C 1
ATOM 5242 O O . PHE C 3 265 ? 197.749 205.686 169.958 1.00 52.75 265 PHE A O 1
ATOM 5250 N N . GLY C 3 266 ? 197.188 207.162 171.571 1.00 57.57 266 GLY A N 1
ATOM 5251 C CA . GLY C 3 266 ? 197.660 208.291 170.786 1.00 53.60 266 GLY A CA 1
ATOM 5252 C C . GLY C 3 266 ? 199.142 208.212 170.482 1.00 58.45 266 GLY A C 1
ATOM 5253 O O . GLY C 3 266 ? 199.570 208.494 169.361 1.00 59.93 266 GLY A O 1
ATOM 5254 N N . ALA C 3 267 ? 199.947 207.829 171.475 1.00 62.17 267 ALA A N 1
ATOM 5255 C CA . ALA C 3 267 ? 201.380 207.676 171.252 1.00 51.65 267 ALA A CA 1
ATOM 5256 C C . ALA C 3 267 ? 201.680 206.542 170.284 1.00 53.62 267 ALA A C 1
ATOM 5257 O O . ALA C 3 267 ? 202.629 206.636 169.499 1.00 55.15 267 ALA A O 1
ATOM 5259 N N . VAL C 3 268 ? 200.897 205.464 170.333 1.00 56.84 268 VAL A N 1
ATOM 5260 C CA . VAL C 3 268 ? 201.095 204.362 169.395 1.00 54.70 268 VAL A CA 1
ATOM 5261 C C . VAL C 3 268 ? 200.865 204.836 167.967 1.00 57.66 268 VAL A C 1
ATOM 5262 O O . VAL C 3 268 ? 201.636 204.515 167.055 1.00 63.59 268 VAL A O 1
ATOM 5266 N N . LEU C 3 269 ? 199.806 205.616 167.751 1.00 62.28 269 LEU A N 1
ATOM 5267 C CA . LEU C 3 269 ? 199.466 205.990 166.378 1.00 58.69 269 LEU A CA 1
ATOM 5268 C C . LEU C 3 269 ? 200.446 206.979 165.751 1.00 59.16 269 LEU A C 1
ATOM 5269 O O . LEU C 3 269 ? 200.341 207.243 164.551 1.00 60.81 269 LEU A O 1
ATOM 5274 N N . ARG C 3 270 ? 201.386 207.538 166.516 1.00 69.91 270 ARG A N 1
ATOM 5275 C CA . ARG C 3 270 ? 202.306 208.523 165.953 1.00 67.29 270 ARG A CA 1
ATOM 5276 C C . ARG C 3 270 ? 203.565 207.911 165.351 1.00 69.70 270 ARG A C 1
ATOM 5277 O O . ARG C 3 270 ? 204.336 208.633 164.711 1.00 67.07 270 ARG A O 1
ATOM 5285 N N . GLN C 3 271 ? 203.797 206.615 165.538 1.00 75.06 271 GLN A N 1
ATOM 5286 C CA . GLN C 3 271 ? 205.057 206.016 165.120 1.00 66.80 271 GLN A CA 1
ATOM 5287 C C . GLN C 3 271 ? 205.156 205.947 163.601 1.00 72.74 271 GLN A C 1
ATOM 5288 O O . GLN C 3 271 ? 204.166 206.099 162.883 1.00 76.24 271 GLN A O 1
ATOM 5294 N N . GLU C 3 272 ? 206.374 205.719 163.113 1.00 80.99 272 GLU A N 1
ATOM 5295 C CA . GLU C 3 272 ? 206.604 205.619 161.680 1.00 71.16 272 GLU A CA 1
ATOM 5296 C C . GLU C 3 272 ? 206.002 204.330 161.123 1.00 76.89 272 GLU A C 1
ATOM 5297 O O . GLU C 3 272 ? 205.524 203.464 161.858 1.00 85.24 272 GLU A O 1
ATOM 5303 N N . THR C 3 273 ? 206.032 204.215 159.793 1.00 70.16 273 THR A N 1
ATOM 5304 C CA . THR C 3 273 ? 205.282 203.158 159.119 1.00 70.50 273 THR A CA 1
ATOM 5305 C C . THR C 3 273 ? 205.863 201.775 159.396 1.00 77.19 273 THR A C 1
ATOM 5306 O O . THR C 3 273 ? 205.113 200.822 159.635 1.00 82.97 273 THR A O 1
ATOM 5310 N N . GLU C 3 274 ? 207.191 201.638 159.367 1.00 75.46 274 GLU A N 1
ATOM 5311 C CA . GLU C 3 274 ? 207.795 200.319 159.537 1.00 72.33 274 GLU A CA 1
ATOM 5312 C C . GLU C 3 274 ? 207.671 199.797 160.963 1.00 75.33 274 GLU A C 1
ATOM 5313 O O . GLU C 3 274 ? 207.883 198.599 161.194 1.00 85.80 274 GLU A O 1
ATOM 5319 N N . PHE C 3 275 ? 207.337 200.663 161.920 1.00 62.79 275 PHE A N 1
ATOM 5320 C CA . PHE C 3 275 ? 207.083 200.201 163.280 1.00 66.88 275 PHE A CA 1
ATOM 5321 C C . PHE C 3 275 ? 205.960 199.175 163.307 1.00 72.69 275 PHE A C 1
ATOM 5322 O O . PHE C 3 275 ? 205.989 198.230 164.104 1.00 80.39 275 PHE A O 1
ATOM 5330 N N . PHE C 3 276 ? 204.966 199.341 162.439 1.00 70.09 276 PHE A N 1
ATOM 5331 C CA . PHE C 3 276 ? 203.857 198.403 162.354 1.00 71.21 276 PHE A CA 1
ATOM 5332 C C . PHE C 3 276 ? 204.188 197.167 161.531 1.00 73.46 276 PHE A C 1
ATOM 5333 O O . PHE C 3 276 ? 203.451 196.179 161.609 1.00 76.91 276 PHE A O 1
ATOM 5341 N N . GLN C 3 277 ? 205.262 197.198 160.740 1.00 86.00 277 GLN A N 1
ATOM 5342 C CA . GLN C 3 277 ? 205.792 195.968 160.168 1.00 85.90 277 GLN A CA 1
ATOM 5343 C C . GLN C 3 277 ? 206.581 195.169 161.194 1.00 85.89 277 GLN A C 1
ATOM 5344 O O . GLN C 3 277 ? 206.554 193.934 161.167 1.00 89.76 277 GLN A O 1
ATOM 5350 N N . GLN C 3 278 ? 207.286 195.850 162.099 1.00 89.20 278 GLN A N 1
ATOM 5351 C CA . GLN C 3 278 ? 208.055 195.140 163.116 1.00 88.85 278 GLN A CA 1
ATOM 5352 C C . GLN C 3 278 ? 207.161 194.582 164.218 1.00 90.32 278 GLN A C 1
ATOM 5353 O O . GLN C 3 278 ? 207.439 193.505 164.757 1.00 88.71 278 GLN A O 1
ATOM 5359 N N . ASN C 3 279 ? 206.093 195.293 164.570 1.00 83.22 279 ASN A N 1
ATOM 5360 C CA . ASN C 3 279 ? 205.160 194.862 165.605 1.00 76.75 279 ASN A CA 1
ATOM 5361 C C . ASN C 3 279 ? 203.834 194.490 164.958 1.00 81.30 279 ASN A C 1
ATOM 5362 O O . ASN C 3 279 ? 203.222 195.315 164.272 1.00 90.44 279 ASN A O 1
ATOM 5367 N N . GLN C 3 280 ? 203.388 193.260 165.186 1.00 78.36 280 GLN A N 1
ATOM 5368 C CA . GLN C 3 280 ? 202.153 192.779 164.587 1.00 81.75 280 GLN A CA 1
ATOM 5369 C C . GLN C 3 280 ? 200.937 193.373 165.291 1.00 82.04 280 GLN A C 1
ATOM 5370 O O . GLN C 3 280 ? 201.033 193.958 166.372 1.00 90.21 280 GLN A O 1
ATOM 5376 N N . THR C 3 281 ? 199.777 193.216 164.650 1.00 62.35 281 THR A N 1
ATOM 5377 C CA . THR C 3 281 ? 198.553 193.843 165.139 1.00 63.77 281 THR A CA 1
ATOM 5378 C C . THR C 3 281 ? 198.157 193.310 166.510 1.00 69.49 281 THR A C 1
ATOM 5379 O O . THR C 3 281 ? 197.764 194.076 167.397 1.00 79.35 281 THR A O 1
ATOM 5383 N N . GLY C 3 282 ? 198.246 191.993 166.700 1.00 70.25 282 GLY A N 1
ATOM 5384 C CA . GLY C 3 282 ? 197.844 191.412 167.966 1.00 66.97 282 GLY A CA 1
ATOM 5385 C C . GLY C 3 282 ? 198.689 191.878 169.132 1.00 62.39 282 GLY A C 1
ATOM 5386 O O . GLY C 3 282 ? 198.161 192.150 170.214 1.00 65.88 282 GLY A O 1
ATOM 5387 N N . ASN C 3 283 ? 200.002 191.987 168.930 1.00 68.14 283 ASN A N 1
ATOM 5388 C CA . ASN C 3 283 ? 200.878 192.479 169.986 1.00 68.81 283 ASN A CA 1
ATOM 5389 C C . ASN C 3 283 ? 200.503 193.899 170.384 1.00 71.85 283 ASN A C 1
ATOM 5390 O O . ASN C 3 283 ? 200.383 194.212 171.573 1.00 77.83 283 ASN A O 1
ATOM 5395 N N . ILE C 3 284 ? 200.301 194.772 169.395 1.00 63.01 284 ILE A N 1
ATOM 5396 C CA . ILE C 3 284 ? 199.974 196.165 169.684 1.00 61.40 284 ILE A CA 1
ATOM 5397 C C . ILE C 3 284 ? 198.633 196.264 170.396 1.00 63.85 284 ILE A C 1
ATOM 5398 O O . ILE C 3 284 ? 198.478 197.028 171.357 1.00 73.28 284 ILE A O 1
ATOM 5403 N N . MET C 3 285 ? 197.643 195.494 169.940 1.00 63.57 285 MET A N 1
ATOM 5404 C CA . MET C 3 285 ? 196.332 195.524 170.579 1.00 63.73 285 MET A CA 1
ATOM 5405 C C . MET C 3 285 ? 196.408 195.042 172.021 1.00 69.68 285 MET A C 1
ATOM 5406 O O . MET C 3 285 ? 195.797 195.639 172.916 1.00 76.92 285 MET A O 1
ATOM 5411 N N . SER C 3 286 ? 197.161 193.968 172.270 1.00 63.91 286 SER A N 1
ATOM 5412 C CA . SER C 3 286 ? 197.299 193.463 173.631 1.00 56.12 286 SER A CA 1
ATOM 5413 C C . SER C 3 286 ? 198.017 194.469 174.522 1.00 63.71 286 SER A C 1
ATOM 5414 O O . SER C 3 286 ? 197.638 194.663 175.682 1.00 70.21 286 SER A O 1
ATOM 5417 N N . ARG C 3 287 ? 199.061 195.115 173.999 1.00 68.37 287 ARG A N 1
ATOM 5418 C CA . ARG C 3 287 ? 199.781 196.107 174.791 1.00 60.66 287 ARG A CA 1
ATOM 5419 C C . ARG C 3 287 ? 198.880 197.283 175.140 1.00 60.90 287 ARG A C 1
ATOM 5420 O O . ARG C 3 287 ? 198.888 197.774 176.274 1.00 65.10 287 ARG A O 1
ATOM 5428 N N . VAL C 3 288 ? 198.095 197.755 174.168 1.00 63.37 288 VAL A N 1
ATOM 5429 C CA . VAL C 3 288 ? 197.274 198.940 174.392 1.00 56.01 288 VAL A CA 1
ATOM 5430 C C . VAL C 3 288 ? 196.120 198.635 175.339 1.00 61.29 288 VAL A C 1
ATOM 5431 O O . VAL C 3 288 ? 195.844 199.404 176.265 1.00 69.00 288 VAL A O 1
ATOM 5435 N N . THR C 3 289 ? 195.434 197.511 175.136 1.00 64.05 289 THR A N 1
ATOM 5436 C CA . THR C 3 289 ? 194.184 197.263 175.842 1.00 56.32 289 THR A CA 1
ATOM 5437 C C . THR C 3 289 ? 194.340 196.469 177.132 1.00 61.41 289 THR A C 1
ATOM 5438 O O . THR C 3 289 ? 193.528 196.642 178.045 1.00 65.59 289 THR A O 1
ATOM 5442 N N . GLU C 3 290 ? 195.349 195.607 177.240 1.00 72.72 290 GLU A N 1
ATOM 5443 C CA . GLU C 3 290 ? 195.464 194.708 178.384 1.00 66.89 290 GLU A CA 1
ATOM 5444 C C . GLU C 3 290 ? 196.484 195.161 179.418 1.00 76.71 290 GLU A C 1
ATOM 5445 O O . GLU C 3 290 ? 196.193 195.125 180.617 1.00 83.73 290 GLU A O 1
ATOM 5451 N N . ASP C 3 291 ? 197.679 195.572 178.989 1.00 76.20 291 ASP A N 1
ATOM 5452 C CA . ASP C 3 291 ? 198.707 195.979 179.944 1.00 75.44 291 ASP A CA 1
ATOM 5453 C C . ASP C 3 291 ? 198.272 197.200 180.744 1.00 81.75 291 ASP A C 1
ATOM 5454 O O . ASP C 3 291 ? 198.475 197.259 181.964 1.00 90.54 291 ASP A O 1
ATOM 5459 N N . THR C 3 292 ? 197.667 198.182 180.072 1.00 63.54 292 THR A N 1
ATOM 5460 C CA . THR C 3 292 ? 197.245 199.401 180.750 1.00 65.34 292 THR A CA 1
ATOM 5461 C C . THR C 3 292 ? 196.194 199.120 181.815 1.00 72.67 292 THR A C 1
ATOM 5462 O O . THR C 3 292 ? 196.240 199.712 182.899 1.00 87.02 292 THR A O 1
ATOM 5466 N N . SER C 3 293 ? 195.241 198.231 181.528 1.00 72.68 293 SER A N 1
ATOM 5467 C CA . SER C 3 293 ? 194.217 197.898 182.512 1.00 76.52 293 SER A CA 1
ATOM 5468 C C . SER C 3 293 ? 194.831 197.261 183.752 1.00 79.81 293 SER A C 1
ATOM 5469 O O . SER C 3 293 ? 194.476 197.612 184.883 1.00 87.37 293 SER A O 1
ATOM 5472 N N . THR C 3 294 ? 195.761 196.322 183.556 1.00 73.28 294 THR A N 1
ATOM 5473 C CA . THR C 3 294 ? 196.410 195.678 184.692 1.00 78.37 294 THR A CA 1
ATOM 5474 C C . THR C 3 294 ? 197.201 196.683 185.517 1.00 79.58 294 THR A C 1
ATOM 5475 O O . THR C 3 294 ? 197.124 196.685 186.754 1.00 89.07 294 THR A O 1
ATOM 5479 N N . LEU C 3 295 ? 197.962 197.553 184.848 1.00 65.69 295 LEU A N 1
ATOM 5480 C CA . LEU C 3 295 ? 198.737 198.565 185.558 1.00 67.38 295 LEU A CA 1
ATOM 5481 C C . LEU C 3 295 ? 197.828 199.477 186.372 1.00 76.45 295 LEU A C 1
ATOM 5482 O O . LEU C 3 295 ? 198.088 199.750 187.552 1.00 82.70 295 LEU A O 1
ATOM 5487 N N . SER C 3 296 ? 196.741 199.947 185.756 1.00 73.29 296 SER A N 1
ATOM 5488 C CA . SER C 3 296 ? 195.840 200.860 186.445 1.00 69.70 296 SER A CA 1
ATOM 5489 C C . SER C 3 296 ? 195.173 200.188 187.637 1.00 74.60 296 SER A C 1
ATOM 5490 O O . SER C 3 296 ? 195.058 200.791 188.709 1.00 91.32 296 SER A O 1
ATOM 5493 N N . ASP C 3 297 ? 194.728 198.939 187.475 1.00 73.02 297 ASP A N 1
ATOM 5494 C CA . ASP C 3 297 ? 194.075 198.251 188.584 1.00 83.20 297 ASP A CA 1
ATOM 5495 C C . ASP C 3 297 ? 195.039 198.025 189.741 1.00 86.20 297 ASP A C 1
ATOM 5496 O O . ASP C 3 297 ? 194.688 198.258 190.909 1.00 93.78 297 ASP A O 1
ATOM 5501 N N . SER C 3 298 ? 196.261 197.574 189.440 1.00 72.73 298 SER A N 1
ATOM 5502 C CA . SER C 3 298 ? 197.237 197.360 190.501 1.00 75.55 298 SER A CA 1
ATOM 5503 C C . SER C 3 298 ? 197.537 198.659 191.232 1.00 76.08 298 SER A C 1
ATOM 5504 O O . SER C 3 298 ? 197.586 198.684 192.469 1.00 89.15 298 SER A O 1
ATOM 5507 N N . LEU C 3 299 ? 197.724 199.752 190.486 1.00 73.46 299 LEU A N 1
ATOM 5508 C CA . LEU C 3 299 ? 197.958 201.045 191.119 1.00 74.18 299 LEU A CA 1
ATOM 5509 C C . LEU C 3 299 ? 196.789 201.431 192.014 1.00 78.64 299 LEU A C 1
ATOM 5510 O O . LEU C 3 299 ? 196.986 201.851 193.162 1.00 86.90 299 LEU A O 1
ATOM 5515 N N . SER C 3 300 ? 195.563 201.259 191.514 1.00 80.34 300 SER A N 1
ATOM 5516 C CA . SER C 3 300 ? 194.380 201.696 192.246 1.00 80.81 300 SER A CA 1
ATOM 5517 C C . SER C 3 300 ? 194.253 200.971 193.577 1.00 79.44 300 SER A C 1
ATOM 5518 O O . SER C 3 300 ? 193.963 201.591 194.606 1.00 82.31 300 SER A O 1
ATOM 5521 N N . GLU C 3 301 ? 194.458 199.653 193.581 1.00 80.20 301 GLU A N 1
ATOM 5522 C CA . GLU C 3 301 ? 194.356 198.929 194.847 1.00 86.19 301 GLU A CA 1
ATOM 5523 C C . GLU C 3 301 ? 195.523 199.259 195.774 1.00 86.56 301 GLU A C 1
ATOM 5524 O O . GLU C 3 301 ? 195.325 199.564 196.963 1.00 92.50 301 GLU A O 1
ATOM 5530 N N . ASN C 3 302 ? 196.749 199.216 195.244 1.00 73.05 302 ASN A N 1
ATOM 5531 C CA . ASN C 3 302 ? 197.923 199.276 196.104 1.00 69.04 302 ASN A CA 1
ATOM 5532 C C . ASN C 3 302 ? 198.092 200.648 196.741 1.00 72.10 302 ASN A C 1
ATOM 5533 O O . ASN C 3 302 ? 198.485 200.741 197.908 1.00 84.40 302 ASN A O 1
ATOM 5538 N N . LEU C 3 303 ? 197.810 201.727 196.003 1.00 64.98 303 LEU A N 1
ATOM 5539 C CA . LEU C 3 303 ? 197.997 203.055 196.581 1.00 63.42 303 LEU A CA 1
ATOM 5540 C C . LEU C 3 303 ? 197.067 203.281 197.765 1.00 73.68 303 LEU A C 1
ATOM 5541 O O . LEU C 3 303 ? 197.495 203.779 198.816 1.00 81.70 303 LEU A O 1
ATOM 5546 N N . SER C 3 304 ? 195.795 202.905 197.621 1.00 74.94 304 SER A N 1
ATOM 5547 C CA . SER C 3 304 ? 194.844 203.064 198.716 1.00 75.40 304 SER A CA 1
ATOM 5548 C C . SER C 3 304 ? 195.238 202.210 199.911 1.00 78.40 304 SER A C 1
ATOM 5549 O O . SER C 3 304 ? 195.219 202.680 201.059 1.00 78.94 304 SER A O 1
ATOM 5552 N N . LEU C 3 305 ? 195.607 200.948 199.662 1.00 71.31 305 LEU A N 1
ATOM 5553 C CA . LEU C 3 305 ? 195.993 200.079 200.770 1.00 60.92 305 LEU A CA 1
ATOM 5554 C C . LEU C 3 305 ? 197.197 200.646 201.512 1.00 61.58 305 LEU A C 1
ATOM 5555 O O . LEU C 3 305 ? 197.216 200.694 202.753 1.00 82.69 305 LEU A O 1
ATOM 5560 N N . PHE C 3 306 ? 198.200 201.104 200.760 1.00 57.47 306 PHE A N 1
ATOM 5561 C CA . PHE C 3 306 ? 199.409 201.657 201.355 1.00 59.53 306 PHE A CA 1
ATOM 5562 C C . PHE C 3 306 ? 199.099 202.884 202.198 1.00 69.31 306 PHE A C 1
ATOM 5563 O O . PHE C 3 306 ? 199.574 203.003 203.331 1.00 80.61 306 PHE A O 1
ATOM 5571 N N . LEU C 3 307 ? 198.294 203.809 201.666 1.00 69.77 307 LEU A N 1
ATOM 5572 C CA . LEU C 3 307 ? 197.983 205.017 202.425 1.00 72.92 307 LEU A CA 1
ATOM 5573 C C . LEU C 3 307 ? 197.242 204.686 203.713 1.00 72.96 307 LEU A C 1
ATOM 5574 O O . LEU C 3 307 ? 197.580 205.205 204.787 1.00 77.45 307 LEU A O 1
ATOM 5579 N N . TRP C 3 308 ? 196.238 203.809 203.630 1.00 80.25 308 TRP A N 1
ATOM 5580 C CA . TRP C 3 308 ? 195.430 203.500 204.805 1.00 77.73 308 TRP A CA 1
ATOM 5581 C C . TRP C 3 308 ? 196.277 202.856 205.897 1.00 80.32 308 TRP A C 1
ATOM 5582 O O . TRP C 3 308 ? 196.239 203.278 207.065 1.00 84.07 308 TRP A O 1
ATOM 5593 N N . TYR C 3 309 ? 197.081 201.853 205.532 1.00 85.63 309 TYR A N 1
ATOM 5594 C CA . TYR C 3 309 ? 197.881 201.188 206.554 1.00 78.09 309 TYR A CA 1
ATOM 5595 C C . TYR C 3 309 ? 199.026 202.061 207.048 1.00 79.34 309 TYR A C 1
ATOM 5596 O O . TYR C 3 309 ? 199.426 201.937 208.207 1.00 87.78 309 TYR A O 1
ATOM 5605 N N . LEU C 3 310 ? 199.552 202.960 206.214 1.00 71.31 310 LEU A N 1
ATOM 5606 C CA . LEU C 3 310 ? 200.569 203.891 206.690 1.00 73.08 310 LEU A CA 1
ATOM 5607 C C . LEU C 3 310 ? 199.996 204.832 207.741 1.00 79.83 310 LEU A C 1
ATOM 5608 O O . LEU C 3 310 ? 200.634 205.103 208.768 1.00 85.03 310 LEU A O 1
ATOM 5613 N N . VAL C 3 311 ? 198.784 205.337 207.502 1.00 90.04 311 VAL A N 1
ATOM 5614 C CA . VAL C 3 311 ? 198.148 206.217 208.479 1.00 86.85 311 VAL A CA 1
ATOM 5615 C C . VAL C 3 311 ? 197.913 205.473 209.787 1.00 90.57 311 VAL A C 1
ATOM 5616 O O . VAL C 3 311 ? 198.211 205.985 210.876 1.00 94.07 311 VAL A O 1
ATOM 5620 N N . ARG C 3 312 ? 197.386 204.246 209.700 1.00 100.61 312 ARG A N 1
ATOM 5621 C CA . ARG C 3 312 ? 197.164 203.467 210.918 1.00 92.27 312 ARG A CA 1
ATOM 5622 C C . ARG C 3 312 ? 198.473 203.191 211.650 1.00 89.04 312 ARG A C 1
ATOM 5623 O O . ARG C 3 312 ? 198.535 203.266 212.886 1.00 92.15 312 ARG A O 1
ATOM 5631 N N . GLY C 3 313 ? 199.531 202.875 210.904 1.00 97.23 313 GLY A N 1
ATOM 5632 C CA . GLY C 3 313 ? 200.812 202.602 211.530 1.00 98.08 313 GLY A CA 1
ATOM 5633 C C . GLY C 3 313 ? 201.365 203.805 212.264 1.00 97.91 313 GLY A C 1
ATOM 5634 O O . GLY C 3 313 ? 201.884 203.681 213.372 1.00 106.19 313 GLY A O 1
ATOM 5635 N N . LEU C 3 314 ? 201.264 204.989 211.654 1.00 94.43 314 LEU A N 1
ATOM 5636 C CA . LEU C 3 314 ? 201.743 206.192 212.332 1.00 95.49 314 LEU A CA 1
ATOM 5637 C C . LEU C 3 314 ? 200.908 206.502 213.571 1.00 97.22 314 LEU A C 1
ATOM 5638 O O . LEU C 3 314 ? 201.449 206.904 214.613 1.00 97.93 314 LEU A O 1
ATOM 5643 N N . CYS C 3 315 ? 199.587 206.319 213.479 1.00 113.28 315 CYS A N 1
ATOM 5644 C CA . CYS C 3 315 ? 198.735 206.572 214.638 1.00 112.72 315 CYS A CA 1
ATOM 5645 C C . CYS C 3 315 ? 199.049 205.623 215.786 1.00 114.31 315 CYS A C 1
ATOM 5646 O O . CYS C 3 315 ? 198.940 206.011 216.954 1.00 115.90 315 CYS A O 1
ATOM 5649 N N . LEU C 3 316 ? 199.434 204.382 215.482 1.00 113.62 316 LEU A N 1
ATOM 5650 C CA . LEU C 3 316 ? 199.851 203.471 216.545 1.00 107.27 316 LEU A CA 1
ATOM 5651 C C . LEU C 3 316 ? 201.252 203.797 217.049 1.00 102.74 316 LEU A C 1
ATOM 5652 O O . LEU C 3 316 ? 201.541 203.638 218.242 1.00 111.19 316 LEU A O 1
ATOM 5657 N N . LEU C 3 317 ? 202.131 204.246 216.151 1.00 89.62 317 LEU A N 1
ATOM 5658 C CA . LEU C 3 317 ? 203.499 204.576 216.530 1.00 92.99 317 LEU A CA 1
ATOM 5659 C C . LEU C 3 317 ? 203.526 205.730 217.516 1.00 99.51 317 LEU A C 1
ATOM 5660 O O . LEU C 3 317 ? 204.373 205.768 218.413 1.00 108.80 317 LEU A O 1
ATOM 5665 N N . GLY C 3 318 ? 202.618 206.693 217.356 1.00 113.85 318 GLY A N 1
ATOM 5666 C CA . GLY C 3 318 ? 202.555 207.785 218.317 1.00 121.00 318 GLY A CA 1
ATOM 5667 C C . GLY C 3 318 ? 202.283 207.303 219.732 1.00 122.45 318 GLY A C 1
ATOM 5668 O O . GLY C 3 318 ? 202.981 207.686 220.680 1.00 124.39 318 GLY A O 1
ATOM 5669 N N . ILE C 3 319 ? 201.285 206.431 219.890 1.00 113.92 319 ILE A N 1
ATOM 5670 C CA . ILE C 3 319 ? 200.962 205.893 221.206 1.00 109.19 319 ILE A CA 1
ATOM 5671 C C . ILE C 3 319 ? 202.112 205.049 221.737 1.00 108.12 319 ILE A C 1
ATOM 5672 O O . ILE C 3 319 ? 202.447 205.107 222.927 1.00 110.81 319 ILE A O 1
ATOM 5677 N N . MET C 3 320 ? 202.733 204.247 220.868 1.00 111.11 320 MET A N 1
ATOM 5678 C CA . MET C 3 320 ? 203.857 203.423 221.304 1.00 109.41 320 MET A CA 1
ATOM 5679 C C . MET C 3 320 ? 205.011 204.283 221.804 1.00 110.64 320 MET A C 1
ATOM 5680 O O . MET C 3 320 ? 205.632 203.969 222.826 1.00 113.13 320 MET A O 1
ATOM 5685 N N . LEU C 3 321 ? 205.310 205.375 221.097 1.00 117.39 321 LEU A N 1
ATOM 5686 C CA . LEU C 3 321 ? 206.361 206.284 221.539 1.00 118.55 321 LEU A CA 1
ATOM 5687 C C . LEU C 3 321 ? 205.999 206.933 222.866 1.00 119.49 321 LEU A C 1
ATOM 5688 O O . LEU C 3 321 ? 206.868 207.140 223.721 1.00 121.42 321 LEU A O 1
ATOM 5693 N N . TRP C 3 322 ? 204.722 207.278 223.052 1.00 131.06 322 TRP A N 1
ATOM 5694 C CA . TRP C 3 322 ? 204.300 207.807 224.346 1.00 131.60 322 TRP A CA 1
ATOM 5695 C C . TRP C 3 322 ? 204.525 206.780 225.451 1.00 130.59 322 TRP A C 1
ATOM 5696 O O . TRP C 3 322 ? 204.933 207.133 226.563 1.00 129.57 322 TRP A O 1
ATOM 5707 N N . GLY C 3 323 ? 204.277 205.502 225.158 1.00 125.68 323 GLY A N 1
ATOM 5708 C CA . GLY C 3 323 ? 204.425 204.476 226.179 1.00 124.85 323 GLY A CA 1
ATOM 5709 C C . GLY C 3 323 ? 205.853 204.303 226.665 1.00 123.58 323 GLY A C 1
ATOM 5710 O O . GLY C 3 323 ? 206.102 204.248 227.872 1.00 124.54 323 GLY A O 1
ATOM 5711 N N . SER C 3 324 ? 206.811 204.222 225.740 1.00 117.94 324 SER A N 1
ATOM 5712 C CA . SER C 3 324 ? 208.203 203.971 226.113 1.00 117.38 324 SER A CA 1
ATOM 5713 C C . SER C 3 324 ? 209.103 204.410 224.966 1.00 118.26 324 SER A C 1
ATOM 5714 O O . SER C 3 324 ? 209.005 203.866 223.862 1.00 123.12 324 SER A O 1
ATOM 5717 N N . VAL C 3 325 ? 209.974 205.385 225.229 1.00 117.64 325 VAL A N 1
ATOM 5718 C CA . VAL C 3 325 ? 210.849 205.906 224.182 1.00 119.68 325 VAL A CA 1
ATOM 5719 C C . VAL C 3 325 ? 211.931 204.895 223.815 1.00 123.80 325 VAL A C 1
ATOM 5720 O O . VAL C 3 325 ? 212.242 204.703 222.633 1.00 128.59 325 VAL A O 1
ATOM 5724 N N . SER C 3 326 ? 212.532 204.247 224.816 1.00 132.24 326 SER A N 1
ATOM 5725 C CA . SER C 3 326 ? 213.674 203.370 224.566 1.00 135.13 326 SER A CA 1
ATOM 5726 C C . SER C 3 326 ? 213.288 202.190 223.683 1.00 135.72 326 SER A C 1
ATOM 5727 O O . SER C 3 326 ? 213.982 201.865 222.709 1.00 135.68 326 SER A O 1
ATOM 5730 N N . LEU C 3 327 ? 212.183 201.523 224.019 1.00 130.31 327 LEU A N 1
ATOM 5731 C CA . LEU C 3 327 ? 211.731 200.400 223.211 1.00 131.35 327 LEU A CA 1
ATOM 5732 C C . LEU C 3 327 ? 211.285 200.837 221.823 1.00 132.77 327 LEU A C 1
ATOM 5733 O O . LEU C 3 327 ? 211.506 200.103 220.856 1.00 135.84 327 LEU A O 1
ATOM 5738 N N . THR C 3 328 ? 210.692 202.025 221.698 1.00 124.11 328 THR A N 1
ATOM 5739 C CA . THR C 3 328 ? 210.364 202.548 220.377 1.00 120.83 328 THR A CA 1
ATOM 5740 C C . THR C 3 328 ? 211.624 202.736 219.540 1.00 122.22 328 THR A C 1
ATOM 5741 O O . THR C 3 328 ? 211.650 202.398 218.350 1.00 127.40 328 THR A O 1
ATOM 5745 N N . MET C 3 329 ? 212.685 203.266 220.151 1.00 126.55 329 MET A N 1
ATOM 5746 C CA . MET C 3 329 ? 213.941 203.463 219.432 1.00 127.44 329 MET A CA 1
ATOM 5747 C C . MET C 3 329 ? 214.542 202.131 218.996 1.00 129.03 329 MET A C 1
ATOM 5748 O O . MET C 3 329 ? 214.980 201.977 217.847 1.00 129.70 329 MET A O 1
ATOM 5753 N N . VAL C 3 330 ? 214.575 201.151 219.903 1.00 127.14 330 VAL A N 1
ATOM 5754 C CA . VAL C 3 330 ? 215.174 199.866 219.558 1.00 127.74 330 VAL A CA 1
ATOM 5755 C C . VAL C 3 330 ? 214.290 199.049 218.631 1.00 125.46 330 VAL A C 1
ATOM 5756 O O . VAL C 3 330 ? 214.757 198.059 218.059 1.00 126.30 330 VAL A O 1
ATOM 5760 N N . THR C 3 331 ? 213.020 199.424 218.480 1.00 119.07 331 THR A N 1
ATOM 5761 C CA . THR C 3 331 ? 212.196 198.844 217.425 1.00 117.17 331 THR A CA 1
ATOM 5762 C C . THR C 3 331 ? 212.498 199.504 216.085 1.00 116.88 331 THR A C 1
ATOM 5763 O O . THR C 3 331 ? 212.695 198.826 215.070 1.00 117.76 331 THR A O 1
ATOM 5767 N N . LEU C 3 332 ? 212.547 200.839 216.071 1.00 119.68 332 LEU A N 1
ATOM 5768 C CA . LEU C 3 332 ? 212.767 201.568 214.827 1.00 118.14 332 LEU A CA 1
ATOM 5769 C C . LEU C 3 332 ? 214.144 201.293 214.241 1.00 115.08 332 LEU A C 1
ATOM 5770 O O . LEU C 3 332 ? 214.334 201.414 213.025 1.00 116.19 332 LEU A O 1
ATOM 5775 N N . ILE C 3 333 ? 215.120 200.937 215.080 1.00 120.56 333 ILE A N 1
ATOM 5776 C CA . ILE C 3 333 ? 216.464 200.710 214.555 1.00 123.73 333 ILE A CA 1
ATOM 5777 C C . ILE C 3 333 ? 216.521 199.455 213.685 1.00 124.85 333 ILE A C 1
ATOM 5778 O O . ILE C 3 333 ? 217.322 199.385 212.746 1.00 125.74 333 ILE A O 1
ATOM 5783 N N . THR C 3 334 ? 215.681 198.455 213.961 1.00 119.65 334 THR A N 1
ATOM 5784 C CA . THR C 3 334 ? 215.766 197.180 213.255 1.00 121.01 334 THR A CA 1
ATOM 5785 C C . THR C 3 334 ? 214.893 197.101 212.010 1.00 119.49 334 THR A C 1
ATOM 5786 O O . THR C 3 334 ? 214.959 196.096 211.294 1.00 119.01 334 THR A O 1
ATOM 5790 N N . LEU C 3 335 ? 214.072 198.112 211.741 1.00 109.40 335 LEU A N 1
ATOM 5791 C CA . LEU C 3 335 ? 213.179 198.058 210.585 1.00 106.40 335 LEU A CA 1
ATOM 5792 C C . LEU C 3 335 ? 213.890 197.896 209.244 1.00 107.95 335 LEU A C 1
ATOM 5793 O O . LEU C 3 335 ? 213.429 197.071 208.438 1.00 110.82 335 LEU A O 1
ATOM 5798 N N . PRO C 3 336 ? 214.972 198.624 208.928 1.00 111.17 336 PRO A N 1
ATOM 5799 C CA . PRO C 3 336 ? 215.577 198.473 207.591 1.00 113.92 336 PRO A CA 1
ATOM 5800 C C . PRO C 3 336 ? 216.043 197.061 207.272 1.00 115.89 336 PRO A C 1
ATOM 5801 O O . PRO C 3 336 ? 216.037 196.664 206.098 1.00 117.82 336 PRO A O 1
ATOM 5805 N N . LEU C 3 337 ? 216.461 196.294 208.280 1.00 119.74 337 LEU A N 1
ATOM 5806 C CA . LEU C 3 337 ? 216.928 194.937 208.022 1.00 120.78 337 LEU A CA 1
ATOM 5807 C C . LEU C 3 337 ? 215.831 194.048 207.456 1.00 121.91 337 LEU A C 1
ATOM 5808 O O . LEU C 3 337 ? 216.130 193.137 206.678 1.00 123.33 337 LEU A O 1
ATOM 5813 N N . LEU C 3 338 ? 214.572 194.291 207.824 1.00 111.55 338 LEU A N 1
ATOM 5814 C CA . LEU C 3 338 ? 213.480 193.516 207.248 1.00 109.59 338 LEU A CA 1
ATOM 5815 C C . LEU C 3 338 ? 213.270 193.864 205.780 1.00 111.60 338 LEU A C 1
ATOM 5816 O O . LEU C 3 338 ? 213.050 192.974 204.952 1.00 112.33 338 LEU A O 1
ATOM 5821 N N . PHE C 3 339 ? 213.336 195.152 205.436 1.00 102.65 339 PHE A N 1
ATOM 5822 C CA . PHE C 3 339 ? 213.180 195.558 204.044 1.00 99.99 339 PHE A CA 1
ATOM 5823 C C . PHE C 3 339 ? 214.401 195.222 203.202 1.00 101.70 339 PHE A C 1
ATOM 5824 O O . PHE C 3 339 ? 214.326 195.295 201.972 1.00 106.26 339 PHE A O 1
ATOM 5832 N N . LEU C 3 340 ? 215.521 194.875 203.836 1.00 96.89 340 LEU A N 1
ATOM 5833 C CA . LEU C 3 340 ? 216.728 194.561 203.077 1.00 98.55 340 LEU A CA 1
ATOM 5834 C C . LEU C 3 340 ? 216.513 193.385 202.131 1.00 97.49 340 LEU A C 1
ATOM 5835 O O . LEU C 3 340 ? 216.916 193.440 200.964 1.00 96.77 340 LEU A O 1
ATOM 5840 N N . LEU C 3 341 ? 215.884 192.307 202.615 1.00 93.15 341 LEU A N 1
ATOM 5841 C CA . LEU C 3 341 ? 215.741 191.115 201.779 1.00 94.84 341 LEU A CA 1
ATOM 5842 C C . LEU C 3 341 ? 214.850 191.345 200.563 1.00 95.41 341 LEU A C 1
ATOM 5843 O O . LEU C 3 341 ? 215.260 190.971 199.450 1.00 94.25 341 LEU A O 1
ATOM 5848 N N . PRO C 3 342 ? 213.645 191.926 200.679 1.00 99.90 342 PRO A N 1
ATOM 5849 C CA . PRO C 3 342 ? 212.833 192.139 199.468 1.00 95.76 342 PRO A CA 1
ATOM 5850 C C . PRO C 3 342 ? 213.514 193.001 198.420 1.00 95.60 342 PRO A C 1
ATOM 5851 O O . PRO C 3 342 ? 213.282 192.810 197.220 1.00 94.96 342 PRO A O 1
ATOM 5855 N N . LYS C 3 343 ? 214.350 193.951 198.842 1.00 102.50 343 LYS A N 1
ATOM 5856 C CA . LYS C 3 343 ? 215.056 194.798 197.886 1.00 102.31 343 LYS A CA 1
ATOM 5857 C C . LYS C 3 343 ? 216.011 193.991 197.015 1.00 104.48 343 LYS A C 1
ATOM 5858 O O . LYS C 3 343 ? 216.328 194.408 195.896 1.00 105.48 343 LYS A O 1
ATOM 5864 N N . LYS C 3 344 ? 216.478 192.842 197.506 1.00 101.94 344 LYS A N 1
ATOM 5865 C CA . LYS C 3 344 ? 217.422 192.035 196.740 1.00 99.31 344 LYS A CA 1
ATOM 5866 C C . LYS C 3 344 ? 216.736 191.341 195.570 1.00 99.16 344 LYS A C 1
ATOM 5867 O O . LYS C 3 344 ? 217.268 191.310 194.455 1.00 102.26 344 LYS A O 1
ATOM 5873 N N . VAL C 3 345 ? 215.551 190.772 195.806 1.00 90.16 345 VAL A N 1
ATOM 5874 C CA . VAL C 3 345 ? 214.870 189.987 194.776 1.00 93.80 345 VAL A CA 1
ATOM 5875 C C . VAL C 3 345 ? 213.838 190.780 193.992 1.00 97.15 345 VAL A C 1
ATOM 5876 O O . VAL C 3 345 ? 213.004 190.176 193.307 1.00 97.26 345 VAL A O 1
ATOM 5880 N N . GLY C 3 346 ? 213.860 192.110 194.078 1.00 93.66 346 GLY A N 1
ATOM 5881 C CA . GLY C 3 346 ? 212.882 192.907 193.352 1.00 90.45 346 GLY A CA 1
ATOM 5882 C C . GLY C 3 346 ? 213.002 192.780 191.846 1.00 91.80 346 GLY A C 1
ATOM 5883 O O . GLY C 3 346 ? 211.996 192.688 191.139 1.00 97.27 346 GLY A O 1
ATOM 5884 N N . LYS C 3 347 ? 214.235 192.776 191.333 1.00 82.18 347 LYS A N 1
ATOM 5885 C CA . LYS C 3 347 ? 214.452 192.773 189.888 1.00 85.01 347 LYS A CA 1
ATOM 5886 C C . LYS C 3 347 ? 213.887 191.515 189.237 1.00 86.39 347 LYS A C 1
ATOM 5887 O O . LYS C 3 347 ? 213.456 191.547 188.073 1.00 91.99 347 LYS A O 1
ATOM 5893 N N . TRP C 3 348 ? 213.877 190.404 189.975 1.00 78.73 348 TRP A N 1
ATOM 5894 C CA . TRP C 3 348 ? 213.430 189.130 189.428 1.00 83.62 348 TRP A CA 1
ATOM 5895 C C . TRP C 3 348 ? 211.947 189.157 189.074 1.00 91.67 348 TRP A C 1
ATOM 5896 O O . TRP C 3 348 ? 211.539 188.569 188.065 1.00 96.34 348 TRP A O 1
ATOM 5907 N N . TYR C 3 349 ? 211.132 189.846 189.876 1.00 81.70 349 TYR A N 1
ATOM 5908 C CA . TYR C 3 349 ? 209.709 189.954 189.568 1.00 81.75 349 TYR A CA 1
ATOM 5909 C C . TYR C 3 349 ? 209.480 190.692 188.255 1.00 86.88 349 TYR A C 1
ATOM 5910 O O . TYR C 3 349 ? 208.639 190.285 187.444 1.00 90.19 349 TYR A O 1
ATOM 5919 N N . GLN C 3 350 ? 210.215 191.783 188.032 1.00 75.35 350 GLN A N 1
ATOM 5920 C CA . GLN C 3 350 ? 210.120 192.505 186.768 1.00 72.76 350 GLN A CA 1
ATOM 5921 C C . GLN C 3 350 ? 210.539 191.617 185.605 1.00 79.10 350 GLN A C 1
ATOM 5922 O O . GLN C 3 350 ? 209.873 191.574 184.559 1.00 91.02 350 GLN A O 1
ATOM 5928 N N . LEU C 3 351 ? 211.658 190.906 185.771 1.00 71.54 351 LEU A N 1
ATOM 5929 C CA . LEU C 3 351 ? 212.158 190.055 184.698 1.00 72.92 351 LEU A CA 1
ATOM 5930 C C . LEU C 3 351 ? 211.226 188.888 184.407 1.00 76.41 351 LEU A C 1
ATOM 5931 O O . LEU C 3 351 ? 211.277 188.329 183.308 1.00 85.91 351 LEU A O 1
ATOM 5936 N N . LEU C 3 352 ? 210.383 188.507 185.366 1.00 71.57 352 LEU A N 1
ATOM 5937 C CA . LEU C 3 352 ? 209.375 187.483 185.104 1.00 78.11 352 LEU A CA 1
ATOM 5938 C C . LEU C 3 352 ? 208.145 188.070 184.416 1.00 82.90 352 LEU A C 1
ATOM 5939 O O . LEU C 3 352 ? 207.607 187.477 183.467 1.00 89.72 352 LEU A O 1
ATOM 5944 N N . GLU C 3 353 ? 207.690 189.235 184.880 1.00 79.43 353 GLU A N 1
ATOM 5945 C CA . GLU C 3 353 ? 206.466 189.815 184.341 1.00 74.38 353 GLU A CA 1
ATOM 5946 C C . GLU C 3 353 ? 206.643 190.240 182.893 1.00 77.61 353 GLU A C 1
ATOM 5947 O O . GLU C 3 353 ? 205.693 190.178 182.101 1.00 90.03 353 GLU A O 1
ATOM 5953 N N . VAL C 3 354 ? 207.846 190.690 182.528 1.00 66.06 354 VAL A N 1
ATOM 5954 C CA . VAL C 3 354 ? 208.097 191.032 181.130 1.00 65.17 354 VAL A CA 1
ATOM 5955 C C . VAL C 3 354 ? 207.803 189.834 180.235 1.00 72.21 354 VAL A C 1
ATOM 5956 O O . VAL C 3 354 ? 207.078 189.943 179.234 1.00 85.75 354 VAL A O 1
ATOM 5960 N N . GLN C 3 355 ? 208.335 188.667 180.601 1.00 62.22 355 GLN A N 1
ATOM 5961 C CA . GLN C 3 355 ? 208.120 187.463 179.806 1.00 64.33 355 GLN A CA 1
ATOM 5962 C C . GLN C 3 355 ? 206.653 187.055 179.804 1.00 70.61 355 GLN A C 1
ATOM 5963 O O . GLN C 3 355 ? 206.130 186.604 178.776 1.00 79.41 355 GLN A O 1
ATOM 5969 N N . VAL C 3 356 ? 205.976 187.193 180.946 1.00 55.77 356 VAL A N 1
ATOM 5970 C CA . VAL C 3 356 ? 204.563 186.819 181.010 1.00 53.36 356 VAL A CA 1
ATOM 5971 C C . VAL C 3 356 ? 203.744 187.654 180.029 1.00 58.98 356 VAL A C 1
ATOM 5972 O O . VAL C 3 356 ? 202.951 187.120 179.236 1.00 63.20 356 VAL A O 1
ATOM 5976 N N . ARG C 3 357 ? 203.929 188.977 180.062 1.00 70.26 357 ARG A N 1
ATOM 5977 C CA . ARG C 3 357 ? 203.184 189.849 179.160 1.00 59.84 357 ARG A CA 1
ATOM 5978 C C . ARG C 3 357 ? 203.532 189.562 177.705 1.00 62.37 357 ARG A C 1
ATOM 5979 O O . ARG C 3 357 ? 202.653 189.579 176.832 1.00 72.95 357 ARG A O 1
ATOM 5987 N N . GLU C 3 358 ? 204.810 189.296 177.422 1.00 70.02 358 GLU A N 1
ATOM 5988 C CA . GLU C 3 358 ? 205.210 189.004 176.049 1.00 63.61 358 GLU A CA 1
ATOM 5989 C C . GLU C 3 358 ? 204.533 187.741 175.530 1.00 66.43 358 GLU A C 1
ATOM 5990 O O . GLU C 3 358 ? 204.059 187.706 174.387 1.00 76.41 358 GLU A O 1
ATOM 5996 N N . SER C 3 359 ? 204.474 186.694 176.356 1.00 68.41 359 SER A N 1
ATOM 5997 C CA . SER C 3 359 ? 203.814 185.462 175.936 1.00 67.07 359 SER A CA 1
ATOM 5998 C C . SER C 3 359 ? 202.321 185.679 175.715 1.00 68.68 359 SER A C 1
ATOM 5999 O O . SER C 3 359 ? 201.741 185.139 174.761 1.00 75.21 359 SER A O 1
ATOM 6002 N N . LEU C 3 360 ? 201.681 186.465 176.586 1.00 65.90 360 LEU A N 1
ATOM 6003 C CA . LEU C 3 360 ? 200.264 186.762 176.390 1.00 60.30 360 LEU A CA 1
ATOM 6004 C C . LEU C 3 360 ? 200.033 187.474 175.061 1.00 70.08 360 LEU A C 1
ATOM 6005 O O . LEU C 3 360 ? 199.105 187.138 174.312 1.00 79.13 360 LEU A O 1
ATOM 6010 N N . ALA C 3 361 ? 200.879 188.458 174.745 1.00 66.23 361 ALA A N 1
ATOM 6011 C CA . ALA C 3 361 ? 200.738 189.173 173.479 1.00 59.00 361 ALA A CA 1
ATOM 6012 C C . ALA C 3 361 ? 200.958 188.246 172.289 1.00 60.18 361 ALA A C 1
ATOM 6013 O O . ALA C 3 361 ? 200.260 188.348 171.270 1.00 71.74 361 ALA A O 1
ATOM 6015 N N . LYS C 3 362 ? 201.931 187.337 172.394 1.00 63.39 362 LYS A N 1
ATOM 6016 C CA . LYS C 3 362 ? 202.180 186.402 171.302 1.00 67.24 362 LYS A CA 1
ATOM 6017 C C . LYS C 3 362 ? 200.979 185.497 171.062 1.00 68.40 362 LYS A C 1
ATOM 6018 O O . LYS C 3 362 ? 200.635 185.205 169.912 1.00 76.36 362 LYS A O 1
ATOM 6024 N N . SER C 3 363 ? 200.333 185.032 172.134 1.00 60.37 363 SER A N 1
ATOM 6025 C CA . SER C 3 363 ? 199.124 184.226 171.962 1.00 60.58 363 SER A CA 1
ATOM 6026 C C . SER C 3 363 ? 197.995 185.040 171.335 1.00 62.42 363 SER A C 1
ATOM 6027 O O . SER C 3 363 ? 197.258 184.542 170.469 1.00 71.43 363 SER A O 1
ATOM 6030 N N . SER C 3 364 ? 197.843 186.295 171.768 1.00 56.83 364 SER A N 1
ATOM 6031 C CA . SER C 3 364 ? 196.787 187.142 171.222 1.00 58.90 364 SER A CA 1
ATOM 6032 C C . SER C 3 364 ? 196.972 187.368 169.728 1.00 65.52 364 SER A C 1
ATOM 6033 O O . SER C 3 364 ? 195.992 187.415 168.972 1.00 65.35 364 SER A O 1
ATOM 6036 N N . GLN C 3 365 ? 198.222 187.531 169.285 1.00 71.84 365 GLN A N 1
ATOM 6037 C CA . GLN C 3 365 ? 198.474 187.708 167.857 1.00 61.60 365 GLN A CA 1
ATOM 6038 C C . GLN C 3 365 ? 198.013 186.501 167.051 1.00 58.56 365 GLN A C 1
ATOM 6039 O O . GLN C 3 365 ? 197.395 186.654 165.989 1.00 65.30 365 GLN A O 1
ATOM 6045 N N . VAL C 3 366 ? 198.307 185.294 167.537 1.00 55.73 366 VAL A N 1
ATOM 6046 C CA . VAL C 3 366 ? 197.869 184.088 166.841 1.00 56.34 366 VAL A CA 1
ATOM 6047 C C . VAL C 3 366 ? 196.350 184.030 166.785 1.00 62.26 366 VAL A C 1
ATOM 6048 O O . VAL C 3 366 ? 195.765 183.694 165.747 1.00 69.10 366 VAL A O 1
ATOM 6052 N N . ALA C 3 367 ? 195.687 184.356 167.897 1.00 67.90 367 ALA A N 1
ATOM 6053 C CA . ALA C 3 367 ? 194.226 184.329 167.905 1.00 66.49 367 ALA A CA 1
ATOM 6054 C C . ALA C 3 367 ? 193.649 185.297 166.876 1.00 61.15 367 ALA A C 1
ATOM 6055 O O . ALA C 3 367 ? 192.755 184.936 166.098 1.00 61.10 367 ALA A O 1
ATOM 6057 N N . ILE C 3 368 ? 194.162 186.531 166.850 1.00 62.07 368 ILE A N 1
ATOM 6058 C CA . ILE C 3 368 ? 193.657 187.536 165.916 1.00 63.57 368 ILE A CA 1
ATOM 6059 C C . ILE C 3 368 ? 193.880 187.095 164.477 1.00 64.91 368 ILE A C 1
ATOM 6060 O O . ILE C 3 368 ? 192.977 187.190 163.634 1.00 65.13 368 ILE A O 1
ATOM 6065 N N . GLU C 3 369 ? 195.085 186.611 164.169 1.00 71.79 369 GLU A N 1
ATOM 6066 C CA . GLU C 3 369 ? 195.394 186.238 162.794 1.00 65.92 369 GLU A CA 1
ATOM 6067 C C . GLU C 3 369 ? 194.558 185.049 162.341 1.00 69.39 369 GLU A C 1
ATOM 6068 O O . GLU C 3 369 ? 194.135 184.988 161.182 1.00 71.63 369 GLU A O 1
ATOM 6074 N N . ALA C 3 370 ? 194.314 184.090 163.235 1.00 72.58 370 ALA A N 1
ATOM 6075 C CA . ALA C 3 370 ? 193.473 182.954 162.878 1.00 58.66 370 ALA A CA 1
ATOM 6076 C C . ALA C 3 370 ? 192.036 183.390 162.630 1.00 58.61 370 ALA A C 1
ATOM 6077 O O . ALA C 3 370 ? 191.405 182.954 161.662 1.00 61.45 370 ALA A O 1
ATOM 6079 N N . LEU C 3 371 ? 191.501 184.259 163.492 1.00 76.40 371 LEU A N 1
ATOM 6080 C CA . LEU C 3 371 ? 190.095 184.633 163.362 1.00 70.51 371 LEU A CA 1
ATOM 6081 C C . LEU C 3 371 ? 189.854 185.569 162.185 1.00 70.65 371 LEU A C 1
ATOM 6082 O O . LEU C 3 371 ? 188.749 185.590 161.632 1.00 75.32 371 LEU A O 1
ATOM 6087 N N . SER C 3 372 ? 190.858 186.350 161.784 1.00 76.39 372 SER A N 1
ATOM 6088 C CA . SER C 3 372 ? 190.640 187.319 160.715 1.00 75.16 372 SER A CA 1
ATOM 6089 C C . SER C 3 372 ? 190.574 186.689 159.329 1.00 69.98 372 SER A C 1
ATOM 6090 O O . SER C 3 372 ? 190.182 187.375 158.380 1.00 72.67 372 SER A O 1
ATOM 6093 N N . ALA C 3 373 ? 190.941 185.414 159.182 1.00 60.01 373 ALA A N 1
ATOM 6094 C CA . ALA C 3 373 ? 190.970 184.775 157.872 1.00 59.38 373 ALA A CA 1
ATOM 6095 C C . ALA C 3 373 ? 190.290 183.415 157.900 1.00 62.27 373 ALA A C 1
ATOM 6096 O O . ALA C 3 373 ? 190.851 182.428 157.416 1.00 68.46 373 ALA A O 1
ATOM 6098 N N . MET C 3 374 ? 189.089 183.345 158.469 1.00 59.52 374 MET A N 1
ATOM 6099 C CA . MET C 3 374 ? 188.393 182.067 158.586 1.00 58.52 374 MET A CA 1
ATOM 6100 C C . MET C 3 374 ? 188.093 181.386 157.254 1.00 69.57 374 MET A C 1
ATOM 6101 O O . MET C 3 374 ? 188.213 180.150 157.195 1.00 74.62 374 MET A O 1
ATOM 6106 N N . PRO C 3 375 ? 187.662 182.079 156.190 1.00 64.94 375 PRO A N 1
ATOM 6107 C CA . PRO C 3 375 ? 187.398 181.357 154.933 1.00 59.92 375 PRO A CA 1
ATOM 6108 C C . PRO C 3 375 ? 188.589 180.573 154.412 1.00 59.62 375 PRO A C 1
ATOM 6109 O O . PRO C 3 375 ? 188.417 179.439 153.957 1.00 70.16 375 PRO A O 1
ATOM 6113 N N . THR C 3 376 ? 189.800 181.124 154.497 1.00 58.92 376 THR A N 1
ATOM 6114 C CA . THR C 3 376 ? 190.974 180.399 154.019 1.00 63.00 376 THR A CA 1
ATOM 6115 C C . THR C 3 376 ? 191.282 179.187 154.892 1.00 61.72 376 THR A C 1
ATOM 6116 O O . THR C 3 376 ? 191.560 178.095 154.375 1.00 70.17 376 THR A O 1
ATOM 6120 N N . VAL C 3 377 ? 191.233 179.363 156.214 1.00 51.91 377 VAL A N 1
ATOM 6121 C CA . VAL C 3 377 ? 191.497 178.259 157.130 1.00 53.08 377 VAL A CA 1
ATOM 6122 C C . VAL C 3 377 ? 190.507 177.129 156.895 1.00 57.91 377 VAL A C 1
ATOM 6123 O O . VAL C 3 377 ? 190.877 175.949 156.887 1.00 65.85 377 VAL A O 1
ATOM 6127 N N . ARG C 3 378 ? 189.233 177.469 156.699 1.00 51.85 378 ARG A N 1
ATOM 6128 C CA . ARG C 3 378 ? 188.238 176.452 156.378 1.00 53.97 378 ARG A CA 1
ATOM 6129 C C . ARG C 3 378 ? 188.529 175.811 155.028 1.00 59.88 378 ARG A C 1
ATOM 6130 O O . ARG C 3 378 ? 188.378 174.596 154.859 1.00 72.09 378 ARG A O 1
ATOM 6138 N N . SER C 3 379 ? 188.949 176.616 154.048 1.00 54.91 379 SER A N 1
ATOM 6139 C CA . SER C 3 379 ? 189.218 176.100 152.712 1.00 47.29 379 SER A CA 1
ATOM 6140 C C . SER C 3 379 ? 190.365 175.105 152.695 1.00 53.89 379 SER A C 1
ATOM 6141 O O . SER C 3 379 ? 190.367 174.198 151.857 1.00 58.84 379 SER A O 1
ATOM 6144 N N . PHE C 3 380 ? 191.342 175.252 153.589 1.00 54.78 380 PHE A N 1
ATOM 6145 C CA . PHE C 3 380 ? 192.450 174.306 153.657 1.00 45.93 380 PHE A CA 1
ATOM 6146 C C . PHE C 3 380 ? 192.354 173.364 154.850 1.00 58.31 380 PHE A C 1
ATOM 6147 O O . PHE C 3 380 ? 193.302 172.614 155.105 1.00 59.14 380 PHE A O 1
ATOM 6155 N N . ALA C 3 381 ? 191.232 173.374 155.575 1.00 65.61 381 ALA A N 1
ATOM 6156 C CA . ALA C 3 381 ? 190.970 172.422 156.656 1.00 59.20 381 ALA A CA 1
ATOM 6157 C C . ALA C 3 381 ? 192.093 172.417 157.689 1.00 63.98 381 ALA A C 1
ATOM 6158 O O . ALA C 3 381 ? 192.595 171.366 158.089 1.00 68.49 381 ALA A O 1
ATOM 6160 N N . ASN C 3 382 ? 192.497 173.609 158.124 1.00 61.95 382 ASN A N 1
ATOM 6161 C CA . ASN C 3 382 ? 193.638 173.759 159.016 1.00 57.41 382 ASN A CA 1
ATOM 6162 C C . ASN C 3 382 ? 193.256 174.275 160.399 1.00 74.04 382 ASN A C 1
ATOM 6163 O O . ASN C 3 382 ? 194.012 175.056 160.986 1.00 84.90 382 ASN A O 1
ATOM 6168 N N . GLU C 3 383 ? 192.102 173.868 160.932 1.00 79.31 383 GLU A N 1
ATOM 6169 C CA . GLU C 3 383 ? 191.732 174.288 162.281 1.00 78.28 383 GLU A CA 1
ATOM 6170 C C . GLU C 3 383 ? 192.691 173.725 163.323 1.00 81.33 383 GLU A C 1
ATOM 6171 O O . GLU C 3 383 ? 193.077 174.424 164.272 1.00 85.60 383 GLU A O 1
ATOM 6177 N N . GLU C 3 384 ? 193.092 172.462 163.159 1.00 88.42 384 GLU A N 1
ATOM 6178 C CA . GLU C 3 384 ? 193.954 171.818 164.144 1.00 89.29 384 GLU A CA 1
ATOM 6179 C C . GLU C 3 384 ? 195.299 172.522 164.251 1.00 91.17 384 GLU A C 1
ATOM 6180 O O . GLU C 3 384 ? 195.856 172.645 165.348 1.00 97.20 384 GLU A O 1
ATOM 6186 N N . GLY C 3 385 ? 195.842 172.981 163.124 1.00 84.09 385 GLY A N 1
ATOM 6187 C CA . GLY C 3 385 ? 197.114 173.681 163.164 1.00 86.01 385 GLY A CA 1
ATOM 6188 C C . GLY C 3 385 ? 197.044 174.977 163.949 1.00 89.20 385 GLY A C 1
ATOM 6189 O O . GLY C 3 385 ? 197.944 175.287 164.734 1.00 95.52 385 GLY A O 1
ATOM 6190 N N . GLU C 3 386 ? 195.974 175.749 163.751 1.00 72.90 386 GLU A N 1
ATOM 6191 C CA . GLU C 3 386 ? 195.796 176.973 164.523 1.00 76.14 386 GLU A CA 1
ATOM 6192 C C . GLU C 3 386 ? 195.628 176.664 166.005 1.00 82.30 386 GLU A C 1
ATOM 6193 O O . GLU C 3 386 ? 196.181 177.367 166.864 1.00 89.92 386 GLU A O 1
ATOM 6199 N N . ALA C 3 387 ? 194.872 175.610 166.324 1.00 76.44 387 ALA A N 1
ATOM 6200 C CA . ALA C 3 387 ? 194.711 175.222 167.721 1.00 77.69 387 ALA A CA 1
ATOM 6201 C C . ALA C 3 387 ? 196.049 174.847 168.348 1.00 85.25 387 ALA A C 1
ATOM 6202 O O . ALA C 3 387 ? 196.330 175.215 169.494 1.00 92.25 387 ALA A O 1
ATOM 6204 N N . GLN C 3 388 ? 196.891 174.124 167.607 1.00 84.15 388 GLN A N 1
ATOM 6205 C CA . GLN C 3 388 ? 198.207 173.750 168.119 1.00 84.34 388 GLN A CA 1
ATOM 6206 C C . GLN C 3 388 ? 199.096 174.975 168.312 1.00 87.39 388 GLN A C 1
ATOM 6207 O O . GLN C 3 388 ? 199.840 175.068 169.302 1.00 97.83 388 GLN A O 1
ATOM 6213 N N . LYS C 3 389 ? 199.031 175.923 167.373 1.00 59.26 389 LYS A N 1
ATOM 6214 C CA . LYS C 3 389 ? 199.776 177.167 167.521 1.00 64.35 389 LYS A CA 1
ATOM 6215 C C . LYS C 3 389 ? 199.377 177.894 168.797 1.00 69.98 389 LYS A C 1
ATOM 6216 O O . LYS C 3 389 ? 200.232 178.423 169.516 1.00 75.25 389 LYS A O 1
ATOM 6222 N N . PHE C 3 390 ? 198.078 177.938 169.089 1.00 66.02 390 PHE A N 1
ATOM 6223 C CA . PHE C 3 390 ? 197.614 178.566 170.323 1.00 62.84 390 PHE A CA 1
ATOM 6224 C C . PHE C 3 390 ? 198.108 177.798 171.550 1.00 68.93 390 PHE A C 1
ATOM 6225 O O . PHE C 3 390 ? 198.557 178.393 172.545 1.00 76.13 390 PHE A O 1
ATOM 6233 N N . ARG C 3 391 ? 198.040 176.465 171.485 1.00 77.16 391 ARG A N 1
ATOM 6234 C CA . ARG C 3 391 ? 198.431 175.632 172.617 1.00 75.49 391 ARG A CA 1
ATOM 6235 C C . ARG C 3 391 ? 199.895 175.825 172.983 1.00 80.22 391 ARG A C 1
ATOM 6236 O O . ARG C 3 391 ? 200.261 175.737 174.160 1.00 88.82 391 ARG A O 1
ATOM 6244 N N . GLU C 3 392 ? 200.755 176.064 171.992 1.00 83.91 392 GLU A N 1
ATOM 6245 C CA . GLU C 3 392 ? 202.173 176.258 172.303 1.00 85.05 392 GLU A CA 1
ATOM 6246 C C . GLU C 3 392 ? 202.392 177.480 173.195 1.00 87.09 392 GLU A C 1
ATOM 6247 O O . GLU C 3 392 ? 203.111 177.411 174.208 1.00 98.68 392 GLU A O 1
ATOM 6253 N N . LYS C 3 393 ? 201.777 178.610 172.840 1.00 74.75 393 LYS A N 1
ATOM 6254 C CA . LYS C 3 393 ? 201.895 179.803 173.669 1.00 81.11 393 LYS A CA 1
ATOM 6255 C C . LYS C 3 393 ? 201.291 179.576 175.046 1.00 83.49 393 LYS A C 1
ATOM 6256 O O . LYS C 3 393 ? 201.848 180.033 176.058 1.00 86.61 393 LYS A O 1
ATOM 6262 N N . LEU C 3 394 ? 200.155 178.873 175.105 1.00 71.47 394 LEU A N 1
ATOM 6263 C CA . LEU C 3 394 ? 199.576 178.562 176.409 1.00 65.01 394 LEU A CA 1
ATOM 6264 C C . LEU C 3 394 ? 200.535 177.729 177.254 1.00 68.92 394 LEU A C 1
ATOM 6265 O O . LEU C 3 394 ? 200.619 177.916 178.474 1.00 81.93 394 LEU A O 1
ATOM 6270 N N . GLN C 3 395 ? 201.275 176.814 176.625 1.00 75.00 395 GLN A N 1
ATOM 6271 C CA . GLN C 3 395 ? 202.262 176.025 177.357 1.00 77.75 395 GLN A CA 1
ATOM 6272 C C . GLN C 3 395 ? 203.382 176.894 177.912 1.00 84.63 395 GLN A C 1
ATOM 6273 O O . GLN C 3 395 ? 203.831 176.676 179.044 1.00 96.59 395 GLN A O 1
ATOM 6279 N N . GLU C 3 396 ? 203.852 177.870 177.134 1.00 76.53 396 GLU A N 1
ATOM 6280 C CA . GLU C 3 396 ? 204.884 178.773 177.650 1.00 71.04 396 GLU A CA 1
ATOM 6281 C C . GLU C 3 396 ? 204.381 179.552 178.866 1.00 74.94 396 GLU A C 1
ATOM 6282 O O . GLU C 3 396 ? 205.096 179.706 179.874 1.00 79.12 396 GLU A O 1
ATOM 6288 N N . ILE C 3 397 ? 203.145 180.046 178.790 1.00 72.24 397 ILE A N 1
ATOM 6289 C CA . ILE C 3 397 ? 202.571 180.770 179.922 1.00 65.32 397 ILE A CA 1
ATOM 6290 C C . ILE C 3 397 ? 202.472 179.858 181.143 1.00 68.14 397 ILE A C 1
ATOM 6291 O O . ILE C 3 397 ? 202.773 180.268 182.277 1.00 80.07 397 ILE A O 1
ATOM 6296 N N . LYS C 3 398 ? 202.041 178.611 180.930 1.00 71.56 398 LYS A N 1
ATOM 6297 C CA . LYS C 3 398 ? 202.008 177.627 182.007 1.00 71.49 398 LYS A CA 1
ATOM 6298 C C . LYS C 3 398 ? 203.384 177.444 182.628 1.00 78.60 398 LYS A C 1
ATOM 6299 O O . LYS C 3 398 ? 203.511 177.302 183.849 1.00 86.34 398 LYS A O 1
ATOM 6305 N N . THR C 3 399 ? 204.428 177.442 181.799 1.00 74.17 399 THR A N 1
ATOM 6306 C CA . THR C 3 399 ? 205.783 177.308 182.323 1.00 73.64 399 THR A CA 1
ATOM 6307 C C . THR C 3 399 ? 206.132 178.457 183.264 1.00 72.44 399 THR A C 1
ATOM 6308 O O . THR C 3 399 ? 206.724 178.237 184.326 1.00 79.01 399 THR A O 1
ATOM 6312 N N . LEU C 3 400 ? 205.769 179.687 182.897 1.00 66.89 400 LEU A N 1
ATOM 6313 C CA . LEU C 3 400 ? 206.120 180.823 183.760 1.00 64.72 400 LEU A CA 1
ATOM 6314 C C . LEU C 3 400 ? 205.309 180.849 185.063 1.00 66.95 400 LEU A C 1
ATOM 6315 O O . LEU C 3 400 ? 205.816 181.269 186.125 1.00 77.34 400 LEU A O 1
ATOM 6320 N N . ASN C 3 401 ? 204.047 180.417 185.004 1.00 70.42 401 ASN A N 1
ATOM 6321 C CA . ASN C 3 401 ? 203.176 180.551 186.170 1.00 65.42 401 ASN A CA 1
ATOM 6322 C C . ASN C 3 401 ? 203.660 179.752 187.380 1.00 75.80 401 ASN A C 1
ATOM 6323 O O . ASN C 3 401 ? 203.416 180.169 188.521 1.00 86.62 401 ASN A O 1
ATOM 6328 N N . GLN C 3 402 ? 204.337 178.622 187.162 1.00 71.83 402 GLN A N 1
ATOM 6329 C CA . GLN C 3 402 ? 204.833 177.826 188.282 1.00 74.98 402 GLN A CA 1
ATOM 6330 C C . GLN C 3 402 ? 205.865 178.599 189.094 1.00 77.77 402 GLN A C 1
ATOM 6331 O O . GLN C 3 402 ? 205.819 178.610 190.334 1.00 81.45 402 GLN A O 1
ATOM 6337 N N . LYS C 3 403 ? 206.808 179.247 188.407 1.00 67.16 403 LYS A N 1
ATOM 6338 C CA . LYS C 3 403 ? 207.782 180.086 189.093 1.00 60.96 403 LYS A CA 1
ATOM 6339 C C . LYS C 3 403 ? 207.087 181.211 189.838 1.00 62.81 403 LYS A C 1
ATOM 6340 O O . LYS C 3 403 ? 207.462 181.539 190.974 1.00 69.19 403 LYS A O 1
ATOM 6346 N N . GLU C 3 404 ? 206.067 181.810 189.216 1.00 77.61 404 GLU A N 1
ATOM 6347 C CA . GLU C 3 404 ? 205.327 182.867 189.905 1.00 74.17 404 GLU A CA 1
ATOM 6348 C C . GLU C 3 404 ? 204.755 182.371 191.234 1.00 78.78 404 GLU A C 1
ATOM 6349 O O . GLU C 3 404 ? 204.917 183.018 192.281 1.00 89.12 404 GLU A O 1
ATOM 6355 N N . ALA C 3 405 ? 204.099 181.207 191.214 1.00 65.08 405 ALA A N 1
ATOM 6356 C CA . ALA C 3 405 ? 203.475 180.684 192.430 1.00 64.78 405 ALA A CA 1
ATOM 6357 C C . ALA C 3 405 ? 204.502 180.336 193.504 1.00 67.49 405 ALA A C 1
ATOM 6358 O O . ALA C 3 405 ? 204.283 180.621 194.695 1.00 72.93 405 ALA A O 1
ATOM 6360 N N . VAL C 3 406 ? 205.618 179.714 193.113 1.00 61.28 406 VAL A N 1
ATOM 6361 C CA . VAL C 3 406 ? 206.639 179.363 194.097 1.00 57.95 406 VAL A CA 1
ATOM 6362 C C . VAL C 3 406 ? 207.201 180.617 194.754 1.00 61.69 406 VAL A C 1
ATOM 6363 O O . VAL C 3 406 ? 207.411 180.658 195.978 1.00 64.53 406 VAL A O 1
ATOM 6367 N N . ALA C 3 407 ? 207.453 181.660 193.955 1.00 61.94 407 ALA A N 1
ATOM 6368 C CA . ALA C 3 407 ? 207.922 182.918 194.523 1.00 57.12 407 ALA A CA 1
ATOM 6369 C C . ALA C 3 407 ? 206.915 183.497 195.503 1.00 58.94 407 ALA A C 1
ATOM 6370 O O . ALA C 3 407 ? 207.304 184.006 196.562 1.00 72.42 407 ALA A O 1
ATOM 6372 N N . TYR C 3 408 ? 205.623 183.432 195.170 1.00 63.95 408 TYR A N 1
ATOM 6373 C CA . TYR C 3 408 ? 204.598 183.912 196.094 1.00 70.79 408 TYR A CA 1
ATOM 6374 C C . TYR C 3 408 ? 204.691 183.200 197.439 1.00 70.89 408 TYR A C 1
ATOM 6375 O O . TYR C 3 408 ? 204.684 183.842 198.502 1.00 75.30 408 TYR A O 1
ATOM 6384 N N . ALA C 3 409 ? 204.781 181.869 197.413 1.00 68.73 409 ALA A N 1
ATOM 6385 C CA . ALA C 3 409 ? 204.820 181.112 198.664 1.00 67.18 409 ALA A CA 1
ATOM 6386 C C . ALA C 3 409 ? 206.048 181.475 199.497 1.00 71.60 409 ALA A C 1
ATOM 6387 O O . ALA C 3 409 ? 205.952 181.696 200.716 1.00 81.33 409 ALA A O 1
ATOM 6389 N N . VAL C 3 410 ? 207.218 181.543 198.853 1.00 71.15 410 VAL A N 1
ATOM 6390 C CA . VAL C 3 410 ? 208.443 181.836 199.598 1.00 69.37 410 VAL A CA 1
ATOM 6391 C C . VAL C 3 410 ? 208.384 183.234 200.203 1.00 71.01 410 VAL A C 1
ATOM 6392 O O . VAL C 3 410 ? 208.795 183.450 201.354 1.00 79.14 410 VAL A O 1
ATOM 6396 N N . ASN C 3 411 ? 207.874 184.206 199.442 1.00 69.31 411 ASN A N 1
ATOM 6397 C CA . ASN C 3 411 ? 207.774 185.566 199.959 1.00 66.87 411 ASN A CA 1
ATOM 6398 C C . ASN C 3 411 ? 206.843 185.632 201.161 1.00 72.61 411 ASN A C 1
ATOM 6399 O O . ASN C 3 411 ? 207.125 186.345 202.135 1.00 79.77 411 ASN A O 1
ATOM 6404 N N . SER C 3 412 ? 205.723 184.903 201.111 1.00 70.22 412 SER A N 1
ATOM 6405 C CA . SER C 3 412 ? 204.826 184.875 202.263 1.00 67.44 412 SER A CA 1
ATOM 6406 C C . SER C 3 412 ? 205.526 184.314 203.495 1.00 71.07 412 SER A C 1
ATOM 6407 O O . SER C 3 412 ? 205.415 184.882 204.596 1.00 77.81 412 SER A O 1
ATOM 6410 N N . TRP C 3 413 ? 206.259 183.207 203.328 1.00 84.87 413 TRP A N 1
ATOM 6411 C CA . TRP C 3 413 ? 207.017 182.651 204.448 1.00 85.50 413 TRP A CA 1
ATOM 6412 C C . TRP C 3 413 ? 207.948 183.696 205.052 1.00 87.05 413 TRP A C 1
ATOM 6413 O O . TRP C 3 413 ? 207.973 183.901 206.274 1.00 92.56 413 TRP A O 1
ATOM 6424 N N . THR C 3 414 ? 208.734 184.361 204.201 1.00 76.68 414 THR A N 1
ATOM 6425 C CA . THR C 3 414 ? 209.723 185.309 204.708 1.00 73.45 414 THR A CA 1
ATOM 6426 C C . THR C 3 414 ? 209.070 186.476 205.437 1.00 77.05 414 THR A C 1
ATOM 6427 O O . THR C 3 414 ? 209.553 186.894 206.499 1.00 84.12 414 THR A O 1
ATOM 6431 N N . THR C 3 415 ? 207.975 187.014 204.892 1.00 83.23 415 THR A N 1
ATOM 6432 C CA . THR C 3 415 ? 207.310 188.141 205.541 1.00 78.95 415 THR A CA 1
ATOM 6433 C C . THR C 3 415 ? 206.788 187.751 206.919 1.00 85.33 415 THR A C 1
ATOM 6434 O O . THR C 3 415 ? 206.973 188.487 207.903 1.00 87.52 415 THR A O 1
ATOM 6438 N N . SER C 3 416 ? 206.138 186.587 207.013 1.00 87.72 416 SER A N 1
ATOM 6439 C CA . SER C 3 416 ? 205.606 186.169 208.306 1.00 83.28 416 SER A CA 1
ATOM 6440 C C . SER C 3 416 ? 206.722 185.929 209.317 1.00 83.65 416 SER A C 1
ATOM 6441 O O . SER C 3 416 ? 206.588 186.288 210.497 1.00 92.01 416 SER A O 1
ATOM 6444 N N . ILE C 3 417 ? 207.834 185.333 208.876 1.00 80.20 417 ILE A N 1
ATOM 6445 C CA . ILE C 3 417 ? 208.954 185.102 209.786 1.00 76.52 417 ILE A CA 1
ATOM 6446 C C . ILE C 3 417 ? 209.518 186.423 210.292 1.00 78.26 417 ILE A C 1
ATOM 6447 O O . ILE C 3 417 ? 209.828 186.567 211.484 1.00 85.17 417 ILE A O 1
ATOM 6452 N N . SER C 3 418 ? 209.668 187.405 209.398 1.00 85.70 418 SER A N 1
ATOM 6453 C CA . SER C 3 418 ? 210.185 188.703 209.818 1.00 87.59 418 SER A CA 1
ATOM 6454 C C . SER C 3 418 ? 209.279 189.344 210.861 1.00 86.55 418 SER A C 1
ATOM 6455 O O . SER C 3 418 ? 209.759 189.863 211.878 1.00 87.79 418 SER A O 1
ATOM 6458 N N . GLY C 3 419 ? 207.964 189.301 210.636 1.00 91.98 419 GLY A N 1
ATOM 6459 C CA . GLY C 3 419 ? 207.047 189.869 211.616 1.00 92.70 419 GLY A CA 1
ATOM 6460 C C . GLY C 3 419 ? 207.133 189.184 212.969 1.00 94.91 419 GLY A C 1
ATOM 6461 O O . GLY C 3 419 ? 207.176 189.845 214.017 1.00 98.82 419 GLY A O 1
ATOM 6462 N N . MET C 3 420 ? 207.164 187.848 212.966 1.00 101.37 420 MET A N 1
ATOM 6463 C CA . MET C 3 420 ? 207.228 187.110 214.224 1.00 97.20 420 MET A CA 1
ATOM 6464 C C . MET C 3 420 ? 208.501 187.441 214.994 1.00 95.03 420 MET A C 1
ATOM 6465 O O . MET C 3 420 ? 208.462 187.676 216.209 1.00 96.99 420 MET A O 1
ATOM 6470 N N . LEU C 3 421 ? 209.643 187.473 214.302 1.00 90.55 421 LEU A N 1
ATOM 6471 C CA . LEU C 3 421 ? 210.892 187.775 214.994 1.00 89.81 421 LEU A CA 1
ATOM 6472 C C . LEU C 3 421 ? 210.908 189.208 215.512 1.00 90.03 421 LEU A C 1
ATOM 6473 O O . LEU C 3 421 ? 211.444 189.468 216.599 1.00 93.37 421 LEU A O 1
ATOM 6478 N N . LEU C 3 422 ? 210.319 190.146 214.762 1.00 96.44 422 LEU A N 1
ATOM 6479 C CA . LEU C 3 422 ? 210.247 191.522 215.239 1.00 96.62 422 LEU A CA 1
ATOM 6480 C C . LEU C 3 422 ? 209.431 191.626 216.519 1.00 97.07 422 LEU A C 1
ATOM 6481 O O . LEU C 3 422 ? 209.798 192.387 217.422 1.00 97.92 422 LEU A O 1
ATOM 6486 N N . LYS C 3 423 ? 208.324 190.885 216.617 1.00 99.13 423 LYS A N 1
ATOM 6487 C CA . LYS C 3 423 ? 207.590 190.849 217.882 1.00 96.21 423 LYS A CA 1
ATOM 6488 C C . LYS C 3 423 ? 208.443 190.255 218.999 1.00 99.47 423 LYS A C 1
ATOM 6489 O O . LYS C 3 423 ? 208.562 190.837 220.090 1.00 98.45 423 LYS A O 1
ATOM 6495 N N . VAL C 3 424 ? 209.052 189.095 218.731 1.00 105.54 424 VAL A N 1
ATOM 6496 C CA . VAL C 3 424 ? 209.682 188.303 219.784 1.00 100.22 424 VAL A CA 1
ATOM 6497 C C . VAL C 3 424 ? 210.872 189.036 220.388 1.00 100.38 424 VAL A C 1
ATOM 6498 O O . VAL C 3 424 ? 211.072 189.015 221.608 1.00 104.50 424 VAL A O 1
ATOM 6502 N N . GLY C 3 425 ? 211.690 189.679 219.552 1.00 103.08 425 GLY A N 1
ATOM 6503 C CA . GLY C 3 425 ? 212.881 190.332 220.077 1.00 102.60 425 GLY A CA 1
ATOM 6504 C C . GLY C 3 425 ? 212.558 191.422 221.083 1.00 103.61 425 GLY A C 1
ATOM 6505 O O . GLY C 3 425 ? 213.124 191.468 222.181 1.00 105.28 425 GLY A O 1
ATOM 6506 N N . ILE C 3 426 ? 211.622 192.303 220.729 1.00 105.74 426 ILE A N 1
ATOM 6507 C CA . ILE C 3 426 ? 211.252 193.399 221.620 1.00 104.20 426 ILE A CA 1
ATOM 6508 C C . ILE C 3 426 ? 210.555 192.862 222.861 1.00 105.61 426 ILE A C 1
ATOM 6509 O O . ILE C 3 426 ? 210.769 193.358 223.977 1.00 107.58 426 ILE A O 1
ATOM 6514 N N . LEU C 3 427 ? 209.718 191.833 222.694 1.00 114.92 427 LEU A N 1
ATOM 6515 C CA . LEU C 3 427 ? 209.071 191.243 223.859 1.00 112.36 427 LEU A CA 1
ATOM 6516 C C . LEU C 3 427 ? 210.101 190.691 224.838 1.00 112.96 427 LEU A C 1
ATOM 6517 O O . LEU C 3 427 ? 209.968 190.864 226.055 1.00 116.73 427 LEU A O 1
ATOM 6522 N N . TYR C 3 428 ? 211.136 190.023 224.324 1.00 119.88 428 TYR A N 1
ATOM 6523 C CA . TYR C 3 428 ? 212.187 189.497 225.189 1.00 120.09 428 TYR A CA 1
ATOM 6524 C C . TYR C 3 428 ? 212.951 190.623 225.873 1.00 122.28 428 TYR A C 1
ATOM 6525 O O . TYR C 3 428 ? 213.284 190.528 227.060 1.00 125.10 428 TYR A O 1
ATOM 6534 N N . ILE C 3 429 ? 213.245 191.696 225.134 1.00 125.89 429 ILE A N 1
ATOM 6535 C CA . ILE C 3 429 ? 213.973 192.821 225.719 1.00 127.89 429 ILE A CA 1
ATOM 6536 C C . ILE C 3 429 ? 213.182 193.427 226.874 1.00 126.79 429 ILE A C 1
ATOM 6537 O O . ILE C 3 429 ? 213.752 193.817 227.906 1.00 126.38 429 ILE A O 1
ATOM 6542 N N . GLY C 3 430 ? 211.858 193.501 226.725 1.00 129.97 430 GLY A N 1
ATOM 6543 C CA . GLY C 3 430 ? 211.036 194.021 227.806 1.00 129.66 430 GLY A CA 1
ATOM 6544 C C . GLY C 3 430 ? 211.202 193.233 229.091 1.00 130.88 430 GLY A C 1
ATOM 6545 O O . GLY C 3 430 ? 211.189 193.801 230.188 1.00 132.51 430 GLY A O 1
ATOM 6546 N N . GLY C 3 431 ? 211.366 191.913 228.973 1.00 142.83 431 GLY A N 1
ATOM 6547 C CA . GLY C 3 431 ? 211.606 191.094 230.149 1.00 144.55 431 GLY A CA 1
ATOM 6548 C C . GLY C 3 431 ? 212.894 191.447 230.865 1.00 144.68 431 GLY A C 1
ATOM 6549 O O . GLY C 3 431 ? 212.930 191.498 232.097 1.00 147.71 431 GLY A O 1
ATOM 6550 N N . GLN C 3 432 ? 213.965 191.696 230.111 1.00 137.65 432 GLN A N 1
ATOM 6551 C CA . GLN C 3 432 ? 215.210 192.124 230.734 1.00 138.79 432 GLN A CA 1
ATOM 6552 C C . GLN C 3 432 ? 215.039 193.465 231.432 1.00 137.34 432 GLN A C 1
ATOM 6553 O O . GLN C 3 432 ? 215.548 193.662 232.543 1.00 134.91 432 GLN A O 1
ATOM 6559 N N . LEU C 3 433 ? 214.315 194.395 230.803 1.00 143.53 433 LEU A N 1
ATOM 6560 C CA . LEU C 3 433 ? 214.085 195.684 231.454 1.00 143.82 433 LEU A CA 1
ATOM 6561 C C . LEU C 3 433 ? 213.311 195.535 232.760 1.00 143.17 433 LEU A C 1
ATOM 6562 O O . LEU C 3 433 ? 213.665 196.160 233.766 1.00 143.45 433 LEU A O 1
ATOM 6567 N N . VAL C 3 434 ? 212.256 194.715 232.776 1.00 146.33 434 VAL A N 1
ATOM 6568 C CA . VAL C 3 434 ? 211.461 194.603 234.000 1.00 147.34 434 VAL A CA 1
ATOM 6569 C C . VAL C 3 434 ? 212.248 193.869 235.084 1.00 148.61 434 VAL A C 1
ATOM 6570 O O . VAL C 3 434 ? 212.200 194.240 236.263 1.00 148.17 434 VAL A O 1
ATOM 6574 N N . THR C 3 435 ? 212.992 192.822 234.706 1.00 150.59 435 THR A N 1
ATOM 6575 C CA . THR C 3 435 ? 213.815 192.119 235.689 1.00 150.08 435 THR A CA 1
ATOM 6576 C C . THR C 3 435 ? 214.903 193.016 236.265 1.00 149.69 435 THR A C 1
ATOM 6577 O O . THR C 3 435 ? 215.245 192.890 237.446 1.00 147.89 435 THR A O 1
ATOM 6581 N N . SER C 3 436 ? 215.461 193.920 235.456 1.00 148.39 436 SER A N 1
ATOM 6582 C CA . SER C 3 436 ? 216.452 194.855 235.974 1.00 147.62 436 SER A CA 1
ATOM 6583 C C . SER C 3 436 ? 215.843 195.876 236.928 1.00 145.73 436 SER A C 1
ATOM 6584 O O . SER C 3 436 ? 216.586 196.605 237.594 1.00 143.78 436 SER A O 1
ATOM 6587 N N . GLY C 3 437 ? 214.516 195.944 237.010 1.00 144.48 437 GLY A N 1
ATOM 6588 C CA . GLY C 3 437 ? 213.873 196.904 237.883 1.00 144.58 437 GLY A CA 1
ATOM 6589 C C . GLY C 3 437 ? 213.889 198.324 237.375 1.00 143.68 437 GLY A C 1
ATOM 6590 O O . GLY C 3 437 ? 213.702 199.255 238.161 1.00 145.18 437 GLY A O 1
ATOM 6591 N N . ALA C 3 438 ? 214.109 198.520 236.074 1.00 142.76 438 ALA A N 1
ATOM 6592 C CA . ALA C 3 438 ? 214.164 199.868 235.523 1.00 144.87 438 ALA A CA 1
ATOM 6593 C C . ALA C 3 438 ? 212.788 200.392 235.132 1.00 146.61 438 ALA A C 1
ATOM 6594 O O . ALA C 3 438 ? 212.486 201.565 235.381 1.00 145.74 438 ALA A O 1
ATOM 6596 N N . VAL C 3 439 ? 211.946 199.555 234.530 1.00 153.09 439 VAL A N 1
ATOM 6597 C CA . VAL C 3 439 ? 210.646 199.983 234.022 1.00 153.26 439 VAL A CA 1
ATOM 6598 C C . VAL C 3 439 ? 209.566 199.080 234.600 1.00 151.38 439 VAL A C 1
ATOM 6599 O O . VAL C 3 439 ? 209.740 197.860 234.689 1.00 149.25 439 VAL A O 1
ATOM 6603 N N . SER C 3 440 ? 208.448 199.685 234.993 1.00 149.81 440 SER A N 1
ATOM 6604 C CA . SER C 3 440 ? 207.334 198.947 235.564 1.00 149.06 440 SER A CA 1
ATOM 6605 C C . SER C 3 440 ? 206.634 198.110 234.501 1.00 151.36 440 SER A C 1
ATOM 6606 O O . SER C 3 440 ? 206.724 198.384 233.302 1.00 152.89 440 SER A O 1
ATOM 6609 N N . SER C 3 441 ? 205.929 197.072 234.960 1.00 151.42 441 SER A N 1
ATOM 6610 C CA . SER C 3 441 ? 205.211 196.196 234.039 1.00 150.94 441 SER A CA 1
ATOM 6611 C C . SER C 3 441 ? 204.019 196.906 233.408 1.00 149.65 441 SER A C 1
ATOM 6612 O O . SER C 3 441 ? 203.562 196.524 232.322 1.00 152.69 441 SER A O 1
ATOM 6615 N N . GLY C 3 442 ? 203.492 197.933 234.079 1.00 137.93 442 GLY A N 1
ATOM 6616 C CA . GLY C 3 442 ? 202.331 198.630 233.551 1.00 139.52 442 GLY A CA 1
ATOM 6617 C C . GLY C 3 442 ? 202.590 199.266 232.200 1.00 141.84 442 GLY A C 1
ATOM 6618 O O . GLY C 3 442 ? 201.743 199.216 231.307 1.00 142.63 442 GLY A O 1
ATOM 6619 N N . ASN C 3 443 ? 203.761 199.882 232.033 1.00 143.99 443 ASN A N 1
ATOM 6620 C CA . ASN C 3 443 ? 204.121 200.445 230.735 1.00 146.18 443 ASN A CA 1
ATOM 6621 C C . ASN C 3 443 ? 204.328 199.342 229.702 1.00 145.37 443 ASN A C 1
ATOM 6622 O O . ASN C 3 443 ? 203.914 199.471 228.539 1.00 147.01 443 ASN A O 1
ATOM 6627 N N . LEU C 3 444 ? 204.965 198.244 230.119 1.00 134.42 444 LEU A N 1
ATOM 6628 C CA . LEU C 3 444 ? 205.294 197.167 229.192 1.00 133.91 444 LEU A CA 1
ATOM 6629 C C . LEU C 3 444 ? 204.042 196.515 228.627 1.00 132.79 444 LEU A C 1
ATOM 6630 O O . LEU C 3 444 ? 204.012 196.137 227.451 1.00 136.64 444 LEU A O 1
ATOM 6635 N N . VAL C 3 445 ? 203.001 196.364 229.450 1.00 127.26 445 VAL A N 1
ATOM 6636 C CA . VAL C 3 445 ? 201.790 195.701 228.973 1.00 132.41 445 VAL A CA 1
ATOM 6637 C C . VAL C 3 445 ? 201.174 196.482 227.813 1.00 135.45 445 VAL A C 1
ATOM 6638 O O . VAL C 3 445 ? 200.842 195.908 226.766 1.00 139.75 445 VAL A O 1
ATOM 6642 N N . THR C 3 446 ? 201.079 197.807 227.947 1.00 120.78 446 THR A N 1
ATOM 6643 C CA . THR C 3 446 ? 200.499 198.616 226.882 1.00 121.01 446 THR A CA 1
ATOM 6644 C C . THR C 3 446 ? 201.413 198.657 225.665 1.00 119.55 446 THR A C 1
ATOM 6645 O O . THR C 3 446 ? 200.941 198.584 224.520 1.00 118.56 446 THR A O 1
ATOM 6649 N N . PHE C 3 447 ? 202.725 198.769 225.891 1.00 112.46 447 PHE A N 1
ATOM 6650 C CA . PHE C 3 447 ? 203.644 198.832 224.762 1.00 110.15 447 PHE A CA 1
ATOM 6651 C C . PHE C 3 447 ? 203.573 197.554 223.939 1.00 110.15 447 PHE A C 1
ATOM 6652 O O . PHE C 3 447 ? 203.584 197.596 222.706 1.00 117.02 447 PHE A O 1
ATOM 6660 N N . VAL C 3 448 ? 203.502 196.402 224.607 1.00 103.37 448 VAL A N 1
ATOM 6661 C CA . VAL C 3 448 ? 203.378 195.133 223.895 1.00 104.98 448 VAL A CA 1
ATOM 6662 C C . VAL C 3 448 ? 202.042 195.060 223.164 1.00 109.12 448 VAL A C 1
ATOM 6663 O O . VAL C 3 448 ? 201.971 194.650 221.994 1.00 111.77 448 VAL A O 1
ATOM 6667 N N . LEU C 3 449 ? 200.959 195.454 223.845 1.00 115.17 449 LEU A N 1
ATOM 6668 C CA . LEU C 3 449 ? 199.640 195.383 223.231 1.00 118.83 449 LEU A CA 1
ATOM 6669 C C . LEU C 3 449 ? 199.531 196.251 221.987 1.00 119.16 449 LEU A C 1
ATOM 6670 O O . LEU C 3 449 ? 198.704 195.964 221.116 1.00 120.94 449 LEU A O 1
ATOM 6675 N N . TYR C 3 450 ? 200.335 197.307 221.884 1.00 119.07 450 TYR A N 1
ATOM 6676 C CA . TYR C 3 450 ? 200.337 198.115 220.668 1.00 119.83 450 TYR A CA 1
ATOM 6677 C C . TYR C 3 450 ? 201.403 197.688 219.662 1.00 120.67 450 TYR A C 1
ATOM 6678 O O . TYR C 3 450 ? 201.249 197.941 218.457 1.00 124.90 450 TYR A O 1
ATOM 6687 N N . GLN C 3 451 ? 202.473 197.040 220.128 1.00 102.06 451 GLN A N 1
ATOM 6688 C CA . GLN C 3 451 ? 203.444 196.447 219.217 1.00 96.67 451 GLN A CA 1
ATOM 6689 C C . GLN C 3 451 ? 202.801 195.364 218.367 1.00 100.07 451 GLN A C 1
ATOM 6690 O O . GLN C 3 451 ? 203.112 195.231 217.176 1.00 101.06 451 GLN A O 1
ATOM 6696 N N . MET C 3 452 ? 201.907 194.568 218.966 1.00 111.49 452 MET A N 1
ATOM 6697 C CA . MET C 3 452 ? 201.251 193.510 218.197 1.00 115.06 452 MET A CA 1
ATOM 6698 C C . MET C 3 452 ? 200.468 194.054 217.005 1.00 116.75 452 MET A C 1
ATOM 6699 O O . MET C 3 452 ? 200.218 193.316 216.046 1.00 120.46 452 MET A O 1
ATOM 6704 N N . GLN C 3 453 ? 200.069 195.324 217.036 1.00 102.07 453 GLN A N 1
ATOM 6705 C CA . GLN C 3 453 ? 199.360 195.897 215.896 1.00 98.31 453 GLN A CA 1
ATOM 6706 C C . GLN C 3 453 ? 200.287 196.663 214.960 1.00 103.96 453 GLN A C 1
ATOM 6707 O O . GLN C 3 453 ? 200.107 196.630 213.732 1.00 107.07 453 GLN A O 1
ATOM 6713 N N . PHE C 3 454 ? 201.281 197.359 215.517 1.00 97.02 454 PHE A N 1
ATOM 6714 C CA . PHE C 3 454 ? 202.254 198.031 214.662 1.00 94.21 454 PHE A CA 1
ATOM 6715 C C . PHE C 3 454 ? 202.986 197.027 213.777 1.00 92.21 454 PHE A C 1
ATOM 6716 O O . PHE C 3 454 ? 203.296 197.317 212.612 1.00 96.58 454 PHE A O 1
ATOM 6724 N N . THR C 3 455 ? 203.264 195.834 214.312 1.00 90.76 455 THR A N 1
ATOM 6725 C CA . THR C 3 455 ? 203.919 194.799 213.519 1.00 93.34 455 THR A CA 1
ATOM 6726 C C . THR C 3 455 ? 203.037 194.316 212.377 1.00 97.52 455 THR A C 1
ATOM 6727 O O . THR C 3 455 ? 203.536 194.062 211.278 1.00 105.69 455 THR A O 1
ATOM 6731 N N . GLN C 3 456 ? 201.733 194.180 212.611 1.00 91.52 456 GLN A N 1
ATOM 6732 C CA . GLN C 3 456 ? 200.824 193.830 211.525 1.00 97.70 456 GLN A CA 1
ATOM 6733 C C . GLN C 3 456 ? 200.820 194.900 210.440 1.00 99.21 456 GLN A C 1
ATOM 6734 O O . GLN C 3 456 ? 200.821 194.582 209.241 1.00 100.76 456 GLN A O 1
ATOM 6740 N N . ALA C 3 457 ? 200.819 196.172 210.841 1.00 91.26 457 ALA A N 1
ATOM 6741 C CA . ALA C 3 457 ? 200.865 197.249 209.854 1.00 87.18 457 ALA A CA 1
ATOM 6742 C C . ALA C 3 457 ? 202.129 197.165 209.002 1.00 90.68 457 ALA A C 1
ATOM 6743 O O . ALA C 3 457 ? 202.068 197.206 207.762 1.00 99.53 457 ALA A O 1
ATOM 6745 N N . VAL C 3 458 ? 203.290 197.029 209.649 1.00 86.27 458 VAL A N 1
ATOM 6746 C CA . VAL C 3 458 ? 204.529 196.986 208.877 1.00 88.70 458 VAL A CA 1
ATOM 6747 C C . VAL C 3 458 ? 204.595 195.715 208.035 1.00 88.39 458 VAL A C 1
ATOM 6748 O O . VAL C 3 458 ? 205.193 195.712 206.955 1.00 93.85 458 VAL A O 1
ATOM 6752 N N . GLU C 3 459 ? 203.970 194.625 208.489 1.00 85.34 459 GLU A N 1
ATOM 6753 C CA . GLU C 3 459 ? 203.936 193.410 207.682 1.00 87.35 459 GLU A CA 1
ATOM 6754 C C . GLU C 3 459 ? 203.120 193.617 206.413 1.00 91.85 459 GLU A C 1
ATOM 6755 O O . GLU C 3 459 ? 203.507 193.138 205.340 1.00 91.01 459 GLU A O 1
ATOM 6761 N N . VAL C 3 460 ? 201.996 194.328 206.511 1.00 85.32 460 VAL A N 1
ATOM 6762 C CA . VAL C 3 460 ? 201.233 194.651 205.307 1.00 77.69 460 VAL A CA 1
ATOM 6763 C C . VAL C 3 460 ? 202.063 195.517 204.364 1.00 77.45 460 VAL A C 1
ATOM 6764 O O . VAL C 3 460 ? 202.077 195.303 203.140 1.00 81.74 460 VAL A O 1
ATOM 6768 N N . LEU C 3 461 ? 202.764 196.512 204.914 1.00 80.24 461 LEU A N 1
ATOM 6769 C CA . LEU C 3 461 ? 203.608 197.353 204.069 1.00 79.63 461 LEU A CA 1
ATOM 6770 C C . LEU C 3 461 ? 204.724 196.548 203.410 1.00 84.79 461 LEU A C 1
ATOM 6771 O O . LEU C 3 461 ? 205.131 196.862 202.287 1.00 83.34 461 LEU A O 1
ATOM 6776 N N . LEU C 3 462 ? 205.234 195.523 204.094 1.00 90.93 462 LEU A N 1
ATOM 6777 C CA . LEU C 3 462 ? 206.196 194.613 203.480 1.00 82.72 462 LEU A CA 1
ATOM 6778 C C . LEU C 3 462 ? 205.560 193.827 202.343 1.00 77.78 462 LEU A C 1
ATOM 6779 O O . LEU C 3 462 ? 206.180 193.620 201.294 1.00 78.33 462 LEU A O 1
ATOM 6784 N N . SER C 3 463 ? 204.322 193.369 202.541 1.00 72.63 463 SER A N 1
ATOM 6785 C CA . SER C 3 463 ? 203.646 192.581 201.516 1.00 75.33 463 SER A CA 1
ATOM 6786 C C . SER C 3 463 ? 203.363 193.401 200.264 1.00 79.03 463 SER A C 1
ATOM 6787 O O . SER C 3 463 ? 203.264 192.840 199.168 1.00 76.58 463 SER A O 1
ATOM 6790 N N . ILE C 3 464 ? 203.219 194.718 200.407 1.00 82.19 464 ILE A N 1
ATOM 6791 C CA . ILE C 3 464 ? 202.897 195.538 199.237 1.00 73.95 464 ILE A CA 1
ATOM 6792 C C . ILE C 3 464 ? 204.051 195.598 198.227 1.00 77.34 464 ILE A C 1
ATOM 6793 O O . ILE C 3 464 ? 203.813 195.587 197.014 1.00 82.36 464 ILE A O 1
ATOM 6798 N N . TYR C 3 465 ? 205.300 195.640 198.698 1.00 75.80 465 TYR A N 1
ATOM 6799 C CA . TYR C 3 465 ? 206.445 195.932 197.831 1.00 75.81 465 TYR A CA 1
ATOM 6800 C C . TYR C 3 465 ? 206.587 194.997 196.629 1.00 76.07 465 TYR A C 1
ATOM 6801 O O . TYR C 3 465 ? 206.801 195.498 195.506 1.00 82.23 465 TYR A O 1
ATOM 6810 N N . PRO C 3 466 ? 206.507 193.666 196.772 1.00 68.26 466 PRO A N 1
ATOM 6811 C CA . PRO C 3 466 ? 206.647 192.811 195.580 1.00 71.72 466 PRO A CA 1
ATOM 6812 C C . PRO C 3 466 ? 205.612 193.095 194.509 1.00 76.20 466 PRO A C 1
ATOM 6813 O O . PRO C 3 466 ? 205.914 192.980 193.316 1.00 81.58 466 PRO A O 1
ATOM 6817 N N . ARG C 3 467 ? 204.394 193.473 194.897 1.00 73.81 467 ARG A N 1
ATOM 6818 C CA . ARG C 3 467 ? 203.399 193.838 193.897 1.00 67.41 467 ARG A CA 1
ATOM 6819 C C . ARG C 3 467 ? 203.773 195.130 193.185 1.00 70.20 467 ARG A C 1
ATOM 6820 O O . ARG C 3 467 ? 203.468 195.291 191.998 1.00 80.21 467 ARG A O 1
ATOM 6828 N N . VAL C 3 468 ? 204.440 196.054 193.878 1.00 62.32 468 VAL A N 1
ATOM 6829 C CA . VAL C 3 468 ? 204.943 197.252 193.213 1.00 59.78 468 VAL A CA 1
ATOM 6830 C C . VAL C 3 468 ? 205.990 196.881 192.170 1.00 69.11 468 VAL A C 1
ATOM 6831 O O . VAL C 3 468 ? 205.981 197.406 191.050 1.00 75.17 468 VAL A O 1
ATOM 6835 N N . GLN C 3 469 ? 206.906 195.971 192.515 1.00 77.01 469 GLN A N 1
ATOM 6836 C CA . GLN C 3 469 ? 207.882 195.521 191.522 1.00 74.20 469 GLN A CA 1
ATOM 6837 C C . GLN C 3 469 ? 207.201 194.827 190.347 1.00 72.68 469 GLN A C 1
ATOM 6838 O O . GLN C 3 469 ? 207.596 195.013 189.189 1.00 71.70 469 GLN A O 1
ATOM 6844 N N . LYS C 3 470 ? 206.180 194.020 190.631 1.00 76.90 470 LYS A N 1
ATOM 6845 C CA . LYS C 3 470 ? 205.416 193.364 189.574 1.00 68.27 470 LYS A CA 1
ATOM 6846 C C . LYS C 3 470 ? 204.792 194.387 188.632 1.00 72.55 470 LYS A C 1
ATOM 6847 O O . LYS C 3 470 ? 204.854 194.242 187.406 1.00 76.86 470 LYS A O 1
ATOM 6853 N N . ALA C 3 471 ? 204.184 195.434 189.195 1.00 74.20 471 ALA A N 1
ATOM 6854 C CA . ALA C 3 471 ? 203.575 196.473 188.372 1.00 64.98 471 ALA A CA 1
ATOM 6855 C C . ALA C 3 471 ? 204.622 197.208 187.547 1.00 64.09 471 ALA A C 1
ATOM 6856 O O . ALA C 3 471 ? 204.365 197.582 186.398 1.00 68.11 471 ALA A O 1
ATOM 6858 N N . VAL C 3 472 ? 205.804 197.437 188.122 1.00 68.47 472 VAL A N 1
ATOM 6859 C CA . VAL C 3 472 ? 206.895 198.035 187.354 1.00 70.27 472 VAL A CA 1
ATOM 6860 C C . VAL C 3 472 ? 207.235 197.152 186.162 1.00 72.27 472 VAL A C 1
ATOM 6861 O O . VAL C 3 472 ? 207.457 197.635 185.046 1.00 78.36 472 VAL A O 1
ATOM 6865 N N . GLY C 3 473 ? 207.280 195.841 186.386 1.00 78.74 473 GLY A N 1
ATOM 6866 C CA . GLY C 3 473 ? 207.544 194.922 185.291 1.00 74.92 473 GLY A CA 1
ATOM 6867 C C . GLY C 3 473 ? 206.456 194.939 184.234 1.00 71.67 473 GLY A C 1
ATOM 6868 O O . GLY C 3 473 ? 206.727 194.755 183.046 1.00 75.29 473 GLY A O 1
ATOM 6869 N N . SER C 3 474 ? 205.207 195.153 184.653 1.00 77.96 474 SER A N 1
ATOM 6870 C CA . SER C 3 474 ? 204.086 195.073 183.721 1.00 79.12 474 SER A CA 1
ATOM 6871 C C . SER C 3 474 ? 203.995 196.295 182.813 1.00 76.84 474 SER A C 1
ATOM 6872 O O . SER C 3 474 ? 203.365 196.230 181.752 1.00 74.77 474 SER A O 1
ATOM 6875 N N . SER C 3 475 ? 204.604 197.411 183.205 1.00 73.79 475 SER A N 1
ATOM 6876 C CA . SER C 3 475 ? 204.434 198.665 182.481 1.00 70.93 475 SER A CA 1
ATOM 6877 C C . SER C 3 475 ? 205.590 198.997 181.546 1.00 72.99 475 SER A C 1
ATOM 6878 O O . SER C 3 475 ? 205.625 200.111 181.016 1.00 81.56 475 SER A O 1
ATOM 6881 N N . GLU C 3 476 ? 206.532 198.077 181.337 1.00 83.75 476 GLU A N 1
ATOM 6882 C CA . GLU C 3 476 ? 207.745 198.417 180.599 1.00 84.30 476 GLU A CA 1
ATOM 6883 C C . GLU C 3 476 ? 207.448 198.763 179.143 1.00 92.30 476 GLU A C 1
ATOM 6884 O O . GLU C 3 476 ? 207.934 199.778 178.627 1.00 94.33 476 GLU A O 1
ATOM 6890 N N . LYS C 3 477 ? 206.640 197.945 178.467 1.00 77.72 477 LYS A N 1
ATOM 6891 C CA . LYS C 3 477 ? 206.467 198.106 177.027 1.00 69.88 477 LYS A CA 1
ATOM 6892 C C . LYS C 3 477 ? 205.601 199.313 176.682 1.00 76.03 477 LYS A C 1
ATOM 6893 O O . LYS C 3 477 ? 205.879 200.018 175.707 1.00 80.34 477 LYS A O 1
ATOM 6899 N N . ILE C 3 478 ? 204.544 199.566 177.456 1.00 67.69 478 ILE A N 1
ATOM 6900 C CA . ILE C 3 478 ? 203.709 200.726 177.166 1.00 63.79 478 ILE A CA 1
ATOM 6901 C C . ILE C 3 478 ? 204.476 202.020 177.411 1.00 72.47 478 ILE A C 1
ATOM 6902 O O . ILE C 3 478 ? 204.309 202.998 176.672 1.00 81.67 478 ILE A O 1
ATOM 6907 N N . PHE C 3 479 ? 205.338 202.055 178.427 1.00 73.52 479 PHE A N 1
ATOM 6908 C CA . PHE C 3 479 ? 206.165 203.237 178.627 1.00 73.24 479 PHE A CA 1
ATOM 6909 C C . PHE C 3 479 ? 207.249 203.361 177.570 1.00 77.73 479 PHE A C 1
ATOM 6910 O O . PHE C 3 479 ? 207.638 204.483 177.229 1.00 84.69 479 PHE A O 1
ATOM 6918 N N . GLU C 3 480 ? 207.735 202.240 177.034 1.00 77.12 480 GLU A N 1
ATOM 6919 C CA . GLU C 3 480 ? 208.624 202.305 175.878 1.00 77.00 480 GLU A CA 1
ATOM 6920 C C . GLU C 3 480 ? 207.905 202.909 174.676 1.00 79.49 480 GLU A C 1
ATOM 6921 O O . GLU C 3 480 ? 208.489 203.694 173.922 1.00 81.92 480 GLU A O 1
ATOM 6927 N N . TYR C 3 481 ? 206.636 202.542 174.478 1.00 75.52 481 TYR A N 1
ATOM 6928 C CA . TYR C 3 481 ? 205.836 203.172 173.430 1.00 70.33 481 TYR A CA 1
ATOM 6929 C C . TYR C 3 481 ? 205.689 204.667 173.676 1.00 65.16 481 TYR A C 1
ATOM 6930 O O . TYR C 3 481 ? 205.832 205.477 172.753 1.00 60.26 481 TYR A O 1
ATOM 6939 N N . LEU C 3 482 ? 205.393 205.047 174.919 1.00 70.79 482 LEU A N 1
ATOM 6940 C CA . LEU C 3 482 ? 205.136 206.448 175.235 1.00 67.87 482 LEU A CA 1
ATOM 6941 C C . LEU C 3 482 ? 206.385 207.303 175.060 1.00 69.94 482 LEU A C 1
ATOM 6942 O O . LEU C 3 482 ? 206.300 208.437 174.574 1.00 75.10 482 LEU A O 1
ATOM 6947 N N . ASP C 3 483 ? 207.549 206.789 175.452 1.00 87.60 483 ASP A N 1
ATOM 6948 C CA . ASP C 3 483 ? 208.775 207.574 175.418 1.00 87.35 483 ASP A CA 1
ATOM 6949 C C . ASP C 3 483 ? 209.564 207.419 174.126 1.00 91.22 483 ASP A C 1
ATOM 6950 O O . ASP C 3 483 ? 210.608 208.062 173.980 1.00 88.62 483 ASP A O 1
ATOM 6955 N N . ARG C 3 484 ? 209.104 206.591 173.194 1.00 95.21 484 ARG A N 1
ATOM 6956 C CA . ARG C 3 484 ? 209.819 206.420 171.937 1.00 89.31 484 ARG A CA 1
ATOM 6957 C C . ARG C 3 484 ? 209.655 207.655 171.058 1.00 85.99 484 ARG A C 1
ATOM 6958 O O . ARG C 3 484 ? 208.596 208.287 171.036 1.00 85.21 484 ARG A O 1
ATOM 6966 N N . THR C 3 485 ? 210.722 208.003 170.332 1.00 93.42 485 THR A N 1
ATOM 6967 C CA . THR C 3 485 ? 210.703 209.130 169.408 1.00 93.42 485 THR A CA 1
ATOM 6968 C C . THR C 3 485 ? 210.493 208.632 167.990 1.00 93.10 485 THR A C 1
ATOM 6969 O O . THR C 3 485 ? 211.276 207.795 167.518 1.00 100.78 485 THR A O 1
ATOM 6973 N N . PRO C 3 486 ? 209.460 209.100 167.291 1.00 85.45 486 PRO A N 1
ATOM 6974 C CA . PRO C 3 486 ? 209.233 208.644 165.915 1.00 85.27 486 PRO A CA 1
ATOM 6975 C C . PRO C 3 486 ? 210.403 208.995 165.011 1.00 92.24 486 PRO A C 1
ATOM 6976 O O . PRO C 3 486 ? 211.011 210.060 165.135 1.00 92.63 486 PRO A O 1
ATOM 6980 N N . ARG C 3 487 ? 210.718 208.080 164.093 1.00 106.12 487 ARG A N 1
ATOM 6981 C CA . ARG C 3 487 ? 211.802 208.307 163.146 1.00 104.82 487 ARG A CA 1
ATOM 6982 C C . ARG C 3 487 ? 211.353 209.085 161.918 1.00 104.80 487 ARG A C 1
ATOM 6983 O O . ARG C 3 487 ? 212.203 209.518 161.133 1.00 103.90 487 ARG A O 1
ATOM 6991 N N . CYS C 3 488 ? 210.049 209.266 161.732 1.00 104.14 488 CYS A N 1
ATOM 6992 C CA . CYS C 3 488 ? 209.550 210.042 160.613 1.00 102.98 488 CYS A CA 1
ATOM 6993 C C . CYS C 3 488 ? 209.614 211.535 160.931 1.00 103.24 488 CYS A C 1
ATOM 6994 O O . CYS C 3 488 ? 209.556 211.936 162.096 1.00 105.13 488 CYS A O 1
ATOM 6997 N N . PRO C 3 489 ? 209.738 212.383 159.907 1.00 89.15 489 PRO A N 1
ATOM 6998 C CA . PRO C 3 489 ? 209.767 213.820 160.156 1.00 90.08 489 PRO A CA 1
ATOM 6999 C C . PRO C 3 489 ? 208.409 214.317 160.612 1.00 95.33 489 PRO A C 1
ATOM 7000 O O . PRO C 3 489 ? 207.367 213.739 160.254 1.00 96.27 489 PRO A O 1
ATOM 7004 N N . PRO C 3 490 ? 208.365 215.387 161.400 1.00 96.95 490 PRO A N 1
ATOM 7005 C CA . PRO C 3 490 ? 207.077 215.927 161.844 1.00 91.65 490 PRO A CA 1
ATOM 7006 C C . PRO C 3 490 ? 206.386 216.710 160.738 1.00 91.97 490 PRO A C 1
ATOM 7007 O O . PRO C 3 490 ? 206.993 217.107 159.741 1.00 94.23 490 PRO A O 1
ATOM 7011 N N . SER C 3 491 ? 205.089 216.933 160.933 1.00 92.41 491 SER A N 1
ATOM 7012 C CA . SER C 3 491 ? 204.297 217.656 159.946 1.00 94.71 491 SER A CA 1
ATOM 7013 C C . SER C 3 491 ? 204.682 219.131 159.919 1.00 96.49 491 SER A C 1
ATOM 7014 O O . SER C 3 491 ? 205.141 219.691 160.918 1.00 99.13 491 SER A O 1
ATOM 7017 N N . GLY C 3 492 ? 204.491 219.758 158.764 1.00 90.89 492 GLY A N 1
ATOM 7018 C CA . GLY C 3 492 ? 204.852 221.145 158.559 1.00 88.05 492 GLY A CA 1
ATOM 7019 C C . GLY C 3 492 ? 203.726 222.102 158.883 1.00 90.00 492 GLY A C 1
ATOM 7020 O O . GLY C 3 492 ? 202.823 221.806 159.669 1.00 88.65 492 GLY A O 1
ATOM 7021 N N . LEU C 3 493 ? 203.788 223.280 158.260 1.00 91.87 493 LEU A N 1
ATOM 7022 C CA . LEU C 3 493 ? 202.829 224.344 158.512 1.00 88.19 493 LEU A CA 1
ATOM 7023 C C . LEU C 3 493 ? 202.170 224.903 157.260 1.00 87.15 493 LEU A C 1
ATOM 7024 O O . LEU C 3 493 ? 201.144 225.582 157.380 1.00 87.63 493 LEU A O 1
ATOM 7029 N N . LEU C 3 494 ? 202.720 224.653 156.075 1.00 86.69 494 LEU A N 1
ATOM 7030 C CA . LEU C 3 494 ? 202.203 225.278 154.864 1.00 85.49 494 LEU A CA 1
ATOM 7031 C C . LEU C 3 494 ? 200.819 224.741 154.522 1.00 88.57 494 LEU A C 1
ATOM 7032 O O . LEU C 3 494 ? 200.607 223.526 154.467 1.00 89.91 494 LEU A O 1
ATOM 7037 N N . THR C 3 495 ? 199.878 225.655 154.290 1.00 96.52 495 THR A N 1
ATOM 7038 C CA . THR C 3 495 ? 198.547 225.329 153.793 1.00 96.38 495 THR A CA 1
ATOM 7039 C C . THR C 3 495 ? 198.138 226.355 152.741 1.00 93.69 495 THR A C 1
ATOM 7040 O O . THR C 3 495 ? 197.241 227.170 152.993 1.00 95.39 495 THR A O 1
ATOM 7044 N N . PRO C 3 496 ? 198.769 226.361 151.568 1.00 88.69 496 PRO A N 1
ATOM 7045 C CA . PRO C 3 496 ? 198.437 227.373 150.561 1.00 90.67 496 PRO A CA 1
ATOM 7046 C C . PRO C 3 496 ? 197.012 227.225 150.055 1.00 94.96 496 PRO A C 1
ATOM 7047 O O . PRO C 3 496 ? 196.463 226.124 149.976 1.00 94.63 496 PRO A O 1
ATOM 7051 N N . LEU C 3 497 ? 196.413 228.369 149.713 1.00 108.89 497 LEU A N 1
ATOM 7052 C CA . LEU C 3 497 ? 195.016 228.382 149.290 1.00 108.62 497 LEU A CA 1
ATOM 7053 C C . LEU C 3 497 ? 194.840 227.681 147.950 1.00 107.29 497 LEU A C 1
ATOM 7054 O O . LEU C 3 497 ? 193.891 226.909 147.765 1.00 106.51 497 LEU A O 1
ATOM 7059 N N . HIS C 3 498 ? 195.735 227.938 147.004 1.00 114.45 498 HIS A N 1
ATOM 7060 C CA . HIS C 3 498 ? 195.654 227.367 145.668 1.00 116.06 498 HIS A CA 1
ATOM 7061 C C . HIS C 3 498 ? 196.909 226.555 145.385 1.00 116.72 498 HIS A C 1
ATOM 7062 O O . HIS C 3 498 ? 198.029 227.045 145.557 1.00 118.44 498 HIS A O 1
ATOM 7069 N N . LEU C 3 499 ? 196.714 225.317 144.939 1.00 102.99 499 LEU A N 1
ATOM 7070 C CA . LEU C 3 499 ? 197.809 224.387 144.699 1.00 101.88 499 LEU A CA 1
ATOM 7071 C C . LEU C 3 499 ? 197.740 223.900 143.260 1.00 104.90 499 LEU A C 1
ATOM 7072 O O . LEU C 3 499 ? 196.676 223.480 142.794 1.00 106.66 499 LEU A O 1
ATOM 7077 N N . GLU C 3 500 ? 198.874 223.961 142.560 1.00 114.93 500 GLU A N 1
ATOM 7078 C CA . GLU C 3 500 ? 198.893 223.599 141.147 1.00 116.13 500 GLU A CA 1
ATOM 7079 C C . GLU C 3 500 ? 198.795 222.091 140.952 1.00 116.75 500 GLU A C 1
ATOM 7080 O O . GLU C 3 500 ? 198.052 221.620 140.084 1.00 114.41 500 GLU A O 1
ATOM 7086 N N . GLY C 3 501 ? 199.525 221.320 141.753 1.00 100.79 501 GLY A N 1
ATOM 7087 C CA . GLY C 3 501 ? 199.571 219.886 141.559 1.00 98.14 501 GLY A CA 1
ATOM 7088 C C . GLY C 3 501 ? 200.755 219.386 140.765 1.00 99.80 501 GLY A C 1
ATOM 7089 O O . GLY C 3 501 ? 200.744 218.236 140.318 1.00 96.51 501 GLY A O 1
ATOM 7090 N N . LEU C 3 502 ? 201.776 220.216 140.569 1.00 84.34 502 LEU A N 1
ATOM 7091 C CA . LEU C 3 502 ? 202.968 219.785 139.851 1.00 72.14 502 LEU A CA 1
ATOM 7092 C C . LEU C 3 502 ? 203.856 218.948 140.763 1.00 79.38 502 LEU A C 1
ATOM 7093 O O . LEU C 3 502 ? 204.099 219.315 141.915 1.00 88.39 502 LEU A O 1
ATOM 7098 N N . VAL C 3 503 ? 204.342 217.821 140.245 1.00 78.15 503 VAL A N 1
ATOM 7099 C CA . VAL C 3 503 ? 205.163 216.885 141.006 1.00 75.80 503 VAL A CA 1
ATOM 7100 C C . VAL C 3 503 ? 206.458 216.644 140.244 1.00 77.22 503 VAL A C 1
ATOM 7101 O O . VAL C 3 503 ? 206.431 216.373 139.040 1.00 82.24 503 VAL A O 1
ATOM 7105 N N . GLN C 3 504 ? 207.586 216.739 140.943 1.00 69.70 504 GLN A N 1
ATOM 7106 C CA . GLN C 3 504 ? 208.900 216.552 140.344 1.00 66.01 504 GLN A CA 1
ATOM 7107 C C . GLN C 3 504 ? 209.700 215.537 141.148 1.00 76.91 504 GLN A C 1
ATOM 7108 O O . GLN C 3 504 ? 209.874 215.700 142.359 1.00 83.90 504 GLN A O 1
ATOM 7114 N N . PHE C 3 505 ? 210.188 214.501 140.473 1.00 73.67 505 PHE A N 1
ATOM 7115 C CA . PHE C 3 505 ? 211.135 213.555 141.047 1.00 68.58 505 PHE A CA 1
ATOM 7116 C C . PHE C 3 505 ? 212.535 213.915 140.573 1.00 69.19 505 PHE A C 1
ATOM 7117 O O . PHE C 3 505 ? 212.746 214.149 139.379 1.00 78.54 505 PHE A O 1
ATOM 7125 N N . GLN C 3 506 ? 213.486 213.957 141.500 1.00 78.40 506 GLN A N 1
ATOM 7126 C CA . GLN C 3 506 ? 214.856 214.362 141.192 1.00 84.07 506 GLN A CA 1
ATOM 7127 C C . GLN C 3 506 ? 215.826 213.328 141.755 1.00 84.60 506 GLN A C 1
ATOM 7128 O O . GLN C 3 506 ? 216.217 213.407 142.924 1.00 85.03 506 GLN A O 1
ATOM 7134 N N . ASP C 3 507 ? 216.216 212.367 140.916 1.00 80.96 507 ASP A N 1
ATOM 7135 C CA . ASP C 3 507 ? 217.248 211.386 141.254 1.00 78.86 507 ASP A CA 1
ATOM 7136 C C . ASP C 3 507 ? 216.895 210.614 142.523 1.00 76.99 507 ASP A C 1
ATOM 7137 O O . ASP C 3 507 ? 217.730 210.425 143.408 1.00 79.02 507 ASP A O 1
ATOM 7142 N N . VAL C 3 508 ? 215.645 210.164 142.613 1.00 68.65 508 VAL A N 1
ATOM 7143 C CA . VAL C 3 508 ? 215.170 209.508 143.823 1.00 71.52 508 VAL A CA 1
ATOM 7144 C C . VAL C 3 508 ? 215.679 208.074 143.881 1.00 74.83 508 VAL A C 1
ATOM 7145 O O . VAL C 3 508 ? 215.640 207.338 142.886 1.00 78.68 508 VAL A O 1
ATOM 7149 N N . SER C 3 509 ? 216.171 207.674 145.053 1.00 70.90 509 SER A N 1
ATOM 7150 C CA . SER C 3 509 ? 216.540 206.295 145.334 1.00 67.80 509 SER A CA 1
ATOM 7151 C C . SER C 3 509 ? 215.950 205.904 146.679 1.00 67.66 509 SER A C 1
ATOM 7152 O O . SER C 3 509 ? 215.791 206.745 147.567 1.00 74.33 509 SER A O 1
ATOM 7155 N N . PHE C 3 510 ? 215.630 204.622 146.830 1.00 50.86 510 PHE A N 1
ATOM 7156 C CA . PHE C 3 510 ? 214.944 204.172 148.031 1.00 55.59 510 PHE A CA 1
ATOM 7157 C C . PHE C 3 510 ? 215.304 202.726 148.327 1.00 59.02 510 PHE A C 1
ATOM 7158 O O . PHE C 3 510 ? 215.527 201.924 147.418 1.00 64.71 510 PHE A O 1
ATOM 7166 N N . ALA C 3 511 ? 215.356 202.406 149.618 1.00 62.54 511 ALA A N 1
ATOM 7167 C CA . ALA C 3 511 ? 215.598 201.054 150.101 1.00 57.00 511 ALA A CA 1
ATOM 7168 C C . ALA C 3 511 ? 214.807 200.862 151.383 1.00 61.80 511 ALA A C 1
ATOM 7169 O O . ALA C 3 511 ? 214.864 201.711 152.276 1.00 72.35 511 ALA A O 1
ATOM 7171 N N . TYR C 3 512 ? 214.073 199.759 151.471 1.00 55.56 512 TYR A N 1
ATOM 7172 C CA . TYR C 3 512 ? 213.196 199.550 152.613 1.00 65.20 512 TYR A CA 1
ATOM 7173 C C . TYR C 3 512 ? 214.018 199.380 153.889 1.00 72.36 512 TYR A C 1
ATOM 7174 O O . TYR C 3 512 ? 215.104 198.794 153.854 1.00 81.08 512 TYR A O 1
ATOM 7183 N N . PRO C 3 513 ? 213.533 199.891 155.023 1.00 72.59 513 PRO A N 1
ATOM 7184 C CA . PRO C 3 513 ? 214.355 199.891 156.245 1.00 74.90 513 PRO A CA 1
ATOM 7185 C C . PRO C 3 513 ? 214.777 198.512 156.720 1.00 80.58 513 PRO A C 1
ATOM 7186 O O . PRO C 3 513 ? 215.864 198.387 157.298 1.00 86.29 513 PRO A O 1
ATOM 7190 N N . ASN C 3 514 ? 213.972 197.475 156.502 1.00 87.79 514 ASN A N 1
ATOM 7191 C CA . ASN C 3 514 ? 214.345 196.138 156.945 1.00 89.04 514 ASN A CA 1
ATOM 7192 C C . ASN C 3 514 ? 215.369 195.474 156.034 1.00 93.78 514 ASN A C 1
ATOM 7193 O O . ASN C 3 514 ? 215.993 194.489 156.444 1.00 91.80 514 ASN A O 1
ATOM 7198 N N . ARG C 3 515 ? 215.556 195.983 154.818 1.00 91.42 515 ARG A N 1
ATOM 7199 C CA . ARG C 3 515 ? 216.642 195.560 153.932 1.00 86.70 515 ARG A CA 1
ATOM 7200 C C . ARG C 3 515 ? 217.319 196.806 153.382 1.00 91.52 515 ARG A C 1
ATOM 7201 O O . ARG C 3 515 ? 217.198 197.130 152.196 1.00 99.59 515 ARG A O 1
ATOM 7209 N N . PRO C 3 516 ? 218.049 197.537 154.230 1.00 77.61 516 PRO A N 1
ATOM 7210 C CA . PRO C 3 516 ? 218.596 198.835 153.810 1.00 84.83 516 PRO A CA 1
ATOM 7211 C C . PRO C 3 516 ? 219.711 198.747 152.782 1.00 88.91 516 PRO A C 1
ATOM 7212 O O . PRO C 3 516 ? 220.214 199.793 152.358 1.00 92.78 516 PRO A O 1
ATOM 7216 N N . ASP C 3 517 ? 220.118 197.550 152.367 1.00 89.18 517 ASP A N 1
ATOM 7217 C CA . ASP C 3 517 ? 221.210 197.390 151.417 1.00 90.17 517 ASP A CA 1
ATOM 7218 C C . ASP C 3 517 ? 220.745 197.006 150.018 1.00 92.89 517 ASP A C 1
ATOM 7219 O O . ASP C 3 517 ? 221.588 196.745 149.155 1.00 95.43 517 ASP A O 1
ATOM 7224 N N . VAL C 3 518 ? 219.440 196.964 149.770 1.00 81.50 518 VAL A N 1
ATOM 7225 C CA . VAL C 3 518 ? 218.892 196.618 148.464 1.00 77.91 518 VAL A CA 1
ATOM 7226 C C . VAL C 3 518 ? 218.122 197.825 147.949 1.00 80.43 518 VAL A C 1
ATOM 7227 O O . VAL C 3 518 ? 217.079 198.189 148.505 1.00 86.23 518 VAL A O 1
ATOM 7231 N N . LEU C 3 519 ? 218.623 198.441 146.881 1.00 71.70 519 LEU A N 1
ATOM 7232 C CA . LEU C 3 519 ? 217.990 199.626 146.306 1.00 70.93 519 LEU A CA 1
ATOM 7233 C C . LEU C 3 519 ? 216.794 199.200 145.465 1.00 74.01 519 LEU A C 1
ATOM 7234 O O . LEU C 3 519 ? 216.948 198.669 144.364 1.00 74.39 519 LEU A O 1
ATOM 7239 N N . VAL C 3 520 ? 215.588 199.435 145.985 1.00 63.69 520 VAL A N 1
ATOM 7240 C CA . VAL C 3 520 ? 214.387 199.121 145.221 1.00 51.13 520 VAL A CA 1
ATOM 7241 C C . VAL C 3 520 ? 214.227 200.085 144.052 1.00 65.36 520 VAL A C 1
ATOM 7242 O O . VAL C 3 520 ? 213.824 199.681 142.956 1.00 75.77 520 VAL A O 1
ATOM 7246 N N . LEU C 3 521 ? 214.542 201.363 144.256 1.00 69.71 521 LEU A N 1
ATOM 7247 C CA . LEU C 3 521 ? 214.453 202.379 143.217 1.00 60.97 521 LEU A CA 1
ATOM 7248 C C . LEU C 3 521 ? 215.815 203.027 143.032 1.00 66.80 521 LEU A C 1
ATOM 7249 O O . LEU C 3 521 ? 216.523 203.286 144.008 1.00 73.09 521 LEU A O 1
ATOM 7254 N N . GLN C 3 522 ? 216.179 203.300 141.779 1.00 72.97 522 GLN A N 1
ATOM 7255 C CA . GLN C 3 522 ? 217.498 203.851 141.465 1.00 73.65 522 GLN A CA 1
ATOM 7256 C C . GLN C 3 522 ? 217.339 205.010 140.485 1.00 78.91 522 GLN A C 1
ATOM 7257 O O . GLN C 3 522 ? 217.054 204.795 139.304 1.00 87.83 522 GLN A O 1
ATOM 7263 N N . GLY C 3 523 ? 217.528 206.230 140.979 1.00 70.43 523 GLY A N 1
ATOM 7264 C CA . GLY C 3 523 ? 217.642 207.399 140.125 1.00 72.20 523 GLY A CA 1
ATOM 7265 C C . GLY C 3 523 ? 216.449 207.727 139.250 1.00 77.86 523 GLY A C 1
ATOM 7266 O O . GLY C 3 523 ? 216.610 207.959 138.049 1.00 80.62 523 GLY A O 1
ATOM 7267 N N . LEU C 3 524 ? 215.250 207.746 139.824 1.00 69.33 524 LEU A N 1
ATOM 7268 C CA . LEU C 3 524 ? 214.068 208.119 139.059 1.00 70.16 524 LEU A CA 1
ATOM 7269 C C . LEU C 3 524 ? 214.032 209.625 138.828 1.00 69.85 524 LEU A C 1
ATOM 7270 O O . LEU C 3 524 ? 214.281 210.411 139.747 1.00 74.03 524 LEU A O 1
ATOM 7275 N N . THR C 3 525 ? 213.715 210.027 137.597 1.00 70.38 525 THR A N 1
ATOM 7276 C CA . THR C 3 525 ? 213.544 211.430 137.237 1.00 69.53 525 THR A CA 1
ATOM 7277 C C . THR C 3 525 ? 212.388 211.543 136.255 1.00 70.87 525 THR A C 1
ATOM 7278 O O . THR C 3 525 ? 212.479 211.041 135.130 1.00 74.49 525 THR A O 1
ATOM 7282 N N . PHE C 3 526 ? 211.315 212.207 136.674 1.00 64.78 526 PHE A N 1
ATOM 7283 C CA . PHE C 3 526 ? 210.175 212.473 135.804 1.00 68.75 526 PHE A CA 1
ATOM 7284 C C . PHE C 3 526 ? 209.315 213.536 136.470 1.00 65.91 526 PHE A C 1
ATOM 7285 O O . PHE C 3 526 ? 209.574 213.949 137.603 1.00 66.73 526 PHE A O 1
ATOM 7293 N N . THR C 3 527 ? 208.290 213.982 135.748 1.00 71.91 527 THR A N 1
ATOM 7294 C CA . THR C 3 527 ? 207.449 215.084 136.188 1.00 76.92 527 THR A CA 1
ATOM 7295 C C . THR C 3 527 ? 205.987 214.783 135.893 1.00 77.99 527 THR A C 1
ATOM 7296 O O . THR C 3 527 ? 205.654 214.261 134.824 1.00 82.91 527 THR A O 1
ATOM 7300 N N . LEU C 3 528 ? 205.121 215.106 136.848 1.00 79.35 528 LEU A N 1
ATOM 7301 C CA . LEU C 3 528 ? 203.678 215.071 136.659 1.00 79.04 528 LEU A CA 1
ATOM 7302 C C . LEU C 3 528 ? 203.167 216.501 136.562 1.00 80.21 528 LEU A C 1
ATOM 7303 O O . LEU C 3 528 ? 203.533 217.350 137.381 1.00 87.54 528 LEU A O 1
ATOM 7308 N N . ARG C 3 529 ? 202.323 216.763 135.567 1.00 82.87 529 ARG A N 1
ATOM 7309 C CA . ARG C 3 529 ? 201.890 218.114 135.262 1.00 85.64 529 ARG A CA 1
ATOM 7310 C C . ARG C 3 529 ? 200.376 218.129 135.102 1.00 93.38 529 ARG A C 1
ATOM 7311 O O . ARG C 3 529 ? 199.805 217.172 134.558 1.00 96.85 529 ARG A O 1
ATOM 7319 N N . PRO C 3 530 ? 199.705 219.181 135.571 1.00 82.81 530 PRO A N 1
ATOM 7320 C CA . PRO C 3 530 ? 198.236 219.197 135.544 1.00 80.05 530 PRO A CA 1
ATOM 7321 C C . PRO C 3 530 ? 197.687 219.047 134.133 1.00 81.71 530 PRO A C 1
ATOM 7322 O O . PRO C 3 530 ? 198.232 219.592 133.171 1.00 81.43 530 PRO A O 1
ATOM 7326 N N . GLY C 3 531 ? 196.593 218.298 134.021 1.00 81.03 531 GLY A N 1
ATOM 7327 C CA . GLY C 3 531 ? 195.957 218.047 132.748 1.00 83.56 531 GLY A CA 1
ATOM 7328 C C . GLY C 3 531 ? 196.557 216.922 131.936 1.00 85.94 531 GLY A C 1
ATOM 7329 O O . GLY C 3 531 ? 196.042 216.624 130.851 1.00 88.35 531 GLY A O 1
ATOM 7330 N N . GLU C 3 532 ? 197.620 216.288 132.418 1.00 91.65 532 GLU A N 1
ATOM 7331 C CA . GLU C 3 532 ? 198.303 215.228 131.693 1.00 91.64 532 GLU A CA 1
ATOM 7332 C C . GLU C 3 532 ? 198.251 213.933 132.490 1.00 92.33 532 GLU A C 1
ATOM 7333 O O . GLU C 3 532 ? 198.357 213.945 133.720 1.00 94.40 532 GLU A O 1
ATOM 7339 N N . VAL C 3 533 ? 198.086 212.821 131.783 1.00 71.43 533 VAL A N 1
ATOM 7340 C CA . VAL C 3 533 ? 198.038 211.498 132.388 1.00 65.54 533 VAL A CA 1
ATOM 7341 C C . VAL C 3 533 ? 199.359 210.800 132.106 1.00 67.71 533 VAL A C 1
ATOM 7342 O O . VAL C 3 533 ? 199.780 210.697 130.948 1.00 74.17 533 VAL A O 1
ATOM 7346 N N . THR C 3 534 ? 200.017 210.330 133.160 1.00 63.10 534 THR A N 1
ATOM 7347 C CA . THR C 3 534 ? 201.275 209.607 133.050 1.00 66.64 534 THR A CA 1
ATOM 7348 C C . THR C 3 534 ? 201.061 208.164 133.478 1.00 68.76 534 THR A C 1
ATOM 7349 O O . THR C 3 534 ? 200.565 207.906 134.579 1.00 76.82 534 THR A O 1
ATOM 7353 N N . ALA C 3 535 ? 201.431 207.230 132.610 1.00 61.42 535 ALA A N 1
ATOM 7354 C CA . ALA C 3 535 ? 201.254 205.809 132.866 1.00 54.34 535 ALA A CA 1
ATOM 7355 C C . ALA C 3 535 ? 202.586 205.191 133.258 1.00 58.98 535 ALA A C 1
ATOM 7356 O O . ALA C 3 535 ? 203.608 205.447 132.614 1.00 68.55 535 ALA A O 1
ATOM 7358 N N . LEU C 3 536 ? 202.572 204.383 134.311 1.00 60.74 536 LEU A N 1
ATOM 7359 C CA . LEU C 3 536 ? 203.761 203.703 134.805 1.00 60.05 536 LEU A CA 1
ATOM 7360 C C . LEU C 3 536 ? 203.547 202.203 134.665 1.00 60.86 536 LEU A C 1
ATOM 7361 O O . LEU C 3 536 ? 202.644 201.642 135.293 1.00 69.61 536 LEU A O 1
ATOM 7366 N N . VAL C 3 537 ? 204.374 201.556 133.846 1.00 66.15 537 VAL A N 1
ATOM 7367 C CA . VAL C 3 537 ? 204.216 200.143 133.533 1.00 63.72 537 VAL A CA 1
ATOM 7368 C C . VAL C 3 537 ? 205.537 199.425 133.762 1.00 67.41 537 VAL A C 1
ATOM 7369 O O . VAL C 3 537 ? 206.607 200.040 133.783 1.00 76.04 537 VAL A O 1
ATOM 7373 N N . GLY C 3 538 ? 205.452 198.109 133.938 1.00 64.11 538 GLY A N 1
ATOM 7374 C CA . GLY C 3 538 ? 206.618 197.289 134.158 1.00 64.76 538 GLY A CA 1
ATOM 7375 C C . GLY C 3 538 ? 206.258 195.903 134.652 1.00 74.29 538 GLY A C 1
ATOM 7376 O O . GLY C 3 538 ? 205.096 195.600 134.936 1.00 81.48 538 GLY A O 1
ATOM 7377 N N . PRO C 3 539 ? 207.255 195.028 134.755 1.00 66.92 539 PRO A N 1
ATOM 7378 C CA . PRO C 3 539 ? 207.002 193.674 135.265 1.00 63.71 539 PRO A CA 1
ATOM 7379 C C . PRO C 3 539 ? 206.629 193.668 136.738 1.00 65.14 539 PRO A C 1
ATOM 7380 O O . PRO C 3 539 ? 206.727 194.696 137.414 1.00 64.93 539 PRO A O 1
ATOM 7384 N N . ASN C 3 540 ? 206.197 192.516 137.245 1.00 64.00 540 ASN A N 1
ATOM 7385 C CA . ASN C 3 540 ? 205.877 192.403 138.660 1.00 65.83 540 ASN A CA 1
ATOM 7386 C C . ASN C 3 540 ? 207.132 192.571 139.508 1.00 69.20 540 ASN A C 1
ATOM 7387 O O . ASN C 3 540 ? 208.222 192.129 139.140 1.00 74.26 540 ASN A O 1
ATOM 7392 N N . GLY C 3 541 ? 206.968 193.223 140.656 1.00 61.67 541 GLY A N 1
ATOM 7393 C CA . GLY C 3 541 ? 208.078 193.436 141.559 1.00 61.57 541 GLY A CA 1
ATOM 7394 C C . GLY C 3 541 ? 209.085 194.468 141.114 1.00 63.72 541 GLY A C 1
ATOM 7395 O O . GLY C 3 541 ? 210.206 194.475 141.628 1.00 68.58 541 GLY A O 1
ATOM 7396 N N . SER C 3 542 ? 208.727 195.345 140.177 1.00 64.39 542 SER A N 1
ATOM 7397 C CA . SER C 3 542 ? 209.665 196.343 139.683 1.00 60.77 542 SER A CA 1
ATOM 7398 C C . SER C 3 542 ? 209.693 197.613 140.524 1.00 69.73 542 SER A C 1
ATOM 7399 O O . SER C 3 542 ? 210.631 198.403 140.382 1.00 77.21 542 SER A O 1
ATOM 7402 N N . GLY C 3 543 ? 208.704 197.833 141.388 1.00 66.77 543 GLY A N 1
ATOM 7403 C CA . GLY C 3 543 ? 208.715 198.965 142.295 1.00 56.61 543 GLY A CA 1
ATOM 7404 C C . GLY C 3 543 ? 207.702 200.054 142.007 1.00 60.73 543 GLY A C 1
ATOM 7405 O O . GLY C 3 543 ? 207.940 201.205 142.392 1.00 69.36 543 GLY A O 1
ATOM 7406 N N . LYS C 3 544 ? 206.584 199.744 141.349 1.00 50.63 544 LYS A N 1
ATOM 7407 C CA . LYS C 3 544 ? 205.593 200.776 141.057 1.00 51.75 544 LYS A CA 1
ATOM 7408 C C . LYS C 3 544 ? 204.840 201.200 142.315 1.00 61.37 544 LYS A C 1
ATOM 7409 O O . LYS C 3 544 ? 204.663 202.400 142.573 1.00 69.90 544 LYS A O 1
ATOM 7415 N N . SER C 3 545 ? 204.387 200.232 143.113 1.00 56.84 545 SER A N 1
ATOM 7416 C CA . SER C 3 545 ? 203.682 200.577 144.341 1.00 48.13 545 SER A CA 1
ATOM 7417 C C . SER C 3 545 ? 204.611 201.237 145.349 1.00 52.86 545 SER A C 1
ATOM 7418 O O . SER C 3 545 ? 204.150 201.996 146.205 1.00 63.03 545 SER A O 1
ATOM 7421 N N . THR C 3 546 ? 205.918 200.984 145.256 1.00 56.48 546 THR A N 1
ATOM 7422 C CA . THR C 3 546 ? 206.865 201.718 146.089 1.00 53.74 546 THR A CA 1
ATOM 7423 C C . THR C 3 546 ? 206.893 203.193 145.712 1.00 56.38 546 THR A C 1
ATOM 7424 O O . THR C 3 546 ? 206.951 204.065 146.587 1.00 64.97 546 THR A O 1
ATOM 7428 N N . VAL C 3 547 ? 206.843 203.494 144.412 1.00 42.91 547 VAL A N 1
ATOM 7429 C CA . VAL C 3 547 ? 206.746 204.884 143.975 1.00 33.41 547 VAL A CA 1
ATOM 7430 C C . VAL C 3 547 ? 205.447 205.502 144.469 1.00 43.69 547 VAL A C 1
ATOM 7431 O O . VAL C 3 547 ? 205.423 206.649 144.936 1.00 62.07 547 VAL A O 1
ATOM 7435 N N . ALA C 3 548 ? 204.345 204.754 144.376 1.00 44.46 548 ALA A N 1
ATOM 7436 C CA . ALA C 3 548 ? 203.071 205.270 144.868 1.00 44.66 548 ALA A CA 1
ATOM 7437 C C . ALA C 3 548 ? 203.116 205.556 146.365 1.00 48.17 548 ALA A C 1
ATOM 7438 O O . ALA C 3 548 ? 202.556 206.558 146.821 1.00 54.95 548 ALA A O 1
ATOM 7440 N N . ALA C 3 549 ? 203.772 204.692 147.141 1.00 49.07 549 ALA A N 1
ATOM 7441 C CA . ALA C 3 549 ? 203.877 204.915 148.580 1.00 39.94 549 ALA A CA 1
ATOM 7442 C C . ALA C 3 549 ? 204.772 206.106 148.894 1.00 46.03 549 ALA A C 1
ATOM 7443 O O . ALA C 3 549 ? 204.499 206.862 149.831 1.00 54.62 549 ALA A O 1
ATOM 7445 N N . LEU C 3 550 ? 205.854 206.283 148.130 1.00 44.59 550 LEU A N 1
ATOM 7446 C CA . LEU C 3 550 ? 206.705 207.455 148.320 1.00 36.20 550 LEU A CA 1
ATOM 7447 C C . LEU C 3 550 ? 205.949 208.739 148.013 1.00 49.52 550 LEU A C 1
ATOM 7448 O O . LEU C 3 550 ? 206.153 209.762 148.675 1.00 55.77 550 LEU A O 1
ATOM 7453 N N . LEU C 3 551 ? 205.079 208.708 147.003 1.00 57.15 551 LEU A N 1
ATOM 7454 C CA . LEU C 3 551 ? 204.342 209.910 146.630 1.00 48.76 551 LEU A CA 1
ATOM 7455 C C . LEU C 3 551 ? 203.331 210.312 147.696 1.00 49.49 551 LEU A C 1
ATOM 7456 O O . LEU C 3 551 ? 202.937 211.482 147.763 1.00 58.46 551 LEU A O 1
ATOM 7461 N N . GLN C 3 552 ? 202.908 209.375 148.539 1.00 51.38 552 GLN A N 1
ATOM 7462 C CA . GLN C 3 552 ? 201.944 209.658 149.594 1.00 55.14 552 GLN A CA 1
ATOM 7463 C C . GLN C 3 552 ? 202.603 209.981 150.926 1.00 63.97 552 GLN A C 1
ATOM 7464 O O . GLN C 3 552 ? 201.910 210.044 151.945 1.00 67.96 552 GLN A O 1
ATOM 7470 N N . ASN C 3 553 ? 203.924 210.161 150.941 1.00 58.90 553 ASN A N 1
ATOM 7471 C CA . ASN C 3 553 ? 204.672 210.508 152.148 1.00 56.00 553 ASN A CA 1
ATOM 7472 C C . ASN C 3 553 ? 204.558 209.426 153.218 1.00 58.94 553 ASN A C 1
ATOM 7473 O O . ASN C 3 553 ? 204.614 209.713 154.415 1.00 67.39 553 ASN A O 1
ATOM 7478 N N . LEU C 3 554 ? 204.385 208.171 152.801 1.00 55.64 554 LEU A N 1
ATOM 7479 C CA . LEU C 3 554 ? 204.459 207.068 153.751 1.00 54.47 554 LEU A CA 1
ATOM 7480 C C . LEU C 3 554 ? 205.899 206.720 154.096 1.00 58.32 554 LEU A C 1
ATOM 7481 O O . LEU C 3 554 ? 206.174 206.277 155.216 1.00 68.33 554 LEU A O 1
ATOM 7486 N N . TYR C 3 555 ? 206.821 206.909 153.155 1.00 61.39 555 TYR A N 1
ATOM 7487 C CA . TYR C 3 555 ? 208.236 206.664 153.379 1.00 58.25 555 TYR A CA 1
ATOM 7488 C C . TYR C 3 555 ? 209.031 207.849 152.854 1.00 65.02 555 TYR A C 1
ATOM 7489 O O . TYR C 3 555 ? 208.590 208.572 151.960 1.00 70.46 555 TYR A O 1
ATOM 7498 N N . GLN C 3 556 ? 210.214 208.043 153.426 1.00 62.72 556 GLN A N 1
ATOM 7499 C CA . GLN C 3 556 ? 211.066 209.106 152.916 1.00 57.29 556 GLN A CA 1
ATOM 7500 C C . GLN C 3 556 ? 212.137 208.536 151.998 1.00 60.52 556 GLN A C 1
ATOM 7501 O O . GLN C 3 556 ? 212.703 207.478 152.289 1.00 73.72 556 GLN A O 1
ATOM 7507 N N . PRO C 3 557 ? 212.435 209.202 150.885 1.00 54.41 557 PRO A N 1
ATOM 7508 C CA . PRO C 3 557 ? 213.501 208.716 150.007 1.00 57.98 557 PRO A CA 1
ATOM 7509 C C . PRO C 3 557 ? 214.858 208.797 150.684 1.00 59.96 557 PRO A C 1
ATOM 7510 O O . PRO C 3 557 ? 215.130 209.697 151.482 1.00 64.86 557 PRO A O 1
ATOM 7514 N N . THR C 3 558 ? 215.718 207.836 150.352 1.00 70.85 558 THR A N 1
ATOM 7515 C CA . THR C 3 558 ? 217.075 207.808 150.879 1.00 71.91 558 THR A CA 1
ATOM 7516 C C . THR C 3 558 ? 218.056 208.599 150.027 1.00 80.46 558 THR A C 1
ATOM 7517 O O . THR C 3 558 ? 219.212 208.761 150.430 1.00 86.09 558 THR A O 1
ATOM 7521 N N . GLY C 3 559 ? 217.629 209.082 148.866 1.00 83.58 559 GLY A N 1
ATOM 7522 C CA . GLY C 3 559 ? 218.478 209.900 148.024 1.00 78.87 559 GLY A CA 1
ATOM 7523 C C . GLY C 3 559 ? 217.636 210.751 147.105 1.00 83.34 559 GLY A C 1
ATOM 7524 O O . GLY C 3 559 ? 216.503 210.400 146.764 1.00 89.74 559 GLY A O 1
ATOM 7525 N N . GLY C 3 560 ? 218.205 211.882 146.703 1.00 88.24 560 GLY A N 1
ATOM 7526 C CA . GLY C 3 560 ? 217.481 212.796 145.852 1.00 87.75 560 GLY A CA 1
ATOM 7527 C C . GLY C 3 560 ? 216.399 213.546 146.613 1.00 91.58 560 GLY A C 1
ATOM 7528 O O . GLY C 3 560 ? 216.325 213.534 147.841 1.00 90.94 560 GLY A O 1
ATOM 7529 N N . GLN C 3 561 ? 215.541 214.210 145.842 1.00 90.36 561 GLN A N 1
ATOM 7530 C CA . GLN C 3 561 ? 214.462 215.008 146.401 1.00 83.44 561 GLN A CA 1
ATOM 7531 C C . GLN C 3 561 ? 213.159 214.693 145.685 1.00 82.65 561 GLN A C 1
ATOM 7532 O O . GLN C 3 561 ? 213.152 214.298 144.516 1.00 90.48 561 GLN A O 1
ATOM 7538 N N . LEU C 3 562 ? 212.056 214.874 146.404 1.00 63.54 562 LEU A N 1
ATOM 7539 C CA . LEU C 3 562 ? 210.715 214.760 145.846 1.00 69.21 562 LEU A CA 1
ATOM 7540 C C . LEU C 3 562 ? 209.960 216.027 146.211 1.00 74.24 562 LEU A C 1
ATOM 7541 O O . LEU C 3 562 ? 209.786 216.327 147.396 1.00 84.65 562 LEU A O 1
ATOM 7546 N N . LEU C 3 563 ? 209.518 216.768 145.199 1.00 66.47 563 LEU A N 1
ATOM 7547 C CA . LEU C 3 563 ? 208.961 218.100 145.385 1.00 60.14 563 LEU A CA 1
ATOM 7548 C C . LEU C 3 563 ? 207.526 218.137 144.887 1.00 69.51 563 LEU A C 1
ATOM 7549 O O . LEU C 3 563 ? 207.225 217.624 143.804 1.00 80.90 563 LEU A O 1
ATOM 7554 N N . LEU C 3 564 ? 206.647 218.745 145.677 1.00 75.07 564 LEU A N 1
ATOM 7555 C CA . LEU C 3 564 ? 205.266 218.996 145.289 1.00 76.24 564 LEU A CA 1
ATOM 7556 C C . LEU C 3 564 ? 205.069 220.500 145.172 1.00 78.87 564 LEU A C 1
ATOM 7557 O O . LEU C 3 564 ? 205.102 221.212 146.182 1.00 81.03 564 LEU A O 1
ATOM 7562 N N . ASP C 3 565 ? 204.871 220.977 143.943 1.00 93.47 565 ASP A N 1
ATOM 7563 C CA . ASP C 3 565 ? 204.692 222.402 143.668 1.00 92.76 565 ASP A CA 1
ATOM 7564 C C . ASP C 3 565 ? 205.875 223.215 144.187 1.00 90.88 565 ASP A C 1
ATOM 7565 O O . ASP C 3 565 ? 205.721 224.331 144.687 1.00 91.51 565 ASP A O 1
ATOM 7570 N N . GLY C 3 566 ? 207.071 222.644 144.070 1.00 84.83 566 GLY A N 1
ATOM 7571 C CA . GLY C 3 566 ? 208.286 223.316 144.479 1.00 89.93 566 GLY A CA 1
ATOM 7572 C C . GLY C 3 566 ? 208.661 223.159 145.935 1.00 90.71 566 GLY A C 1
ATOM 7573 O O . GLY C 3 566 ? 209.738 223.622 146.330 1.00 89.43 566 GLY A O 1
ATOM 7574 N N . LYS C 3 567 ? 207.819 222.524 146.747 1.00 87.43 567 LYS A N 1
ATOM 7575 C CA . LYS C 3 567 ? 208.121 222.341 148.156 1.00 82.32 567 LYS A CA 1
ATOM 7576 C C . LYS C 3 567 ? 208.261 220.863 148.489 1.00 86.58 567 LYS A C 1
ATOM 7577 O O . LYS C 3 567 ? 207.541 220.032 147.925 1.00 93.18 567 LYS A O 1
ATOM 7583 N N . PRO C 3 568 ? 209.176 220.505 149.387 1.00 72.56 568 PRO A N 1
ATOM 7584 C CA . PRO C 3 568 ? 209.232 219.119 149.863 1.00 66.86 568 PRO A CA 1
ATOM 7585 C C . PRO C 3 568 ? 207.941 218.735 150.570 1.00 70.39 568 PRO A C 1
ATOM 7586 O O . PRO C 3 568 ? 207.264 219.574 151.166 1.00 75.68 568 PRO A O 1
ATOM 7590 N N . LEU C 3 569 ? 207.598 217.453 150.483 1.00 68.08 569 LEU A N 1
ATOM 7591 C CA . LEU C 3 569 ? 206.347 216.966 151.059 1.00 70.46 569 LEU A CA 1
ATOM 7592 C C . LEU C 3 569 ? 206.189 217.224 152.555 1.00 73.19 569 LEU A C 1
ATOM 7593 O O . LEU C 3 569 ? 205.083 217.617 152.963 1.00 80.45 569 LEU A O 1
ATOM 7598 N N . PRO C 3 570 ? 207.193 217.021 153.416 1.00 70.07 570 PRO A N 1
ATOM 7599 C CA . PRO C 3 570 ? 206.953 217.198 154.858 1.00 70.01 570 PRO A CA 1
ATOM 7600 C C . PRO C 3 570 ? 206.571 218.612 155.262 1.00 75.61 570 PRO A C 1
ATOM 7601 O O . PRO C 3 570 ? 206.031 218.795 156.359 1.00 86.08 570 PRO A O 1
ATOM 7605 N N . GLN C 3 571 ? 206.828 219.617 154.427 1.00 74.29 571 GLN A N 1
ATOM 7606 C CA . GLN C 3 571 ? 206.544 220.990 154.825 1.00 73.00 571 GLN A CA 1
ATOM 7607 C C . GLN C 3 571 ? 205.056 221.313 154.838 1.00 81.03 571 GLN A C 1
ATOM 7608 O O . GLN C 3 571 ? 204.658 222.286 155.486 1.00 91.02 571 GLN A O 1
ATOM 7614 N N . TYR C 3 572 ? 204.231 220.536 154.145 1.00 72.09 572 TYR A N 1
ATOM 7615 C CA . TYR C 3 572 ? 202.793 220.752 154.180 1.00 65.56 572 TYR A CA 1
ATOM 7616 C C . TYR C 3 572 ? 202.185 220.125 155.427 1.00 68.46 572 TYR A C 1
ATOM 7617 O O . TYR C 3 572 ? 202.760 219.222 156.038 1.00 73.38 572 TYR A O 1
ATOM 7626 N N . GLU C 3 573 ? 201.010 220.620 155.805 1.00 79.97 573 GLU A N 1
ATOM 7627 C CA . GLU C 3 573 ? 200.309 220.072 156.958 1.00 82.11 573 GLU A CA 1
ATOM 7628 C C . GLU C 3 573 ? 199.840 218.652 156.666 1.00 88.46 573 GLU A C 1
ATOM 7629 O O . GLU C 3 573 ? 199.545 218.299 155.522 1.00 93.83 573 GLU A O 1
ATOM 7635 N N . HIS C 3 574 ? 199.777 217.831 157.717 1.00 76.98 574 HIS A N 1
ATOM 7636 C CA . HIS C 3 574 ? 199.454 216.418 157.543 1.00 74.17 574 HIS A CA 1
ATOM 7637 C C . HIS C 3 574 ? 198.051 216.223 156.980 1.00 77.95 574 HIS A C 1
ATOM 7638 O O . HIS C 3 574 ? 197.843 215.393 156.089 1.00 82.71 574 HIS A O 1
ATOM 7645 N N . ARG C 3 575 ? 197.072 216.969 157.495 1.00 85.49 575 ARG A N 1
ATOM 7646 C CA . ARG C 3 575 ? 195.694 216.778 157.056 1.00 83.21 575 ARG A CA 1
ATOM 7647 C C . ARG C 3 575 ? 195.441 217.408 155.693 1.00 80.76 575 ARG A C 1
ATOM 7648 O O . ARG C 3 575 ? 194.612 216.910 154.925 1.00 85.26 575 ARG A O 1
ATOM 7656 N N . TYR C 3 576 ? 196.136 218.502 155.381 1.00 62.63 576 TYR A N 1
ATOM 7657 C CA . TYR C 3 576 ? 195.928 219.186 154.109 1.00 63.04 576 TYR A CA 1
ATOM 7658 C C . TYR C 3 576 ? 196.542 218.405 152.954 1.00 71.15 576 TYR A C 1
ATOM 7659 O O . TYR C 3 576 ? 195.944 218.292 151.874 1.00 77.49 576 TYR A O 1
ATOM 7668 N N . LEU C 3 577 ? 197.741 217.858 153.164 1.00 58.91 577 LEU A N 1
ATOM 7669 C CA . LEU C 3 577 ? 198.437 217.153 152.093 1.00 56.35 577 LEU A CA 1
ATOM 7670 C C . LEU C 3 577 ? 197.634 215.954 151.609 1.00 59.93 577 LEU A C 1
ATOM 7671 O O . LEU C 3 577 ? 197.468 215.751 150.402 1.00 66.48 577 LEU A O 1
ATOM 7676 N N . HIS C 3 578 ? 197.109 215.158 152.537 1.00 56.49 578 HIS A N 1
ATOM 7677 C CA . HIS C 3 578 ? 196.353 213.981 152.135 1.00 50.60 578 HIS A CA 1
ATOM 7678 C C . HIS C 3 578 ? 194.938 214.315 151.702 1.00 62.02 578 HIS A C 1
ATOM 7679 O O . HIS C 3 578 ? 194.223 213.422 151.238 1.00 67.00 578 HIS A O 1
ATOM 7686 N N . ARG C 3 579 ? 194.518 215.568 151.846 1.00 72.94 579 ARG A N 1
ATOM 7687 C CA . ARG C 3 579 ? 193.310 216.037 151.187 1.00 66.82 579 ARG A CA 1
ATOM 7688 C C . ARG C 3 579 ? 193.585 216.483 149.762 1.00 67.81 579 ARG A C 1
ATOM 7689 O O . ARG C 3 579 ? 192.702 216.377 148.904 1.00 73.19 579 ARG A O 1
ATOM 7697 N N . GLN C 3 580 ? 194.796 216.969 149.489 1.00 67.65 580 GLN A N 1
ATOM 7698 C CA . GLN C 3 580 ? 195.165 217.350 148.131 1.00 68.27 580 GLN A CA 1
ATOM 7699 C C . GLN C 3 580 ? 195.685 216.183 147.304 1.00 68.40 580 GLN A C 1
ATOM 7700 O O . GLN C 3 580 ? 195.641 216.243 146.070 1.00 68.07 580 GLN A O 1
ATOM 7706 N N . VAL C 3 581 ? 196.186 215.131 147.945 1.00 62.79 581 VAL A N 1
ATOM 7707 C CA . VAL C 3 581 ? 196.671 213.937 147.261 1.00 50.58 581 VAL A CA 1
ATOM 7708 C C . VAL C 3 581 ? 195.823 212.759 147.719 1.00 59.82 581 VAL A C 1
ATOM 7709 O O . VAL C 3 581 ? 195.748 212.470 148.919 1.00 75.58 581 VAL A O 1
ATOM 7713 N N . ALA C 3 582 ? 195.190 212.079 146.767 1.00 56.46 582 ALA A N 1
ATOM 7714 C CA . ALA C 3 582 ? 194.357 210.924 147.062 1.00 56.38 582 ALA A CA 1
ATOM 7715 C C . ALA C 3 582 ? 194.773 209.770 146.165 1.00 59.11 582 ALA A C 1
ATOM 7716 O O . ALA C 3 582 ? 195.158 209.970 145.011 1.00 63.03 582 ALA A O 1
ATOM 7718 N N . ALA C 3 583 ? 194.691 208.559 146.706 1.00 56.20 583 ALA A N 1
ATOM 7719 C CA . ALA C 3 583 ? 195.164 207.377 146.006 1.00 57.13 583 ALA A CA 1
ATOM 7720 C C . ALA C 3 583 ? 194.185 206.230 146.184 1.00 58.52 583 ALA A C 1
ATOM 7721 O O . ALA C 3 583 ? 193.518 206.126 147.216 1.00 70.43 583 ALA A O 1
ATOM 7723 N N . VAL C 3 584 ? 194.108 205.373 145.173 1.00 59.71 584 VAL A N 1
ATOM 7724 C CA . VAL C 3 584 ? 193.346 204.133 145.239 1.00 59.00 584 VAL A CA 1
ATOM 7725 C C . VAL C 3 584 ? 194.368 203.010 145.351 1.00 65.96 584 VAL A C 1
ATOM 7726 O O . VAL C 3 584 ? 195.099 202.722 144.400 1.00 73.57 584 VAL A O 1
ATOM 7730 N N . GLY C 3 585 ? 194.424 202.373 146.517 1.00 73.62 585 GLY A N 1
ATOM 7731 C CA . GLY C 3 585 ? 195.451 201.388 146.767 1.00 74.03 585 GLY A CA 1
ATOM 7732 C C . GLY C 3 585 ? 195.209 200.079 146.041 1.00 77.54 585 GLY A C 1
ATOM 7733 O O . GLY C 3 585 ? 194.119 199.792 145.551 1.00 80.23 585 GLY A O 1
ATOM 7734 N N . GLN C 3 586 ? 196.266 199.275 145.976 1.00 80.27 586 GLN A N 1
ATOM 7735 C CA . GLN C 3 586 ? 196.177 197.953 145.372 1.00 78.03 586 GLN A CA 1
ATOM 7736 C C . GLN C 3 586 ? 195.478 197.006 146.337 1.00 78.97 586 GLN A C 1
ATOM 7737 O O . GLN C 3 586 ? 195.896 196.873 147.491 1.00 77.45 586 GLN A O 1
ATOM 7743 N N . GLU C 3 587 ? 194.418 196.345 145.861 1.00 90.25 587 GLU A N 1
ATOM 7744 C CA . GLU C 3 587 ? 193.537 195.541 146.702 1.00 86.05 587 GLU A CA 1
ATOM 7745 C C . GLU C 3 587 ? 193.055 196.393 147.871 1.00 90.28 587 GLU A C 1
ATOM 7746 O O . GLU C 3 587 ? 193.492 196.192 149.011 1.00 93.98 587 GLU A O 1
ATOM 7752 N N . PRO C 3 588 ? 192.169 197.357 147.622 1.00 78.69 588 PRO A N 1
ATOM 7753 C CA . PRO C 3 588 ? 191.854 198.364 148.641 1.00 76.57 588 PRO A CA 1
ATOM 7754 C C . PRO C 3 588 ? 191.073 197.794 149.813 1.00 80.29 588 PRO A C 1
ATOM 7755 O O . PRO C 3 588 ? 190.390 196.773 149.700 1.00 86.98 588 PRO A O 1
ATOM 7759 N N . GLN C 3 589 ? 191.182 198.477 150.948 1.00 74.17 589 GLN A N 1
ATOM 7760 C CA . GLN C 3 589 ? 190.483 198.098 152.163 1.00 76.82 589 GLN A CA 1
ATOM 7761 C C . GLN C 3 589 ? 189.247 198.964 152.364 1.00 80.95 589 GLN A C 1
ATOM 7762 O O . GLN C 3 589 ? 189.186 200.111 151.917 1.00 82.43 589 GLN A O 1
ATOM 7768 N N . VAL C 3 590 ? 188.257 198.399 153.048 1.00 77.19 590 VAL A N 1
ATOM 7769 C CA . VAL C 3 590 ? 187.026 199.099 153.384 1.00 69.24 590 VAL A CA 1
ATOM 7770 C C . VAL C 3 590 ? 186.702 198.817 154.844 1.00 74.66 590 VAL A C 1
ATOM 7771 O O . VAL C 3 590 ? 186.714 197.660 155.277 1.00 83.01 590 VAL A O 1
ATOM 7775 N N . PHE C 3 591 ? 186.410 199.871 155.598 1.00 70.28 591 PHE A N 1
ATOM 7776 C CA . PHE C 3 591 ? 186.193 199.768 157.032 1.00 68.77 591 PHE A CA 1
ATOM 7777 C C . PHE C 3 591 ? 184.772 199.310 157.343 1.00 71.33 591 PHE A C 1
ATOM 7778 O O . PHE C 3 591 ? 183.887 199.314 156.486 1.00 79.14 591 PHE A O 1
ATOM 7786 N N . GLY C 3 592 ? 184.566 198.908 158.594 1.00 71.56 592 GLY A N 1
ATOM 7787 C CA . GLY C 3 592 ? 183.278 198.405 159.027 1.00 78.21 592 GLY A CA 1
ATOM 7788 C C . GLY C 3 592 ? 182.298 199.481 159.447 1.00 79.60 592 GLY A C 1
ATOM 7789 O O . GLY C 3 592 ? 181.873 199.527 160.605 1.00 82.15 592 GLY A O 1
ATOM 7790 N N . ARG C 3 593 ? 181.931 200.353 158.510 1.00 85.89 593 ARG A N 1
ATOM 7791 C CA . ARG C 3 593 ? 180.966 201.412 158.774 1.00 78.88 593 ARG A CA 1
ATOM 7792 C C . ARG C 3 593 ? 179.896 201.424 157.693 1.00 82.82 593 ARG A C 1
ATOM 7793 O O . ARG C 3 593 ? 179.828 200.508 156.868 1.00 90.52 593 ARG A O 1
ATOM 7801 N N . SER C 3 594 ? 179.053 202.451 157.688 1.00 76.14 594 SER A N 1
ATOM 7802 C CA . SER C 3 594 ? 178.093 202.608 156.609 1.00 77.31 594 SER A CA 1
ATOM 7803 C C . SER C 3 594 ? 178.809 202.998 155.319 1.00 77.02 594 SER A C 1
ATOM 7804 O O . SER C 3 594 ? 179.934 203.503 155.330 1.00 88.51 594 SER A O 1
ATOM 7807 N N . LEU C 3 595 ? 178.141 202.744 154.191 1.00 66.65 595 LEU A N 1
ATOM 7808 C CA . LEU C 3 595 ? 178.719 203.106 152.900 1.00 66.90 595 LEU A CA 1
ATOM 7809 C C . LEU C 3 595 ? 178.921 204.610 152.793 1.00 76.34 595 LEU A C 1
ATOM 7810 O O . LEU C 3 595 ? 179.900 205.074 152.197 1.00 89.32 595 LEU A O 1
ATOM 7815 N N . GLN C 3 596 ? 178.001 205.387 153.363 1.00 76.74 596 GLN A N 1
ATOM 7816 C CA . GLN C 3 596 ? 178.141 206.837 153.358 1.00 73.76 596 GLN A CA 1
ATOM 7817 C C . GLN C 3 596 ? 179.401 207.276 154.096 1.00 74.53 596 GLN A C 1
ATOM 7818 O O . GLN C 3 596 ? 180.161 208.115 153.600 1.00 76.02 596 GLN A O 1
ATOM 7824 N N . GLU C 3 597 ? 179.648 206.705 155.277 1.00 67.53 597 GLU A N 1
ATOM 7825 C CA . GLU C 3 597 ? 180.839 207.068 156.036 1.00 66.37 597 GLU A CA 1
ATOM 7826 C C . GLU C 3 597 ? 182.101 206.501 155.404 1.00 72.26 597 GLU A C 1
ATOM 7827 O O . GLU C 3 597 ? 183.186 207.066 155.579 1.00 81.82 597 GLU A O 1
ATOM 7833 N N . ASN C 3 598 ? 181.987 205.383 154.686 1.00 69.34 598 ASN A N 1
ATOM 7834 C CA . ASN C 3 598 ? 183.136 204.863 153.955 1.00 65.58 598 ASN A CA 1
ATOM 7835 C C . ASN C 3 598 ? 183.522 205.790 152.811 1.00 67.21 598 ASN A C 1
ATOM 7836 O O . ASN C 3 598 ? 184.709 206.051 152.589 1.00 77.99 598 ASN A O 1
ATOM 7841 N N . ILE C 3 599 ? 182.533 206.297 152.075 1.00 58.62 599 ILE A N 1
ATOM 7842 C CA . ILE C 3 599 ? 182.817 207.223 150.984 1.00 52.81 599 ILE A CA 1
ATOM 7843 C C . ILE C 3 599 ? 183.357 208.539 151.530 1.00 59.15 599 ILE A C 1
ATOM 7844 O O . ILE C 3 599 ? 184.323 209.100 151.001 1.00 62.54 599 ILE A O 1
ATOM 7849 N N . ALA C 3 600 ? 182.754 209.045 152.604 1.00 65.67 600 ALA A N 1
ATOM 7850 C CA . ALA C 3 600 ? 183.174 210.304 153.204 1.00 62.44 600 ALA A CA 1
ATOM 7851 C C . ALA C 3 600 ? 184.229 210.129 154.289 1.00 65.00 600 ALA A C 1
ATOM 7852 O O . ALA C 3 600 ? 184.319 210.977 155.183 1.00 69.06 600 ALA A O 1
ATOM 7854 N N . TYR C 3 601 ? 185.016 209.057 154.240 1.00 69.63 601 TYR A N 1
ATOM 7855 C CA . TYR C 3 601 ? 185.988 208.789 155.292 1.00 60.76 601 TYR A CA 1
ATOM 7856 C C . TYR C 3 601 ? 187.084 209.846 155.316 1.00 62.07 601 TYR A C 1
ATOM 7857 O O . TYR C 3 601 ? 187.570 210.289 154.272 1.00 69.04 601 TYR A O 1
ATOM 7866 N N . GLY C 3 602 ? 187.474 210.251 156.524 1.00 66.01 602 GLY A N 1
ATOM 7867 C CA . GLY C 3 602 ? 188.608 211.127 156.718 1.00 68.85 602 GLY A CA 1
ATOM 7868 C C . GLY C 3 602 ? 188.337 212.603 156.546 1.00 77.41 602 GLY A C 1
ATOM 7869 O O . GLY C 3 602 ? 189.252 213.410 156.754 1.00 81.54 602 GLY A O 1
ATOM 7870 N N . LEU C 3 603 ? 187.122 212.991 156.170 1.00 80.60 603 LEU A N 1
ATOM 7871 C CA . LEU C 3 603 ? 186.824 214.400 155.957 1.00 71.23 603 LEU A CA 1
ATOM 7872 C C . LEU C 3 603 ? 186.393 215.062 157.258 1.00 78.87 603 LEU A C 1
ATOM 7873 O O . LEU C 3 603 ? 185.615 214.500 158.033 1.00 80.95 603 LEU A O 1
ATOM 7878 N N . THR C 3 604 ? 186.905 216.271 157.496 1.00 99.67 604 THR A N 1
ATOM 7879 C CA . THR C 3 604 ? 186.513 217.028 158.680 1.00 101.01 604 THR A CA 1
ATOM 7880 C C . THR C 3 604 ? 185.167 217.710 158.466 1.00 101.01 604 THR A C 1
ATOM 7881 O O . THR C 3 604 ? 184.244 217.557 159.272 1.00 97.53 604 THR A O 1
ATOM 7885 N N . GLN C 3 605 ? 185.042 218.469 157.381 1.00 106.73 605 GLN A N 1
ATOM 7886 C CA . GLN C 3 605 ? 183.780 219.103 157.013 1.00 103.90 605 GLN A CA 1
ATOM 7887 C C . GLN C 3 605 ? 182.930 218.067 156.291 1.00 109.03 605 GLN A C 1
ATOM 7888 O O . GLN C 3 605 ? 183.170 217.755 155.123 1.00 111.52 605 GLN A O 1
ATOM 7894 N N . LYS C 3 606 ? 181.938 217.528 156.988 1.00 103.98 606 LYS A N 1
ATOM 7895 C CA . LYS C 3 606 ? 181.131 216.442 156.448 1.00 103.57 606 LYS A CA 1
ATOM 7896 C C . LYS C 3 606 ? 180.364 216.908 155.215 1.00 106.30 606 LYS A C 1
ATOM 7897 O O . LYS C 3 606 ? 179.631 217.905 155.290 1.00 108.35 606 LYS A O 1
ATOM 7903 N N . PRO C 3 607 ? 180.497 216.231 154.079 1.00 97.09 607 PRO A N 1
ATOM 7904 C CA . PRO C 3 607 ? 179.810 216.672 152.864 1.00 92.90 607 PRO A CA 1
ATOM 7905 C C . PRO C 3 607 ? 178.335 216.301 152.877 1.00 94.63 607 PRO A C 1
ATOM 7906 O O . PRO C 3 607 ? 177.890 215.407 153.599 1.00 96.69 607 PRO A O 1
ATOM 7910 N N . THR C 3 608 ? 177.576 217.014 152.051 1.00 97.01 608 THR A N 1
ATOM 7911 C CA . THR C 3 608 ? 176.151 216.764 151.926 1.00 98.93 608 THR A CA 1
ATOM 7912 C C . THR C 3 608 ? 175.898 215.518 151.086 1.00 101.70 608 THR A C 1
ATOM 7913 O O . THR C 3 608 ? 176.791 214.996 150.414 1.00 104.08 608 THR A O 1
ATOM 7917 N N . MET C 3 609 ? 174.652 215.042 151.134 1.00 105.28 609 MET A N 1
ATOM 7918 C CA . MET C 3 609 ? 174.297 213.822 150.419 1.00 103.57 609 MET A CA 1
ATOM 7919 C C . MET C 3 609 ? 174.409 213.995 148.909 1.00 104.52 609 MET A C 1
ATOM 7920 O O . MET C 3 609 ? 174.642 213.016 148.192 1.00 111.19 609 MET A O 1
ATOM 7925 N N . GLU C 3 610 ? 174.250 215.220 148.405 1.00 99.30 610 GLU A N 1
ATOM 7926 C CA . GLU C 3 610 ? 174.361 215.438 146.966 1.00 101.56 610 GLU A CA 1
ATOM 7927 C C . GLU C 3 610 ? 175.789 215.221 146.478 1.00 105.47 610 GLU A C 1
ATOM 7928 O O . GLU C 3 610 ? 176.003 214.623 145.416 1.00 104.68 610 GLU A O 1
ATOM 7934 N N . GLU C 3 611 ? 176.777 215.697 147.237 1.00 97.00 611 GLU A N 1
ATOM 7935 C CA . GLU C 3 611 ? 178.171 215.476 146.866 1.00 91.20 611 GLU A CA 1
ATOM 7936 C C . GLU C 3 611 ? 178.503 213.991 146.863 1.00 95.34 611 GLU A C 1
ATOM 7937 O O . GLU C 3 611 ? 179.173 213.492 145.951 1.00 100.50 611 GLU A O 1
ATOM 7943 N N . ILE C 3 612 ? 178.035 213.270 147.884 1.00 83.09 612 ILE A N 1
ATOM 7944 C CA . ILE C 3 612 ? 178.284 211.835 147.969 1.00 77.52 612 ILE A CA 1
ATOM 7945 C C . ILE C 3 612 ? 177.630 211.112 146.801 1.00 80.01 612 ILE A C 1
ATOM 7946 O O . ILE C 3 612 ? 178.223 210.207 146.201 1.00 88.19 612 ILE A O 1
ATOM 7951 N N . THR C 3 613 ? 176.399 211.497 146.458 1.00 78.46 613 THR A N 1
ATOM 7952 C CA . THR C 3 613 ? 175.717 210.867 145.334 1.00 75.82 613 THR A CA 1
ATOM 7953 C C . THR C 3 613 ? 176.446 211.134 144.024 1.00 79.84 613 THR A C 1
ATOM 7954 O O . THR C 3 613 ? 176.594 210.228 143.196 1.00 89.63 613 THR A O 1
ATOM 7958 N N . ALA C 3 614 ? 176.917 212.366 143.818 1.00 75.13 614 ALA A N 1
ATOM 7959 C CA . ALA C 3 614 ? 177.663 212.672 142.602 1.00 77.37 614 ALA A CA 1
ATOM 7960 C C . ALA C 3 614 ? 178.950 211.863 142.527 1.00 80.87 614 ALA A C 1
ATOM 7961 O O . ALA C 3 614 ? 179.293 211.322 141.467 1.00 87.50 614 ALA A O 1
ATOM 7963 N N . ALA C 3 615 ? 179.674 211.762 143.644 1.00 68.73 615 ALA A N 1
ATOM 7964 C CA . ALA C 3 615 ? 180.912 210.990 143.655 1.00 65.96 615 ALA A CA 1
ATOM 7965 C C . ALA C 3 615 ? 180.648 209.518 143.373 1.00 67.87 615 ALA A C 1
ATOM 7966 O O . ALA C 3 615 ? 181.411 208.873 142.646 1.00 78.80 615 ALA A O 1
ATOM 7968 N N . ALA C 3 616 ? 179.575 208.966 143.943 1.00 61.69 616 ALA A N 1
ATOM 7969 C CA . ALA C 3 616 ? 179.225 207.579 143.662 1.00 59.74 616 ALA A CA 1
ATOM 7970 C C . ALA C 3 616 ? 178.832 207.387 142.205 1.00 66.19 616 ALA A C 1
ATOM 7971 O O . ALA C 3 616 ? 179.135 206.345 141.613 1.00 73.92 616 ALA A O 1
ATOM 7973 N N . VAL C 3 617 ? 178.154 208.372 141.615 1.00 70.57 617 VAL A N 1
ATOM 7974 C CA . VAL C 3 617 ? 177.768 208.277 140.211 1.00 70.65 617 VAL A CA 1
ATOM 7975 C C . VAL C 3 617 ? 178.998 208.285 139.314 1.00 69.88 617 VAL A C 1
ATOM 7976 O O . VAL C 3 617 ? 179.069 207.536 138.332 1.00 75.73 617 VAL A O 1
ATOM 7980 N N . LYS C 3 618 ? 179.987 209.123 139.635 1.00 70.61 618 LYS A N 1
ATOM 7981 C CA . LYS C 3 618 ? 181.182 209.205 138.798 1.00 70.08 618 LYS A CA 1
ATOM 7982 C C . LYS C 3 618 ? 181.920 207.873 138.742 1.00 73.01 618 LYS A C 1
ATOM 7983 O O . LYS C 3 618 ? 182.385 207.459 137.674 1.00 71.64 618 LYS A O 1
ATOM 7989 N N . SER C 3 619 ? 182.040 207.188 139.877 1.00 71.42 619 SER A N 1
ATOM 7990 C CA . SER C 3 619 ? 182.768 205.927 139.923 1.00 69.76 619 SER A CA 1
ATOM 7991 C C . SER C 3 619 ? 181.925 204.731 139.503 1.00 66.70 619 SER A C 1
ATOM 7992 O O . SER C 3 619 ? 182.469 203.631 139.367 1.00 73.88 619 SER A O 1
ATOM 7995 N N . GLY C 3 620 ? 180.625 204.912 139.294 1.00 69.18 620 GLY A N 1
ATOM 7996 C CA . GLY C 3 620 ? 179.768 203.814 138.900 1.00 73.86 620 GLY A CA 1
ATOM 7997 C C . GLY C 3 620 ? 179.228 202.976 140.035 1.00 77.18 620 GLY A C 1
ATOM 7998 O O . GLY C 3 620 ? 178.614 201.936 139.776 1.00 83.19 620 GLY A O 1
ATOM 7999 N N . ALA C 3 621 ? 179.437 203.390 141.285 1.00 69.22 621 ALA A N 1
ATOM 8000 C CA . ALA C 3 621 ? 178.928 202.618 142.413 1.00 62.02 621 ALA A CA 1
ATOM 8001 C C . ALA C 3 621 ? 177.451 202.885 142.662 1.00 70.58 621 ALA A C 1
ATOM 8002 O O . ALA C 3 621 ? 176.812 202.154 143.425 1.00 73.76 621 ALA A O 1
ATOM 8004 N N . HIS C 3 622 ? 176.892 203.922 142.036 1.00 86.53 622 HIS A N 1
ATOM 8005 C CA . HIS C 3 622 ? 175.505 204.288 142.310 1.00 81.75 622 HIS A CA 1
ATOM 8006 C C . HIS C 3 622 ? 174.540 203.209 141.837 1.00 75.81 622 HIS A C 1
ATOM 8007 O O . HIS C 3 622 ? 173.484 203.003 142.445 1.00 79.85 622 HIS A O 1
ATOM 8014 N N . SER C 3 623 ? 174.881 202.513 140.751 1.00 80.26 623 SER A N 1
ATOM 8015 C CA . SER C 3 623 ? 173.971 201.531 140.173 1.00 86.38 623 SER A CA 1
ATOM 8016 C C . SER C 3 623 ? 173.605 200.347 141.058 1.00 88.59 623 SER A C 1
ATOM 8017 O O . SER C 3 623 ? 172.542 199.751 140.861 1.00 95.07 623 SER A O 1
ATOM 8020 N N . PHE C 3 624 ? 174.453 199.990 142.021 1.00 73.00 624 PHE A N 1
ATOM 8021 C CA . PHE C 3 624 ? 174.168 198.894 142.934 1.00 70.35 624 PHE A CA 1
ATOM 8022 C C . PHE C 3 624 ? 173.978 199.326 144.394 1.00 79.73 624 PHE A C 1
ATOM 8023 O O . PHE C 3 624 ? 173.388 198.600 145.199 1.00 82.51 624 PHE A O 1
ATOM 8031 N N . ILE C 3 625 ? 174.464 200.521 144.739 1.00 86.62 625 ILE A N 1
ATOM 8032 C CA . ILE C 3 625 ? 174.261 201.038 146.090 1.00 83.26 625 ILE A CA 1
ATOM 8033 C C . ILE C 3 625 ? 172.768 201.312 146.206 1.00 85.17 625 ILE A C 1
ATOM 8034 O O . ILE C 3 625 ? 172.131 200.952 147.203 1.00 87.04 625 ILE A O 1
ATOM 8039 N N . SER C 3 626 ? 172.183 201.945 145.187 1.00 85.16 626 SER A N 1
ATOM 8040 C CA . SER C 3 626 ? 170.765 202.280 145.222 1.00 85.05 626 SER A CA 1
ATOM 8041 C C . SER C 3 626 ? 169.866 201.052 145.256 1.00 88.16 626 SER A C 1
ATOM 8042 O O . SER C 3 626 ? 168.706 201.171 145.664 1.00 89.95 626 SER A O 1
ATOM 8045 N N . GLY C 3 627 ? 170.361 199.887 144.844 1.00 89.92 627 GLY A N 1
ATOM 8046 C CA . GLY C 3 627 ? 169.574 198.673 144.905 1.00 91.47 627 GLY A CA 1
ATOM 8047 C C . GLY C 3 627 ? 169.542 197.992 146.251 1.00 94.06 627 GLY A C 1
ATOM 8048 O O . GLY C 3 627 ? 168.780 197.038 146.435 1.00 92.73 627 GLY A O 1
ATOM 8049 N N . LEU C 3 628 ? 170.351 198.454 147.200 1.00 88.07 628 LEU A N 1
ATOM 8050 C CA . LEU C 3 628 ? 170.341 197.889 148.538 1.00 84.99 628 LEU A CA 1
ATOM 8051 C C . LEU C 3 628 ? 169.099 198.350 149.298 1.00 89.26 628 LEU A C 1
ATOM 8052 O O . LEU C 3 628 ? 168.576 199.438 149.043 1.00 88.07 628 LEU A O 1
ATOM 8057 N N . PRO C 3 629 ? 168.600 197.533 150.231 1.00 102.96 629 PRO A N 1
ATOM 8058 C CA . PRO C 3 629 ? 167.370 197.905 150.948 1.00 102.03 629 PRO A CA 1
ATOM 8059 C C . PRO C 3 629 ? 167.475 199.197 151.741 1.00 102.56 629 PRO A C 1
ATOM 8060 O O . PRO C 3 629 ? 166.473 199.916 151.842 1.00 106.37 629 PRO A O 1
ATOM 8064 N N . GLN C 3 630 ? 168.638 199.522 152.304 1.00 97.04 630 GLN A N 1
ATOM 8065 C CA . GLN C 3 630 ? 168.797 200.735 153.098 1.00 99.16 630 GLN A CA 1
ATOM 8066 C C . GLN C 3 630 ? 169.613 201.808 152.388 1.00 97.81 630 GLN A C 1
ATOM 8067 O O . GLN C 3 630 ? 169.900 202.848 152.989 1.00 97.69 630 GLN A O 1
ATOM 8073 N N . GLY C 3 631 ? 169.980 201.590 151.129 1.00 88.78 631 GLY A N 1
ATOM 8074 C CA . GLY C 3 631 ? 170.717 202.603 150.393 1.00 84.08 631 GLY A CA 1
ATOM 8075 C C . GLY C 3 631 ? 172.076 202.882 151.002 1.00 83.13 631 GLY A C 1
ATOM 8076 O O . GLY C 3 631 ? 172.826 201.970 151.364 1.00 88.31 631 GLY A O 1
ATOM 8077 N N . TYR C 3 632 ? 172.399 204.171 151.122 1.00 73.79 632 TYR A N 1
ATOM 8078 C CA . TYR C 3 632 ? 173.713 204.576 151.608 1.00 74.96 632 TYR A CA 1
ATOM 8079 C C . TYR C 3 632 ? 173.886 204.341 153.103 1.00 82.35 632 TYR A C 1
ATOM 8080 O O . TYR C 3 632 ? 174.992 204.524 153.621 1.00 91.01 632 TYR A O 1
ATOM 8089 N N . ASP C 3 633 ? 172.824 203.959 153.809 1.00 89.53 633 ASP A N 1
ATOM 8090 C CA . ASP C 3 633 ? 172.926 203.675 155.234 1.00 89.25 633 ASP A CA 1
ATOM 8091 C C . ASP C 3 633 ? 173.284 202.224 155.527 1.00 90.16 633 ASP A C 1
ATOM 8092 O O . ASP C 3 633 ? 173.359 201.849 156.702 1.00 88.96 633 ASP A O 1
ATOM 8097 N N . THR C 3 634 ? 173.500 201.407 154.499 1.00 89.50 634 THR A N 1
ATOM 8098 C CA . THR C 3 634 ? 173.760 199.988 154.700 1.00 89.68 634 THR A CA 1
ATOM 8099 C C . THR C 3 634 ? 175.078 199.776 155.434 1.00 95.19 634 THR A C 1
ATOM 8100 O O . THR C 3 634 ? 176.090 200.407 155.117 1.00 97.17 634 THR A O 1
ATOM 8104 N N . GLU C 3 635 ? 175.061 198.884 156.421 1.00 107.91 635 GLU A N 1
ATOM 8105 C CA . GLU C 3 635 ? 176.267 198.555 157.165 1.00 102.99 635 GLU A CA 1
ATOM 8106 C C . GLU C 3 635 ? 177.130 197.565 156.392 1.00 106.34 635 GLU A C 1
ATOM 8107 O O . GLU C 3 635 ? 176.635 196.744 155.616 1.00 109.31 635 GLU A O 1
ATOM 8113 N N . VAL C 3 636 ? 178.437 197.653 156.613 1.00 99.23 636 VAL A N 1
ATOM 8114 C CA . VAL C 3 636 ? 179.413 196.780 155.977 1.00 96.36 636 VAL A CA 1
ATOM 8115 C C . VAL C 3 636 ? 180.290 196.173 157.062 1.00 98.93 636 VAL A C 1
ATOM 8116 O O . VAL C 3 636 ? 180.661 196.843 158.031 1.00 100.85 636 VAL A O 1
ATOM 8120 N N . ASP C 3 637 ? 180.609 194.890 156.906 1.00 100.57 637 ASP A N 1
ATOM 8121 C CA . ASP C 3 637 ? 181.448 194.208 157.878 1.00 102.91 637 ASP A CA 1
ATOM 8122 C C . ASP C 3 637 ? 182.861 194.786 157.876 1.00 102.33 637 ASP A C 1
ATOM 8123 O O . ASP C 3 637 ? 183.264 195.517 156.968 1.00 100.08 637 ASP A O 1
ATOM 8128 N N . GLU C 3 638 ? 183.616 194.441 158.921 1.00 104.63 638 GLU A N 1
ATOM 8129 C CA . GLU C 3 638 ? 184.905 195.076 159.172 1.00 106.23 638 GLU A CA 1
ATOM 8130 C C . GLU C 3 638 ? 185.901 194.871 158.038 1.00 104.73 638 GLU A C 1
ATOM 8131 O O . GLU C 3 638 ? 186.800 195.700 157.863 1.00 102.28 638 GLU A O 1
ATOM 8137 N N . ALA C 3 639 ? 185.771 193.793 157.271 1.00 99.64 639 ALA A N 1
ATOM 8138 C CA . ALA C 3 639 ? 186.659 193.530 156.148 1.00 100.38 639 ALA A CA 1
ATOM 8139 C C . ALA C 3 639 ? 186.021 193.839 154.803 1.00 98.36 639 ALA A C 1
ATOM 8140 O O . ALA C 3 639 ? 186.634 193.570 153.766 1.00 95.14 639 ALA A O 1
ATOM 8142 N N . GLY C 3 640 ? 184.813 194.396 154.791 1.00 88.24 640 GLY A N 1
ATOM 8143 C CA . GLY C 3 640 ? 184.094 194.579 153.548 1.00 85.57 640 GLY A CA 1
ATOM 8144 C C . GLY C 3 640 ? 183.673 193.294 152.881 1.00 87.53 640 GLY A C 1
ATOM 8145 O O . GLY C 3 640 ? 183.683 193.215 151.650 1.00 87.34 640 GLY A O 1
ATOM 8146 N N . SER C 3 641 ? 183.300 192.278 153.661 1.00 86.51 641 SER A N 1
ATOM 8147 C CA . SER C 3 641 ? 183.014 190.966 153.094 1.00 85.28 641 SER A CA 1
ATOM 8148 C C . SER C 3 641 ? 181.679 190.934 152.362 1.00 86.19 641 SER A C 1
ATOM 8149 O O . SER C 3 641 ? 181.465 190.065 151.510 1.00 90.98 641 SER A O 1
ATOM 8152 N N . GLN C 3 642 ? 180.772 191.858 152.673 1.00 80.74 642 GLN A N 1
ATOM 8153 C CA . GLN C 3 642 ? 179.458 191.878 152.044 1.00 78.59 642 GLN A CA 1
ATOM 8154 C C . GLN C 3 642 ? 179.461 192.550 150.683 1.00 83.13 642 GLN A C 1
ATOM 8155 O O . GLN C 3 642 ? 178.390 192.888 150.170 1.00 84.88 642 GLN A O 1
ATOM 8161 N N . LEU C 3 643 ? 180.631 192.753 150.092 1.00 66.82 643 LEU A N 1
ATOM 8162 C CA . LEU C 3 643 ? 180.750 193.350 148.774 1.00 63.90 643 LEU A CA 1
ATOM 8163 C C . LEU C 3 643 ? 181.632 192.473 147.902 1.00 65.57 643 LEU A C 1
ATOM 8164 O O . LEU C 3 643 ? 182.546 191.803 148.389 1.00 76.28 643 LEU A O 1
ATOM 8169 N N . SER C 3 644 ? 181.347 192.480 146.604 1.00 60.74 644 SER A N 1
ATOM 8170 C CA . SER C 3 644 ? 182.226 191.829 145.650 1.00 68.74 644 SER A CA 1
ATOM 8171 C C . SER C 3 644 ? 183.483 192.673 145.437 1.00 81.78 644 SER A C 1
ATOM 8172 O O . SER C 3 644 ? 183.585 193.812 145.898 1.00 91.56 644 SER A O 1
ATOM 8175 N N . GLY C 3 645 ? 184.457 192.095 144.731 1.00 72.60 645 GLY A N 1
ATOM 8176 C CA . GLY C 3 645 ? 185.704 192.808 144.495 1.00 71.26 645 GLY A CA 1
ATOM 8177 C C . GLY C 3 645 ? 185.515 194.069 143.673 1.00 74.91 645 GLY A C 1
ATOM 8178 O O . GLY C 3 645 ? 186.075 195.122 143.993 1.00 87.25 645 GLY A O 1
ATOM 8179 N N . GLY C 3 646 ? 184.725 193.980 142.602 1.00 62.18 646 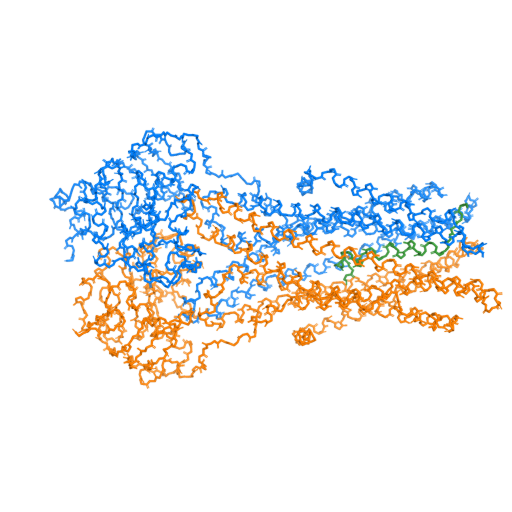GLY A N 1
ATOM 8180 C CA . GLY C 3 646 ? 184.455 195.160 141.798 1.00 59.31 646 GLY A CA 1
ATOM 8181 C C . GLY C 3 646 ? 183.714 196.230 142.573 1.00 59.07 646 GLY A C 1
ATOM 8182 O O . GLY C 3 646 ? 183.974 197.424 142.406 1.00 75.50 646 GLY A O 1
ATOM 8183 N N . GLN C 3 647 ? 182.782 195.819 143.434 1.00 49.98 647 GLN A N 1
ATOM 8184 C CA . GLN C 3 647 ? 182.064 196.781 144.259 1.00 53.82 647 GLN A CA 1
ATOM 8185 C C . GLN C 3 647 ? 182.998 197.466 145.249 1.00 64.49 647 GLN A C 1
ATOM 8186 O O . GLN C 3 647 ? 182.891 198.676 145.477 1.00 79.02 647 GLN A O 1
ATOM 8192 N N . ARG C 3 648 ? 183.927 196.712 145.841 1.00 58.27 648 ARG A N 1
ATOM 8193 C CA . ARG C 3 648 ? 184.909 197.325 146.730 1.00 55.29 648 ARG A CA 1
ATOM 8194 C C . ARG C 3 648 ? 185.789 198.312 145.978 1.00 63.87 648 ARG A C 1
ATOM 8195 O O . ARG C 3 648 ? 186.098 199.395 146.489 1.00 75.44 648 ARG A O 1
ATOM 8203 N N . GLN C 3 649 ? 186.205 197.959 144.760 1.00 62.96 649 GLN A N 1
ATOM 8204 C CA . GLN C 3 649 ? 187.017 198.881 143.972 1.00 58.96 649 GLN A CA 1
ATOM 8205 C C . GLN C 3 649 ? 186.244 200.146 143.625 1.00 67.08 649 GLN A C 1
ATOM 8206 O O . GLN C 3 649 ? 186.801 201.248 143.667 1.00 82.02 649 GLN A O 1
ATOM 8212 N N . ALA C 3 650 ? 184.962 200.012 143.279 1.00 49.22 650 ALA A N 1
ATOM 8213 C CA . ALA C 3 650 ? 184.153 201.187 142.973 1.00 45.52 650 ALA A CA 1
ATOM 8214 C C . ALA C 3 650 ? 183.971 202.070 144.200 1.00 54.13 650 ALA A C 1
ATOM 8215 O O . ALA C 3 650 ? 184.020 203.304 144.102 1.00 69.68 650 ALA A O 1
ATOM 8217 N N . VAL C 3 651 ? 183.756 201.459 145.366 1.00 41.86 651 VAL A N 1
ATOM 8218 C CA . VAL C 3 651 ? 183.624 202.239 146.592 1.00 43.52 651 VAL A CA 1
ATOM 8219 C C . VAL C 3 651 ? 184.923 202.971 146.902 1.00 47.06 651 VAL A C 1
ATOM 8220 O O . VAL C 3 651 ? 184.909 204.141 147.300 1.00 56.59 651 VAL A O 1
ATOM 8224 N N . ALA C 3 652 ? 186.064 202.303 146.721 1.00 48.06 652 ALA A N 1
ATOM 8225 C CA . ALA C 3 652 ? 187.347 202.963 146.942 1.00 46.92 652 ALA A CA 1
ATOM 8226 C C . ALA C 3 652 ? 187.551 204.115 145.967 1.00 48.87 652 ALA A C 1
ATOM 8227 O O . ALA C 3 652 ? 188.061 205.178 146.344 1.00 62.14 652 ALA A O 1
ATOM 8229 N N . LEU C 3 653 ? 187.162 203.923 144.705 1.00 44.87 653 LEU A N 1
ATOM 8230 C CA . LEU C 3 653 ? 187.299 204.989 143.719 1.00 50.02 653 LEU A CA 1
ATOM 8231 C C . LEU C 3 653 ? 186.440 206.195 144.081 1.00 50.84 653 LEU A C 1
ATOM 8232 O O . LEU C 3 653 ? 186.893 207.339 143.973 1.00 56.01 653 LEU A O 1
ATOM 8237 N N . ALA C 3 654 ? 185.201 205.961 144.518 1.00 53.35 654 ALA A N 1
ATOM 8238 C CA . ALA C 3 654 ? 184.354 207.068 144.957 1.00 49.01 654 ALA A CA 1
ATOM 8239 C C . ALA C 3 654 ? 184.940 207.756 146.184 1.00 48.53 654 ALA A C 1
ATOM 8240 O O . ALA C 3 654 ? 184.892 208.989 146.303 1.00 58.27 654 ALA A O 1
ATOM 8242 N N . ARG C 3 655 ? 185.485 206.969 147.115 1.00 53.34 655 ARG A N 1
ATOM 8243 C CA . ARG C 3 655 ? 186.127 207.529 148.298 1.00 53.05 655 ARG A CA 1
ATOM 8244 C C . ARG C 3 655 ? 187.294 208.428 147.925 1.00 61.33 655 ARG A C 1
ATOM 8245 O O . ARG C 3 655 ? 187.530 209.447 148.583 1.00 59.08 655 ARG A O 1
ATOM 8253 N N . ALA C 3 656 ? 188.044 208.060 146.889 1.00 65.17 656 ALA A N 1
ATOM 8254 C CA . ALA C 3 656 ? 189.134 208.915 146.432 1.00 56.98 656 ALA A CA 1
ATOM 8255 C C . ALA C 3 656 ? 188.614 210.144 145.696 1.00 62.69 656 ALA A C 1
ATOM 8256 O O . ALA C 3 656 ? 189.202 211.225 145.797 1.00 69.82 656 ALA A O 1
ATOM 8258 N N . LEU C 3 657 ? 187.517 209.998 144.950 1.00 64.91 657 LEU A N 1
ATOM 8259 C CA . LEU C 3 657 ? 187.026 211.097 144.123 1.00 55.37 657 LEU A CA 1
ATOM 8260 C C . LEU C 3 657 ? 186.335 212.180 144.939 1.00 62.52 657 LEU A C 1
ATOM 8261 O O . LEU C 3 657 ? 186.335 213.346 144.532 1.00 63.28 657 LEU A O 1
ATOM 8266 N N . ILE C 3 658 ? 185.728 211.821 146.073 1.00 63.16 658 ILE A N 1
ATOM 8267 C CA . ILE C 3 658 ? 184.912 212.782 146.815 1.00 57.11 658 ILE A CA 1
ATOM 8268 C C . ILE C 3 658 ? 185.705 214.012 147.246 1.00 63.19 658 ILE A C 1
ATOM 8269 O O . ILE C 3 658 ? 185.128 215.092 147.407 1.00 65.78 658 ILE A O 1
ATOM 8274 N N . ARG C 3 659 ? 187.020 213.887 147.418 1.00 65.39 659 ARG A N 1
ATOM 8275 C CA . ARG C 3 659 ? 187.831 214.987 147.930 1.00 62.03 659 ARG A CA 1
ATOM 8276 C C . ARG C 3 659 ? 188.276 215.974 146.860 1.00 72.92 659 ARG A C 1
ATOM 8277 O O . ARG C 3 659 ? 188.834 217.018 147.213 1.00 74.89 659 ARG A O 1
ATOM 8285 N N . LYS C 3 660 ? 188.050 215.679 145.583 1.00 84.46 660 LYS A N 1
ATOM 8286 C CA . LYS C 3 660 ? 188.510 216.518 144.482 1.00 84.14 660 LYS A CA 1
ATOM 8287 C C . LYS C 3 660 ? 190.009 216.814 144.596 1.00 85.88 660 LYS A C 1
ATOM 8288 O O . LYS C 3 660 ? 190.406 217.966 144.784 1.00 86.26 660 LYS A O 1
ATOM 8294 N N . PRO C 3 661 ? 190.859 215.796 144.488 1.00 68.44 661 PRO A N 1
ATOM 8295 C CA . PRO C 3 661 ? 192.289 216.005 144.718 1.00 67.57 661 PRO A CA 1
ATOM 8296 C C . PRO C 3 661 ? 192.970 216.661 143.527 1.00 67.99 661 PRO A C 1
ATOM 8297 O O . PRO C 3 661 ? 192.452 216.689 142.410 1.00 65.32 661 PRO A O 1
ATOM 8301 N N . CYS C 3 662 ? 194.161 217.201 143.794 1.00 75.62 662 CYS A N 1
ATOM 8302 C CA . CYS C 3 662 ? 194.982 217.771 142.732 1.00 74.47 662 CYS A CA 1
ATOM 8303 C C . CYS C 3 662 ? 195.859 216.722 142.066 1.00 76.93 662 CYS A C 1
ATOM 8304 O O . CYS C 3 662 ? 196.112 216.810 140.860 1.00 84.97 662 CYS A O 1
ATOM 8307 N N . VAL C 3 663 ? 196.337 215.740 142.824 1.00 62.17 663 VAL A N 1
ATOM 8308 C CA . VAL C 3 663 ? 197.101 214.619 142.288 1.00 57.85 663 VAL A CA 1
ATOM 8309 C C . VAL C 3 663 ? 196.328 213.350 142.604 1.00 60.55 663 VAL A C 1
ATOM 8310 O O . VAL C 3 663 ? 196.055 213.061 143.775 1.00 76.72 663 VAL A O 1
ATOM 8314 N N . LEU C 3 664 ? 195.981 212.595 141.570 1.00 45.37 664 LEU A N 1
ATOM 8315 C CA . LEU C 3 664 ? 195.212 211.369 141.719 1.00 47.28 664 LEU A CA 1
ATOM 8316 C C . LEU C 3 664 ? 196.096 210.185 141.361 1.00 49.97 664 LEU A C 1
ATOM 8317 O O . LEU C 3 664 ? 196.732 210.178 140.303 1.00 61.84 664 LEU A O 1
ATOM 8322 N N . ILE C 3 665 ? 196.144 209.196 142.247 1.00 47.99 665 ILE A N 1
ATOM 8323 C CA . ILE C 3 665 ? 196.961 208.003 142.060 1.00 53.35 665 ILE A CA 1
ATOM 8324 C C . ILE C 3 665 ? 196.026 206.815 141.905 1.00 57.88 665 ILE A C 1
ATOM 8325 O O . ILE C 3 665 ? 195.217 206.532 142.797 1.00 69.37 665 ILE A O 1
ATOM 8330 N N . LEU C 3 666 ? 196.134 206.118 140.779 1.00 57.54 666 LEU A N 1
ATOM 8331 C CA . LEU C 3 666 ? 195.369 204.905 140.526 1.00 58.37 666 LEU A CA 1
ATOM 8332 C C . LEU C 3 666 ? 196.340 203.739 140.460 1.00 70.88 666 LEU A C 1
ATOM 8333 O O . LEU C 3 666 ? 197.227 203.715 139.600 1.00 82.09 666 LEU A O 1
ATOM 8338 N N . ASP C 3 667 ? 196.170 202.774 141.358 1.00 78.97 667 ASP A N 1
ATOM 8339 C CA . ASP C 3 667 ? 197.079 201.638 141.486 1.00 78.44 667 ASP A CA 1
ATOM 8340 C C . ASP C 3 667 ? 196.272 200.369 141.236 1.00 78.96 667 ASP A C 1
ATOM 8341 O O . ASP C 3 667 ? 195.680 199.808 142.160 1.00 81.84 667 ASP A O 1
ATOM 8346 N N . ASP C 3 668 ? 196.262 199.919 139.981 1.00 84.71 668 ASP A N 1
ATOM 8347 C CA . ASP C 3 668 ? 195.482 198.755 139.565 1.00 90.10 668 ASP A CA 1
ATOM 8348 C C . ASP C 3 668 ? 194.015 198.912 139.954 1.00 98.44 668 ASP A C 1
ATOM 8349 O O . ASP C 3 668 ? 193.392 198.001 140.503 1.00 102.19 668 ASP A O 1
ATOM 8354 N N . ALA C 3 669 ? 193.457 200.091 139.673 1.00 92.20 669 ALA A N 1
ATOM 8355 C CA . ALA C 3 669 ? 192.068 200.366 140.016 1.00 85.32 669 ALA A CA 1
ATOM 8356 C C . ALA C 3 669 ? 191.081 199.607 139.142 1.00 87.86 669 ALA A C 1
ATOM 8357 O O . ALA C 3 669 ? 189.884 199.611 139.446 1.00 95.02 669 ALA A O 1
ATOM 8359 N N . THR C 3 670 ? 191.542 198.965 138.071 1.00 80.65 670 THR A N 1
ATOM 8360 C CA . THR C 3 670 ? 190.664 198.239 137.168 1.00 77.55 670 THR A CA 1
ATOM 8361 C C . THR C 3 670 ? 190.928 196.743 137.145 1.00 78.55 670 THR A C 1
ATOM 8362 O O . THR C 3 670 ? 190.526 196.075 136.185 1.00 80.59 670 THR A O 1
ATOM 8366 N N . SER C 3 671 ? 191.599 196.197 138.160 1.00 81.94 671 SER A N 1
ATOM 8367 C CA . SER C 3 671 ? 191.922 194.774 138.152 1.00 88.54 671 SER A CA 1
ATOM 8368 C C . SER C 3 671 ? 190.666 193.915 138.232 1.00 91.73 671 SER A C 1
ATOM 8369 O O . SER C 3 671 ? 190.540 192.921 137.507 1.00 88.51 671 SER A O 1
ATOM 8372 N N . ALA C 3 672 ? 189.727 194.279 139.102 1.00 88.15 672 ALA A N 1
ATOM 8373 C CA . ALA C 3 672 ? 188.524 193.490 139.326 1.00 81.71 672 ALA A CA 1
ATOM 8374 C C . ALA C 3 672 ? 187.279 194.094 138.692 1.00 81.28 672 ALA A C 1
ATOM 8375 O O . ALA C 3 672 ? 186.181 193.572 138.904 1.00 84.59 672 ALA A O 1
ATOM 8377 N N . LEU C 3 673 ? 187.418 195.171 137.925 1.00 77.88 673 LEU A N 1
ATOM 8378 C CA . LEU C 3 673 ? 186.268 195.817 137.306 1.00 70.59 673 LEU A CA 1
ATOM 8379 C C . LEU C 3 673 ? 185.954 195.168 135.965 1.00 76.37 673 LEU A C 1
ATOM 8380 O O . LEU C 3 673 ? 186.860 194.880 135.177 1.00 84.07 673 LEU A O 1
ATOM 8385 N N . ASP C 3 674 ? 184.669 194.941 135.705 1.00 88.87 674 ASP A N 1
ATOM 8386 C CA . ASP C 3 674 ? 184.261 194.349 134.440 1.00 90.08 674 ASP A CA 1
ATOM 8387 C C . ASP C 3 674 ? 184.395 195.359 133.303 1.00 91.06 674 ASP A C 1
ATOM 8388 O O . ASP C 3 674 ? 184.794 196.510 133.498 1.00 90.94 674 ASP A O 1
ATOM 8393 N N . ALA C 3 675 ? 184.055 194.907 132.093 1.00 95.97 675 ALA A N 1
ATOM 8394 C CA . ALA C 3 675 ? 184.221 195.748 130.912 1.00 95.76 675 ALA A CA 1
ATOM 8395 C C . ALA C 3 675 ? 183.337 196.986 130.965 1.00 94.64 675 ALA A C 1
ATOM 8396 O O . ALA C 3 675 ? 183.733 198.050 130.477 1.00 94.00 675 ALA A O 1
ATOM 8398 N N . ASN C 3 676 ? 182.141 196.871 131.542 1.00 101.49 676 ASN A N 1
ATOM 8399 C CA . ASN C 3 676 ? 181.237 198.015 131.596 1.00 102.41 676 ASN A CA 1
ATOM 8400 C C . ASN C 3 676 ? 181.768 199.106 132.518 1.00 102.49 676 ASN A C 1
ATOM 8401 O O . ASN C 3 676 ? 181.662 200.297 132.204 1.00 104.40 676 ASN A O 1
ATOM 8406 N N . SER C 3 677 ? 182.337 198.722 133.662 1.00 91.99 677 SER A N 1
ATOM 8407 C CA . SER C 3 677 ? 182.799 199.717 134.625 1.00 89.22 677 SER A CA 1
ATOM 8408 C C . SER C 3 677 ? 184.094 200.387 134.181 1.00 93.25 677 SER A C 1
ATOM 8409 O O . SER C 3 677 ? 184.362 201.527 134.573 1.00 98.34 677 SER A O 1
ATOM 8412 N N . GLN C 3 678 ? 184.912 199.700 133.378 1.00 91.08 678 GLN A N 1
ATOM 8413 C CA . GLN C 3 678 ? 186.137 200.315 132.879 1.00 90.48 678 GLN A CA 1
ATOM 8414 C C . GLN C 3 678 ? 185.836 201.508 131.982 1.00 94.80 678 GLN A C 1
ATOM 8415 O O . GLN C 3 678 ? 186.673 202.408 131.836 1.00 96.11 678 GLN A O 1
ATOM 8421 N N . LEU C 3 679 ? 184.645 201.539 131.382 1.00 97.27 679 LEU A N 1
ATOM 8422 C CA . LEU C 3 679 ? 184.241 202.708 130.613 1.00 94.70 679 LEU A CA 1
ATOM 8423 C C . LEU C 3 679 ? 184.150 203.939 131.502 1.00 94.82 679 LEU A C 1
ATOM 8424 O O . LEU C 3 679 ? 184.519 205.041 131.085 1.00 101.33 679 LEU A O 1
ATOM 8429 N N . GLN C 3 680 ? 183.660 203.771 132.733 1.00 91.22 680 GLN A N 1
ATOM 8430 C CA . GLN C 3 680 ? 183.603 204.894 133.664 1.00 95.86 680 GLN A CA 1
ATOM 8431 C C . GLN C 3 680 ? 184.993 205.448 133.940 1.00 96.61 680 GLN A C 1
ATOM 8432 O O . GLN C 3 680 ? 185.193 206.669 133.950 1.00 99.96 680 GLN A O 1
ATOM 8438 N N . VAL C 3 681 ? 185.969 204.564 134.152 1.00 88.82 681 VAL A N 1
ATOM 8439 C CA . VAL C 3 681 ? 187.338 205.007 134.392 1.00 86.13 681 VAL A CA 1
ATOM 8440 C C . VAL C 3 681 ? 187.896 205.709 133.162 1.00 90.64 681 VAL A C 1
ATOM 8441 O O . VAL C 3 681 ? 188.620 206.704 133.275 1.00 101.69 681 VAL A O 1
ATOM 8445 N N . GLU C 3 682 ? 187.574 205.205 131.969 1.00 94.78 682 GLU A N 1
ATOM 8446 C CA . GLU C 3 682 ? 188.060 205.850 130.752 1.00 93.61 682 GLU A CA 1
ATOM 8447 C C . GLU C 3 682 ? 187.482 207.254 130.595 1.00 97.29 682 GLU A C 1
ATOM 8448 O O . GLU C 3 682 ? 188.207 208.194 130.242 1.00 101.14 682 GLU A O 1
ATOM 8454 N N . GLN C 3 683 ? 186.180 207.418 130.851 1.00 92.23 683 GLN A N 1
ATOM 8455 C CA . GLN C 3 683 ? 185.588 208.753 130.803 1.00 90.87 683 GLN A CA 1
ATOM 8456 C C . GLN C 3 683 ? 186.209 209.664 131.852 1.00 94.06 683 GLN A C 1
ATOM 8457 O O . GLN C 3 683 ? 186.457 210.847 131.591 1.00 99.55 683 GLN A O 1
ATOM 8463 N N . LEU C 3 684 ? 186.459 209.130 133.049 1.00 83.62 684 LEU A N 1
ATOM 8464 C CA . LEU C 3 684 ? 187.084 209.921 134.102 1.00 83.05 684 LEU A CA 1
ATOM 8465 C C . LEU C 3 684 ? 188.471 210.390 133.690 1.00 82.86 684 LEU A C 1
ATOM 8466 O O . LEU C 3 684 ? 188.858 211.531 133.965 1.00 83.65 684 LEU A O 1
ATOM 8471 N N . LEU C 3 685 ? 189.235 209.522 133.030 1.00 79.26 685 LEU A N 1
ATOM 8472 C CA . LEU C 3 685 ? 190.617 209.845 132.705 1.00 72.74 685 LEU A CA 1
ATOM 8473 C C . LEU C 3 685 ? 190.719 210.795 131.519 1.00 79.86 685 LEU A C 1
ATOM 8474 O O . LEU C 3 685 ? 191.424 211.807 131.589 1.00 85.92 685 LEU A O 1
ATOM 8479 N N . TYR C 3 686 ? 190.028 210.491 130.420 1.00 81.31 686 TYR A N 1
ATOM 8480 C CA . TYR C 3 686 ? 190.316 211.149 129.154 1.00 81.83 686 TYR A CA 1
ATOM 8481 C C . TYR C 3 686 ? 189.205 212.046 128.626 1.00 89.11 686 TYR A C 1
ATOM 8482 O O . TYR C 3 686 ? 189.442 212.775 127.656 1.00 95.28 686 TYR A O 1
ATOM 8491 N N . GLU C 3 687 ? 188.013 212.024 129.212 1.00 95.53 687 GLU A N 1
ATOM 8492 C CA . GLU C 3 687 ? 186.906 212.797 128.664 1.00 94.16 687 GLU A CA 1
ATOM 8493 C C . GLU C 3 687 ? 186.192 213.686 129.669 1.00 95.13 687 GLU A C 1
ATOM 8494 O O . GLU C 3 687 ? 185.502 214.619 129.252 1.00 96.97 687 GLU A O 1
ATOM 8500 N N . SER C 3 688 ? 186.323 213.427 130.964 1.00 98.91 688 SER A N 1
ATOM 8501 C CA . SER C 3 688 ? 185.635 214.249 131.947 1.00 97.98 688 SER A CA 1
ATOM 8502 C C . SER C 3 688 ? 186.161 215.682 131.889 1.00 100.55 688 SER A C 1
ATOM 8503 O O . SER C 3 688 ? 187.364 215.896 131.697 1.00 100.59 688 SER A O 1
ATOM 8506 N N . PRO C 3 689 ? 185.292 216.687 132.040 1.00 101.78 689 PRO A N 1
ATOM 8507 C CA . PRO C 3 689 ? 185.755 218.081 131.966 1.00 100.19 689 PRO A CA 1
ATOM 8508 C C . PRO C 3 689 ? 186.570 218.526 133.167 1.00 101.71 689 PRO A C 1
ATOM 8509 O O . PRO C 3 689 ? 187.175 219.604 133.113 1.00 102.44 689 PRO A O 1
ATOM 8513 N N . GLU C 3 690 ? 186.601 217.745 134.245 1.00 93.03 690 GLU A N 1
ATOM 8514 C CA . GLU C 3 690 ? 187.380 218.095 135.424 1.00 89.33 690 GLU A CA 1
ATOM 8515 C C . GLU C 3 690 ? 188.837 217.667 135.323 1.00 90.82 690 GLU A C 1
ATOM 8516 O O . GLU C 3 690 ? 189.612 217.953 136.242 1.00 92.91 690 GLU A O 1
ATOM 8522 N N . ARG C 3 691 ? 189.229 216.996 134.239 1.00 89.41 691 ARG A N 1
ATOM 8523 C CA . ARG C 3 691 ? 190.584 216.470 134.135 1.00 88.46 691 ARG A CA 1
ATOM 8524 C C . ARG C 3 691 ? 191.632 217.565 133.993 1.00 91.17 691 ARG A C 1
ATOM 8525 O O . ARG C 3 691 ? 192.824 217.288 134.164 1.00 99.39 691 ARG A O 1
ATOM 8533 N N . TYR C 3 692 ? 191.228 218.795 133.675 1.00 85.09 692 TYR A N 1
ATOM 8534 C CA . TYR C 3 692 ? 192.201 219.869 133.513 1.00 85.29 692 TYR A CA 1
ATOM 8535 C C . TYR C 3 692 ? 192.799 220.323 134.836 1.00 89.94 692 TYR A C 1
ATOM 8536 O O . TYR C 3 692 ? 193.825 221.010 134.832 1.00 90.90 692 TYR A O 1
ATOM 8545 N N . SER C 3 693 ? 192.184 219.967 135.959 1.00 89.78 693 SER A N 1
ATOM 8546 C CA . SER C 3 693 ? 192.633 220.434 137.262 1.00 89.92 693 SER A CA 1
ATOM 8547 C C . SER C 3 693 ? 193.468 219.414 138.025 1.00 90.46 693 SER A C 1
ATOM 8548 O O . SER C 3 693 ? 193.864 219.693 139.160 1.00 98.79 693 SER A O 1
ATOM 8551 N N . ARG C 3 694 ? 193.751 218.251 137.444 1.00 66.62 694 ARG A N 1
ATOM 8552 C CA . ARG C 3 694 ? 194.403 217.168 138.165 1.00 67.46 694 ARG A CA 1
ATOM 8553 C C . ARG C 3 694 ? 195.661 216.699 137.450 1.00 73.93 694 ARG A C 1
ATOM 8554 O O . ARG C 3 694 ? 195.783 216.809 136.227 1.00 80.89 694 ARG A O 1
ATOM 8562 N N . SER C 3 695 ? 196.599 216.182 138.237 1.00 73.93 695 SER A N 1
ATOM 8563 C CA . SER C 3 695 ? 197.681 215.355 137.729 1.00 68.00 695 SER A CA 1
ATOM 8564 C C . SER C 3 695 ? 197.386 213.907 138.086 1.00 71.74 695 SER A C 1
ATOM 8565 O O . SER C 3 695 ? 197.054 213.598 139.232 1.00 79.14 695 SER A O 1
ATOM 8568 N N . VAL C 3 696 ? 197.499 213.019 137.104 1.00 55.60 696 VAL A N 1
ATOM 8569 C CA . VAL C 3 696 ? 197.089 211.631 137.270 1.00 56.18 696 VAL A CA 1
ATOM 8570 C C . VAL C 3 696 ? 198.288 210.727 137.037 1.00 61.91 696 VAL A C 1
ATOM 8571 O O . VAL C 3 696 ? 198.979 210.853 136.022 1.00 71.54 696 VAL A O 1
ATOM 8575 N N . LEU C 3 697 ? 198.532 209.821 137.979 1.00 56.67 697 LEU A N 1
ATOM 8576 C CA . LEU C 3 697 ? 199.544 208.782 137.847 1.00 56.83 697 LEU A CA 1
ATOM 8577 C C . LEU C 3 697 ? 198.831 207.441 137.771 1.00 64.35 697 LEU A C 1
ATOM 8578 O O . LEU C 3 697 ? 198.207 207.011 138.746 1.00 71.95 697 LEU A O 1
ATOM 8583 N N . LEU C 3 698 ? 198.927 206.783 136.622 1.00 61.38 698 LEU A N 1
ATOM 8584 C CA . LEU C 3 698 ? 198.175 205.567 136.346 1.00 54.59 698 LEU A CA 1
ATOM 8585 C C . LEU C 3 698 ? 199.128 204.381 136.355 1.00 66.83 698 LEU A C 1
ATOM 8586 O O . LEU C 3 698 ? 200.068 204.330 135.556 1.00 76.00 698 LEU A O 1
ATOM 8591 N N . ILE C 3 699 ? 198.884 203.436 137.258 1.00 67.43 699 ILE A N 1
ATOM 8592 C CA . ILE C 3 699 ? 199.671 202.214 137.370 1.00 59.43 699 ILE A CA 1
ATOM 8593 C C . ILE C 3 699 ? 198.747 201.044 137.072 1.00 62.13 699 ILE A C 1
ATOM 8594 O O . ILE C 3 699 ? 197.732 200.860 137.754 1.00 71.28 699 ILE A O 1
ATOM 8599 N N . THR C 3 700 ? 199.094 200.251 136.062 1.00 59.79 700 THR A N 1
ATOM 8600 C CA . THR C 3 700 ? 198.230 199.151 135.663 1.00 72.48 700 THR A CA 1
ATOM 8601 C C . THR C 3 700 ? 199.029 198.120 134.883 1.00 74.63 700 THR A C 1
ATOM 8602 O O . THR C 3 700 ? 200.088 198.416 134.324 1.00 72.76 700 THR A O 1
ATOM 8606 N N . GLN C 3 701 ? 198.506 196.896 134.871 1.00 85.57 701 GLN A N 1
ATOM 8607 C CA . GLN C 3 701 ? 198.948 195.853 133.957 1.00 82.78 701 GLN A CA 1
ATOM 8608 C C . GLN C 3 701 ? 198.012 195.700 132.769 1.00 82.76 701 GLN A C 1
ATOM 8609 O O . GLN C 3 701 ? 198.240 194.833 131.921 1.00 85.86 701 GLN A O 1
ATOM 8615 N N . HIS C 3 702 ? 196.962 196.519 132.693 1.00 82.36 702 HIS A N 1
ATOM 8616 C CA . HIS C 3 702 ? 196.016 196.495 131.579 1.00 83.40 702 HIS A CA 1
ATOM 8617 C C . HIS C 3 702 ? 196.528 197.486 130.537 1.00 84.14 702 HIS A C 1
ATOM 8618 O O . HIS C 3 702 ? 196.202 198.675 130.540 1.00 86.42 702 HIS A O 1
ATOM 8625 N N . LEU C 3 703 ? 197.346 196.966 129.620 1.00 98.50 703 LEU A N 1
ATOM 8626 C CA . LEU C 3 703 ? 198.099 197.812 128.701 1.00 101.53 703 LEU A CA 1
ATOM 8627 C C . LEU C 3 703 ? 197.210 198.608 127.754 1.00 103.28 703 LEU A C 1
ATOM 8628 O O . LEU C 3 703 ? 197.592 199.712 127.352 1.00 105.43 703 LEU A O 1
ATOM 8633 N N . SER C 3 704 ? 196.043 198.081 127.382 1.00 97.21 704 SER A N 1
ATOM 8634 C CA . SER C 3 704 ? 195.181 198.797 126.447 1.00 95.47 704 SER A CA 1
ATOM 8635 C C . SER C 3 704 ? 194.626 200.087 127.036 1.00 95.75 704 SER A C 1
ATOM 8636 O O . SER C 3 704 ? 194.110 200.923 126.288 1.00 95.29 704 SER A O 1
ATOM 8639 N N . LEU C 3 705 ? 194.716 200.265 128.354 1.00 84.97 705 LEU A N 1
ATOM 8640 C CA . LEU C 3 705 ? 194.187 201.466 128.990 1.00 83.80 705 LEU A CA 1
ATOM 8641 C C . LEU C 3 705 ? 195.137 202.652 128.865 1.00 86.33 705 LEU A C 1
ATOM 8642 O O . LEU C 3 705 ? 194.693 203.804 128.928 1.00 91.53 705 LEU A O 1
ATOM 8647 N N . VAL C 3 706 ? 196.436 202.397 128.676 1.00 85.20 706 VAL A N 1
ATOM 8648 C CA . VAL C 3 706 ? 197.430 203.466 128.665 1.00 80.67 706 VAL A CA 1
ATOM 8649 C C . VAL C 3 706 ? 197.741 203.974 127.265 1.00 84.70 706 VAL A C 1
ATOM 8650 O O . VAL C 3 706 ? 198.651 204.800 127.106 1.00 88.49 706 VAL A O 1
ATOM 8654 N N . GLU C 3 707 ? 197.016 203.515 126.244 1.00 101.53 707 GLU A N 1
ATOM 8655 C CA . GLU C 3 707 ? 197.326 203.920 124.878 1.00 101.18 707 GLU A CA 1
ATOM 8656 C C . GLU C 3 707 ? 197.093 205.404 124.636 1.00 100.73 707 GLU A C 1
ATOM 8657 O O . GLU C 3 707 ? 197.692 205.970 123.717 1.00 103.96 707 GLU A O 1
ATOM 8663 N N . GLN C 3 708 ? 196.243 206.048 125.431 1.00 87.41 708 GLN A N 1
ATOM 8664 C CA . GLN C 3 708 ? 195.975 207.471 125.284 1.00 89.65 708 GLN A CA 1
ATOM 8665 C C . GLN C 3 708 ? 196.747 208.329 126.275 1.00 96.68 708 GLN A C 1
ATOM 8666 O O . GLN C 3 708 ? 196.500 209.536 126.351 1.00 98.95 708 GLN A O 1
ATOM 8672 N N . ALA C 3 709 ? 197.663 207.741 127.038 1.00 91.65 709 ALA A N 1
ATOM 8673 C CA . ALA C 3 709 ? 198.425 208.503 128.014 1.00 85.65 709 ALA A CA 1
ATOM 8674 C C . ALA C 3 709 ? 199.372 209.477 127.324 1.00 86.16 709 ALA A C 1
ATOM 8675 O O . ALA C 3 709 ? 199.894 209.210 126.238 1.00 91.85 709 ALA A O 1
ATOM 8677 N N . ASP C 3 710 ? 199.592 210.621 127.973 1.00 88.10 710 ASP A N 1
ATOM 8678 C CA . ASP C 3 710 ? 200.504 211.622 127.434 1.00 89.39 710 ASP A CA 1
ATOM 8679 C C . ASP C 3 710 ? 201.959 211.195 127.560 1.00 90.52 710 ASP A C 1
ATOM 8680 O O . ASP C 3 710 ? 202.782 211.555 126.712 1.00 93.05 710 ASP A O 1
ATOM 8685 N N . HIS C 3 711 ? 202.294 210.445 128.605 1.00 87.88 711 HIS A N 1
ATOM 8686 C CA . HIS C 3 711 ? 203.633 209.907 128.782 1.00 87.76 711 HIS A CA 1
ATOM 8687 C C . HIS C 3 711 ? 203.527 208.493 129.323 1.00 88.25 711 HIS A C 1
ATOM 8688 O O . HIS C 3 711 ? 202.684 208.211 130.178 1.00 97.79 711 HIS A O 1
ATOM 8695 N N . ILE C 3 712 ? 204.381 207.609 128.824 1.00 68.51 712 ILE A N 1
ATOM 8696 C CA . ILE C 3 712 ? 204.466 206.234 129.298 1.00 67.40 712 ILE A CA 1
ATOM 8697 C C . ILE C 3 712 ? 205.882 206.000 129.800 1.00 71.95 712 ILE A C 1
ATOM 8698 O O . ILE C 3 712 ? 206.851 206.231 129.069 1.00 80.90 712 ILE A O 1
ATOM 8703 N N . LEU C 3 713 ? 206.001 205.551 131.045 1.00 60.36 713 LEU A N 1
ATOM 8704 C CA . LEU C 3 713 ? 207.290 205.292 131.672 1.00 60.23 713 LEU A CA 1
ATOM 8705 C C . LEU C 3 713 ? 207.403 203.800 131.939 1.00 67.73 713 LEU A C 1
ATOM 8706 O O . LEU C 3 713 ? 206.547 203.222 132.617 1.00 77.44 713 LEU A O 1
ATOM 8711 N N . PHE C 3 714 ? 208.454 203.182 131.414 1.00 73.10 714 PHE A N 1
ATOM 8712 C CA . PHE C 3 714 ? 208.685 201.755 131.583 1.00 72.46 714 PHE A CA 1
ATOM 8713 C C . PHE C 3 714 ? 209.691 201.551 132.708 1.00 75.34 714 PHE A C 1
ATOM 8714 O O . PHE C 3 714 ? 210.845 201.976 132.598 1.00 84.03 714 PHE A O 1
ATOM 8722 N N . LEU C 3 715 ? 209.252 200.900 133.780 1.00 63.67 715 LEU A N 1
ATOM 8723 C CA . LEU C 3 715 ? 210.053 200.719 134.983 1.00 63.08 715 LEU A CA 1
ATOM 8724 C C . LEU C 3 715 ? 210.423 199.250 135.119 1.00 76.59 715 LEU A C 1
ATOM 8725 O O . LEU C 3 715 ? 209.541 198.392 135.215 1.00 84.21 715 LEU A O 1
ATOM 8730 N N . GLU C 3 716 ? 211.723 198.965 135.132 1.00 93.20 716 GLU A N 1
ATOM 8731 C CA . GLU C 3 716 ? 212.217 197.611 135.331 1.00 88.24 716 GLU A CA 1
ATOM 8732 C C . GLU C 3 716 ? 213.465 197.653 136.196 1.00 89.70 716 GLU A C 1
ATOM 8733 O O . GLU C 3 716 ? 214.367 198.459 135.956 1.00 89.57 716 GLU A O 1
ATOM 8739 N N . GLY C 3 717 ? 213.513 196.776 137.197 1.00 87.77 717 GLY A N 1
ATOM 8740 C CA . GLY C 3 717 ? 214.663 196.717 138.080 1.00 89.60 717 GLY A CA 1
ATOM 8741 C C . GLY C 3 717 ? 214.890 197.962 138.903 1.00 89.77 717 GLY A C 1
ATOM 8742 O O . GLY C 3 717 ? 216.000 198.176 139.395 1.00 93.98 717 GLY A O 1
ATOM 8743 N N . GLY C 3 718 ? 213.867 198.793 139.072 1.00 73.96 718 GLY A N 1
ATOM 8744 C CA . GLY C 3 718 ? 214.000 200.022 139.820 1.00 73.83 718 GLY A CA 1
ATOM 8745 C C . GLY C 3 718 ? 214.535 201.200 139.041 1.00 79.02 718 GLY A C 1
ATOM 8746 O O . GLY C 3 718 ? 214.787 202.252 139.640 1.00 79.44 718 GLY A O 1
ATOM 8747 N N . ALA C 3 719 ? 214.718 201.064 137.731 1.00 75.43 719 ALA A N 1
ATOM 8748 C CA . ALA C 3 719 ? 215.203 202.147 136.893 1.00 73.23 719 ALA A CA 1
ATOM 8749 C C . ALA C 3 719 ? 214.329 202.260 135.654 1.00 75.97 719 ALA A C 1
ATOM 8750 O O . ALA C 3 719 ? 213.804 201.263 135.152 1.00 79.78 719 ALA A O 1
ATOM 8752 N N . ILE C 3 720 ? 214.177 203.487 135.165 1.00 76.22 720 ILE A N 1
ATOM 8753 C CA . ILE C 3 720 ? 213.354 203.752 133.991 1.00 74.82 720 ILE A CA 1
ATOM 8754 C C . ILE C 3 720 ? 214.180 203.431 132.750 1.00 77.43 720 ILE A C 1
ATOM 8755 O O . ILE C 3 720 ? 215.216 204.051 132.504 1.00 80.27 720 ILE A O 1
ATOM 8760 N N . ARG C 3 721 ? 213.722 202.453 131.966 1.00 89.49 721 ARG A N 1
ATOM 8761 C CA . ARG C 3 721 ? 214.464 202.043 130.779 1.00 88.32 721 ARG A CA 1
ATOM 8762 C C . ARG C 3 721 ? 214.156 202.930 129.581 1.00 92.16 721 ARG A C 1
ATOM 8763 O O . ARG C 3 721 ? 215.066 203.297 128.829 1.00 93.97 721 ARG A O 1
ATOM 8771 N N . GLU C 3 722 ? 212.890 203.283 129.383 1.00 103.14 722 GLU A N 1
ATOM 8772 C CA . GLU C 3 722 ? 212.499 204.049 128.210 1.00 103.55 722 GLU A CA 1
ATOM 8773 C C . GLU C 3 722 ? 211.215 204.802 128.517 1.00 104.90 722 GLU A C 1
ATOM 8774 O O . GLU C 3 722 ? 210.489 204.471 129.457 1.00 108.33 722 GLU A O 1
ATOM 8780 N N . GLY C 3 723 ? 210.945 205.818 127.708 1.00 93.70 723 GLY A N 1
ATOM 8781 C CA . GLY C 3 723 ? 209.780 206.649 127.926 1.00 92.87 723 GLY A CA 1
ATOM 8782 C C . GLY C 3 723 ? 209.389 207.383 126.666 1.00 93.59 723 GLY A C 1
ATOM 8783 O O . GLY C 3 723 ? 210.191 207.543 125.741 1.00 100.21 723 GLY A O 1
ATOM 8784 N N . GLY C 3 724 ? 208.141 207.823 126.645 1.00 86.16 724 GLY A N 1
ATOM 8785 C CA . GLY C 3 724 ? 207.612 208.538 125.504 1.00 85.45 724 GLY A CA 1
ATOM 8786 C C . GLY C 3 724 ? 206.156 208.178 125.292 1.00 88.01 724 GLY A C 1
ATOM 8787 O O . GLY C 3 724 ? 205.554 207.451 126.081 1.00 90.56 724 GLY A O 1
ATOM 8788 N N . THR C 3 725 ? 205.607 208.705 124.204 1.00 90.13 725 THR A N 1
ATOM 8789 C CA . THR C 3 725 ? 204.234 208.393 123.850 1.00 90.38 725 THR A CA 1
ATOM 8790 C C . THR C 3 725 ? 204.137 206.963 123.328 1.00 91.96 725 THR A C 1
ATOM 8791 O O . THR C 3 725 ? 205.141 206.279 123.113 1.00 90.15 725 THR A O 1
ATOM 8795 N N . HIS C 3 726 ? 202.899 206.508 123.131 1.00 92.63 726 HIS A N 1
ATOM 8796 C CA . HIS C 3 726 ? 202.674 205.140 122.677 1.00 91.63 726 HIS A CA 1
ATOM 8797 C C . HIS C 3 726 ? 203.280 204.904 121.299 1.00 95.56 726 HIS A C 1
ATOM 8798 O O . HIS C 3 726 ? 203.893 203.858 121.051 1.00 102.74 726 HIS A O 1
ATOM 8805 N N . GLN C 3 727 ? 203.121 205.867 120.389 1.00 99.76 727 GLN A N 1
ATOM 8806 C CA . GLN C 3 727 ? 203.660 205.715 119.041 1.00 100.07 727 GLN A CA 1
ATOM 8807 C C . GLN C 3 727 ? 205.180 205.615 119.063 1.00 99.74 727 GLN A C 1
ATOM 8808 O O . GLN C 3 727 ? 205.769 204.790 118.356 1.00 103.48 727 GLN A O 1
ATOM 8814 N N . GLN C 3 728 ? 205.834 206.453 119.869 1.00 95.03 728 GLN A N 1
ATOM 8815 C CA . GLN C 3 728 ? 207.291 206.426 119.931 1.00 98.40 728 GLN A CA 1
ATOM 8816 C C . GLN C 3 728 ? 207.797 205.100 120.481 1.00 103.39 728 GLN A C 1
ATOM 8817 O O . GLN C 3 728 ? 208.762 204.530 119.959 1.00 109.31 728 GLN A O 1
ATOM 8823 N N . LEU C 3 729 ? 207.157 204.591 121.536 1.00 95.48 729 LEU A N 1
ATOM 8824 C CA . LEU C 3 729 ? 207.587 203.322 122.111 1.00 92.69 729 LEU A CA 1
ATOM 8825 C C . LEU C 3 729 ? 207.316 202.159 121.168 1.00 93.01 729 LEU A C 1
ATOM 8826 O O . LEU C 3 729 ? 208.092 201.198 121.136 1.00 95.78 729 LEU A O 1
ATOM 8831 N N . MET C 3 730 ? 206.227 202.222 120.399 1.00 102.98 730 MET A N 1
ATOM 8832 C CA . MET C 3 730 ? 205.996 201.208 119.376 1.00 102.16 730 MET A CA 1
ATOM 8833 C C . MET C 3 730 ? 207.064 201.267 118.291 1.00 103.80 730 MET A C 1
ATOM 8834 O O . MET C 3 730 ? 207.539 200.227 117.823 1.00 102.50 730 MET A O 1
ATOM 8839 N N . GLU C 3 731 ? 207.449 202.476 117.878 1.00 112.76 731 GLU A N 1
ATOM 8840 C CA . GLU C 3 731 ? 208.467 202.618 116.843 1.00 110.09 731 GLU A CA 1
ATOM 8841 C C . GLU C 3 731 ? 209.830 202.129 117.317 1.00 110.39 731 GLU A C 1
ATOM 8842 O O . GLU C 3 731 ? 210.570 201.519 116.539 1.00 112.69 731 GLU A O 1
ATOM 8848 N N . LYS C 3 732 ? 210.178 202.387 118.580 1.00 107.61 732 LYS A N 1
ATOM 8849 C CA . LYS C 3 732 ? 211.485 201.977 119.086 1.00 106.63 732 LYS A CA 1
ATOM 8850 C C . LYS C 3 732 ? 211.652 200.464 119.074 1.00 104.96 732 LYS A C 1
ATOM 8851 O O . LYS C 3 732 ? 212.782 199.969 118.991 1.00 104.45 732 LYS A O 1
ATOM 8857 N N . LYS C 3 733 ? 210.548 199.719 119.149 1.00 106.55 733 LYS A N 1
ATOM 8858 C CA . LYS C 3 733 ? 210.581 198.258 119.225 1.00 104.67 733 LYS A CA 1
ATOM 8859 C C . LYS C 3 733 ? 211.453 197.787 120.387 1.00 107.86 733 LYS A C 1
ATOM 8860 O O . LYS C 3 733 ? 212.255 196.860 120.259 1.00 106.92 733 LYS A O 1
ATOM 8866 N N . GLY C 3 734 ? 211.293 198.438 121.531 1.00 112.10 734 GLY A N 1
ATOM 8867 C CA . GLY C 3 734 ? 212.045 198.120 122.728 1.00 106.80 734 GLY A CA 1
ATOM 8868 C C . GLY C 3 734 ? 211.299 197.198 123.667 1.00 106.74 734 GLY A C 1
ATOM 8869 O O . GLY C 3 734 ? 210.575 196.291 123.245 1.00 108.41 734 GLY A O 1
ATOM 8870 N N . CYS C 3 735 ? 211.490 197.431 124.967 1.00 107.25 735 CYS A N 1
ATOM 8871 C CA . CYS C 3 735 ? 210.856 196.590 125.978 1.00 107.22 735 CYS A CA 1
ATOM 8872 C C . CYS C 3 735 ? 209.338 196.708 125.931 1.00 107.39 735 CYS A C 1
ATOM 8873 O O . CYS C 3 735 ? 208.627 195.706 126.073 1.00 110.48 735 CYS A O 1
ATOM 8876 N N . TYR C 3 736 ? 208.823 197.925 125.748 1.00 96.76 736 TYR A N 1
ATOM 8877 C CA . TYR C 3 736 ? 207.377 198.126 125.712 1.00 97.85 736 TYR A CA 1
ATOM 8878 C C . TYR C 3 736 ? 206.749 197.390 124.534 1.00 100.89 736 TYR A C 1
ATOM 8879 O O . TYR C 3 736 ? 205.710 196.733 124.675 1.00 103.29 736 TYR A O 1
ATOM 8888 N N . TRP C 3 737 ? 207.374 197.491 123.360 1.00 104.36 737 TRP A N 1
ATOM 8889 C CA . TRP C 3 737 ? 206.862 196.802 122.182 1.00 105.93 737 TRP A CA 1
ATOM 8890 C C . TRP C 3 737 ? 206.896 195.292 122.369 1.00 108.17 737 TRP A C 1
ATOM 8891 O O . TRP C 3 737 ? 205.956 194.590 121.982 1.00 114.60 737 TRP A O 1
ATOM 8902 N N . ALA C 3 738 ? 207.976 194.774 122.958 1.00 105.24 738 ALA A N 1
ATOM 8903 C CA . ALA C 3 738 ? 208.061 193.341 123.222 1.00 107.33 738 ALA A CA 1
ATOM 8904 C C . ALA C 3 738 ? 206.988 192.890 124.201 1.00 111.12 738 ALA A C 1
ATOM 8905 O O . ALA C 3 738 ? 206.402 191.815 124.028 1.00 114.31 738 ALA A O 1
ATOM 8907 N N . MET C 3 739 ? 206.722 193.689 125.236 1.00 106.69 739 MET A N 1
ATOM 8908 C CA . MET C 3 739 ? 205.668 193.351 126.185 1.00 105.48 739 MET A CA 1
ATOM 8909 C C . MET C 3 739 ? 204.301 193.334 125.514 1.00 105.32 739 MET A C 1
ATOM 8910 O O . MET C 3 739 ? 203.491 192.435 125.767 1.00 104.27 739 MET A O 1
ATOM 8915 N N . VAL C 3 740 ? 204.024 194.320 124.662 1.00 110.58 740 VAL A N 1
ATOM 8916 C CA . VAL C 3 740 ? 202.707 194.404 124.039 1.00 111.74 740 VAL A CA 1
ATOM 8917 C C . VAL C 3 740 ? 202.508 193.299 123.006 1.00 116.03 740 VAL A C 1
ATOM 8918 O O . VAL C 3 740 ? 201.433 192.695 122.930 1.00 116.86 740 VAL A O 1
ATOM 8922 N N . GLN C 3 741 ? 203.533 193.007 122.200 1.00 131.95 741 GLN A N 1
ATOM 8923 C CA . GLN C 3 741 ? 203.350 192.130 121.049 1.00 131.01 741 GLN A CA 1
ATOM 8924 C C . GLN C 3 741 ? 203.248 190.656 121.420 1.00 131.65 741 GLN A C 1
ATOM 8925 O O . GLN C 3 741 ? 202.867 189.849 120.566 1.00 128.80 741 GLN A O 1
ATOM 8931 N N . ALA C 3 742 ? 203.583 190.287 122.655 1.00 147.17 742 ALA A N 1
ATOM 8932 C CA . ALA C 3 742 ? 203.672 188.874 123.028 1.00 147.81 742 ALA A CA 1
ATOM 8933 C C . ALA C 3 742 ? 202.394 188.082 122.771 1.00 149.44 742 ALA A C 1
ATOM 8934 O O . ALA C 3 742 ? 202.484 186.994 122.179 1.00 144.38 742 ALA A O 1
ATOM 8936 N N . PRO C 3 743 ? 201.193 188.539 123.172 1.00 157.29 743 PRO A N 1
ATOM 8937 C CA . PRO C 3 743 ? 200.027 187.707 122.851 1.00 153.47 743 PRO A CA 1
ATOM 8938 C C . PRO C 3 743 ? 199.653 187.760 121.372 1.00 152.45 743 PRO A C 1
ATOM 8939 O O . PRO C 3 743 ? 198.620 188.340 121.036 1.00 154.93 743 PRO A O 1
#

Foldseek 3Di:
DLVVLVVVLVVLLVVLVVLVVLLVVLLVQLLVLVVCLVVLVVVQVVCVVDPPPPVSNVVSVV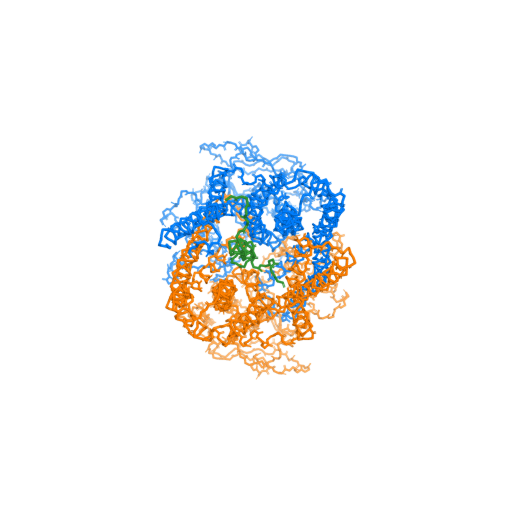VNVVSVVRNVVSVVSNVVSLVVSLVVQLVSLLVLLVVLLVPAAPVVDVVDAPLLSVLLSPPLSSLVSCQPSPLVSVLVSLVVVLVVLLVVLCVLDVVLSVVCPPCALDHPVLLVVLLVVLLVLLLVLSVLVSVLRRLVVVCVVPVVVCVVVVCPVVSVVVSVVSVVVSVVSVVVNVVVVVVSVVVSVVSLVVSLVVSVVVLVVCVVVPNHDDVSSVSSSVSSVSSSVSVVVSSVSVSSSSSSSSNSCVSVVSSPDDHPADDAADDFDPDFQWKKWWFQFWADDPVGRVDTQAGTDTDMFGFLFEEEEEEDPSLQPVVVVCCQLRSDDTPDTAMDGRNHGLRNHHPLRSCLAEDEQDDQDWFAWFFLQCRLCPPPPDDDVVLLVVLCVLLVQQVVLVVDPVRRRDTQDHRSPNDDSQNVLSSSSSSRVSSVHQEYEYQASCVPPDPVSVVVNLPPCVVRRHTYYYYDHDPPSCVRGPHYWYGYSNYTDD/DPDDDPVVVVVVVVVVVCVCVVPVVVVVD/DVLCVLCVLCVVPVVLVVVLLVLLLVLLVLVVCLCVPQDDCVPDDVVNVVVVVVSVVVSVVSVVVSVVSLVVVLVVSLVVLLVLLVVLLVVAADCVCVVPDPLLSVCLSPPLSVVLSVLCSVLVVLLSNLVSVLVVLLVVLCVLDVVLSVVLVVCVVVLVVVCVVCLVVLLVLLLVLSVLVSQLRRLVVVCVVPVVVCVVVVPPVVSVVSNVVSVVVNVVSVVVVVVVVVVLVVSLVVVLVVSLVVSLVVVVVCVVVVNDPVVSVVVSSVSSNVSSVSVSVVSVSSSSSSNSSSSCVVSVCSSPDDHPADAAADDDDPDFQFKKWFAQFWADDPVGNPAILAGTDTDIWGALFEEEEEEDPSLQPVVVVCCVLSSDDTPDGAIDGRRHGDRNHGNLNSCLQEFEQDDQDFFAFAFLQCRLQPSDPPRDDPVLLCVLLVLQVLQVVLVVDPVRRRDTAHGGRPVDDSLNVLSSSSSSRPSSVHAEYEYAASCVPPDPVSVVSVLCVDPPPPSRRRHTYYHYHPPVVSCLPGQKYFYGGSNYTDDMGHPVVCCVVCPPVVCSVVVD

B-factor: mean 94.72, std 29.51, range [29.45, 188.95]